Protein AF-0000000081131676 (afdb_homodimer)

InterPro domains:
  IPR025749 Sphingomyelin synthase-like domain [PF14360] (382-450)
  IPR045221 Sphingomyelin synthase-like [PTHR21290] (224-460)

Organism: NCBI:txid267567

Sequence (1100 aa):
MPMAAKSRRKNDTSSSTSKTPPSDMNIGAYVVDDNDNMDQKYNHGRFPSTFHRSIDIIQSCLRIFTSMKVSITAIVFIIAASVFDLSEATQSKLIQIGTGYLFIAKPLLSTLAICLSNKATTAWHERIIATGFLMSIICNQFPKWLSSFVAASAVFAFGLASRQFVPMQQLDSDNNTSSTNSGVTQSKSPAKRNATTSSDDNTNPFLKFWSRLNIKERAAIGTLAVVVSLLTENFLIWVVSATYKPGIVGSPTPLQDNGRIVLEALAKKLWNVEQSWMAKRPLQKIRDTLNVQYALVSALGASFVCLELQLGGKKTSHRSLTGVALHALITLASARLIRYISFVLTVLPSQVPNCYRHHFPPPPDNWKDWILVGMLPSSRGGCNDLILSGHATVTSTIACAATSVSSNTSFSFAVWTLIALDYSIEAYQGLHYSVDMFLGGIVTCLLWHLTAPLEIEGELEQLQKEKRRKEGGGGNAARAPPLDATVVAMYAAPAILAFLILAVFPEAYVNYFAIGYSLVAGVMFKKDGFSNLLQHELLCMLMFTIGVYLMPMAAKSRRKNDTSSSTSKTPPSDMNIGAYVVDDNDNMDQKYNHGRFPSTFHRSIDIIQSCLRIFTSMKVSITAIVFIIAASVFDLSEATQSKLIQIGTGYLFIAKPLLSTLAICLSNKATTAWHERIIATGFLMSIICNQFPKWLSSFVAASAVFAFGLASRQFVPMQQLDSDNNTSSTNSGVTQSKSPAKRNATTSSDDNTNPFLKFWSRLNIKERAAIGTLAVVVSLLTENFLIWVVSATYKPGIVGSPTPLQDNGRIVLEALAKKLWNVEQSWMAKRPLQKIRDTLNVQYALVSALGASFVCLELQLGGKKTSHRSLTGVALHALITLASARLIRYISFVLTVLPSQVPNCYRHHFPPPPDNWKDWILVGMLPSSRGGCNDLILSGHATVTSTIACAATSVSSNTSFSFAVWTLIALDYSIEAYQGLHYSVDMFLGGIVTCLLWHLTAPLEIEGELEQLQKEKRRKEGGGGNAARAPPLDATVVAMYAAPAILAFLILAVFPEAYVNYFAIGYSLVAGVMFKKDGFSNLLQHELLCMLMFTIGVYL

Solvent-accessible surface area (backbone atoms only — not comparable to full-atom values): 60226 Å² total; per-residue (Å²): 139,86,90,86,81,81,91,74,88,75,88,79,84,90,82,88,82,87,78,77,80,79,82,78,78,78,76,75,74,77,75,73,74,76,74,68,77,71,73,67,67,73,66,67,74,69,66,54,71,62,55,56,48,48,50,50,50,51,50,52,49,37,52,53,64,56,28,68,67,49,52,50,50,26,50,48,32,38,49,47,41,72,70,49,96,61,56,67,67,58,24,12,49,30,33,38,52,17,51,43,37,67,51,46,46,34,29,52,46,42,29,49,45,46,45,67,53,82,49,87,83,59,49,58,30,40,24,48,21,34,38,31,26,51,48,40,28,58,39,57,74,44,59,64,55,57,36,32,45,52,52,26,49,48,53,32,49,47,46,58,56,57,48,62,72,49,84,78,74,78,79,73,80,73,78,75,76,72,81,72,82,74,74,80,76,72,78,70,70,79,74,70,76,69,68,71,67,68,72,73,74,65,82,49,67,64,60,56,54,59,68,69,46,52,72,67,56,48,49,49,51,28,51,47,44,34,51,51,38,52,52,52,37,41,28,48,38,43,50,49,42,61,67,36,60,58,39,67,78,34,61,43,76,51,65,58,36,48,43,28,52,52,44,36,54,48,39,20,44,47,65,64,43,95,47,51,74,72,40,47,61,64,51,48,50,51,49,59,49,46,36,59,68,58,13,35,51,33,16,33,53,33,39,42,52,27,33,70,66,52,46,39,48,83,82,39,56,61,48,36,43,66,37,51,50,45,35,42,33,45,27,41,24,52,40,45,48,56,26,48,56,35,23,57,17,31,44,45,60,34,64,47,74,42,38,39,71,75,72,46,76,79,70,65,92,47,72,69,54,51,52,58,59,19,68,44,82,65,88,76,63,66,50,28,55,48,47,34,26,65,69,32,29,52,49,38,38,40,44,51,53,27,36,62,67,42,68,40,68,63,50,36,53,22,51,53,41,41,48,51,49,52,47,50,52,42,18,52,70,37,80,37,46,36,31,7,41,49,46,10,31,52,53,27,52,52,37,45,64,62,41,47,74,66,40,54,78,53,48,44,57,49,51,49,47,52,54,47,58,68,49,59,52,87,64,72,77,73,63,61,72,74,91,40,74,64,55,52,46,63,50,38,49,53,21,50,49,32,24,43,48,66,53,69,49,61,76,88,51,49,64,58,51,54,50,49,52,50,52,52,41,48,53,40,35,74,72,63,39,94,35,71,66,42,52,38,50,51,49,32,48,50,50,38,50,42,66,70,75,100,139,92,80,87,88,89,93,87,87,80,86,79,86,81,86,84,86,82,79,76,76,78,80,81,80,77,74,74,70,78,72,74,76,75,74,68,76,72,74,68,69,72,63,67,73,67,60,54,71,61,53,58,47,48,50,49,51,51,50,53,50,40,52,52,66,56,28,67,68,49,51,49,49,26,50,48,32,39,49,47,40,72,69,48,95,61,56,67,68,57,26,12,50,31,33,38,53,16,51,43,36,67,50,45,46,33,30,52,46,45,28,50,44,46,46,68,55,82,49,87,84,60,48,58,31,39,23,47,21,34,38,31,25,51,47,40,27,58,39,56,74,43,59,66,54,57,37,31,45,51,52,25,49,48,53,32,50,47,48,58,56,57,50,61,72,49,83,79,73,79,77,76,81,73,79,75,76,72,82,74,81,76,75,80,75,71,78,71,68,80,72,68,76,68,71,71,68,66,73,71,76,66,83,50,67,63,60,56,55,60,68,70,47,53,71,68,55,47,50,50,50,28,52,47,43,33,51,52,37,50,52,51,39,41,28,46,38,42,52,49,43,61,68,34,61,58,38,66,79,34,61,41,76,51,65,58,36,47,44,29,52,53,44,36,54,47,40,19,43,46,65,63,44,95,47,52,75,73,40,48,61,64,53,48,49,51,48,58,47,45,35,59,67,57,13,37,52,35,16,33,53,36,38,41,52,26,34,69,65,53,45,39,48,84,82,39,56,61,49,35,43,66,35,52,52,45,34,41,33,47,30,41,24,50,40,48,47,55,25,46,54,36,25,57,17,32,44,45,60,34,66,47,74,42,40,40,70,74,73,46,75,79,73,67,93,47,72,68,54,51,52,58,60,19,66,44,80,66,87,78,63,65,51,27,56,49,49,35,26,66,66,31,27,52,50,38,36,40,44,50,53,27,36,61,65,41,67,39,68,64,50,38,53,22,52,53,40,40,48,51,50,53,49,50,53,41,18,52,71,37,80,38,45,38,29,8,42,50,47,11,33,53,52,28,53,52,38,43,65,64,42,47,73,65,40,55,78,53,48,44,57,50,53,51,48,52,54,47,58,69,51,57,55,89,64,72,78,73,60,61,72,73,92,38,74,64,57,53,47,64,50,40,50,52,21,52,49,32,24,43,46,68,52,69,49,60,75,88,51,48,64,60,50,52,50,49,54,51,53,52,42,48,53,42,36,75,72,64,40,94,36,70,66,43,51,37,50,50,48,32,47,50,49,41,49,44,67,70,75,100

Radius of gyration: 39.61 Å; Cα contacts (8 Å, |Δi|>4): 1162; chains: 2; bounding box: 98×185×77 Å

Foldseek 3Di:
DDDDDDDDDDDDDDDDDDDDDDDDPPPPPPVPPPPPVCPVPPPPPPPPPVVVVVLVVLLVVLCVLLDVVVLVVLVVLQVCLVPPPDDLVSSLVSPQSSCCSVQPVNLLSLLVSLLSDPDPPQFPLLNLLSCLLNVVLVLLVPPLLVSLVVVLVVLLVLLVVVLQPPPPPPPPPPPCPPDPDPDDPPPPDDPDPPPPCPVPPPVPVVLVVLVPDDLVVLVVVLVVLLVVLQLVLLLLLLVLQQPDVVLQVWADDADDFVLLVVLLVSLCSNVVHPGSVVSLVVLVVVCSSSVLQVSLVSSLVSLQSCQPSVRRPPLCVFFHSSLLVSLLSVLLSVLSVVQSVVLSVPWGAAQDISQCVVQHDHDDPDPVVSSVRSSDPRLPDHGGSAQADSSLLNSLSSLLSSCSSSVDPSNNVSSVSNLVSSLSSCCNVRRYRNNRNVCNNPVSNVSSVVSSPSRPTCVVVVVVVVVVVVVPPPDDSPRSPPPDPVVSCLSSVLSVVLSCCSNPNDLVCLVVVLVVLVVVLVVCCVPPNCDSSSVSSVVSSVVSCVSRSD/DDDDDDDDDDDDDDDDDDPPDDDDPDPPPPVPPPPPVCPVPPCPVPPPPVVVVVLVVLLVVLCVLLDVVVLVVLVVLQVCLVPPPDDLVSSLVSPQSSCCSVQPVNLLSLLVSLLSDPDPPQFPLLNLLSCLLNVVLVLLVPPQLSSLVVLLVVLLVLLVVLLQPPPPPPPPPPPCPPPPDPDDPPPPDPPDPPPPCPVPPPVPVVLVVLVPDDLVVLVVVLVVLLVVLLLVLLLLLLVLQQPDVVLQVWADDADDFVLLVVLLVSLCSNVVHPGSVVSLVVLVVVCSSSVLQVSLVSSLVSLQSCQSSVRRPPLCVFFHSSLLVSLLSVLLSVLSVVQSVVLSVPWGAAQDISQCVVQHDHDDPDPVVSSVRSSPPSLPDGGTSAQADSSLLNSLSSLCSSCSSSVDPSNNVSSVSNLVSSLSSCCNVRRYRNNRNVCNNPVSNVSSVVSSPSRPTCVVVVVVVVVVVVVPDPDDPPRSPPPDPVVSCLSSVLSVVLSCCSNPNDLVCLVVVLVVLVVVLVVCCVPPNCDSSSVSSVVSSVVSCVSRSD

Nearest PDB structures (foldseek):
  8urt-assembly1_B  TM=1.474E-01  e=7.547E+00  Saccharomyces cerevisiae
  8odt-assembly1_E  TM=1.206E-01  e=8.542E+00  Escherichia coli K-12
  8odt-assembly1_E  TM=1.205E-01  e=9.420E+00  Escherichia coli K-12

Structure (mmCIF, N/CA/C/O backbone):
data_AF-0000000081131676-model_v1
#
loop_
_entity.id
_entity.type
_entity.pdbx_description
1 polymer 'Sphingomyelin synthase family protein'
#
loop_
_atom_site.group_PDB
_atom_site.id
_atom_site.type_symbol
_atom_site.label_atom_id
_atom_site.label_alt_id
_atom_site.label_comp_id
_atom_site.label_asym_id
_atom_site.label_entity_id
_atom_site.label_seq_id
_atom_site.pdbx_PDB_ins_code
_atom_site.Cartn_x
_atom_site.Cartn_y
_atom_site.Cartn_z
_atom_site.occupancy
_atom_site.B_iso_or_equiv
_atom_site.auth_seq_id
_atom_site.auth_comp_id
_atom_site.auth_asym_id
_atom_site.auth_atom_id
_atom_site.pdbx_PDB_model_num
ATOM 1 N N . MET A 1 1 ? -0.565 -73.938 -3.215 1 16.25 1 MET A N 1
ATOM 2 C CA . MET A 1 1 ? 0.49 -74.125 -2.221 1 16.25 1 MET A CA 1
ATOM 3 C C . MET A 1 1 ? 1.834 -74.375 -2.891 1 16.25 1 MET A C 1
ATOM 5 O O . MET A 1 1 ? 2.842 -73.75 -2.537 1 16.25 1 MET A O 1
ATOM 9 N N . PRO A 1 2 ? 2.082 -75.688 -3.326 1 14.91 2 PRO A N 1
ATOM 10 C CA . PRO A 1 2 ? 3.137 -76.688 -3.027 1 14.91 2 PRO A CA 1
ATOM 11 C C . PRO A 1 2 ? 4.422 -76.438 -3.805 1 14.91 2 PRO A C 1
ATOM 13 O O . PRO A 1 2 ? 4.418 -75.625 -4.766 1 14.91 2 PRO A O 1
ATOM 16 N N . MET A 1 3 ? 5.164 -77.562 -3.953 1 14.7 3 MET A N 1
ATOM 17 C CA . MET A 1 3 ? 6.441 -78.188 -3.611 1 14.7 3 MET A CA 1
ATOM 18 C C . MET A 1 3 ? 7.488 -77.875 -4.68 1 14.7 3 MET A C 1
ATOM 20 O O . MET A 1 3 ? 7.152 -77.5 -5.785 1 14.7 3 MET A O 1
ATOM 24 N N . ALA A 1 4 ? 8.492 -78.812 -4.812 1 14.73 4 ALA A N 1
ATOM 25 C CA . ALA A 1 4 ? 9.906 -79.125 -4.527 1 14.73 4 ALA A CA 1
ATOM 26 C C . ALA A 1 4 ? 10.75 -79 -5.797 1 14.73 4 ALA A C 1
ATOM 28 O O . ALA A 1 4 ? 11.727 -78.25 -5.832 1 14.73 4 ALA A O 1
ATOM 29 N N . ALA A 1 5 ? 11.242 -80.125 -6.395 1 13.09 5 ALA A N 1
ATOM 30 C CA . ALA A 1 5 ? 12.523 -80.812 -6.309 1 13.09 5 ALA A CA 1
ATOM 31 C C . ALA A 1 5 ? 13.32 -80.688 -7.602 1 13.09 5 ALA A C 1
ATOM 33 O O . ALA A 1 5 ? 14.531 -80.438 -7.57 1 13.09 5 ALA A O 1
ATOM 34 N N . LYS A 1 6 ? 12.898 -81.312 -8.797 1 14.73 6 LYS A N 1
ATOM 35 C CA . LYS A 1 6 ? 13.617 -82.5 -9.141 1 14.73 6 LYS A CA 1
ATOM 36 C C . LYS A 1 6 ? 14.93 -82.188 -9.844 1 14.73 6 LYS A C 1
ATOM 38 O O . LYS A 1 6 ? 15.977 -82.75 -9.492 1 14.73 6 LYS A O 1
ATOM 43 N N . SER A 1 7 ? 15.125 -82.312 -11.195 1 14.56 7 SER A N 1
ATOM 44 C CA . SER A 1 7 ? 15.906 -83.312 -11.836 1 14.56 7 SER A CA 1
ATOM 45 C C . SER A 1 7 ? 17.297 -82.812 -12.203 1 14.56 7 SER A C 1
ATOM 47 O O . SER A 1 7 ? 17.469 -81.688 -12.617 1 14.56 7 SER A O 1
ATOM 49 N N . ARG A 1 8 ? 18.422 -83.688 -12.008 1 14.78 8 ARG A N 1
ATOM 50 C CA . ARG A 1 8 ? 19.797 -84 -11.68 1 14.78 8 ARG A CA 1
ATOM 51 C C . ARG A 1 8 ? 20.703 -83.812 -12.883 1 14.78 8 ARG A C 1
ATOM 53 O O . ARG A 1 8 ? 21.938 -83.812 -12.758 1 14.78 8 ARG A O 1
ATOM 60 N N . ARG A 1 9 ? 20.281 -83.938 -14.117 1 15.82 9 ARG A N 1
ATOM 61 C CA . ARG A 1 9 ? 21.172 -84.875 -14.727 1 15.82 9 ARG A CA 1
ATOM 62 C C . ARG A 1 9 ? 22.578 -84.312 -14.867 1 15.82 9 ARG A C 1
ATOM 64 O O . ARG A 1 9 ? 22.75 -83.125 -15.008 1 15.82 9 ARG A O 1
ATOM 71 N N . LYS A 1 10 ? 23.578 -85.25 -14.977 1 14.96 10 LYS A N 1
ATOM 72 C CA . LYS A 1 10 ? 24.906 -85.688 -14.586 1 14.96 10 LYS A CA 1
ATOM 73 C C . LYS A 1 10 ? 26 -85.062 -15.422 1 14.96 10 LYS A C 1
ATOM 75 O O . LYS A 1 10 ? 27.016 -84.625 -14.883 1 14.96 10 LYS A O 1
ATOM 80 N N . ASN A 1 11 ? 26.047 -85.312 -16.703 1 14.22 11 ASN A N 1
ATOM 81 C CA . ASN A 1 11 ? 27.219 -86.125 -17 1 14.22 11 ASN A CA 1
ATOM 82 C C . ASN A 1 11 ? 28.484 -85.312 -17.016 1 14.22 11 ASN A C 1
ATOM 84 O O . ASN A 1 11 ? 28.422 -84.062 -17.172 1 14.22 11 ASN A O 1
ATOM 88 N N . ASP A 1 12 ? 29.594 -85.875 -17.5 1 14.16 12 ASP A N 1
ATOM 89 C CA . ASP A 1 12 ? 30.938 -86.312 -17.141 1 14.16 12 ASP A CA 1
ATOM 90 C C . ASP A 1 12 ? 32 -85.312 -17.578 1 14.16 12 ASP A C 1
ATOM 92 O O . ASP A 1 12 ? 32.844 -84.938 -16.766 1 14.16 12 ASP A O 1
ATOM 96 N N . THR A 1 13 ? 32.562 -85.562 -18.781 1 14.5 13 THR A N 1
ATOM 97 C CA . THR A 1 13 ? 33.906 -86.125 -18.766 1 14.5 13 THR A CA 1
ATOM 98 C C . THR A 1 13 ? 34.969 -85 -18.734 1 14.5 13 THR A C 1
ATOM 100 O O . THR A 1 13 ? 34.625 -83.812 -18.812 1 14.5 13 THR A O 1
ATOM 103 N N . SER A 1 14 ? 35.938 -85 -19.781 1 14.37 14 SER A N 1
ATOM 104 C CA . SER A 1 14 ? 37.344 -85.438 -19.672 1 14.37 14 SER A CA 1
ATOM 105 C C . SER A 1 14 ? 38.25 -84.25 -19.516 1 14.37 14 SER A C 1
ATOM 107 O O . SER A 1 14 ? 37.844 -83.062 -19.75 1 14.37 14 SER A O 1
ATOM 109 N N . SER A 1 15 ? 39.5 -84.375 -20.062 1 14.3 15 SER A N 1
ATOM 110 C CA . SER A 1 15 ? 40.875 -84.562 -19.547 1 14.3 15 SER A CA 1
ATOM 111 C C . SER A 1 15 ? 41.625 -83.25 -19.594 1 14.3 15 SER A C 1
ATOM 113 O O . SER A 1 15 ? 42.156 -82.75 -18.578 1 14.3 15 SER A O 1
ATOM 115 N N . SER A 1 16 ? 42.656 -83.125 -20.531 1 15.12 16 SER A N 1
ATOM 116 C CA . SER A 1 16 ? 44.094 -83.25 -20.219 1 15.12 16 SER A CA 1
ATOM 117 C C . SER A 1 16 ? 44.719 -81.875 -20.062 1 15.12 16 SER A C 1
ATOM 119 O O . SER A 1 16 ? 44.156 -80.875 -20.531 1 15.12 16 SER A O 1
ATOM 121 N N . THR A 1 17 ? 46.062 -81.875 -19.906 1 15.43 17 THR A N 1
ATOM 122 C CA . THR A 1 17 ? 47.125 -81.438 -19.016 1 15.43 17 THR A CA 1
ATOM 123 C C . THR A 1 17 ? 47.719 -80.125 -19.5 1 15.43 17 THR A C 1
ATOM 125 O O . THR A 1 17 ? 47.844 -79.188 -18.719 1 15.43 17 THR A O 1
ATOM 128 N N . SER A 1 18 ? 48.688 -80.188 -20.516 1 16.22 18 SER A N 1
ATOM 129 C CA . SER A 1 18 ? 50.062 -79.938 -20.203 1 16.22 18 SER A CA 1
ATOM 130 C C . SER A 1 18 ? 50.406 -78.438 -20.312 1 16.22 18 SER A C 1
ATOM 132 O O . SER A 1 18 ? 49.75 -77.688 -21.078 1 16.22 18 SER A O 1
ATOM 134 N N . LYS A 1 19 ? 51.469 -77.938 -19.609 1 17.39 19 LYS A N 1
ATOM 135 C CA . LYS A 1 19 ? 52.031 -76.812 -18.844 1 17.39 19 LYS A CA 1
ATOM 136 C C . LYS A 1 19 ? 52.781 -75.875 -19.75 1 17.39 19 LYS A C 1
ATOM 138 O O . LYS A 1 19 ? 53.188 -74.812 -19.297 1 17.39 19 LYS A O 1
ATOM 143 N N . THR A 1 20 ? 53 -76.125 -21.062 1 17.88 20 THR A N 1
ATOM 144 C CA . THR A 1 20 ? 54.375 -75.812 -21.328 1 17.88 20 THR A CA 1
ATOM 145 C C . THR A 1 20 ? 54.625 -74.312 -21.25 1 17.88 20 THR A C 1
ATOM 147 O O . THR A 1 20 ? 53.719 -73.562 -21.531 1 17.88 20 THR A O 1
ATOM 150 N N . PRO A 1 21 ? 55.906 -73.938 -20.953 1 19.2 21 PRO A N 1
ATOM 151 C CA . PRO A 1 21 ? 56.625 -72.875 -20.234 1 19.2 21 PRO A CA 1
ATOM 152 C C . PRO A 1 21 ? 56.844 -71.625 -21.078 1 19.2 21 PRO A C 1
ATOM 154 O O . PRO A 1 21 ? 57.531 -70.688 -20.656 1 19.2 21 PRO A O 1
ATOM 157 N N . PRO A 1 22 ? 55.906 -71.25 -22.047 1 16.78 22 PRO A N 1
ATOM 158 C CA . PRO A 1 22 ? 56.562 -70.625 -23.172 1 16.78 22 PRO A CA 1
ATOM 159 C C . PRO A 1 22 ? 57.406 -69.375 -22.75 1 16.78 22 PRO A C 1
ATOM 161 O O . PRO A 1 22 ? 57.219 -68.875 -21.656 1 16.78 22 PRO A O 1
ATOM 164 N N . SER A 1 23 ? 58.25 -68.938 -23.75 1 18.56 23 SER A N 1
ATOM 165 C CA . SER A 1 23 ? 59.469 -68.25 -24.141 1 18.56 23 SER A CA 1
ATOM 166 C C . SER A 1 23 ? 59.406 -66.75 -23.859 1 18.56 23 SER A C 1
ATOM 168 O O . SER A 1 23 ? 58.312 -66.188 -23.875 1 18.56 23 SER A O 1
ATOM 170 N N . ASP A 1 24 ? 60.531 -66.188 -23.422 1 19.2 24 ASP A N 1
ATOM 171 C CA . ASP A 1 24 ? 61.156 -65.062 -22.719 1 19.2 24 ASP A CA 1
ATOM 172 C C . ASP A 1 24 ? 61.031 -63.75 -23.531 1 19.2 24 ASP A C 1
ATOM 174 O O . ASP A 1 24 ? 61.719 -62.781 -23.25 1 19.2 24 ASP A O 1
ATOM 178 N N . MET A 1 25 ? 59.906 -63.562 -24.328 1 18.47 25 MET A N 1
ATOM 179 C CA . MET A 1 25 ? 60.094 -62.562 -25.391 1 18.47 25 MET A CA 1
ATOM 180 C C . MET A 1 25 ? 60.469 -61.219 -24.828 1 18.47 25 MET A C 1
ATOM 182 O O . MET A 1 25 ? 59.812 -60.719 -23.891 1 18.47 25 MET A O 1
ATOM 186 N N . ASN A 1 26 ? 61.75 -60.844 -25.016 1 20.48 26 ASN A N 1
ATOM 187 C CA . ASN A 1 26 ? 62.625 -59.719 -24.703 1 20.48 26 ASN A CA 1
ATOM 188 C C . ASN A 1 26 ? 62 -58.375 -25.094 1 20.48 26 ASN A C 1
ATOM 190 O O . ASN A 1 26 ? 61.781 -58.094 -26.266 1 20.48 26 ASN A O 1
ATOM 194 N N . ILE A 1 27 ? 60.969 -57.844 -24.297 1 19.09 27 ILE A N 1
ATOM 195 C CA . ILE A 1 27 ? 60.062 -56.719 -24.609 1 19.09 27 ILE A CA 1
ATOM 196 C C . ILE A 1 27 ? 60.875 -55.438 -24.641 1 19.09 27 ILE A C 1
ATOM 198 O O . ILE A 1 27 ? 61.406 -55 -23.609 1 19.09 27 ILE A O 1
ATOM 202 N N . GLY A 1 28 ? 61.75 -55.375 -25.719 1 20.47 28 GLY A N 1
ATOM 203 C CA . GLY A 1 28 ? 62.594 -54.219 -25.953 1 20.47 28 GLY A CA 1
ATOM 204 C C . GLY A 1 28 ? 61.844 -52.906 -25.75 1 20.47 28 GLY A C 1
ATOM 205 O O . GLY A 1 28 ? 60.688 -52.781 -26.141 1 20.47 28 GLY A O 1
ATOM 206 N N . ALA A 1 29 ? 62.281 -52.125 -24.688 1 20.67 29 ALA A N 1
ATOM 207 C CA . ALA A 1 29 ? 61.781 -50.969 -23.953 1 20.67 29 ALA A CA 1
ATOM 208 C C . ALA A 1 29 ? 61.688 -49.75 -24.844 1 20.67 29 ALA A C 1
ATOM 210 O O . ALA A 1 29 ? 62.094 -48.656 -24.453 1 20.67 29 ALA A O 1
ATOM 211 N N . TYR A 1 30 ? 61.5 -49.938 -26.203 1 21.31 30 TYR A N 1
ATOM 212 C CA . TYR A 1 30 ? 61.812 -48.75 -26.969 1 21.31 30 TYR A CA 1
ATOM 213 C C . TYR A 1 30 ? 61 -47.562 -26.484 1 21.31 30 TYR A C 1
ATOM 215 O O . TYR A 1 30 ? 59.75 -47.656 -26.359 1 21.31 30 TYR A O 1
ATOM 223 N N . VAL A 1 31 ? 61.625 -46.75 -25.609 1 23.44 31 VAL A N 1
ATOM 224 C CA . VAL A 1 31 ? 61.156 -45.562 -24.922 1 23.44 31 VAL A CA 1
ATOM 225 C C . VAL A 1 31 ? 60.719 -44.531 -25.969 1 23.44 31 VAL A C 1
ATOM 227 O O . VAL A 1 31 ? 61.562 -43.938 -26.656 1 23.44 31 VAL A O 1
ATOM 230 N N . VAL A 1 32 ? 60 -44.938 -27.016 1 23.44 32 VAL A N 1
ATOM 231 C CA . VAL A 1 32 ? 59.781 -43.969 -28.078 1 23.44 32 VAL A CA 1
ATOM 232 C C . VAL A 1 32 ? 59.188 -42.688 -27.5 1 23.44 32 VAL A C 1
ATOM 234 O O . VAL A 1 32 ? 58.125 -42.719 -26.844 1 23.44 32 VAL A O 1
ATOM 237 N N . ASP A 1 33 ? 60.031 -41.625 -27.25 1 23.64 33 ASP A N 1
ATOM 238 C CA . ASP A 1 33 ? 59.812 -40.25 -26.781 1 23.64 33 ASP A CA 1
ATOM 239 C C . ASP A 1 33 ? 58.75 -39.562 -27.594 1 23.64 33 ASP A C 1
ATOM 241 O O . ASP A 1 33 ? 58.594 -38.344 -27.516 1 23.64 33 ASP A O 1
ATOM 245 N N . ASP A 1 34 ? 57.938 -40.25 -28.406 1 23.5 34 ASP A N 1
ATOM 246 C CA . ASP A 1 34 ? 57.156 -39.5 -29.375 1 23.5 34 ASP A CA 1
ATOM 247 C C . ASP A 1 34 ? 56.188 -38.562 -28.688 1 23.5 34 ASP A C 1
ATOM 249 O O . ASP A 1 34 ? 55.25 -39.031 -28.031 1 23.5 34 ASP A O 1
ATOM 253 N N . ASN A 1 35 ? 56.688 -37.406 -28.203 1 24.55 35 ASN A N 1
ATOM 254 C CA . ASN A 1 35 ? 55.969 -36.281 -27.594 1 24.55 35 ASN A CA 1
ATOM 255 C C . ASN A 1 35 ? 54.75 -35.875 -28.406 1 24.55 35 ASN A C 1
ATOM 257 O O . ASN A 1 35 ? 54.844 -35 -29.266 1 24.55 35 ASN A O 1
ATOM 261 N N . ASP A 1 36 ? 54.25 -36.719 -29.266 1 25.98 36 ASP A N 1
ATOM 262 C CA . ASP A 1 36 ? 53.125 -36.219 -30.062 1 25.98 36 ASP A CA 1
ATOM 263 C C . ASP A 1 36 ? 52 -35.719 -29.172 1 25.98 36 ASP A C 1
ATOM 265 O O . ASP A 1 36 ? 51.469 -36.469 -28.359 1 25.98 36 ASP A O 1
ATOM 269 N N . ASN A 1 37 ? 52.188 -34.375 -28.828 1 25.45 37 ASN A N 1
ATOM 270 C CA . ASN A 1 37 ? 51.188 -33.562 -28.141 1 25.45 37 ASN A CA 1
ATOM 271 C C . ASN A 1 37 ? 49.781 -33.875 -28.641 1 25.45 37 ASN A C 1
ATOM 273 O O . ASN A 1 37 ? 49.469 -33.625 -29.812 1 25.45 37 ASN A O 1
ATOM 277 N N . MET A 1 38 ? 49.312 -34.969 -28.344 1 24.64 38 MET A N 1
ATOM 278 C CA . MET A 1 38 ? 47.938 -35.344 -28.656 1 24.64 38 MET A CA 1
ATOM 279 C C . MET A 1 38 ? 46.938 -34.281 -28.172 1 24.64 38 MET A C 1
ATOM 281 O O . MET A 1 38 ? 46.719 -34.156 -26.969 1 24.64 38 MET A O 1
ATOM 285 N N . ASP A 1 39 ? 47.125 -33.031 -28.688 1 26.97 39 ASP A N 1
ATOM 286 C CA . ASP A 1 39 ? 46.031 -32.094 -28.594 1 26.97 39 ASP A CA 1
ATOM 287 C C . ASP A 1 39 ? 44.688 -32.781 -28.812 1 26.97 39 ASP A C 1
ATOM 289 O O . ASP A 1 39 ? 44.312 -33.094 -29.953 1 26.97 39 ASP A O 1
ATOM 293 N N . GLN A 1 40 ? 44.469 -33.781 -28.141 1 22.92 40 GLN A N 1
ATOM 294 C CA . GLN A 1 40 ? 43.125 -34.312 -28.203 1 22.92 40 GLN A CA 1
ATOM 295 C C . GLN A 1 40 ? 42.094 -33.188 -28.062 1 22.92 40 GLN A C 1
ATOM 297 O O . GLN A 1 40 ? 41.969 -32.562 -27.016 1 22.92 40 GLN A O 1
ATOM 302 N N . LYS A 1 41 ? 41.906 -32.438 -29.141 1 28.48 41 LYS A N 1
ATOM 303 C CA . LYS A 1 41 ? 40.688 -31.625 -29.344 1 28.48 41 LYS A CA 1
ATOM 304 C C . LYS A 1 41 ? 39.5 -32.281 -28.688 1 28.48 41 LYS A C 1
ATOM 306 O O . LYS A 1 41 ? 39.094 -33.375 -29.047 1 28.48 41 LYS A O 1
ATOM 311 N N . TYR A 1 42 ? 39.5 -32.281 -27.391 1 25.34 42 TYR A N 1
ATOM 312 C CA . TYR A 1 42 ? 38.188 -32.5 -26.781 1 25.34 42 TYR A CA 1
ATOM 313 C C . TYR A 1 42 ? 37.094 -32.094 -27.75 1 25.34 42 TYR A C 1
ATOM 315 O O . TYR A 1 42 ? 37 -30.922 -28.141 1 25.34 42 TYR A O 1
ATOM 323 N N . ASN A 1 43 ? 36.938 -32.938 -28.734 1 26.27 43 ASN A N 1
ATOM 324 C CA . ASN A 1 43 ? 35.75 -32.844 -29.547 1 26.27 43 ASN A CA 1
ATOM 325 C C . ASN A 1 43 ? 34.5 -32.531 -28.719 1 26.27 43 ASN A C 1
ATOM 327 O O . ASN A 1 43 ? 34.031 -33.375 -27.938 1 26.27 43 ASN A O 1
ATOM 331 N N . HIS A 1 44 ? 34.5 -31.438 -28.062 1 32.53 44 HIS A N 1
ATOM 332 C CA . HIS A 1 44 ? 33.156 -31.016 -27.703 1 32.53 44 HIS A CA 1
ATOM 333 C C . HIS A 1 44 ? 32.094 -31.594 -28.656 1 32.53 44 HIS A C 1
ATOM 335 O O . HIS A 1 44 ? 32.25 -31.453 -29.875 1 32.53 44 HIS A O 1
ATOM 341 N N . GLY A 1 45 ? 31.797 -32.812 -28.469 1 33.09 45 GLY A N 1
ATOM 342 C CA . GLY A 1 45 ? 30.703 -33.438 -29.203 1 33.09 45 GLY A CA 1
ATOM 343 C C . GLY A 1 45 ? 29.766 -32.406 -29.844 1 33.09 45 GLY A C 1
ATOM 344 O O . GLY A 1 45 ? 29.172 -31.594 -29.156 1 33.09 45 GLY A O 1
ATOM 345 N N . ARG A 1 46 ? 30.141 -31.922 -31.062 1 36.91 46 ARG A N 1
ATOM 346 C CA . ARG A 1 46 ? 29.234 -31.203 -31.953 1 36.91 46 ARG A CA 1
ATOM 347 C C . ARG A 1 46 ? 27.844 -31.812 -31.906 1 36.91 46 ARG A C 1
ATOM 349 O O . ARG A 1 46 ? 27.641 -32.938 -32.344 1 36.91 46 ARG A O 1
ATOM 356 N N . PHE A 1 47 ? 27.062 -31.672 -30.859 1 42.53 47 PHE A N 1
ATOM 357 C CA . PHE A 1 47 ? 25.672 -31.938 -31.172 1 42.53 47 PHE A CA 1
ATOM 358 C C . PHE A 1 47 ? 25.406 -31.781 -32.656 1 42.53 47 PHE A C 1
ATOM 360 O O . PHE A 1 47 ? 25.953 -30.891 -33.312 1 42.53 47 PHE A O 1
ATOM 367 N N . PRO A 1 48 ? 25.062 -32.812 -33.375 1 46.56 48 PRO A N 1
ATOM 368 C CA . PRO A 1 48 ? 24.906 -32.75 -34.844 1 46.56 48 PRO A CA 1
ATOM 369 C C . PRO A 1 48 ? 24.359 -31.391 -35.281 1 46.56 48 PRO A C 1
ATOM 371 O O . PRO A 1 48 ? 23.656 -30.719 -34.562 1 46.56 48 PRO A O 1
ATOM 374 N N . SER A 1 49 ? 25.094 -30.688 -36.344 1 56.28 49 SER A N 1
ATOM 375 C CA . SER A 1 49 ? 24.75 -29.469 -37.062 1 56.28 49 SER A CA 1
ATOM 376 C C . SER A 1 49 ? 23.25 -29.312 -37.219 1 56.28 49 SER A C 1
ATOM 378 O O . SER A 1 49 ? 22.719 -28.203 -37.156 1 56.28 49 SER A O 1
ATOM 380 N N . THR A 1 50 ? 22.609 -30.469 -37.188 1 59.41 50 THR A N 1
ATOM 381 C CA . THR A 1 50 ? 21.156 -30.406 -37.375 1 59.41 50 THR A CA 1
ATOM 382 C C . THR A 1 50 ? 20.469 -29.938 -36.094 1 59.41 50 THR A C 1
ATOM 384 O O . THR A 1 50 ? 19.469 -29.203 -36.156 1 59.41 50 THR A O 1
ATOM 387 N N . PHE A 1 51 ? 21.016 -30.406 -35 1 63.22 51 PHE A N 1
ATOM 388 C CA . PHE A 1 51 ? 20.406 -29.984 -33.75 1 63.22 51 PHE A CA 1
ATOM 389 C C . PHE A 1 51 ? 20.578 -28.5 -33.5 1 63.22 51 PHE A C 1
ATOM 391 O O . PHE A 1 51 ? 19.641 -27.812 -33.094 1 63.22 51 PHE A O 1
ATOM 398 N N . HIS A 1 52 ? 21.75 -28.031 -33.812 1 69.81 52 HIS A N 1
ATOM 399 C CA . HIS A 1 52 ? 22 -26.609 -33.656 1 69.81 52 HIS A CA 1
ATOM 400 C C . HIS A 1 52 ? 21.156 -25.797 -34.656 1 69.81 52 HIS A C 1
ATOM 402 O O . HIS A 1 52 ? 20.672 -24.719 -34.312 1 69.81 52 HIS A O 1
ATOM 408 N N . ARG A 1 53 ? 21.031 -26.391 -35.812 1 72.44 53 ARG A N 1
ATOM 409 C CA . ARG A 1 53 ? 20.203 -25.719 -36.781 1 72.44 53 ARG A CA 1
ATOM 410 C C . ARG A 1 53 ? 18.734 -25.688 -36.344 1 72.44 53 ARG A C 1
ATOM 412 O O . ARG A 1 53 ? 18.031 -24.688 -36.562 1 72.44 53 ARG A O 1
ATOM 419 N N . SER A 1 54 ? 18.281 -26.797 -35.719 1 77.19 54 SER A N 1
ATOM 420 C CA . SER A 1 54 ? 16.906 -26.844 -35.25 1 77.19 54 SER A CA 1
ATOM 421 C C . SER A 1 54 ? 16.672 -25.844 -34.125 1 77.19 54 SER A C 1
ATOM 423 O O . SER A 1 54 ? 15.625 -25.188 -34.094 1 77.19 54 SER A O 1
ATOM 425 N N . ILE A 1 55 ? 17.594 -25.641 -33.312 1 80.31 55 ILE A N 1
ATOM 426 C CA . ILE A 1 55 ? 17.453 -24.703 -32.188 1 80.31 55 ILE A CA 1
ATOM 427 C C . ILE A 1 55 ? 17.422 -23.281 -32.75 1 80.31 55 ILE A C 1
ATOM 429 O O . ILE A 1 55 ? 16.672 -22.438 -32.25 1 80.31 55 ILE A O 1
ATOM 433 N N . ASP A 1 56 ? 18.188 -23.094 -33.75 1 82.81 56 ASP A N 1
ATOM 434 C CA . ASP A 1 56 ? 18.203 -21.766 -34.344 1 82.81 56 ASP A CA 1
ATOM 435 C C . ASP A 1 56 ? 16.875 -21.422 -35.031 1 82.81 56 ASP A C 1
ATOM 437 O O . ASP A 1 56 ? 16.422 -20.281 -34.969 1 82.81 56 ASP A O 1
ATOM 441 N N . ILE A 1 57 ? 16.328 -22.453 -35.625 1 85.25 57 ILE A N 1
ATOM 442 C CA . ILE A 1 57 ? 15.023 -22.25 -36.25 1 85.25 57 ILE A CA 1
ATOM 443 C C . ILE A 1 57 ? 13.977 -21.969 -35.188 1 85.25 57 ILE A C 1
ATOM 445 O O . ILE A 1 57 ? 13.148 -21.062 -35.312 1 85.25 57 ILE A O 1
ATOM 449 N N . ILE A 1 58 ? 14.047 -22.688 -34.156 1 87.31 58 ILE A N 1
ATOM 450 C CA . ILE A 1 58 ? 13.094 -22.516 -33.062 1 87.31 58 ILE A CA 1
ATOM 451 C C . ILE A 1 58 ? 13.266 -21.125 -32.438 1 87.31 58 ILE A C 1
ATOM 453 O O . ILE A 1 58 ? 12.273 -20.438 -32.156 1 87.31 58 ILE A O 1
ATOM 457 N N . GLN A 1 59 ? 14.453 -20.703 -32.344 1 87.75 59 GLN A N 1
ATOM 458 C CA . GLN A 1 59 ? 14.719 -19.391 -31.766 1 87.75 59 GLN A CA 1
ATOM 459 C C . GLN A 1 59 ? 14.227 -18.266 -32.688 1 87.75 59 GLN A C 1
ATOM 461 O O . GLN A 1 59 ? 13.719 -17.25 -32.219 1 87.75 59 GLN A O 1
ATOM 466 N N . SER A 1 60 ? 14.414 -18.484 -33.969 1 87.25 60 SER A N 1
ATOM 467 C CA . SER A 1 60 ? 13.922 -17.484 -34.906 1 87.25 60 SER A CA 1
ATOM 468 C C . SER A 1 60 ? 12.398 -17.406 -34.875 1 87.25 60 SER A C 1
ATOM 470 O O . SER A 1 60 ? 11.828 -16.312 -34.938 1 87.25 60 SER A O 1
ATOM 472 N N . CYS A 1 61 ? 11.812 -18.578 -34.75 1 89.5 61 CYS A N 1
ATOM 473 C CA . CYS A 1 61 ? 10.359 -18.609 -34.656 1 89.5 61 CYS A CA 1
ATOM 474 C C . CYS A 1 61 ? 9.883 -17.938 -33.375 1 89.5 61 CYS A C 1
ATOM 476 O O . CYS A 1 61 ? 8.914 -17.188 -33.375 1 89.5 61 CYS A O 1
ATOM 478 N N . LEU A 1 62 ? 10.578 -18.156 -32.375 1 91.69 62 LEU A N 1
ATOM 479 C CA . LEU A 1 62 ? 10.203 -17.578 -31.078 1 91.69 62 LEU A CA 1
ATOM 480 C C . LEU A 1 62 ? 10.367 -16.062 -31.094 1 91.69 62 LEU A C 1
ATOM 482 O O . LEU A 1 62 ? 9.555 -15.336 -30.516 1 91.69 62 LEU A O 1
ATOM 486 N N . ARG A 1 63 ? 11.328 -15.586 -31.781 1 89.12 63 ARG A N 1
ATOM 487 C CA . ARG A 1 63 ? 11.531 -14.148 -31.891 1 89.12 63 ARG A CA 1
ATOM 488 C C . ARG A 1 63 ? 10.398 -13.492 -32.688 1 89.12 63 ARG A C 1
ATOM 490 O O . ARG A 1 63 ? 9.945 -12.406 -32.312 1 89.12 63 ARG A O 1
ATOM 497 N N . ILE A 1 64 ? 9.953 -14.203 -33.594 1 89.5 64 ILE A N 1
ATOM 498 C CA . ILE A 1 64 ? 8.867 -13.68 -34.406 1 89.5 64 ILE A CA 1
ATOM 499 C C . ILE A 1 64 ? 7.566 -13.688 -33.625 1 89.5 64 ILE A C 1
ATOM 501 O O . ILE A 1 64 ? 6.859 -12.68 -33.562 1 89.5 64 ILE A O 1
ATOM 505 N N . PHE A 1 65 ? 7.355 -14.758 -32.969 1 91.5 65 PHE A N 1
ATOM 506 C CA . PHE A 1 65 ? 6.082 -14.938 -32.281 1 91.5 65 PHE A CA 1
ATOM 507 C C . PHE A 1 65 ? 6.02 -14.07 -31.031 1 91.5 65 PHE A C 1
ATOM 509 O O . PHE A 1 65 ? 4.934 -13.82 -30.5 1 91.5 65 PHE A O 1
ATOM 516 N N . THR A 1 66 ? 7.121 -13.594 -30.562 1 92.62 66 THR A N 1
ATOM 517 C CA . THR A 1 66 ? 7.105 -12.75 -29.375 1 92.62 66 THR A CA 1
ATOM 518 C C . THR A 1 66 ? 7.391 -11.297 -29.75 1 92.62 66 THR A C 1
ATOM 520 O O . THR A 1 66 ? 7.617 -10.461 -28.875 1 92.62 66 THR A O 1
ATOM 523 N N . SER A 1 67 ? 7.355 -11.023 -30.984 1 89.94 67 SER A N 1
ATOM 524 C CA . SER A 1 67 ? 7.668 -9.68 -31.469 1 89.94 67 SER A CA 1
ATOM 525 C C . SER A 1 67 ? 6.516 -8.711 -31.203 1 89.94 67 SER A C 1
ATOM 527 O O . SER A 1 67 ? 5.391 -9.141 -30.938 1 89.94 67 SER A O 1
ATOM 529 N N . MET A 1 68 ? 6.82 -7.473 -31.234 1 91.38 68 MET A N 1
ATOM 530 C CA . MET A 1 68 ? 5.84 -6.418 -31 1 91.38 68 MET A CA 1
ATOM 531 C C . MET A 1 68 ? 4.797 -6.387 -32.125 1 91.38 68 MET A C 1
ATOM 533 O O . MET A 1 68 ? 3.639 -6.043 -31.875 1 91.38 68 MET A O 1
ATOM 537 N N . LYS A 1 69 ? 5.207 -6.781 -33.312 1 90.94 69 LYS A N 1
ATOM 538 C CA . LYS A 1 69 ? 4.273 -6.777 -34.438 1 90.94 69 LYS A CA 1
ATOM 539 C C . LYS A 1 69 ? 3.127 -7.758 -34.188 1 90.94 69 LYS A C 1
ATOM 541 O O . LYS A 1 69 ? 1.971 -7.457 -34.5 1 90.94 69 LYS A O 1
ATOM 546 N N . VAL A 1 70 ? 3.494 -8.922 -33.688 1 92.62 70 VAL A N 1
ATOM 547 C CA . VAL A 1 70 ? 2.463 -9.914 -33.438 1 92.62 70 VAL A CA 1
ATOM 548 C C . VAL A 1 70 ? 1.577 -9.453 -32.281 1 92.62 70 VAL A C 1
ATOM 550 O O . VAL A 1 70 ? 0.37 -9.703 -32.281 1 92.62 70 VAL A O 1
ATOM 553 N N . SER A 1 71 ? 2.129 -8.758 -31.312 1 93.38 71 SER A N 1
ATOM 554 C CA . SER A 1 71 ? 1.346 -8.203 -30.219 1 93.38 71 SER A CA 1
ATOM 555 C C . SER A 1 71 ? 0.361 -7.152 -30.719 1 93.38 71 SER A C 1
ATOM 557 O O . SER A 1 71 ? -0.791 -7.113 -30.281 1 93.38 71 SER A O 1
ATOM 559 N N . ILE A 1 72 ? 0.847 -6.344 -31.609 1 93.88 72 ILE A N 1
ATOM 560 C CA . ILE A 1 72 ? -0.009 -5.309 -32.188 1 93.88 72 ILE A CA 1
ATOM 561 C C . ILE A 1 72 ? -1.139 -5.953 -32.969 1 93.88 72 ILE A C 1
ATOM 563 O O . ILE A 1 72 ? -2.287 -5.504 -32.906 1 93.88 72 ILE A O 1
ATOM 567 N N . THR A 1 73 ? -0.779 -6.977 -33.688 1 92.38 73 THR A N 1
ATOM 568 C CA . THR A 1 73 ? -1.798 -7.703 -34.438 1 92.38 73 THR A CA 1
ATOM 569 C C . THR A 1 73 ? -2.852 -8.281 -33.5 1 92.38 73 THR A C 1
ATOM 571 O O . THR A 1 73 ? -4.047 -8.25 -33.812 1 92.38 73 THR A O 1
ATOM 574 N N . ALA A 1 74 ? -2.396 -8.844 -32.438 1 93.5 74 ALA A N 1
ATOM 575 C CA . ALA A 1 74 ? -3.322 -9.391 -31.438 1 93.5 74 ALA A CA 1
ATOM 576 C C . ALA A 1 74 ? -4.238 -8.305 -30.891 1 93.5 74 ALA A C 1
ATOM 578 O O . ALA A 1 74 ? -5.438 -8.523 -30.703 1 93.5 74 ALA A O 1
ATOM 579 N N . ILE A 1 75 ? -3.721 -7.113 -30.625 1 93.12 75 ILE A N 1
ATOM 580 C CA . ILE A 1 75 ? -4.5 -5.984 -30.125 1 93.12 75 ILE A CA 1
ATOM 581 C C . ILE A 1 75 ? -5.504 -5.535 -31.172 1 93.12 75 ILE A C 1
ATOM 583 O O . ILE A 1 75 ? -6.652 -5.215 -30.859 1 93.12 75 ILE A O 1
ATOM 587 N N . VAL A 1 76 ? -5.098 -5.531 -32.406 1 90.62 76 VAL A N 1
ATOM 588 C CA . VAL A 1 76 ? -5.98 -5.152 -33.5 1 90.62 76 VAL A CA 1
ATOM 589 C C . VAL A 1 76 ? -7.137 -6.141 -33.594 1 90.62 76 VAL A C 1
ATOM 591 O O . VAL A 1 76 ? -8.273 -5.75 -33.875 1 90.62 76 VAL A O 1
ATOM 594 N N . PHE A 1 77 ? -6.863 -7.406 -33.375 1 91.25 77 PHE A N 1
ATOM 595 C CA . PHE A 1 77 ? -7.93 -8.406 -33.375 1 91.25 77 PHE A CA 1
ATOM 596 C C . PHE A 1 77 ? -8.969 -8.078 -32.281 1 91.25 77 PHE A C 1
ATOM 598 O O . PHE A 1 77 ? -10.172 -8.156 -32.531 1 91.25 77 PHE A O 1
ATOM 605 N N . ILE A 1 78 ? -8.531 -7.652 -31.156 1 90.12 78 ILE A N 1
ATOM 606 C CA . ILE A 1 78 ? -9.43 -7.352 -30.031 1 90.12 78 ILE A CA 1
ATOM 607 C C . ILE A 1 78 ? -10.242 -6.098 -30.359 1 90.12 78 ILE A C 1
ATOM 609 O O . ILE A 1 78 ? -11.453 -6.07 -30.156 1 90.12 78 ILE A O 1
ATOM 613 N N . ILE A 1 79 ? -9.578 -5.109 -30.906 1 89.88 79 ILE A N 1
ATOM 614 C CA . ILE A 1 79 ? -10.25 -3.857 -31.234 1 89.88 79 ILE A CA 1
ATOM 615 C C . ILE A 1 79 ? -11.242 -4.09 -32.375 1 89.88 79 ILE A C 1
ATOM 617 O O . ILE A 1 79 ? -12.367 -3.586 -32.344 1 89.88 79 ILE A O 1
ATOM 621 N N . ALA A 1 80 ? -10.883 -4.812 -33.344 1 88.5 80 ALA A N 1
ATOM 622 C CA . ALA A 1 80 ? -11.75 -5.105 -34.469 1 88.5 80 ALA A CA 1
ATOM 623 C C . ALA A 1 80 ? -13.016 -5.832 -34.031 1 88.5 80 ALA A C 1
ATOM 625 O O . ALA A 1 80 ? -14.102 -5.57 -34.562 1 88.5 80 ALA A O 1
ATOM 626 N N . ALA A 1 81 ? -12.844 -6.719 -33.094 1 88.06 81 ALA A N 1
ATOM 627 C CA . ALA A 1 81 ? -13.992 -7.465 -32.594 1 88.06 81 ALA A CA 1
ATOM 628 C C . ALA A 1 81 ? -14.961 -6.543 -31.859 1 88.06 81 ALA A C 1
ATOM 630 O O . ALA A 1 81 ? -16.172 -6.809 -31.812 1 88.06 81 ALA A O 1
ATOM 631 N N . SER A 1 82 ? -14.461 -5.387 -31.359 1 83.25 82 SER A N 1
ATOM 632 C CA . SER A 1 82 ? -15.273 -4.48 -30.562 1 83.25 82 SER A CA 1
ATOM 633 C C . SER A 1 82 ? -15.883 -3.381 -31.422 1 83.25 82 SER A C 1
ATOM 635 O O . SER A 1 82 ? -16.891 -2.779 -31.047 1 83.25 82 SER A O 1
ATOM 637 N N . VAL A 1 83 ? -15.32 -3.092 -32.531 1 84.88 83 VAL A N 1
ATOM 638 C CA . VAL A 1 83 ? -15.719 -1.918 -33.312 1 84.88 83 VAL A CA 1
ATOM 639 C C . VAL A 1 83 ? -16.516 -2.352 -34.531 1 84.88 83 VAL A C 1
ATOM 641 O O . VAL A 1 83 ? -17.531 -1.731 -34.875 1 84.88 83 VAL A O 1
ATOM 644 N N . PHE A 1 84 ? -16.141 -3.428 -35.156 1 84.75 84 PHE A N 1
ATOM 645 C CA . PHE A 1 84 ? -16.766 -3.828 -36.406 1 84.75 84 PHE A CA 1
ATOM 646 C C . PHE A 1 84 ? -18 -4.688 -36.125 1 84.75 84 PHE A C 1
ATOM 648 O O . PHE A 1 84 ? -18.078 -5.379 -35.125 1 84.75 84 PHE A O 1
ATOM 655 N N . ASP A 1 85 ? -19 -4.492 -36.969 1 87.62 85 ASP A N 1
ATOM 656 C CA . ASP A 1 85 ? -20.219 -5.277 -36.875 1 87.62 85 ASP A CA 1
ATOM 657 C C . ASP A 1 85 ? -20.016 -6.684 -37.438 1 87.62 85 ASP A C 1
ATOM 659 O O . ASP A 1 85 ? -20.266 -6.941 -38.625 1 87.62 85 ASP A O 1
ATOM 663 N N . LEU A 1 86 ? -19.359 -7.496 -36.656 1 87.94 86 LEU A N 1
ATOM 664 C CA . LEU A 1 86 ? -19.109 -8.891 -37.031 1 87.94 86 LEU A CA 1
ATOM 665 C C . LEU A 1 86 ? -20.094 -9.812 -36.312 1 87.94 86 LEU A C 1
ATOM 667 O O . LEU A 1 86 ? -20.828 -9.391 -35.438 1 87.94 86 LEU A O 1
ATOM 671 N N . SER A 1 87 ? -20.156 -11.023 -36.875 1 87.25 87 SER A N 1
ATOM 672 C CA . SER A 1 87 ? -20.984 -12.016 -36.188 1 87.25 87 SER A CA 1
ATOM 673 C C . SER A 1 87 ? -20.484 -12.297 -34.781 1 87.25 87 SER A C 1
ATOM 675 O O . SER A 1 87 ? -19.297 -12.133 -34.5 1 87.25 87 SER A O 1
ATOM 677 N N . GLU A 1 88 ? -21.344 -12.672 -33.875 1 87 88 GLU A N 1
ATOM 678 C CA . GLU A 1 88 ? -20.984 -12.938 -32.5 1 87 88 GLU A CA 1
ATOM 679 C C . GLU A 1 88 ? -19.922 -14.031 -32.406 1 87 88 GLU A C 1
ATOM 681 O O . GLU A 1 88 ? -19.016 -13.961 -31.562 1 87 88 GLU A O 1
ATOM 686 N N . ALA A 1 89 ? -20.047 -14.945 -33.25 1 87.19 89 ALA A N 1
ATOM 687 C CA . ALA A 1 89 ? -19.094 -16.047 -33.219 1 87.19 89 ALA A CA 1
ATOM 688 C C . ALA A 1 89 ? -17.703 -15.586 -33.656 1 87.19 89 ALA A C 1
ATOM 690 O O . ALA A 1 89 ? -16.703 -15.992 -33.094 1 87.19 89 ALA A O 1
ATOM 691 N N . THR A 1 90 ? -17.688 -14.773 -34.719 1 89.44 90 THR A N 1
ATOM 692 C CA . THR A 1 90 ? -16.422 -14.25 -35.219 1 89.44 90 THR A CA 1
ATOM 693 C C . THR A 1 90 ? -15.789 -13.297 -34.188 1 89.44 90 THR A C 1
ATOM 695 O O . THR A 1 90 ? -14.57 -13.281 -34.031 1 89.44 90 THR A O 1
ATOM 698 N N . GLN A 1 91 ? -16.625 -12.547 -33.594 1 90.25 91 GLN A N 1
ATOM 699 C CA . GLN A 1 91 ? -16.125 -11.641 -32.562 1 90.25 91 GLN A CA 1
ATOM 700 C C . GLN A 1 91 ? -15.477 -12.406 -31.422 1 90.25 91 GLN A C 1
ATOM 702 O O . GLN A 1 91 ? -14.375 -12.062 -30.984 1 90.25 91 GLN A O 1
ATOM 707 N N . SER A 1 92 ? -16.156 -13.406 -31.031 1 89.75 92 SER A N 1
ATOM 708 C CA . SER A 1 92 ? -15.648 -14.219 -29.938 1 89.75 92 SER A CA 1
ATOM 709 C C . SER A 1 92 ? -14.32 -14.883 -30.297 1 89.75 92 SER A C 1
ATOM 711 O O . SER A 1 92 ? -13.398 -14.922 -29.469 1 89.75 92 SER A O 1
ATOM 713 N N . LYS A 1 93 ? -14.219 -15.312 -31.484 1 90.75 93 LYS A N 1
ATOM 714 C CA . LYS A 1 93 ? -12.992 -15.984 -31.906 1 90.75 93 LYS A CA 1
ATOM 715 C C . LYS A 1 93 ? -11.828 -15.008 -32 1 90.75 93 LYS A C 1
ATOM 717 O O . LYS A 1 93 ? -10.703 -15.336 -31.625 1 90.75 93 LYS A O 1
ATOM 722 N N . LEU A 1 94 ? -12.102 -13.875 -32.469 1 91.12 94 LEU A N 1
ATOM 723 C CA . LEU A 1 94 ? -11.062 -12.859 -32.594 1 91.12 94 LEU A CA 1
ATOM 724 C C . LEU A 1 94 ? -10.578 -12.43 -31.203 1 91.12 94 LEU A C 1
ATOM 726 O O . LEU A 1 94 ? -9.375 -12.266 -30.984 1 91.12 94 LEU A O 1
ATOM 730 N N . ILE A 1 95 ? -11.43 -12.297 -30.297 1 91.38 95 ILE A N 1
ATOM 731 C CA . ILE A 1 95 ? -11.078 -11.906 -28.938 1 91.38 95 ILE A CA 1
ATOM 732 C C . ILE A 1 95 ? -10.312 -13.039 -28.266 1 91.38 95 ILE A C 1
ATOM 734 O O . ILE A 1 95 ? -9.352 -12.797 -27.516 1 91.38 95 ILE A O 1
ATOM 738 N N . GLN A 1 96 ? -10.703 -14.227 -28.547 1 91.19 96 GLN A N 1
ATOM 739 C CA . GLN A 1 96 ? -10.031 -15.383 -27.953 1 91.19 96 GLN A CA 1
ATOM 740 C C . GLN A 1 96 ? -8.594 -15.492 -28.453 1 91.19 96 GLN A C 1
ATOM 742 O O . GLN A 1 96 ? -7.684 -15.758 -27.656 1 91.19 96 GLN A O 1
ATOM 747 N N . ILE A 1 97 ? -8.477 -15.273 -29.703 1 92.31 97 ILE A N 1
ATOM 748 C CA . ILE A 1 97 ? -7.141 -15.375 -30.281 1 92.31 97 ILE A CA 1
ATOM 749 C C . ILE A 1 97 ? -6.266 -14.242 -29.75 1 92.31 97 ILE A C 1
ATOM 751 O O . ILE A 1 97 ? -5.121 -14.469 -29.359 1 92.31 97 ILE A O 1
ATOM 755 N N . GLY A 1 98 ? -6.801 -13.086 -29.781 1 92.12 98 GLY A N 1
ATOM 756 C CA . GLY A 1 98 ? -6.035 -11.945 -29.328 1 92.12 98 GLY A CA 1
ATOM 757 C C . GLY A 1 98 ? -5.672 -12.016 -27.859 1 92.12 98 GLY A C 1
ATOM 758 O O . GLY A 1 98 ? -4.5 -11.891 -27.484 1 92.12 98 GLY A O 1
ATOM 759 N N . THR A 1 99 ? -6.648 -12.25 -27 1 92.06 99 THR A N 1
ATOM 760 C CA . THR A 1 99 ? -6.418 -12.312 -25.547 1 92.06 99 THR A CA 1
ATOM 761 C C . THR A 1 99 ? -5.602 -13.547 -25.188 1 92.06 99 THR A C 1
ATOM 763 O O . THR A 1 99 ? -4.738 -13.492 -24.312 1 92.06 99 THR A O 1
ATOM 766 N N . GLY A 1 100 ? -5.875 -14.656 -25.875 1 93.38 100 GLY A N 1
ATOM 767 C CA . GLY A 1 100 ? -5.102 -15.867 -25.641 1 93.38 100 GLY A CA 1
ATOM 768 C C . GLY A 1 100 ? -3.629 -15.703 -25.969 1 93.38 100 GLY A C 1
ATOM 769 O O . GLY A 1 100 ? -2.771 -16.219 -25.234 1 93.38 100 GLY A O 1
ATOM 770 N N . TYR A 1 101 ? -3.414 -15.031 -26.984 1 94.31 101 TYR A N 1
ATOM 771 C CA . TYR A 1 101 ? -2.023 -14.781 -27.344 1 94.31 101 TYR A CA 1
ATOM 772 C C . TYR A 1 101 ? -1.362 -13.836 -26.344 1 94.31 101 TYR A C 1
ATOM 774 O O . TYR A 1 101 ? -0.273 -14.117 -25.844 1 94.31 101 TYR A O 1
ATOM 782 N N . LEU A 1 102 ? -2.018 -12.734 -26.016 1 94.06 102 LEU A N 1
ATOM 783 C CA . LEU A 1 102 ? -1.404 -11.68 -25.219 1 94.06 102 LEU A CA 1
ATOM 784 C C . LEU A 1 102 ? -1.19 -12.141 -23.781 1 94.06 102 LEU A C 1
ATOM 786 O O . LEU A 1 102 ? -0.19 -11.789 -23.156 1 94.06 102 LEU A O 1
ATOM 790 N N . PHE A 1 103 ? -2.068 -12.984 -23.25 1 95.19 103 PHE A N 1
ATOM 791 C CA . PHE A 1 103 ? -2.039 -13.219 -21.812 1 95.19 103 PHE A CA 1
ATOM 792 C C . PHE A 1 103 ? -1.617 -14.648 -21.5 1 95.19 103 PHE A C 1
ATOM 794 O O . PHE A 1 103 ? -1.348 -14.992 -20.359 1 95.19 103 PHE A O 1
ATOM 801 N N . ILE A 1 104 ? -1.497 -15.516 -22.516 1 95.19 104 ILE A N 1
ATOM 802 C CA . ILE A 1 104 ? -1.104 -16.891 -22.25 1 95.19 104 ILE A CA 1
ATOM 803 C C . ILE A 1 104 ? 0.064 -17.281 -23.156 1 95.19 104 ILE A C 1
ATOM 805 O O . ILE A 1 104 ? 1.18 -17.5 -22.672 1 95.19 104 ILE A O 1
ATOM 809 N N . ALA A 1 105 ? -0.117 -17.172 -24.453 1 95.44 105 ALA A N 1
ATOM 810 C CA . ALA A 1 105 ? 0.878 -17.688 -25.391 1 95.44 105 ALA A CA 1
ATOM 811 C C . ALA A 1 105 ? 2.148 -16.844 -25.359 1 95.44 105 ALA A C 1
ATOM 813 O O . ALA A 1 105 ? 3.258 -17.375 -25.297 1 95.44 105 ALA A O 1
ATOM 814 N N . LYS A 1 106 ? 1.991 -15.57 -25.391 1 96.06 106 LYS A N 1
ATOM 815 C CA . LYS A 1 106 ? 3.168 -14.711 -25.453 1 96.06 106 LYS A CA 1
ATOM 816 C C . LYS A 1 106 ? 4.02 -14.852 -24.203 1 96.06 106 LYS A C 1
ATOM 818 O O . LYS A 1 106 ? 5.234 -15.031 -24.281 1 96.06 106 LYS A O 1
ATOM 823 N N . PRO A 1 107 ? 3.42 -14.781 -23.031 1 96.75 107 PRO A N 1
ATOM 824 C CA . PRO A 1 107 ? 4.254 -14.977 -21.844 1 96.75 107 PRO A CA 1
ATOM 825 C C . PRO A 1 107 ? 4.941 -16.344 -21.812 1 96.75 107 PRO A C 1
ATOM 827 O O . PRO A 1 107 ? 6.113 -16.438 -21.438 1 96.75 107 PRO A O 1
ATOM 830 N N . LEU A 1 108 ? 4.309 -17.375 -22.234 1 96.19 108 LEU A N 1
ATOM 831 C CA . LEU A 1 108 ? 4.891 -18.703 -22.234 1 96.19 108 LEU A CA 1
ATOM 832 C C . LEU A 1 108 ? 5.977 -18.828 -23.297 1 96.19 108 LEU A C 1
ATOM 834 O O . LEU A 1 108 ? 7.035 -19.406 -23.047 1 96.19 108 LEU A O 1
ATOM 838 N N . LEU A 1 109 ? 5.723 -18.266 -24.438 1 95.69 109 LEU A N 1
ATOM 839 C CA . LEU A 1 109 ? 6.695 -18.312 -25.531 1 95.69 109 LEU A CA 1
ATOM 840 C C . LEU A 1 109 ? 7.918 -17.453 -25.203 1 95.69 109 LEU A C 1
ATOM 842 O O . LEU A 1 109 ? 9.047 -17.812 -25.547 1 95.69 109 LEU A O 1
ATOM 846 N N . SER A 1 110 ? 7.691 -16.328 -24.562 1 95.44 110 SER A N 1
ATOM 847 C CA . SER A 1 110 ? 8.812 -15.508 -24.141 1 95.44 110 SER A CA 1
ATOM 848 C C . SER A 1 110 ? 9.672 -16.234 -23.109 1 95.44 110 SER A C 1
ATOM 850 O O . SER A 1 110 ? 10.898 -16.109 -23.109 1 95.44 110 SER A O 1
ATOM 852 N N . THR A 1 111 ? 9.031 -16.938 -22.219 1 96.31 111 THR A N 1
ATOM 853 C CA . THR A 1 111 ? 9.766 -17.719 -21.234 1 96.31 111 THR A CA 1
ATOM 854 C C . THR A 1 111 ? 10.539 -18.844 -21.906 1 96.31 111 THR A C 1
ATOM 856 O O . THR A 1 111 ? 11.688 -19.125 -21.547 1 96.31 111 THR A O 1
ATOM 859 N N . LEU A 1 112 ? 9.938 -19.469 -22.875 1 94.31 112 LEU A N 1
ATOM 860 C CA . LEU A 1 112 ? 10.594 -20.531 -23.625 1 94.31 112 LEU A CA 1
ATOM 861 C C . LEU A 1 112 ? 11.805 -19.984 -24.375 1 94.31 112 LEU A C 1
ATOM 863 O O . LEU A 1 112 ? 12.828 -20.656 -24.484 1 94.31 112 LEU A O 1
ATOM 867 N N . ALA A 1 113 ? 11.688 -18.797 -24.844 1 93.81 113 ALA A N 1
ATOM 868 C CA . ALA A 1 113 ? 12.789 -18.156 -25.562 1 93.81 113 ALA A CA 1
ATOM 869 C C . ALA A 1 113 ? 13.992 -17.969 -24.641 1 93.81 113 ALA A C 1
ATOM 871 O O . ALA A 1 113 ? 15.141 -18.078 -25.078 1 93.81 113 ALA A O 1
ATOM 872 N N . ILE A 1 114 ? 13.734 -17.688 -23.422 1 94 114 ILE A N 1
ATOM 873 C CA . ILE A 1 114 ? 14.812 -17.531 -22.453 1 94 114 ILE A CA 1
ATOM 874 C C . ILE A 1 114 ? 15.43 -18.891 -22.125 1 94 114 ILE A C 1
ATOM 876 O O . ILE A 1 114 ? 16.656 -19.016 -22.016 1 94 114 ILE A O 1
ATOM 880 N N . CYS A 1 115 ? 14.641 -19.906 -22.016 1 91.75 115 CYS A N 1
ATOM 881 C CA . CYS A 1 115 ? 15.094 -21.25 -21.734 1 91.75 115 CYS A CA 1
ATOM 882 C C . CYS A 1 115 ? 16.062 -21.75 -22.797 1 91.75 115 CYS A C 1
ATOM 884 O O . CYS A 1 115 ? 17.078 -22.359 -22.484 1 91.75 115 CYS A O 1
ATOM 886 N N . LEU A 1 116 ? 15.781 -21.328 -24.047 1 89.06 116 LEU A N 1
ATOM 887 C CA . LEU A 1 116 ? 16.531 -21.875 -25.172 1 89.06 116 LEU A CA 1
ATOM 888 C C . LEU A 1 116 ? 17.547 -20.875 -25.688 1 89.06 116 LEU A C 1
ATOM 890 O O . LEU A 1 116 ? 18.156 -21.078 -26.75 1 89.06 116 LEU A O 1
ATOM 894 N N . SER A 1 117 ? 17.688 -19.828 -24.922 1 86.06 117 SER A N 1
ATOM 895 C CA . SER A 1 117 ? 18.594 -18.781 -25.406 1 86.06 117 SER A CA 1
ATOM 896 C C . SER A 1 117 ? 20.031 -19.281 -25.453 1 86.06 117 SER A C 1
ATOM 898 O O . SER A 1 117 ? 20.516 -19.922 -24.516 1 86.06 117 SER A O 1
ATOM 900 N N . ASN A 1 118 ? 20.672 -19.109 -26.641 1 76.81 118 ASN A N 1
ATOM 901 C CA . ASN A 1 118 ? 22.078 -19.453 -26.797 1 76.81 118 ASN A CA 1
ATOM 902 C C . ASN A 1 118 ? 22.969 -18.203 -26.828 1 76.81 118 ASN A C 1
ATOM 904 O O . ASN A 1 118 ? 24.125 -18.266 -27.219 1 76.81 118 ASN A O 1
ATOM 908 N N . LYS A 1 119 ? 22.297 -17.141 -26.422 1 73.44 119 LYS A N 1
ATOM 909 C CA . LYS A 1 119 ? 23.078 -15.898 -26.422 1 73.44 119 LYS A CA 1
ATOM 910 C C . LYS A 1 119 ? 24.047 -15.867 -25.25 1 73.44 119 LYS A C 1
ATOM 912 O O . LYS A 1 119 ? 23.688 -16.281 -24.141 1 73.44 119 LYS A O 1
ATOM 917 N N . ALA A 1 120 ? 25.156 -15.414 -25.547 1 66.81 120 ALA A N 1
ATOM 918 C CA . ALA A 1 120 ? 26.203 -15.273 -24.516 1 66.81 120 ALA A CA 1
ATOM 919 C C . ALA A 1 120 ? 25.766 -14.289 -23.438 1 66.81 120 ALA A C 1
ATOM 921 O O . ALA A 1 120 ? 26.25 -14.352 -22.297 1 66.81 120 ALA A O 1
ATOM 922 N N . THR A 1 121 ? 24.812 -13.492 -23.797 1 70.69 121 THR A N 1
ATOM 923 C CA . THR A 1 121 ? 24.406 -12.438 -22.875 1 70.69 121 THR A CA 1
ATOM 924 C C . THR A 1 121 ? 23.406 -12.969 -21.859 1 70.69 121 THR A C 1
ATOM 926 O O . THR A 1 121 ? 23.203 -12.359 -20.812 1 70.69 121 THR A O 1
ATOM 929 N N . THR A 1 122 ? 22.859 -14.141 -22.188 1 77.5 122 THR A N 1
ATOM 930 C CA . THR A 1 122 ? 21.922 -14.703 -21.219 1 77.5 122 THR A CA 1
ATOM 931 C C . THR A 1 122 ? 22.656 -15.578 -20.219 1 77.5 122 THR A C 1
ATOM 933 O O . THR A 1 122 ? 23.25 -16.594 -20.578 1 77.5 122 THR A O 1
ATOM 936 N N . ALA A 1 123 ? 22.562 -15.133 -19.031 1 82.94 123 ALA A N 1
ATOM 937 C CA . ALA A 1 123 ? 23.266 -15.828 -17.953 1 82.94 123 ALA A CA 1
ATOM 938 C C . ALA A 1 123 ? 22.578 -17.156 -17.625 1 82.94 123 ALA A C 1
ATOM 940 O O . ALA A 1 123 ? 21.391 -17.344 -17.906 1 82.94 123 ALA A O 1
ATOM 941 N N . TRP A 1 124 ? 23.25 -18.016 -17.109 1 84.81 124 TRP A N 1
ATOM 942 C CA . TRP A 1 124 ? 22.781 -19.359 -16.781 1 84.81 124 TRP A CA 1
ATOM 943 C C . TRP A 1 124 ? 21.625 -19.297 -15.781 1 84.81 124 TRP A C 1
ATOM 945 O O . TRP A 1 124 ? 20.656 -20.062 -15.891 1 84.81 124 TRP A O 1
ATOM 955 N N . HIS A 1 125 ? 21.688 -18.484 -14.867 1 89.19 125 HIS A N 1
ATOM 956 C CA . HIS A 1 125 ? 20.641 -18.453 -13.844 1 89.19 125 HIS A CA 1
ATOM 957 C C . HIS A 1 125 ? 19.312 -18.016 -14.43 1 89.19 125 HIS A C 1
ATOM 959 O O . HIS A 1 125 ? 18.25 -18.484 -13.992 1 89.19 125 HIS A O 1
ATOM 965 N N . GLU A 1 126 ? 19.328 -17.156 -15.438 1 93.25 126 GLU A N 1
ATOM 966 C CA . GLU A 1 126 ? 18.094 -16.734 -16.094 1 93.25 126 GLU A CA 1
ATOM 967 C C . GLU A 1 126 ? 17.422 -17.922 -16.781 1 93.25 126 GLU A C 1
ATOM 969 O O . GLU A 1 126 ? 16.203 -18.078 -16.688 1 93.25 126 GLU A O 1
ATOM 974 N N . ARG A 1 127 ? 18.25 -18.719 -17.375 1 92.44 127 ARG A N 1
ATOM 975 C CA . ARG A 1 127 ? 17.734 -19.891 -18.078 1 92.44 127 ARG A CA 1
ATOM 976 C C . ARG A 1 127 ? 17.172 -20.922 -17.109 1 92.44 127 ARG A C 1
ATOM 978 O O . ARG A 1 127 ? 16.094 -21.469 -17.328 1 92.44 127 ARG A O 1
ATOM 985 N N . ILE A 1 128 ? 17.859 -21.109 -16.062 1 89.06 128 ILE A N 1
ATOM 986 C CA . ILE A 1 128 ? 17.469 -22.125 -15.086 1 89.06 128 ILE A CA 1
ATOM 987 C C . ILE A 1 128 ? 16.156 -21.719 -14.406 1 89.06 128 ILE A C 1
ATOM 989 O O . ILE A 1 128 ? 15.258 -22.531 -14.242 1 89.06 128 ILE A O 1
ATOM 993 N N . ILE A 1 129 ? 16.047 -20.5 -14.055 1 93.81 129 ILE A N 1
ATOM 994 C CA . ILE A 1 129 ? 14.844 -20 -13.375 1 93.81 129 ILE A CA 1
ATOM 995 C C . ILE A 1 129 ? 13.648 -20.062 -14.32 1 93.81 129 ILE A C 1
ATOM 997 O O . ILE A 1 129 ? 12.578 -20.531 -13.953 1 93.81 129 ILE A O 1
ATOM 1001 N N . ALA A 1 130 ? 13.883 -19.609 -15.547 1 96 130 ALA A N 1
ATOM 1002 C CA . ALA A 1 130 ? 12.812 -19.672 -16.547 1 96 130 ALA A CA 1
ATOM 1003 C C . ALA A 1 130 ? 12.406 -21.109 -16.828 1 96 130 ALA A C 1
ATOM 1005 O O . ALA A 1 130 ? 11.219 -21.406 -17 1 96 130 ALA A O 1
ATOM 1006 N N . THR A 1 131 ? 13.367 -22 -16.875 1 92.5 131 THR A N 1
ATOM 1007 C CA . THR A 1 131 ? 13.086 -23.406 -17.125 1 92.5 131 THR A CA 1
ATOM 1008 C C . THR A 1 131 ? 12.297 -24.016 -15.961 1 92.5 131 THR A C 1
ATOM 1010 O O . THR A 1 131 ? 11.367 -24.781 -16.172 1 92.5 131 THR A O 1
ATOM 1013 N N . GLY A 1 132 ? 12.719 -23.688 -14.75 1 90.19 132 GLY A N 1
ATOM 1014 C CA . GLY A 1 132 ? 11.953 -24.156 -13.602 1 90.19 132 GLY A CA 1
ATOM 1015 C C . GLY A 1 132 ? 10.5 -23.703 -13.641 1 90.19 132 GLY A C 1
ATOM 1016 O O . GLY A 1 132 ? 9.594 -24.5 -13.359 1 90.19 132 GLY A O 1
ATOM 1017 N N . PHE A 1 133 ? 10.289 -22.469 -14.016 1 94.88 133 PHE A N 1
ATOM 1018 C CA . PHE A 1 133 ? 8.953 -21.906 -14.117 1 94.88 133 PHE A CA 1
ATOM 1019 C C . PHE A 1 133 ? 8.141 -22.609 -15.195 1 94.88 133 PHE A C 1
ATOM 1021 O O . PHE A 1 133 ? 7.016 -23.047 -14.938 1 94.88 133 PHE A O 1
ATOM 1028 N N . LEU A 1 134 ? 8.727 -22.797 -16.359 1 93.94 134 LEU A N 1
ATOM 1029 C CA . LEU A 1 134 ? 8.016 -23.375 -17.5 1 93.94 134 LEU A CA 1
ATOM 1030 C C . LEU A 1 134 ? 7.805 -24.859 -17.312 1 93.94 134 LEU A C 1
ATOM 1032 O O . LEU A 1 134 ? 6.75 -25.391 -17.672 1 93.94 134 LEU A O 1
ATOM 1036 N N . MET A 1 135 ? 8.773 -25.5 -16.766 1 88.31 135 MET A N 1
ATOM 1037 C CA . MET A 1 135 ? 8.664 -26.938 -16.562 1 88.31 135 MET A CA 1
ATOM 1038 C C . MET A 1 135 ? 7.566 -27.266 -15.555 1 88.31 135 MET A C 1
ATOM 1040 O O . MET A 1 135 ? 6.895 -28.297 -15.672 1 88.31 135 MET A O 1
ATOM 1044 N N . SER A 1 136 ? 7.43 -26.391 -14.602 1 89.12 136 SER A N 1
ATOM 1045 C CA . SER A 1 136 ? 6.332 -26.594 -13.656 1 89.12 136 SER A CA 1
ATOM 1046 C C . SER A 1 136 ? 4.98 -26.562 -14.367 1 89.12 136 SER A C 1
ATOM 1048 O O . SER A 1 136 ? 4.105 -27.375 -14.07 1 89.12 136 SER A O 1
ATOM 1050 N N . ILE A 1 137 ? 4.801 -25.734 -15.328 1 91.94 137 ILE A N 1
ATOM 1051 C CA . ILE A 1 137 ? 3.549 -25.609 -16.062 1 91.94 137 ILE A CA 1
ATOM 1052 C C . ILE A 1 137 ? 3.357 -26.828 -16.969 1 91.94 137 ILE A C 1
ATOM 1054 O O . ILE A 1 137 ? 2.266 -27.391 -17.031 1 91.94 137 ILE A O 1
ATOM 1058 N N . ILE A 1 138 ? 4.422 -27.281 -17.578 1 88.12 138 ILE A N 1
ATOM 1059 C CA . ILE A 1 138 ? 4.348 -28.422 -18.469 1 88.12 138 ILE A CA 1
ATOM 1060 C C . ILE A 1 138 ? 4.066 -29.703 -17.672 1 88.12 138 ILE A C 1
ATOM 1062 O O . ILE A 1 138 ? 3.207 -30.5 -18.062 1 88.12 138 ILE A O 1
ATOM 1066 N N . CYS A 1 139 ? 4.707 -29.812 -16.516 1 84.06 139 CYS A N 1
ATOM 1067 C CA . CYS A 1 139 ? 4.562 -31.016 -15.711 1 84.06 139 CYS A CA 1
ATOM 1068 C C . CYS A 1 139 ? 3.182 -31.078 -15.062 1 84.06 139 CYS A C 1
ATOM 1070 O O . CYS A 1 139 ? 2.711 -32.156 -14.703 1 84.06 139 CYS A O 1
ATOM 1072 N N . ASN A 1 140 ? 2.609 -29.969 -14.953 1 84.19 140 ASN A N 1
ATOM 1073 C CA . ASN A 1 140 ? 1.257 -29.922 -14.406 1 84.19 140 ASN A CA 1
ATOM 1074 C C . ASN A 1 140 ? 0.258 -30.609 -15.344 1 84.19 140 ASN A C 1
ATOM 1076 O O . ASN A 1 140 ? -0.845 -30.969 -14.922 1 84.19 140 ASN A O 1
ATOM 1080 N N . GLN A 1 141 ? 0.632 -30.766 -16.531 1 84.31 141 GLN A N 1
ATOM 1081 C CA . GLN A 1 141 ? -0.269 -31.375 -17.5 1 84.31 141 GLN A CA 1
ATOM 1082 C C . GLN A 1 141 ? -0.153 -32.906 -17.469 1 84.31 141 GLN A C 1
ATOM 1084 O O . GLN A 1 141 ? -1.006 -33.594 -18.016 1 84.31 141 GLN A O 1
ATOM 1089 N N . PHE A 1 142 ? 0.838 -33.375 -16.656 1 84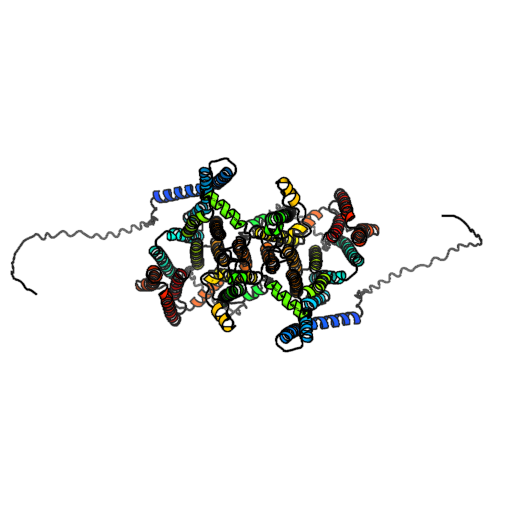 142 PHE A N 1
ATOM 1090 C CA . PHE A 1 142 ? 1.074 -34.812 -16.578 1 84 142 PHE A CA 1
ATOM 1091 C C . PHE A 1 142 ? 0.301 -35.406 -15.414 1 84 142 PHE A C 1
ATOM 1093 O O . PHE A 1 142 ? -0.118 -34.719 -14.5 1 84 142 PHE A O 1
ATOM 1100 N N . PRO A 1 143 ? 0.08 -36.688 -15.523 1 83.06 143 PRO A N 1
ATOM 1101 C CA . PRO A 1 143 ? -0.53 -37.344 -14.367 1 83.06 143 PRO A CA 1
ATOM 1102 C C . PRO A 1 143 ? 0.28 -37.156 -13.086 1 83.06 143 PRO A C 1
ATOM 1104 O O . PRO A 1 143 ? 1.505 -37 -13.141 1 83.06 143 PRO A O 1
ATOM 1107 N N . LYS A 1 144 ? -0.385 -37.094 -11.969 1 80 144 LYS A N 1
ATOM 1108 C CA . LYS A 1 144 ? 0.193 -36.812 -10.656 1 80 144 LYS A CA 1
ATOM 1109 C C . LYS A 1 144 ? 1.424 -37.688 -10.398 1 80 144 LYS A C 1
ATOM 1111 O O . LYS A 1 144 ? 2.422 -37.188 -9.859 1 80 144 LYS A O 1
ATOM 1116 N N . TRP A 1 145 ? 1.355 -38.938 -10.742 1 83.56 145 TRP A N 1
ATOM 1117 C CA . TRP A 1 145 ? 2.463 -39.844 -10.438 1 83.56 145 TRP A CA 1
ATOM 1118 C C . TRP A 1 145 ? 3.717 -39.438 -11.211 1 83.56 145 TRP A C 1
ATOM 1120 O O . TRP A 1 145 ? 4.828 -39.5 -10.688 1 83.56 145 TRP A O 1
ATOM 1130 N N . LEU A 1 146 ? 3.49 -39 -12.398 1 85.56 146 LEU A N 1
ATOM 1131 C CA . LEU A 1 146 ? 4.629 -38.594 -13.211 1 85.56 146 LEU A CA 1
ATOM 1132 C C . LEU A 1 146 ? 5.223 -37.281 -12.703 1 85.56 146 LEU A C 1
ATOM 1134 O O . LEU A 1 146 ? 6.445 -37.125 -12.656 1 85.56 146 LEU A O 1
ATOM 1138 N N . SER A 1 147 ? 4.379 -36.375 -12.328 1 82.81 147 SER A N 1
ATOM 1139 C CA . SER A 1 147 ? 4.855 -35.125 -11.773 1 82.81 147 SER A CA 1
ATOM 1140 C C . SER A 1 147 ? 5.629 -35.344 -10.484 1 82.81 147 SER A C 1
ATOM 1142 O O . SER A 1 147 ? 6.664 -34.719 -10.258 1 82.81 147 SER A O 1
ATOM 1144 N N . SER A 1 148 ? 5.148 -36.188 -9.711 1 85.5 148 SER A N 1
ATOM 1145 C CA . SER A 1 148 ? 5.84 -36.5 -8.469 1 85.5 148 SER A CA 1
ATOM 1146 C C . SER A 1 148 ? 7.184 -37.188 -8.734 1 85.5 148 SER A C 1
ATOM 1148 O O . SER A 1 148 ? 8.156 -36.938 -8.016 1 85.5 148 SER A O 1
ATOM 1150 N N . PHE A 1 149 ? 7.199 -37.969 -9.734 1 87.19 149 PHE A N 1
ATOM 1151 C CA . PHE A 1 149 ? 8.438 -38.656 -10.102 1 87.19 149 PHE A CA 1
ATOM 1152 C C . PHE A 1 149 ? 9.484 -37.656 -10.555 1 87.19 149 PHE A C 1
ATOM 1154 O O . PHE A 1 149 ? 10.648 -37.719 -10.148 1 87.19 149 PHE A O 1
ATOM 1161 N N . VAL A 1 150 ? 9.055 -36.781 -11.352 1 82.06 150 VAL A N 1
ATOM 1162 C CA . VAL A 1 150 ? 9.977 -35.75 -11.852 1 82.06 150 VAL A CA 1
ATOM 1163 C C . VAL A 1 150 ? 10.477 -34.906 -10.695 1 82.06 150 VAL A C 1
ATOM 1165 O O . VAL A 1 150 ? 11.664 -34.594 -10.617 1 82.06 150 VAL A O 1
ATOM 1168 N N . ALA A 1 151 ? 9.609 -34.469 -9.82 1 83.25 151 ALA A N 1
ATOM 1169 C CA . ALA A 1 151 ? 9.992 -33.656 -8.664 1 83.25 151 ALA A CA 1
ATOM 1170 C C . ALA A 1 151 ? 11 -34.406 -7.789 1 83.25 151 ALA A C 1
ATOM 1172 O O . ALA A 1 151 ? 12.016 -33.844 -7.383 1 83.25 151 ALA A O 1
ATOM 1173 N N . ALA A 1 152 ? 10.742 -35.656 -7.527 1 88.19 152 ALA A N 1
ATOM 1174 C CA . ALA A 1 152 ? 11.633 -36.469 -6.688 1 88.19 152 ALA A CA 1
ATOM 1175 C C . ALA A 1 152 ? 12.992 -36.656 -7.352 1 88.19 152 ALA A C 1
ATOM 1177 O O . ALA A 1 152 ? 14.023 -36.594 -6.684 1 88.19 152 ALA A O 1
ATOM 1178 N N . SER A 1 153 ? 12.93 -36.812 -8.633 1 87 153 SER A N 1
ATOM 1179 C CA . SER A 1 153 ? 14.18 -36.938 -9.375 1 87 153 SER A CA 1
ATOM 1180 C C . SER A 1 153 ? 14.992 -35.656 -9.344 1 87 153 SER A C 1
ATOM 1182 O O . SER A 1 153 ? 16.219 -35.688 -9.227 1 87 153 SER A O 1
ATOM 1184 N N . ALA A 1 154 ? 14.305 -34.594 -9.445 1 80.88 154 ALA A N 1
ATOM 1185 C CA . ALA A 1 154 ? 14.984 -33.312 -9.406 1 80.88 154 ALA A CA 1
ATOM 1186 C C . ALA A 1 154 ? 15.633 -33.062 -8.039 1 80.88 154 ALA A C 1
ATOM 1188 O O . ALA A 1 154 ? 16.781 -32.625 -7.965 1 80.88 154 ALA A O 1
ATOM 1189 N N . VAL A 1 155 ? 14.906 -33.312 -6.996 1 85.12 155 VAL A N 1
ATOM 1190 C CA . VAL A 1 155 ? 15.438 -33.125 -5.648 1 85.12 155 VAL A CA 1
ATOM 1191 C C . VAL A 1 155 ? 16.625 -34.062 -5.438 1 85.12 155 VAL A C 1
ATOM 1193 O O . VAL A 1 155 ? 17.625 -33.688 -4.824 1 85.12 155 VAL A O 1
ATOM 1196 N N . PHE A 1 156 ? 16.516 -35.312 -5.938 1 87.75 156 PHE A N 1
ATOM 1197 C CA . PHE A 1 156 ? 17.594 -36.281 -5.863 1 87.75 156 PHE A CA 1
ATOM 1198 C C . PHE A 1 156 ? 18.844 -35.781 -6.578 1 87.75 156 PHE A C 1
ATOM 1200 O O . PHE A 1 156 ? 19.938 -35.781 -6.012 1 87.75 156 PHE A O 1
ATOM 1207 N N . ALA A 1 157 ? 18.641 -35.281 -7.738 1 81.69 157 ALA A N 1
ATOM 1208 C CA . ALA A 1 157 ? 19.75 -34.781 -8.523 1 81.69 157 ALA A CA 1
ATOM 1209 C C . ALA A 1 157 ? 20.391 -33.562 -7.84 1 81.69 157 ALA A C 1
ATOM 1211 O O . ALA A 1 157 ? 21.609 -33.438 -7.797 1 81.69 157 ALA A O 1
ATOM 1212 N N . PHE A 1 158 ? 19.562 -32.75 -7.355 1 76.31 158 PHE A N 1
ATOM 1213 C CA . PHE A 1 158 ? 20.078 -31.578 -6.668 1 76.31 158 PHE A CA 1
ATOM 1214 C C . PHE A 1 158 ? 20.859 -31.969 -5.422 1 76.31 158 PHE A C 1
ATOM 1216 O O . PHE A 1 158 ? 21.922 -31.391 -5.145 1 76.31 158 PHE A O 1
ATOM 1223 N N . GLY A 1 159 ? 20.328 -32.844 -4.699 1 78.56 159 GLY A N 1
ATOM 1224 C CA . GLY A 1 159 ? 21.016 -33.312 -3.518 1 78.56 159 GLY A CA 1
ATOM 1225 C C . GLY A 1 159 ? 22.391 -33.875 -3.822 1 78.56 159 GLY A C 1
ATOM 1226 O O . GLY A 1 159 ? 23.359 -33.594 -3.119 1 78.56 159 GLY A O 1
ATOM 1227 N N . LEU A 1 160 ? 22.5 -34.562 -4.902 1 78.81 160 LEU A N 1
ATOM 1228 C CA . LEU A 1 160 ? 23.781 -35.156 -5.297 1 78.81 160 LEU A CA 1
ATOM 1229 C C . LEU A 1 160 ? 24.75 -34.094 -5.789 1 78.81 160 LEU A C 1
ATOM 1231 O O . LEU A 1 160 ? 25.938 -34.125 -5.457 1 78.81 160 LEU A O 1
ATOM 1235 N N . ALA A 1 161 ? 24.219 -33.219 -6.547 1 71.38 161 ALA A N 1
ATOM 1236 C CA . ALA A 1 161 ? 25.062 -32.188 -7.148 1 71.38 161 ALA A CA 1
ATOM 1237 C C . ALA A 1 161 ? 25.578 -31.219 -6.09 1 71.38 161 ALA A C 1
ATOM 1239 O O . ALA A 1 161 ? 26.672 -30.656 -6.23 1 71.38 161 ALA A O 1
ATOM 1240 N N . SER A 1 162 ? 24.797 -31.016 -5.105 1 68.56 162 SER A N 1
ATOM 1241 C CA . SER A 1 162 ? 25.156 -30.031 -4.098 1 68.56 162 SER A CA 1
ATOM 1242 C C . SER A 1 162 ? 26.266 -30.531 -3.184 1 68.56 162 SER A C 1
ATOM 1244 O O . SER A 1 162 ? 26.844 -29.766 -2.416 1 68.56 162 SER A O 1
ATOM 1246 N N . ARG A 1 163 ? 26.609 -31.781 -3.361 1 68 163 ARG A N 1
ATOM 1247 C CA . ARG A 1 163 ? 27.688 -32.344 -2.555 1 68 163 ARG A CA 1
ATOM 1248 C C . ARG A 1 163 ? 29.031 -31.703 -2.93 1 68 163 ARG A C 1
ATOM 1250 O O . ARG A 1 163 ? 29.938 -31.625 -2.1 1 68 163 ARG A O 1
ATOM 1257 N N . GLN A 1 164 ? 29.219 -31.531 -4.398 1 52.84 164 GLN A N 1
ATOM 1258 C CA . GLN A 1 164 ? 30.469 -31.047 -4.965 1 52.84 164 GLN A CA 1
ATOM 1259 C C . GLN A 1 164 ? 30.734 -29.594 -4.586 1 52.84 164 GLN A C 1
ATOM 1261 O O . GLN A 1 164 ? 31.859 -29.109 -4.707 1 52.84 164 GLN A O 1
ATOM 1266 N N . PHE A 1 165 ? 29.734 -28.938 -4.617 1 46.69 165 PHE A N 1
ATOM 1267 C CA . PHE A 1 165 ? 29.938 -27.5 -4.469 1 46.69 165 PHE A CA 1
ATOM 1268 C C . PHE A 1 165 ? 30.547 -27.172 -3.113 1 46.69 165 PHE A C 1
ATOM 1270 O O . PHE A 1 165 ? 29.891 -26.562 -2.26 1 46.69 165 PHE A O 1
ATOM 1277 N N . VAL A 1 166 ? 31.312 -28.109 -2.658 1 40.88 166 VAL A N 1
ATOM 1278 C CA . VAL A 1 166 ? 32.281 -27.672 -1.662 1 40.88 166 VAL A CA 1
ATOM 1279 C C . VAL A 1 166 ? 33.281 -26.719 -2.301 1 40.88 166 VAL A C 1
ATOM 1281 O O . VAL A 1 166 ? 33.75 -26.953 -3.414 1 40.88 166 VAL A O 1
ATOM 1284 N N . PRO A 1 167 ? 33.5 -25.562 -1.984 1 36.47 167 PRO A N 1
ATOM 1285 C CA . PRO A 1 167 ? 34.281 -24.531 -2.656 1 36.47 167 PRO A CA 1
ATOM 1286 C C . PRO A 1 167 ? 35.594 -25.094 -3.244 1 36.47 167 PRO A C 1
ATOM 1288 O O . PRO A 1 167 ? 36.281 -25.875 -2.586 1 36.47 167 PRO A O 1
ATOM 1291 N N . MET A 1 168 ? 35.688 -25.203 -4.562 1 30.28 168 MET A N 1
ATOM 1292 C CA . MET A 1 168 ? 36.938 -25.484 -5.305 1 30.28 168 MET A CA 1
ATOM 1293 C C . MET A 1 168 ? 38.062 -24.609 -4.82 1 30.28 168 MET A C 1
ATOM 1295 O O . MET A 1 168 ? 37.906 -23.391 -4.723 1 30.28 168 MET A O 1
ATOM 1299 N N . GLN A 1 169 ? 39.062 -24.969 -4.137 1 29.16 169 GLN A N 1
ATOM 1300 C CA . GLN A 1 169 ? 40.375 -24.391 -3.84 1 29.16 169 GLN A CA 1
ATOM 1301 C C . GLN A 1 169 ? 41.094 -23.969 -5.121 1 29.16 169 GLN A C 1
ATOM 1303 O O . GLN A 1 169 ? 41.281 -24.766 -6.031 1 29.16 169 GLN A O 1
ATOM 1308 N N . GLN A 1 170 ? 40.875 -22.766 -5.645 1 28.42 170 GLN A N 1
ATOM 1309 C CA . GLN A 1 170 ? 41.906 -22.328 -6.598 1 28.42 170 GLN A CA 1
ATOM 1310 C C . GLN A 1 170 ? 43.312 -22.719 -6.141 1 28.42 170 GLN A C 1
ATOM 1312 O O . GLN A 1 170 ? 43.688 -22.422 -5.012 1 28.42 170 GLN A O 1
ATOM 1317 N N . LEU A 1 171 ? 43.938 -23.688 -6.75 1 28.02 171 LEU A N 1
ATOM 1318 C CA . LEU A 1 171 ? 45.344 -24.094 -6.75 1 28.02 171 LEU A CA 1
ATOM 1319 C C . LEU A 1 171 ? 46.281 -22.906 -6.98 1 28.02 171 LEU A C 1
ATOM 1321 O O . LEU A 1 171 ? 46.281 -22.328 -8.07 1 28.02 171 LEU A O 1
ATOM 1325 N N . ASP A 1 172 ? 46.469 -21.969 -6.078 1 28.3 172 ASP A N 1
ATOM 1326 C CA . ASP A 1 172 ? 47.656 -21.094 -6.227 1 28.3 172 ASP A CA 1
ATOM 1327 C C . ASP A 1 172 ? 48.906 -21.906 -6.453 1 28.3 172 ASP A C 1
ATOM 1329 O O . ASP A 1 172 ? 49.188 -22.859 -5.715 1 28.3 172 ASP A O 1
ATOM 1333 N N . SER A 1 173 ? 49.375 -22.078 -7.668 1 26.55 173 SER A N 1
ATOM 1334 C CA . SER A 1 173 ? 50.719 -22.453 -8.062 1 26.55 173 SER A CA 1
ATOM 1335 C C . SER A 1 173 ? 51.75 -21.688 -7.27 1 26.55 173 SER A C 1
ATOM 1337 O O . SER A 1 173 ? 51.938 -20.484 -7.469 1 26.55 173 SER A O 1
ATOM 1339 N N . ASP A 1 174 ? 51.875 -21.703 -5.965 1 25.89 174 ASP A N 1
ATOM 1340 C CA . ASP A 1 174 ? 53.031 -21.203 -5.211 1 25.89 174 ASP A CA 1
ATOM 1341 C C . ASP A 1 174 ? 54.312 -21.844 -5.707 1 25.89 174 ASP A C 1
ATOM 1343 O O . ASP A 1 174 ? 54.5 -23.062 -5.625 1 25.89 174 ASP A O 1
ATOM 1347 N N . ASN A 1 175 ? 54.844 -21.391 -6.934 1 24.91 175 ASN A N 1
ATOM 1348 C CA . ASN A 1 175 ? 56.281 -21.5 -7.145 1 24.91 175 ASN A CA 1
ATOM 1349 C C . ASN A 1 175 ? 57.062 -21.031 -5.926 1 24.91 175 ASN A C 1
ATOM 1351 O O . ASN A 1 175 ? 56.969 -19.859 -5.531 1 24.91 175 ASN A O 1
ATOM 1355 N N . ASN A 1 176 ? 57.375 -21.891 -4.961 1 23.58 176 ASN A N 1
ATOM 1356 C CA . ASN A 1 176 ? 58.219 -21.875 -3.766 1 23.58 176 ASN A CA 1
ATOM 1357 C C . ASN A 1 176 ? 59.625 -21.391 -4.078 1 23.58 176 ASN A C 1
ATOM 1359 O O . ASN A 1 176 ? 60.469 -22.172 -4.5 1 23.58 176 ASN A O 1
ATOM 1363 N N . THR A 1 177 ? 59.844 -20.328 -4.965 1 24.78 177 THR A N 1
ATOM 1364 C CA . THR A 1 177 ? 61.281 -19.969 -4.883 1 24.78 177 THR A CA 1
ATOM 1365 C C . THR A 1 177 ? 61.656 -19.625 -3.445 1 24.78 177 THR A C 1
ATOM 1367 O O . THR A 1 177 ? 60.969 -18.859 -2.781 1 24.78 177 THR A O 1
ATOM 1370 N N . SER A 1 178 ? 62.5 -20.453 -2.715 1 22.81 178 SER A N 1
ATOM 1371 C CA . SER A 1 178 ? 63.125 -20.625 -1.405 1 22.81 178 SER A CA 1
ATOM 1372 C C . SER A 1 178 ? 63.875 -19.359 -0.997 1 22.81 178 SER A C 1
ATOM 1374 O O . SER A 1 178 ? 64.562 -19.344 0.024 1 22.81 178 SER A O 1
ATOM 1376 N N . SER A 1 179 ? 63.781 -18.172 -1.622 1 23.86 179 SER A N 1
ATOM 1377 C CA . SER A 1 179 ? 64.875 -17.344 -1.135 1 23.86 179 SER A CA 1
ATOM 1378 C C . SER A 1 179 ? 64.75 -17.094 0.365 1 23.86 179 SER A C 1
ATOM 1380 O O . SER A 1 179 ? 63.656 -16.969 0.892 1 23.86 179 SER A O 1
ATOM 1382 N N . THR A 1 180 ? 65.875 -17.406 1.204 1 23.88 180 THR A N 1
ATOM 1383 C CA . THR A 1 180 ? 66.312 -17.547 2.586 1 23.88 180 THR A CA 1
ATOM 1384 C C . THR A 1 180 ? 66.062 -16.25 3.361 1 23.88 180 THR A C 1
ATOM 1386 O O . THR A 1 180 ? 66.25 -16.188 4.57 1 23.88 180 THR A O 1
ATOM 1389 N N . ASN A 1 181 ? 65.75 -15.094 2.729 1 22.8 181 ASN A N 1
ATOM 1390 C CA . ASN A 1 181 ? 66.25 -14.008 3.574 1 22.8 181 ASN A CA 1
ATOM 1391 C C . ASN A 1 181 ? 65.438 -13.914 4.875 1 22.8 181 ASN A C 1
ATOM 1393 O O . ASN A 1 181 ? 64.25 -14.148 4.887 1 22.8 181 ASN A O 1
ATOM 1397 N N . SER A 1 182 ? 66.125 -13.969 6.055 1 23.86 182 SER A N 1
ATOM 1398 C CA . SER A 1 182 ? 66 -14.055 7.504 1 23.86 182 SER A CA 1
ATOM 1399 C C . SER A 1 182 ? 65.062 -12.969 8.039 1 23.86 182 SER A C 1
ATOM 1401 O O . SER A 1 182 ? 64.875 -12.852 9.25 1 23.86 182 SER A O 1
ATOM 1403 N N . GLY A 1 183 ? 64.688 -11.992 7.184 1 22.84 183 GLY A N 1
ATOM 1404 C CA . GLY A 1 183 ? 64.5 -10.812 8.008 1 22.84 183 GLY A CA 1
ATOM 1405 C C . GLY A 1 183 ? 63.344 -10.984 8.984 1 22.84 183 GLY A C 1
ATOM 1406 O O . GLY A 1 183 ? 62.5 -11.867 8.812 1 22.84 183 GLY A O 1
ATOM 1407 N N . VAL A 1 184 ? 63.469 -10.32 10.188 1 26.34 184 VAL A N 1
ATOM 1408 C CA . VAL A 1 184 ? 62.844 -10.195 11.5 1 26.34 184 VAL A CA 1
ATOM 1409 C C . VAL A 1 184 ? 61.375 -9.797 11.336 1 26.34 184 VAL A C 1
ATOM 1411 O O . VAL A 1 184 ? 61.062 -8.711 10.828 1 26.34 184 VAL A O 1
ATOM 1414 N N . THR A 1 185 ? 60.562 -10.812 10.953 1 23.62 185 THR A N 1
ATOM 1415 C CA . THR A 1 185 ? 59.156 -10.508 10.688 1 23.62 185 THR A CA 1
ATOM 1416 C C . THR A 1 185 ? 58.469 -9.938 11.938 1 23.62 185 THR A C 1
ATOM 1418 O O . THR A 1 185 ? 58.406 -10.609 12.969 1 23.62 185 THR A O 1
ATOM 1421 N N . GLN A 1 186 ? 58.844 -8.617 12.258 1 22.38 186 GLN A N 1
ATOM 1422 C CA . GLN A 1 186 ? 58.156 -7.949 13.367 1 22.38 186 GLN A CA 1
ATOM 1423 C C . GLN A 1 186 ? 56.656 -8.188 13.305 1 22.38 186 GLN A C 1
ATOM 1425 O O . GLN A 1 186 ? 56.031 -8.109 12.227 1 22.38 186 GLN A O 1
ATOM 1430 N N . SER A 1 187 ? 56.188 -8.992 14.219 1 22.02 187 SER A N 1
ATOM 1431 C CA . SER A 1 187 ? 54.812 -9.406 14.5 1 22.02 187 SER A CA 1
ATOM 1432 C C . SER A 1 187 ? 53.906 -8.195 14.594 1 22.02 187 SER A C 1
ATOM 1434 O O . SER A 1 187 ? 54 -7.414 15.539 1 22.02 187 SER A O 1
ATOM 1436 N N . LYS A 1 188 ? 53.906 -7.34 13.508 1 24.31 188 LYS A N 1
ATOM 1437 C CA . LYS A 1 188 ? 52.938 -6.242 13.656 1 24.31 188 LYS A CA 1
ATOM 1438 C C . LYS A 1 188 ? 51.562 -6.758 14.07 1 24.31 188 LYS A C 1
ATOM 1440 O O . LYS A 1 188 ? 51.156 -7.836 13.648 1 24.31 188 LYS A O 1
ATOM 1445 N N . SER A 1 189 ? 51.219 -6.254 15.266 1 24.14 189 SER A N 1
ATOM 1446 C CA . SER A 1 189 ? 49.938 -6.414 15.977 1 24.14 189 SER A CA 1
ATOM 1447 C C . SER A 1 189 ? 48.781 -6.402 15.008 1 24.14 189 SER A C 1
ATOM 1449 O O . SER A 1 189 ? 48.844 -5.77 13.953 1 24.14 189 SER A O 1
ATOM 1451 N N . PRO A 1 190 ? 48.031 -7.508 15.062 1 26.17 190 PRO A N 1
ATOM 1452 C CA . PRO A 1 190 ? 46.875 -7.633 14.188 1 26.17 190 PRO A CA 1
ATOM 1453 C C . PRO A 1 190 ? 46.094 -6.328 14.047 1 26.17 190 PRO A C 1
ATOM 1455 O O . PRO A 1 190 ? 45.875 -5.625 15.039 1 26.17 190 PRO A O 1
ATOM 1458 N N . ALA A 1 191 ? 46.375 -5.59 12.969 1 23.91 191 ALA A N 1
ATOM 1459 C CA . ALA A 1 191 ? 45.625 -4.391 12.602 1 23.91 191 ALA A CA 1
ATOM 1460 C C . ALA A 1 191 ? 44.156 -4.523 12.984 1 23.91 191 ALA A C 1
ATOM 1462 O O . ALA A 1 191 ? 43.531 -5.539 12.688 1 23.91 191 ALA A O 1
ATOM 1463 N N . LYS A 1 192 ? 43.781 -4.004 14.109 1 26.19 192 LYS A N 1
ATOM 1464 C CA . LYS A 1 192 ? 42.406 -3.689 14.453 1 26.19 192 LYS A CA 1
ATOM 1465 C C . LYS A 1 192 ? 41.594 -3.383 13.211 1 26.19 192 LYS A C 1
ATOM 1467 O O . LYS A 1 192 ? 42.031 -2.639 12.336 1 26.19 192 LYS A O 1
ATOM 1472 N N . ARG A 1 193 ? 40.75 -4.355 12.836 1 25.45 193 ARG A N 1
ATOM 1473 C CA . ARG A 1 193 ? 39.719 -4.145 11.836 1 25.45 193 ARG A CA 1
ATOM 1474 C C . ARG A 1 193 ? 39.25 -2.691 11.828 1 25.45 193 ARG A C 1
ATOM 1476 O O . ARG A 1 193 ? 38.75 -2.182 12.836 1 25.45 193 ARG A O 1
ATOM 1483 N N . ASN A 1 194 ? 40.062 -1.871 11.281 1 24.05 194 ASN A N 1
ATOM 1484 C CA . ASN A 1 194 ? 39.438 -0.577 11 1 24.05 194 ASN A CA 1
ATOM 1485 C C . ASN A 1 194 ? 38.031 -0.729 10.484 1 24.05 194 ASN A C 1
ATOM 1487 O O . ASN A 1 194 ? 37.781 -1.356 9.453 1 24.05 194 ASN A O 1
ATOM 1491 N N . ALA A 1 195 ? 37.062 -1.03 11.398 1 27.2 195 ALA A N 1
ATOM 1492 C CA . ALA A 1 195 ? 35.688 -0.692 11.078 1 27.2 195 ALA A CA 1
ATOM 1493 C C . ALA A 1 195 ? 35.625 0.475 10.102 1 27.2 195 ALA A C 1
ATOM 1495 O O . ALA A 1 195 ? 35.969 1.605 10.445 1 27.2 195 ALA A O 1
ATOM 1496 N N . THR A 1 196 ? 36.156 0.248 8.953 1 25.91 196 THR A N 1
ATOM 1497 C CA . THR A 1 196 ? 35.781 1.25 7.969 1 25.91 196 THR A CA 1
ATOM 1498 C C . THR A 1 196 ? 34.375 1.808 8.273 1 25.91 196 THR A C 1
ATOM 1500 O O . THR A 1 196 ? 33.406 1.058 8.344 1 25.91 196 THR A O 1
ATOM 1503 N N . THR A 1 197 ? 34.312 2.732 9.125 1 28.17 197 THR A N 1
ATOM 1504 C CA . THR A 1 197 ? 33.219 3.66 9.305 1 28.17 197 THR A CA 1
ATOM 1505 C C . THR A 1 197 ? 32.594 4.02 7.953 1 28.17 197 THR A C 1
ATOM 1507 O O . THR A 1 197 ? 33.125 4.855 7.223 1 28.17 197 THR A O 1
ATOM 1510 N N . SER A 1 198 ? 32.5 3.115 7.047 1 28.14 198 SER A N 1
ATOM 1511 C CA . SER A 1 198 ? 31.609 3.723 6.066 1 28.14 198 SER A CA 1
ATOM 1512 C C . SER A 1 198 ? 30.594 4.637 6.738 1 28.14 198 SER A C 1
ATOM 1514 O O . SER A 1 198 ? 29.953 4.254 7.719 1 28.14 198 SER A O 1
ATOM 1516 N N . SER A 1 199 ? 30.875 5.797 6.906 1 32.38 199 SER A N 1
ATOM 1517 C CA . SER A 1 199 ? 30.016 6.941 7.207 1 32.38 199 SER A CA 1
ATOM 1518 C C . SER A 1 199 ? 28.609 6.742 6.652 1 32.38 199 SER A C 1
ATOM 1520 O O . SER A 1 199 ? 28 7.684 6.137 1 32.38 199 SER A O 1
ATOM 1522 N N . ASP A 1 200 ? 28.297 5.621 6.074 1 35.59 200 ASP A N 1
ATOM 1523 C CA . ASP A 1 200 ? 26.922 5.59 5.578 1 35.59 200 ASP A CA 1
ATOM 1524 C C . ASP A 1 200 ? 25.938 6.031 6.656 1 35.59 200 ASP A C 1
ATOM 1526 O O . ASP A 1 200 ? 25.812 5.375 7.691 1 35.59 200 ASP A O 1
ATOM 1530 N N . ASP A 1 201 ? 25.797 7.215 6.945 1 40 201 ASP A N 1
ATOM 1531 C CA . ASP A 1 201 ? 24.719 7.988 7.543 1 40 201 ASP A CA 1
ATOM 1532 C C . ASP A 1 201 ? 23.359 7.32 7.289 1 40 201 ASP A C 1
ATOM 1534 O O . ASP A 1 201 ? 22.547 7.824 6.512 1 40 201 ASP A O 1
ATOM 1538 N N . ASN A 1 202 ? 23.375 6.09 7.086 1 45.25 202 ASN A N 1
ATOM 1539 C CA . ASN A 1 202 ? 22.031 5.508 6.973 1 45.25 202 ASN A CA 1
ATOM 1540 C C . ASN A 1 202 ? 21.188 5.824 8.195 1 45.25 202 ASN A C 1
ATOM 1542 O O . ASN A 1 202 ? 21.438 5.32 9.289 1 45.25 202 ASN A O 1
ATOM 1546 N N . THR A 1 203 ? 20.547 6.875 8.266 1 56.31 203 THR A N 1
ATOM 1547 C CA . THR A 1 203 ? 19.703 7.508 9.273 1 56.31 203 THR A CA 1
ATOM 1548 C C . THR A 1 203 ? 18.516 6.621 9.617 1 56.31 203 THR A C 1
ATOM 1550 O O . THR A 1 203 ? 17.75 6.93 10.531 1 56.31 203 THR A O 1
ATOM 1553 N N . ASN A 1 204 ? 18.469 5.301 9 1 65.25 204 ASN A N 1
ATOM 1554 C CA . ASN A 1 204 ? 17.312 4.52 9.43 1 65.25 204 ASN A CA 1
ATOM 1555 C C . ASN A 1 204 ? 17.672 3.588 10.586 1 65.25 204 ASN A C 1
ATOM 1557 O O . ASN A 1 204 ? 18.469 2.66 10.422 1 65.25 204 ASN A O 1
ATOM 1561 N N . PRO A 1 205 ? 17.297 3.777 11.75 1 70.81 205 PRO A N 1
ATOM 1562 C CA . PRO A 1 205 ? 17.656 3.008 12.938 1 70.81 205 PRO A CA 1
ATOM 1563 C C . PRO A 1 205 ? 17.406 1.512 12.781 1 70.81 205 PRO A C 1
ATOM 1565 O O . PRO A 1 205 ? 18.156 0.691 13.297 1 70.81 205 PRO A O 1
ATOM 1568 N N . PHE A 1 206 ? 16.406 1.131 12.055 1 76.44 206 PHE A N 1
ATOM 1569 C CA . PHE A 1 206 ? 16.094 -0.283 11.883 1 76.44 206 PHE A CA 1
ATOM 1570 C C . PHE A 1 206 ? 17.156 -0.973 11.039 1 76.44 206 PHE A C 1
ATOM 1572 O O . PHE A 1 206 ? 17.562 -2.104 11.328 1 76.44 206 PHE A O 1
ATOM 1579 N N . LEU A 1 207 ? 17.547 -0.326 10.094 1 77.75 207 LEU A N 1
ATOM 1580 C CA . LEU A 1 207 ? 18.562 -0.91 9.219 1 77.75 207 LEU A CA 1
ATOM 1581 C C . LEU A 1 207 ? 19.875 -1.093 9.969 1 77.75 207 LEU A C 1
ATOM 1583 O O . LEU A 1 207 ? 20.594 -2.074 9.75 1 77.75 207 LEU A O 1
ATOM 1587 N N . LYS A 1 208 ? 20.156 -0.135 10.844 1 78.25 208 LYS A N 1
ATOM 1588 C CA . LYS A 1 208 ? 21.359 -0.25 11.672 1 78.25 208 LYS A CA 1
ATOM 1589 C C . LYS A 1 208 ? 21.266 -1.45 12.609 1 78.25 208 LYS A C 1
ATOM 1591 O O . LYS A 1 208 ? 22.219 -2.211 12.75 1 78.25 208 LYS A O 1
ATOM 1596 N N . PHE A 1 209 ? 20.078 -1.557 13.156 1 81.62 209 PHE A N 1
ATOM 1597 C CA . PHE A 1 209 ? 19.812 -2.697 14.031 1 81.62 209 PHE A CA 1
ATOM 1598 C C . PHE A 1 209 ? 19.922 -4.004 13.25 1 81.62 209 PHE A C 1
ATOM 1600 O O . PHE A 1 209 ? 20.562 -4.953 13.711 1 81.62 209 PHE A O 1
ATOM 1607 N N . TRP A 1 210 ? 19.391 -4.102 12.086 1 85.44 210 TRP A N 1
ATOM 1608 C CA . TRP A 1 210 ? 19.344 -5.289 11.242 1 85.44 210 TRP A CA 1
ATOM 1609 C C . TRP A 1 210 ? 20.75 -5.691 10.789 1 85.44 210 TRP A C 1
ATOM 1611 O O . TRP A 1 210 ? 21.078 -6.879 10.766 1 85.44 210 TRP A O 1
ATOM 1621 N N . SER A 1 211 ? 21.578 -4.703 10.555 1 81.94 211 SER A N 1
ATOM 1622 C CA . SER A 1 211 ? 22.906 -4.965 10.039 1 81.94 211 SER A CA 1
ATOM 1623 C C . SER A 1 211 ? 23.844 -5.465 11.141 1 81.94 211 SER A C 1
ATOM 1625 O O . SER A 1 211 ? 24.859 -6.098 10.867 1 81.94 211 SER A O 1
ATOM 1627 N N . ARG A 1 212 ? 23.469 -5.184 12.398 1 82.56 212 ARG A N 1
ATOM 1628 C CA . ARG A 1 212 ? 24.281 -5.594 13.539 1 82.56 212 ARG A CA 1
ATOM 1629 C C . ARG A 1 212 ? 24.016 -7.051 13.906 1 82.56 212 ARG A C 1
ATOM 1631 O O . ARG A 1 212 ? 24.828 -7.691 14.57 1 82.56 212 ARG A O 1
ATOM 1638 N N . LEU A 1 213 ? 22.969 -7.543 13.445 1 86.5 213 LEU A N 1
ATOM 1639 C CA . LEU A 1 213 ? 22.594 -8.906 13.781 1 86.5 213 LEU A CA 1
ATOM 1640 C C . LEU A 1 213 ? 23.328 -9.914 12.914 1 86.5 213 LEU A C 1
ATOM 1642 O O . LEU A 1 213 ? 23.656 -9.625 11.766 1 86.5 213 LEU A O 1
ATOM 1646 N N . ASN A 1 214 ? 23.625 -11.047 13.516 1 82.25 214 ASN A N 1
ATOM 1647 C CA . ASN A 1 214 ? 24.188 -12.148 12.734 1 82.25 214 ASN A CA 1
ATOM 1648 C C . ASN A 1 214 ? 23.109 -12.836 11.898 1 82.25 214 ASN A C 1
ATOM 1650 O O . ASN A 1 214 ? 21.906 -12.586 12.094 1 82.25 214 ASN A O 1
ATOM 1654 N N . ILE A 1 215 ? 23.484 -13.695 11.023 1 79.12 215 ILE A N 1
ATOM 1655 C CA . ILE A 1 215 ? 22.594 -14.328 10.062 1 79.12 215 ILE A CA 1
ATOM 1656 C C . ILE A 1 215 ? 21.578 -15.211 10.805 1 79.12 215 ILE A C 1
ATOM 1658 O O . ILE A 1 215 ? 20.406 -15.281 10.414 1 79.12 215 ILE A O 1
ATOM 1662 N N . LYS A 1 216 ? 22 -15.883 11.828 1 76.75 216 LYS A N 1
ATOM 1663 C CA . LYS A 1 216 ? 21.109 -16.75 12.594 1 76.75 216 LYS A CA 1
ATOM 1664 C C . LYS A 1 216 ? 20.047 -15.938 13.312 1 76.75 216 LYS A C 1
ATOM 1666 O O . LYS A 1 216 ? 18.875 -16.344 13.367 1 76.75 216 LYS A O 1
ATOM 1671 N N . GLU A 1 217 ? 20.484 -14.867 13.789 1 88.06 217 GLU A N 1
ATOM 1672 C CA . GLU A 1 217 ? 19.547 -13.992 14.484 1 88.06 217 GLU A CA 1
ATOM 1673 C C . GLU A 1 217 ? 18.531 -13.383 13.516 1 88.06 217 GLU A C 1
ATOM 1675 O O . GLU A 1 217 ? 17.344 -13.305 13.82 1 88.06 217 GLU A O 1
ATOM 1680 N N . ARG A 1 218 ? 19 -13.031 12.414 1 89.25 218 ARG A N 1
ATOM 1681 C CA . ARG A 1 218 ? 18.109 -12.469 11.406 1 89.25 218 ARG A CA 1
ATOM 1682 C C . ARG A 1 218 ? 17.109 -13.508 10.906 1 89.25 218 ARG A C 1
ATOM 1684 O O . ARG A 1 218 ? 15.938 -13.203 10.703 1 89.25 218 ARG A O 1
ATOM 1691 N N . ALA A 1 219 ? 17.656 -14.711 10.75 1 83.56 219 ALA A N 1
ATOM 1692 C CA . ALA A 1 219 ? 16.781 -15.797 10.305 1 83.56 219 ALA A CA 1
ATOM 1693 C C . ALA A 1 219 ? 15.719 -16.109 11.352 1 83.56 219 ALA A C 1
ATOM 1695 O O . ALA A 1 219 ? 14.562 -16.375 11.008 1 83.56 219 ALA A O 1
ATOM 1696 N N . ALA A 1 220 ? 16.109 -16.094 12.531 1 83.94 220 ALA A N 1
ATOM 1697 C CA . ALA A 1 220 ? 15.156 -16.328 13.617 1 83.94 220 ALA A CA 1
ATOM 1698 C C . ALA A 1 220 ? 14.094 -15.234 13.664 1 83.94 220 ALA A C 1
ATOM 1700 O O . ALA A 1 220 ? 12.898 -15.523 13.789 1 83.94 220 ALA A O 1
ATOM 1701 N N . ILE A 1 221 ? 14.5 -14.055 13.547 1 89.12 221 ILE A N 1
ATOM 1702 C CA . ILE A 1 221 ? 13.578 -12.922 13.602 1 89.12 221 ILE A CA 1
ATOM 1703 C C . ILE A 1 221 ? 12.648 -12.961 12.383 1 89.12 221 ILE A C 1
ATOM 1705 O O . ILE A 1 221 ? 11.438 -12.742 12.516 1 89.12 221 ILE A O 1
ATOM 1709 N N . GLY A 1 222 ? 13.258 -13.219 11.234 1 87.69 222 GLY A N 1
ATOM 1710 C CA . GLY A 1 222 ? 12.438 -13.312 10.039 1 87.69 222 GLY A CA 1
ATOM 1711 C C . GLY A 1 222 ? 11.391 -14.406 10.109 1 87.69 222 GLY A C 1
ATOM 1712 O O . GLY A 1 222 ? 10.227 -14.188 9.781 1 87.69 222 GLY A O 1
ATOM 1713 N N . THR A 1 223 ? 11.766 -15.547 10.57 1 83.06 223 THR A N 1
ATOM 1714 C CA . THR A 1 223 ? 10.844 -16.672 10.695 1 83.06 223 THR A CA 1
ATOM 1715 C C . THR A 1 223 ? 9.781 -16.391 11.75 1 83.06 223 THR A C 1
ATOM 1717 O O . THR A 1 223 ? 8.594 -16.656 11.539 1 83.06 223 THR A O 1
ATOM 1720 N N . LEU A 1 224 ? 10.227 -15.852 12.797 1 86.62 224 LEU A N 1
ATOM 1721 C CA . LEU A 1 224 ? 9.289 -15.516 13.867 1 86.62 224 LEU A CA 1
ATOM 1722 C C . LEU A 1 224 ? 8.297 -14.461 13.398 1 86.62 224 LEU A C 1
ATOM 1724 O O . LEU A 1 224 ? 7.113 -14.523 13.758 1 86.62 224 LEU A O 1
ATOM 1728 N N . ALA A 1 225 ? 8.758 -13.555 12.648 1 91.12 225 ALA A N 1
ATOM 1729 C CA . ALA A 1 225 ? 7.883 -12.492 12.148 1 91.12 225 ALA A CA 1
ATOM 1730 C C . ALA A 1 225 ? 6.777 -13.07 11.273 1 91.12 225 ALA A C 1
ATOM 1732 O O . ALA A 1 225 ? 5.613 -12.664 11.383 1 91.12 225 ALA A O 1
ATOM 1733 N N . VAL A 1 226 ? 7.098 -14 10.469 1 89.12 226 VAL A N 1
ATOM 1734 C CA . VAL A 1 226 ? 6.105 -14.586 9.57 1 89.12 226 VAL A CA 1
ATOM 1735 C C . VAL A 1 226 ? 5.152 -15.477 10.359 1 89.12 226 VAL A C 1
ATOM 1737 O O . VAL A 1 226 ? 3.938 -15.445 10.148 1 89.12 226 VAL A O 1
ATOM 1740 N N . VAL A 1 227 ? 5.695 -16.25 11.266 1 81.69 227 VAL A N 1
ATOM 1741 C CA . VAL A 1 227 ? 4.871 -17.141 12.07 1 81.69 227 VAL A CA 1
ATOM 1742 C C . VAL A 1 227 ? 3.889 -16.328 12.906 1 81.69 227 VAL A C 1
ATOM 1744 O O . VAL A 1 227 ? 2.693 -16.641 12.945 1 81.69 227 VAL A O 1
ATOM 1747 N N . VAL A 1 228 ? 4.359 -15.328 13.516 1 89.44 228 VAL A N 1
ATOM 1748 C CA . VAL A 1 228 ? 3.504 -14.484 14.344 1 89.44 228 VAL A CA 1
ATOM 1749 C C . VAL A 1 228 ? 2.449 -13.805 13.469 1 89.44 228 VAL A C 1
ATOM 1751 O O . VAL A 1 228 ? 1.28 -13.719 13.852 1 89.44 228 VAL A O 1
ATOM 1754 N N . SER A 1 229 ? 2.861 -13.375 12.344 1 91.12 229 SER A N 1
ATOM 1755 C CA . SER A 1 229 ? 1.93 -12.703 11.438 1 91.12 229 SER A CA 1
ATOM 1756 C C . SER A 1 229 ? 0.842 -13.656 10.961 1 91.12 229 SER A C 1
ATOM 1758 O O . SER A 1 229 ? -0.334 -13.289 10.914 1 91.12 229 SER A O 1
ATOM 1760 N N . LEU A 1 230 ? 1.223 -14.883 10.656 1 85 230 LEU A N 1
ATOM 1761 C CA . LEU A 1 230 ? 0.256 -15.844 10.141 1 85 230 LEU A CA 1
ATOM 1762 C C . LEU A 1 230 ? -0.688 -16.312 11.242 1 85 230 LEU A C 1
ATOM 1764 O O . LEU A 1 230 ? -1.883 -16.5 11 1 85 230 LEU A O 1
ATOM 1768 N N . LEU A 1 231 ? -0.154 -16.5 12.398 1 84.81 231 LEU A N 1
ATOM 1769 C CA . LEU A 1 231 ? -0.993 -16.922 13.516 1 84.81 231 LEU A CA 1
ATOM 1770 C C . LEU A 1 231 ? -1.959 -15.805 13.906 1 84.81 231 LEU A C 1
ATOM 1772 O O . LEU A 1 231 ? -3.137 -16.062 14.164 1 84.81 231 LEU A O 1
ATOM 1776 N N . THR A 1 232 ? -1.459 -14.609 13.992 1 91 232 THR A N 1
ATOM 1777 C CA . THR A 1 232 ? -2.312 -13.461 14.297 1 91 232 THR A CA 1
ATOM 1778 C C . THR A 1 232 ? -3.4 -13.297 13.242 1 91 232 THR A C 1
ATOM 1780 O O . THR A 1 232 ? -4.566 -13.078 13.578 1 91 232 THR A O 1
ATOM 1783 N N . GLU A 1 233 ? -2.992 -13.43 12.031 1 91.31 233 GLU A N 1
ATOM 1784 C CA . GLU A 1 233 ? -3.945 -13.32 10.938 1 91.31 233 GLU A CA 1
ATOM 1785 C C . GLU A 1 233 ? -5.031 -14.383 11.031 1 91.31 233 GLU A C 1
ATOM 1787 O O . GLU A 1 233 ? -6.215 -14.094 10.859 1 91.31 233 GLU A O 1
ATOM 1792 N N . ASN A 1 234 ? -4.609 -15.594 11.289 1 86.81 234 ASN A N 1
ATOM 1793 C CA . ASN A 1 234 ? -5.566 -16.688 11.414 1 86.81 234 ASN A CA 1
ATOM 1794 C C . ASN A 1 234 ? -6.574 -16.422 12.531 1 86.81 234 ASN A C 1
ATOM 1796 O O . ASN A 1 234 ? -7.773 -16.656 12.352 1 86.81 234 ASN A O 1
ATOM 1800 N N . PHE A 1 235 ? -6.121 -15.938 13.578 1 90.56 235 PHE A N 1
ATOM 1801 C CA . PHE A 1 235 ? -6.984 -15.617 14.703 1 90.56 235 PHE A CA 1
ATOM 1802 C C . PHE A 1 235 ? -7.934 -14.477 14.352 1 90.56 235 PHE A C 1
ATOM 1804 O O . PHE A 1 235 ? -9.125 -14.531 14.656 1 90.56 235 PHE A O 1
ATOM 1811 N N . LEU A 1 236 ? -7.434 -13.5 13.719 1 92.5 236 LEU A N 1
ATOM 1812 C CA . LEU A 1 236 ? -8.234 -12.312 13.422 1 92.5 236 LEU A CA 1
ATOM 1813 C C . LEU A 1 236 ? -9.242 -12.602 12.312 1 92.5 236 LEU A C 1
ATOM 1815 O O . LEU A 1 236 ? -10.32 -12.008 12.281 1 92.5 236 LEU A O 1
ATOM 1819 N N . ILE A 1 237 ? -8.93 -13.492 11.367 1 92.06 237 ILE A N 1
ATOM 1820 C CA . ILE A 1 237 ? -9.891 -13.922 10.352 1 92.06 237 ILE A CA 1
ATOM 1821 C C . ILE A 1 237 ? -11.117 -14.531 11.023 1 92.06 237 ILE A C 1
ATOM 1823 O O . ILE A 1 237 ? -12.25 -14.227 10.656 1 92.06 237 ILE A O 1
ATOM 1827 N N . TRP A 1 238 ? -10.828 -15.273 12.016 1 90.62 238 TRP A N 1
ATOM 1828 C CA . TRP A 1 238 ? -11.898 -15.883 12.789 1 90.62 238 TRP A CA 1
ATOM 1829 C C . TRP A 1 238 ? -12.695 -14.828 13.547 1 90.62 238 TRP A C 1
ATOM 1831 O O . TRP A 1 238 ? -13.93 -14.828 13.516 1 90.62 238 TRP A O 1
ATOM 1841 N N . VAL A 1 239 ? -12.023 -13.914 14.172 1 91.62 239 VAL A N 1
ATOM 1842 C CA . VAL A 1 239 ? -12.672 -12.914 15.008 1 91.62 239 VAL A CA 1
ATOM 1843 C C . VAL A 1 239 ? -13.57 -12.031 14.148 1 91.62 239 VAL A C 1
ATOM 1845 O O . VAL A 1 239 ? -14.719 -11.766 14.516 1 91.62 239 VAL A O 1
ATOM 1848 N N . VAL A 1 240 ? -13.102 -11.625 13.016 1 93.12 240 VAL A N 1
ATOM 1849 C CA . VAL A 1 240 ? -13.867 -10.727 12.156 1 93.12 240 VAL A CA 1
ATOM 1850 C C . VAL A 1 240 ? -15.07 -11.453 11.578 1 93.12 240 VAL A C 1
ATOM 1852 O O . VAL A 1 240 ? -16.156 -10.891 11.484 1 93.12 240 VAL A O 1
ATOM 1855 N N . SER A 1 241 ? -14.922 -12.688 11.227 1 92 241 SER A N 1
ATOM 1856 C CA . SER A 1 241 ? -16.016 -13.469 10.68 1 92 241 SER A CA 1
ATOM 1857 C C . SER A 1 241 ? -17.078 -13.758 11.742 1 92 241 SER A C 1
ATOM 1859 O O . SER A 1 241 ? -18.281 -13.711 11.469 1 92 241 SER A O 1
ATOM 1861 N N . ALA A 1 242 ? -16.625 -13.969 12.938 1 92.25 242 ALA A N 1
ATOM 1862 C CA . ALA A 1 242 ? -17.531 -14.367 14.016 1 92.25 242 ALA A CA 1
ATOM 1863 C C . ALA A 1 242 ? -18.203 -13.148 14.641 1 92.25 242 ALA A C 1
ATOM 1865 O O . ALA A 1 242 ? -19.172 -13.281 15.391 1 92.25 242 ALA A O 1
ATOM 1866 N N . THR A 1 243 ? -17.734 -11.969 14.312 1 92.69 243 THR A N 1
ATOM 1867 C CA . THR A 1 243 ? -18.359 -10.773 14.867 1 92.69 243 THR A CA 1
ATOM 1868 C C . THR A 1 243 ? -19.188 -10.047 13.812 1 92.69 243 THR A C 1
ATOM 1870 O O . THR A 1 243 ? -19.844 -9.047 14.109 1 92.69 243 THR A O 1
ATOM 1873 N N . TYR A 1 244 ? -19.141 -10.523 12.609 1 94.62 244 TYR A N 1
ATOM 1874 C CA . TYR A 1 244 ? -19.938 -9.953 11.531 1 94.62 244 TYR A CA 1
ATOM 1875 C C . TYR A 1 244 ? -21.297 -10.633 11.445 1 94.62 244 TYR A C 1
ATOM 1877 O O . TYR A 1 244 ? -21.438 -11.664 10.781 1 94.62 244 TYR A O 1
ATOM 1885 N N . LYS A 1 245 ? -22.344 -10.047 11.969 1 93.69 245 LYS A N 1
ATOM 1886 C CA . LYS A 1 245 ? -23.672 -10.617 12.164 1 93.69 245 LYS A CA 1
ATOM 1887 C C . LYS A 1 245 ? -24.344 -10.938 10.828 1 93.69 245 LYS A C 1
ATOM 1889 O O . LYS A 1 245 ? -24.922 -12.016 10.656 1 93.69 245 LYS A O 1
ATOM 1894 N N . PRO A 1 246 ? -24.234 -10.023 9.867 1 93.5 246 PRO A N 1
ATOM 1895 C CA . PRO A 1 246 ? -24.891 -10.336 8.594 1 93.5 246 PRO A CA 1
ATOM 1896 C C . PRO A 1 246 ? -24.344 -11.602 7.941 1 93.5 246 PRO A C 1
ATOM 1898 O O . PRO A 1 246 ? -25.078 -12.305 7.238 1 93.5 246 PRO A O 1
ATOM 1901 N N . GLY A 1 247 ? -23.109 -11.922 8.203 1 92.75 247 GLY A N 1
ATOM 1902 C CA . GLY A 1 247 ? -22.5 -13.117 7.633 1 92.75 247 GLY A CA 1
ATOM 1903 C C . GLY A 1 247 ? -22.875 -14.383 8.375 1 92.75 247 GLY A C 1
ATOM 1904 O O . GLY A 1 247 ? -22.938 -15.461 7.773 1 92.75 247 GLY A O 1
ATOM 1905 N N . ILE A 1 248 ? -23.156 -14.258 9.609 1 92.06 248 ILE A N 1
ATOM 1906 C CA . ILE A 1 248 ? -23.484 -15.398 10.453 1 92.06 248 ILE A CA 1
ATOM 1907 C C . ILE A 1 248 ? -24.922 -15.859 10.156 1 92.06 248 ILE A C 1
ATOM 1909 O O . ILE A 1 248 ? -25.188 -17.062 10.062 1 92.06 248 ILE A O 1
ATOM 1913 N N . VAL A 1 249 ? -25.781 -14.852 9.969 1 90.69 249 VAL A N 1
ATOM 1914 C CA . VAL A 1 249 ? -27.219 -15.141 9.828 1 90.69 249 VAL A CA 1
ATOM 1915 C C . VAL A 1 249 ? -27.516 -15.586 8.398 1 90.69 249 VAL A C 1
ATOM 1917 O O . VAL A 1 249 ? -28.422 -16.391 8.172 1 90.69 249 VAL A O 1
ATOM 1920 N N . GLY A 1 250 ? -26.719 -15.07 7.469 1 89.12 250 GLY A N 1
ATOM 1921 C CA . GLY A 1 250 ? -26.984 -15.438 6.09 1 89.12 250 GLY A CA 1
ATOM 1922 C C . GLY A 1 250 ? -25.922 -14.945 5.121 1 89.12 250 GLY A C 1
ATOM 1923 O O . GLY A 1 250 ? -24.734 -15.016 5.414 1 89.12 250 GLY A O 1
ATOM 1924 N N . SER A 1 251 ? -26.469 -14.656 3.914 1 90.12 251 SER A N 1
ATOM 1925 C CA . SER A 1 251 ? -25.594 -14.18 2.85 1 90.12 251 SER A CA 1
ATOM 1926 C C . SER A 1 251 ? -25.75 -12.68 2.635 1 90.12 251 SER A C 1
ATOM 1928 O O . SER A 1 251 ? -26.672 -12.234 1.959 1 90.12 251 SER A O 1
ATOM 1930 N N . PRO A 1 252 ? -24.781 -11.953 3.207 1 92.25 252 PRO A N 1
ATOM 1931 C CA . PRO A 1 252 ? -24.844 -10.508 2.992 1 92.25 252 PRO A CA 1
ATOM 1932 C C . PRO A 1 252 ? -24.75 -10.125 1.517 1 92.25 252 PRO A C 1
ATOM 1934 O O . PRO A 1 252 ? -24.188 -10.875 0.716 1 92.25 252 PRO A O 1
ATOM 1937 N N . THR A 1 253 ? -25.297 -8.992 1.187 1 91.69 253 THR A N 1
ATOM 1938 C CA . THR A 1 253 ? -25.219 -8.5 -0.186 1 91.69 253 THR A CA 1
ATOM 1939 C C . THR A 1 253 ? -23.797 -8.102 -0.541 1 91.69 253 THR A C 1
ATOM 1941 O O . THR A 1 253 ? -23.172 -7.309 0.17 1 91.69 253 THR A O 1
ATOM 1944 N N . PRO A 1 254 ? -23.312 -8.711 -1.572 1 94.25 254 PRO A N 1
ATOM 1945 C CA . PRO A 1 254 ? -21.953 -8.344 -1.974 1 94.25 254 PRO A CA 1
ATOM 1946 C C . PRO A 1 254 ? -21.844 -6.898 -2.461 1 94.25 254 PRO A C 1
ATOM 1948 O O . PRO A 1 254 ? -22.859 -6.301 -2.844 1 94.25 254 PRO A O 1
ATOM 1951 N N . LEU A 1 255 ? -20.656 -6.379 -2.438 1 95.94 255 LEU A N 1
ATOM 1952 C CA . LEU A 1 255 ? -20.391 -5.039 -2.945 1 95.94 255 LEU A CA 1
ATOM 1953 C C . LEU A 1 255 ? -20.406 -5.023 -4.473 1 95.94 255 LEU A C 1
ATOM 1955 O O . LEU A 1 255 ? -20.219 -6.059 -5.109 1 95.94 255 LEU A O 1
ATOM 1959 N N . GLN A 1 256 ? -20.734 -3.873 -4.984 1 95.81 256 GLN A N 1
ATOM 1960 C CA . GLN A 1 256 ? -20.562 -3.713 -6.426 1 95.81 256 GLN A CA 1
ATOM 1961 C C . GLN A 1 256 ? -19.094 -3.775 -6.812 1 95.81 256 GLN A C 1
ATOM 1963 O O . GLN A 1 256 ? -18.297 -2.926 -6.402 1 95.81 256 GLN A O 1
ATOM 1968 N N . ASP A 1 257 ? -18.719 -4.742 -7.547 1 97 257 ASP A N 1
ATOM 1969 C CA . ASP A 1 257 ? -17.359 -4.93 -8.031 1 97 257 ASP A CA 1
ATOM 1970 C C . ASP A 1 257 ? -17.281 -4.727 -9.547 1 97 257 ASP A C 1
ATOM 1972 O O . ASP A 1 257 ? -17.531 -5.652 -10.312 1 97 257 ASP A O 1
ATOM 1976 N N . ASN A 1 258 ? -16.844 -3.529 -9.922 1 97.19 258 ASN A N 1
ATOM 1977 C CA . ASN A 1 258 ? -16.766 -3.172 -11.336 1 97.19 258 ASN A CA 1
ATOM 1978 C C . ASN A 1 258 ? -15.742 -4.027 -12.07 1 97.19 258 ASN A C 1
ATOM 1980 O O . ASN A 1 258 ? -15.906 -4.328 -13.25 1 97.19 258 ASN A O 1
ATOM 1984 N N . GLY A 1 259 ? -14.648 -4.359 -11.367 1 96.62 259 GLY A N 1
ATOM 1985 C CA . GLY A 1 259 ? -13.688 -5.266 -11.977 1 96.62 259 GLY A CA 1
ATOM 1986 C C . GLY A 1 259 ? -14.289 -6.602 -12.367 1 96.62 259 GLY A C 1
ATOM 1987 O O . GLY A 1 259 ? -14.062 -7.09 -13.477 1 96.62 259 GLY A O 1
ATOM 1988 N N . ARG A 1 260 ? -15.078 -7.09 -11.5 1 96.88 260 ARG A N 1
ATOM 1989 C CA . ARG A 1 260 ? -15.734 -8.359 -11.781 1 96.88 260 ARG A CA 1
ATOM 1990 C C . ARG A 1 260 ? -16.75 -8.211 -12.906 1 96.88 260 ARG A C 1
ATOM 1992 O O . ARG A 1 260 ? -16.875 -9.086 -13.766 1 96.88 260 ARG A O 1
ATOM 1999 N N . ILE A 1 261 ? -17.484 -7.133 -12.898 1 96.25 261 ILE A N 1
ATOM 2000 C CA . ILE A 1 261 ? -18.5 -6.871 -13.914 1 96.25 261 ILE A CA 1
ATOM 2001 C C . ILE A 1 261 ? -17.844 -6.844 -15.297 1 96.25 261 ILE A C 1
ATOM 2003 O O . ILE A 1 261 ? -18.359 -7.445 -16.234 1 96.25 261 ILE A O 1
ATOM 2007 N N . VAL A 1 262 ? -16.719 -6.18 -15.391 1 94.69 262 VAL A N 1
ATOM 2008 C CA . VAL A 1 262 ? -16 -6.09 -16.656 1 94.69 262 VAL A CA 1
ATOM 2009 C C . VAL A 1 262 ? -15.484 -7.469 -17.047 1 94.69 262 VAL A C 1
ATOM 2011 O O . VAL A 1 262 ? -15.555 -7.855 -18.219 1 94.69 262 VAL A O 1
ATOM 2014 N N . LEU A 1 263 ? -15 -8.234 -16.109 1 95.69 263 LEU A N 1
ATOM 2015 C CA . LEU A 1 263 ? -14.469 -9.562 -16.375 1 95.69 263 LEU A CA 1
ATOM 2016 C C . LEU A 1 263 ? -15.578 -10.516 -16.812 1 95.69 263 LEU A C 1
ATOM 2018 O O . LEU A 1 263 ? -15.359 -11.375 -17.672 1 95.69 263 LEU A O 1
ATOM 2022 N N . GLU A 1 264 ? -16.75 -10.367 -16.188 1 96.25 264 GLU A N 1
ATOM 2023 C CA . GLU A 1 264 ? -17.906 -11.172 -16.594 1 96.25 264 GLU A CA 1
ATOM 2024 C C . GLU A 1 264 ? -18.344 -10.844 -18.016 1 96.25 264 GLU A C 1
ATOM 2026 O O . GLU A 1 264 ? -18.672 -11.742 -18.797 1 96.25 264 GLU A O 1
ATOM 2031 N N . ALA A 1 265 ? -18.328 -9.57 -18.312 1 92.94 265 ALA A N 1
ATOM 2032 C CA . ALA A 1 265 ? -18.672 -9.148 -19.672 1 92.94 265 ALA A CA 1
ATOM 2033 C C . ALA A 1 265 ? -17.672 -9.688 -20.688 1 92.94 265 ALA A C 1
ATOM 2035 O O . ALA A 1 265 ? -18.062 -10.141 -21.766 1 92.94 265 ALA A O 1
ATOM 2036 N N . LEU A 1 266 ? -16.438 -9.641 -20.312 1 91 266 LEU A N 1
ATOM 2037 C CA . LEU A 1 266 ? -15.391 -10.156 -21.172 1 91 266 LEU A CA 1
ATOM 2038 C C . LEU A 1 266 ? -15.5 -11.672 -21.328 1 91 266 LEU A C 1
ATOM 2040 O O . LEU A 1 266 ? -15.297 -12.203 -22.422 1 91 266 LEU A O 1
ATOM 2044 N N . ALA A 1 267 ? -15.797 -12.367 -20.25 1 93.62 267 ALA A N 1
ATOM 2045 C CA . ALA A 1 267 ? -15.953 -13.82 -20.281 1 93.62 267 ALA A CA 1
ATOM 2046 C C . ALA A 1 267 ? -17.094 -14.234 -21.203 1 93.62 267 ALA A C 1
ATOM 2048 O O . ALA A 1 267 ? -16.984 -15.219 -21.938 1 93.62 267 ALA A O 1
ATOM 2049 N N . LYS A 1 268 ? -18.188 -13.5 -21.156 1 92.38 268 LYS A N 1
ATOM 2050 C CA . LYS A 1 268 ? -19.328 -13.781 -22.031 1 92.38 268 LYS A CA 1
ATOM 2051 C C . LYS A 1 268 ? -18.953 -13.648 -23.5 1 92.38 268 LYS A C 1
ATOM 2053 O O . LYS A 1 268 ? -19.344 -14.477 -24.328 1 92.38 268 LYS A O 1
ATOM 2058 N N . LYS A 1 269 ? -18.156 -12.656 -23.734 1 89.06 269 LYS A N 1
ATOM 2059 C CA . LYS A 1 269 ? -17.719 -12.422 -25.109 1 89.06 269 LYS A CA 1
ATOM 2060 C C . LYS A 1 269 ? -16.688 -13.453 -25.547 1 89.06 269 LYS A C 1
ATOM 2062 O O . LYS A 1 269 ? -16.672 -13.883 -26.703 1 89.06 269 LYS A O 1
ATOM 2067 N N . LEU A 1 270 ? -15.836 -13.836 -24.688 1 90 270 LEU A N 1
ATOM 2068 C CA . LEU A 1 270 ? -14.742 -14.758 -24.984 1 90 270 LEU A CA 1
ATOM 2069 C C . LEU A 1 270 ? -15.273 -16.156 -25.297 1 90 270 LEU A C 1
ATOM 2071 O O . LEU A 1 270 ? -14.797 -16.812 -26.219 1 90 270 LEU A O 1
ATOM 2075 N N . TRP A 1 271 ? -16.25 -16.578 -24.562 1 90.88 271 TRP A N 1
ATOM 2076 C CA . TRP A 1 271 ? -16.734 -17.938 -24.734 1 90.88 271 TRP A CA 1
ATOM 2077 C C . TRP A 1 271 ? -18.094 -17.953 -25.453 1 90.88 271 TRP A C 1
ATOM 2079 O O . TRP A 1 271 ? -18.703 -19 -25.609 1 90.88 271 TRP A O 1
ATOM 2089 N N . ASN A 1 272 ? -18.5 -16.766 -25.859 1 88.94 272 ASN A N 1
ATOM 2090 C CA . ASN A 1 272 ? -19.766 -16.641 -26.578 1 88.94 272 ASN A CA 1
ATOM 2091 C C . ASN A 1 272 ? -20.906 -17.375 -25.859 1 88.94 272 ASN A C 1
ATOM 2093 O O . ASN A 1 272 ? -21.562 -18.219 -26.453 1 88.94 272 ASN A O 1
ATOM 2097 N N . VAL A 1 273 ? -21.078 -17.016 -24.578 1 91.06 273 VAL A N 1
ATOM 2098 C CA . VAL A 1 273 ? -22.109 -17.625 -23.766 1 91.06 273 VAL A CA 1
ATOM 2099 C C . VAL A 1 273 ? -23.125 -16.562 -23.344 1 91.06 273 VAL A C 1
ATOM 2101 O O . VAL A 1 273 ? -22.828 -15.367 -23.344 1 91.06 273 VAL A O 1
ATOM 2104 N N . GLU A 1 274 ? -24.328 -17.016 -23 1 89.44 274 GLU A N 1
ATOM 2105 C CA . GLU A 1 274 ? -25.422 -16.125 -22.641 1 89.44 274 GLU A CA 1
ATOM 2106 C C . GLU A 1 274 ? -25.266 -15.617 -21.203 1 89.44 274 GLU A C 1
ATOM 2108 O O . GLU A 1 274 ? -25.5 -14.438 -20.922 1 89.44 274 GLU A O 1
ATOM 2113 N N . GLN A 1 275 ? -24.797 -16.609 -20.406 1 92 275 GLN A N 1
ATOM 2114 C CA . GLN A 1 275 ? -24.625 -16.266 -19 1 92 275 GLN A CA 1
ATOM 2115 C C . GLN A 1 275 ? -23.156 -16.359 -18.578 1 92 275 GLN A C 1
ATOM 2117 O O . GLN A 1 275 ? -22.438 -17.266 -19.031 1 92 275 GLN A O 1
ATOM 2122 N N . SER A 1 276 ? -22.766 -15.453 -17.672 1 90.38 276 SER A N 1
ATOM 2123 C CA . SER A 1 276 ? -21.359 -15.359 -17.297 1 90.38 276 SER A CA 1
ATOM 2124 C C . SER A 1 276 ? -20.891 -16.609 -16.578 1 90.38 276 SER A C 1
ATOM 2126 O O . SER A 1 276 ? -19.75 -17.031 -16.719 1 90.38 276 SER A O 1
ATOM 2128 N N . TRP A 1 277 ? -21.797 -17.281 -15.812 1 89.75 277 TRP A N 1
ATOM 2129 C CA . TRP A 1 277 ? -21.391 -18.422 -15.016 1 89.75 277 TRP A CA 1
ATOM 2130 C C . TRP A 1 277 ? -21 -19.594 -15.906 1 89.75 277 TRP A C 1
ATOM 2132 O O . TRP A 1 277 ? -20.312 -20.516 -15.477 1 89.75 277 TRP A O 1
ATOM 2142 N N . MET A 1 278 ? -21.406 -19.578 -17.156 1 89.5 278 MET A N 1
ATOM 2143 C CA . MET A 1 278 ? -21.125 -20.656 -18.094 1 89.5 278 MET A CA 1
ATOM 2144 C C . MET A 1 278 ? -19.641 -20.672 -18.469 1 89.5 278 MET A C 1
ATOM 2146 O O . MET A 1 278 ? -19.125 -21.688 -18.953 1 89.5 278 MET A O 1
ATOM 2150 N N . ALA A 1 279 ? -19.031 -19.578 -18.25 1 93.25 279 ALA A N 1
ATOM 2151 C CA . ALA A 1 279 ? -17.609 -19.484 -18.578 1 93.25 279 ALA A CA 1
ATOM 2152 C C . ALA A 1 279 ? -16.75 -19.891 -17.391 1 93.25 279 ALA A C 1
ATOM 2154 O O . ALA A 1 279 ? -15.516 -19.906 -17.484 1 93.25 279 ALA A O 1
ATOM 2155 N N . LYS A 1 280 ? -17.312 -20.281 -16.297 1 93.19 280 LYS A N 1
ATOM 2156 C CA . LYS A 1 280 ? -16.578 -20.594 -15.07 1 93.19 280 LYS A CA 1
ATOM 2157 C C . LYS A 1 280 ? -15.688 -21.812 -15.258 1 93.19 280 LYS A C 1
ATOM 2159 O O . LYS A 1 280 ? -14.516 -21.812 -14.883 1 93.19 280 LYS A O 1
ATOM 2164 N N . ARG A 1 281 ? -16.188 -22.828 -15.852 1 91.75 281 ARG A N 1
ATOM 2165 C CA . ARG A 1 281 ? -15.453 -24.078 -16 1 91.75 281 ARG A CA 1
ATOM 2166 C C . ARG A 1 281 ? -14.25 -23.906 -16.922 1 91.75 281 ARG A C 1
ATOM 2168 O O . ARG A 1 281 ? -13.133 -24.281 -16.562 1 91.75 281 ARG A O 1
ATOM 2175 N N . PRO A 1 282 ? -14.477 -23.406 -18.094 1 91.94 282 PRO A N 1
ATOM 2176 C CA . PRO A 1 282 ? -13.312 -23.219 -18.969 1 91.94 282 PRO A CA 1
ATOM 2177 C C . PRO A 1 282 ? -12.258 -22.297 -18.344 1 91.94 282 PRO A C 1
ATOM 2179 O O . PRO A 1 282 ? -11.062 -22.516 -18.531 1 91.94 282 PRO A O 1
ATOM 2182 N N . LEU A 1 283 ? -12.672 -21.281 -17.703 1 94.19 283 LEU A N 1
ATOM 2183 C CA . LEU A 1 283 ? -11.719 -20.391 -17.047 1 94.19 283 LEU A CA 1
ATOM 2184 C C . LEU A 1 283 ? -10.969 -21.094 -15.938 1 94.19 283 LEU A C 1
ATOM 2186 O O . LEU A 1 283 ? -9.758 -20.906 -15.766 1 94.19 283 LEU A O 1
ATOM 2190 N N . GLN A 1 284 ? -11.641 -21.906 -15.203 1 93.25 284 GLN A N 1
ATOM 2191 C CA . GLN A 1 284 ? -10.984 -22.688 -14.172 1 93.25 284 GLN A CA 1
ATOM 2192 C C . GLN A 1 284 ? -9.984 -23.672 -14.781 1 93.25 284 GLN A C 1
ATOM 2194 O O . GLN A 1 284 ? -8.93 -23.938 -14.203 1 93.25 284 GLN A O 1
ATOM 2199 N N . LYS A 1 285 ? -10.352 -24.234 -15.875 1 90.69 285 LYS A N 1
ATOM 2200 C CA . LYS A 1 285 ? -9.438 -25.141 -16.562 1 90.69 285 LYS A CA 1
ATOM 2201 C C . LYS A 1 285 ? -8.148 -24.438 -16.953 1 90.69 285 LYS A C 1
ATOM 2203 O O . LYS A 1 285 ? -7.059 -25 -16.844 1 90.69 285 LYS A O 1
ATOM 2208 N N . ILE A 1 286 ? -8.273 -23.234 -17.422 1 92.75 286 ILE A N 1
ATOM 2209 C CA . ILE A 1 286 ? -7.098 -22.438 -17.781 1 92.75 286 ILE A CA 1
ATOM 2210 C C . ILE A 1 286 ? -6.238 -22.219 -16.531 1 92.75 286 ILE A C 1
ATOM 2212 O O . ILE A 1 286 ? -5.016 -22.359 -16.578 1 92.75 286 ILE A O 1
ATOM 2216 N N . ARG A 1 287 ? -6.891 -21.844 -15.492 1 93.56 287 ARG A N 1
ATOM 2217 C CA . ARG A 1 287 ? -6.184 -21.594 -14.242 1 93.56 287 ARG A CA 1
ATOM 2218 C C . ARG A 1 287 ? -5.449 -22.844 -13.766 1 93.56 287 ARG A C 1
ATOM 2220 O O . ARG A 1 287 ? -4.289 -22.766 -13.367 1 93.56 287 ARG A O 1
ATOM 2227 N N . ASP A 1 288 ? -6.09 -23.984 -13.883 1 89.56 288 ASP A N 1
ATOM 2228 C CA . ASP A 1 288 ? -5.5 -25.25 -13.453 1 89.56 288 ASP A CA 1
ATOM 2229 C C . ASP A 1 288 ? -4.355 -25.672 -14.375 1 89.56 288 ASP A C 1
ATOM 2231 O O . ASP A 1 288 ? -3.361 -26.234 -13.922 1 89.56 288 ASP A O 1
ATOM 2235 N N . THR A 1 289 ? -4.551 -25.438 -15.578 1 89.81 289 THR A N 1
ATOM 2236 C CA . THR A 1 289 ? -3.531 -25.797 -16.562 1 89.81 289 THR A CA 1
ATOM 2237 C C . THR A 1 289 ? -2.262 -24.969 -16.344 1 89.81 289 THR A C 1
ATOM 2239 O O . THR A 1 289 ? -1.154 -25.516 -16.391 1 89.81 289 THR A O 1
ATOM 2242 N N . LEU A 1 290 ? -2.418 -23.719 -16.109 1 93.56 290 LEU A N 1
ATOM 2243 C CA . LEU A 1 290 ? -1.263 -22.844 -15.938 1 93.56 290 LEU A CA 1
ATOM 2244 C C . LEU A 1 290 ? -0.657 -23 -14.547 1 93.56 290 LEU A C 1
ATOM 2246 O O . LEU A 1 290 ? 0.566 -22.984 -14.398 1 93.56 290 LEU A O 1
ATOM 2250 N N . ASN A 1 291 ? -1.455 -23.203 -13.555 1 92.88 291 ASN A N 1
ATOM 2251 C CA . ASN A 1 291 ? -1.008 -23.375 -12.18 1 92.88 291 ASN A CA 1
ATOM 2252 C C . ASN A 1 291 ? 0.133 -22.406 -11.836 1 92.88 291 ASN A C 1
ATOM 2254 O O . ASN A 1 291 ? 1.189 -22.844 -11.367 1 92.88 291 ASN A O 1
ATOM 2258 N N . VAL A 1 292 ? -0.179 -21.125 -12.016 1 94.06 292 VAL A N 1
ATOM 2259 C CA . VAL A 1 292 ? 0.829 -20.078 -11.914 1 94.06 292 VAL A CA 1
ATOM 2260 C C . VAL A 1 292 ? 1.442 -20.062 -10.516 1 94.06 292 VAL A C 1
ATOM 2262 O O . VAL A 1 292 ? 2.639 -19.812 -10.359 1 94.06 292 VAL A O 1
ATOM 2265 N N . GLN A 1 293 ? 0.739 -20.359 -9.5 1 90.44 293 GLN A N 1
ATOM 2266 C CA . GLN A 1 293 ? 1.217 -20.328 -8.117 1 90.44 293 GLN A CA 1
ATOM 2267 C C . GLN A 1 293 ? 2.367 -21.312 -7.918 1 90.44 293 GLN A C 1
ATOM 2269 O O . GLN A 1 293 ? 3.404 -20.969 -7.359 1 90.44 293 GLN A O 1
ATOM 2274 N N . TYR A 1 294 ? 2.227 -22.469 -8.461 1 87.44 294 TYR A N 1
ATOM 2275 C CA . TYR A 1 294 ? 3.262 -23.469 -8.266 1 87.44 294 TYR A CA 1
ATOM 2276 C C . TYR A 1 294 ? 4.418 -23.266 -9.242 1 87.44 294 TYR A C 1
ATOM 2278 O O . TYR A 1 294 ? 5.562 -23.594 -8.938 1 87.44 294 TYR A O 1
ATOM 2286 N N . ALA A 1 295 ? 4.074 -22.703 -10.367 1 93.44 295 ALA A N 1
ATOM 2287 C CA . ALA A 1 295 ? 5.156 -22.297 -11.258 1 93.44 295 ALA A CA 1
ATOM 2288 C C . ALA A 1 295 ? 6.066 -21.266 -10.594 1 93.44 295 ALA A C 1
ATOM 2290 O O . ALA A 1 295 ? 7.285 -21.297 -10.773 1 93.44 295 ALA A O 1
ATOM 2291 N N . LEU A 1 296 ? 5.457 -20.406 -9.82 1 94.06 296 LEU A N 1
ATOM 2292 C CA . LEU A 1 296 ? 6.219 -19.406 -9.086 1 94.06 296 LEU A CA 1
ATOM 2293 C C . LEU A 1 296 ? 7.098 -20.062 -8.031 1 94.06 296 LEU A C 1
ATOM 2295 O O . LEU A 1 296 ? 8.25 -19.656 -7.836 1 94.06 296 LEU A O 1
ATOM 2299 N N . VAL A 1 297 ? 6.559 -21.031 -7.371 1 86.44 297 VAL A N 1
ATOM 2300 C CA . VAL A 1 297 ? 7.324 -21.75 -6.352 1 86.44 297 VAL A CA 1
ATOM 2301 C C . VAL A 1 297 ? 8.531 -22.422 -6.996 1 86.44 297 VAL A C 1
ATOM 2303 O O . VAL A 1 297 ? 9.633 -22.406 -6.441 1 86.44 297 VAL A O 1
ATOM 2306 N N . SER A 1 298 ? 8.32 -23 -8.156 1 87.69 298 SER A N 1
ATOM 2307 C CA . SER A 1 298 ? 9.414 -23.625 -8.891 1 87.69 298 SER A CA 1
ATOM 2308 C C . SER A 1 298 ? 10.469 -22.594 -9.289 1 87.69 298 SER A C 1
ATOM 2310 O O . SER A 1 298 ? 11.672 -22.875 -9.219 1 87.69 298 SER A O 1
ATOM 2312 N N . ALA A 1 299 ? 9.984 -21.5 -9.703 1 92.81 299 ALA A N 1
ATOM 2313 C CA . ALA A 1 299 ? 10.914 -20.438 -10.055 1 92.81 299 ALA A CA 1
ATOM 2314 C C . ALA A 1 299 ? 11.711 -19.969 -8.836 1 92.81 299 ALA A C 1
ATOM 2316 O O . ALA A 1 299 ? 12.898 -19.672 -8.938 1 92.81 299 ALA A O 1
ATOM 2317 N N . LEU A 1 300 ? 11.047 -19.859 -7.75 1 90.38 300 LEU A N 1
ATOM 2318 C CA . LEU A 1 300 ? 11.734 -19.469 -6.52 1 90.38 300 LEU A CA 1
ATOM 2319 C C . LEU A 1 300 ? 12.766 -20.516 -6.125 1 90.38 300 LEU A C 1
ATOM 2321 O O . LEU A 1 300 ? 13.891 -20.172 -5.754 1 90.38 300 LEU A O 1
ATOM 2325 N N . GLY A 1 301 ? 12.367 -21.766 -6.16 1 83.94 301 GLY A N 1
ATOM 2326 C CA . GLY A 1 301 ? 13.32 -22.844 -5.883 1 83.94 301 GLY A CA 1
ATOM 2327 C C . GLY A 1 301 ? 14.539 -22.797 -6.777 1 83.94 301 GLY A C 1
ATOM 2328 O O . GLY A 1 301 ? 15.672 -22.938 -6.305 1 83.94 301 GLY A O 1
ATOM 2329 N N . ALA A 1 302 ? 14.328 -22.594 -8.023 1 87.62 302 ALA A N 1
ATOM 2330 C CA . ALA A 1 302 ? 15.43 -22.469 -8.969 1 87.62 302 ALA A CA 1
ATOM 2331 C C . ALA A 1 302 ? 16.297 -21.266 -8.648 1 87.62 302 ALA A C 1
ATOM 2333 O O . ALA A 1 302 ? 17.531 -21.312 -8.805 1 87.62 302 ALA A O 1
ATOM 2334 N N . SER A 1 303 ? 15.672 -20.188 -8.242 1 90.44 303 SER A N 1
ATOM 2335 C CA . SER A 1 303 ? 16.422 -19 -7.848 1 90.44 303 SER A CA 1
ATOM 2336 C C . SER A 1 303 ? 17.344 -19.297 -6.676 1 90.44 303 SER A C 1
ATOM 2338 O O . SER A 1 303 ? 18.5 -18.859 -6.672 1 90.44 303 SER A O 1
ATOM 2340 N N . PHE A 1 304 ? 16.891 -20 -5.781 1 83.62 304 PHE A N 1
ATOM 2341 C CA . PHE A 1 304 ? 17.688 -20.344 -4.605 1 83.62 304 PHE A CA 1
ATOM 2342 C C . PHE A 1 304 ? 18.875 -21.234 -4.984 1 83.62 304 PHE A C 1
ATOM 2344 O O . PHE A 1 304 ? 19.984 -21.047 -4.488 1 83.62 304 PHE A O 1
ATOM 2351 N N . VAL A 1 305 ? 18.641 -22.125 -5.867 1 77.06 305 VAL A N 1
ATOM 2352 C CA . VAL A 1 305 ? 19.703 -23 -6.332 1 77.06 305 VAL A CA 1
ATOM 2353 C C . VAL A 1 305 ? 20.766 -22.172 -7.051 1 77.06 305 VAL A C 1
ATOM 2355 O O . VAL A 1 305 ? 21.969 -22.375 -6.832 1 77.06 305 VAL A O 1
ATOM 2358 N N . CYS A 1 306 ? 20.312 -21.281 -7.809 1 84.75 306 CYS A N 1
ATOM 2359 C CA . CYS A 1 306 ? 21.234 -20.453 -8.562 1 84.75 306 CYS A CA 1
ATOM 2360 C C . CYS A 1 306 ? 22.047 -19.547 -7.633 1 84.75 306 CYS A C 1
ATOM 2362 O O . CYS A 1 306 ? 23.234 -19.312 -7.871 1 84.75 306 CYS A O 1
ATOM 2364 N N . LEU A 1 307 ? 21.438 -19.062 -6.645 1 83.88 307 LEU A N 1
ATOM 2365 C CA . LEU A 1 307 ? 22.141 -18.203 -5.691 1 83.88 307 LEU A CA 1
ATOM 2366 C C . LEU A 1 307 ? 23.141 -19.016 -4.879 1 83.88 307 LEU A C 1
ATOM 2368 O O . LEU A 1 307 ? 24.266 -18.562 -4.641 1 83.88 307 LEU A O 1
ATOM 2372 N N . GLU A 1 308 ? 22.75 -20.203 -4.512 1 74.69 308 GLU A N 1
ATOM 2373 C CA . GLU A 1 308 ? 23.625 -21.031 -3.705 1 74.69 308 GLU A CA 1
ATOM 2374 C C . GLU A 1 308 ? 24.844 -21.484 -4.5 1 74.69 308 GLU A C 1
ATOM 2376 O O . GLU A 1 308 ? 25.953 -21.547 -3.963 1 74.69 308 GLU A O 1
ATOM 2381 N N . LEU A 1 309 ? 24.625 -21.719 -5.758 1 74.06 309 LEU A N 1
ATOM 2382 C CA . LEU A 1 309 ? 25.703 -22.188 -6.605 1 74.06 309 LEU A CA 1
ATOM 2383 C C . LEU A 1 309 ? 26.391 -21.031 -7.316 1 74.06 309 LEU A C 1
ATOM 2385 O O . LEU A 1 309 ? 27.312 -21.25 -8.117 1 74.06 309 LEU A O 1
ATOM 2389 N N . GLN A 1 310 ? 25.922 -19.781 -7.066 1 78.31 310 GLN A N 1
ATOM 2390 C CA . GLN A 1 310 ? 26.484 -18.578 -7.648 1 78.31 310 GLN A CA 1
ATOM 2391 C C . GLN A 1 310 ? 26.578 -18.688 -9.172 1 78.31 310 GLN A C 1
ATOM 2393 O O . GLN A 1 310 ? 27.641 -18.422 -9.75 1 78.31 310 GLN A O 1
ATOM 2398 N N . LEU A 1 311 ? 25.547 -19.125 -9.75 1 78.19 311 LEU A N 1
ATOM 2399 C CA . LEU A 1 311 ? 25.5 -19.344 -11.188 1 78.19 311 LEU A CA 1
ATOM 2400 C C . LEU A 1 311 ? 25.266 -18.047 -11.938 1 78.19 311 LEU A C 1
ATOM 2402 O O . LEU A 1 311 ? 25.359 -18 -13.164 1 78.19 311 LEU A O 1
ATOM 2406 N N . GLY A 1 312 ? 24.891 -16.953 -11.305 1 75.56 312 GLY A N 1
ATOM 2407 C CA . GLY A 1 312 ? 24.547 -15.703 -11.953 1 75.56 312 GLY A CA 1
ATOM 2408 C C . GLY A 1 312 ? 25.75 -14.805 -12.211 1 75.56 312 GLY A C 1
ATOM 2409 O O . GLY A 1 312 ? 25.625 -13.766 -12.859 1 75.56 312 GLY A O 1
ATOM 2410 N N . GLY A 1 313 ? 26.828 -15.258 -11.898 1 66.19 313 GLY A N 1
ATOM 2411 C CA . GLY A 1 313 ? 28.047 -14.484 -12.109 1 66.19 313 GLY A CA 1
ATOM 2412 C C . GLY A 1 313 ? 28.031 -13.148 -11.391 1 66.19 313 GLY A C 1
ATOM 2413 O O . GLY A 1 313 ? 27.719 -13.078 -10.195 1 66.19 313 GLY A O 1
ATOM 2414 N N . LYS A 1 314 ? 28.297 -12.031 -12.156 1 62.66 314 LYS A N 1
ATOM 2415 C CA . LYS A 1 314 ? 28.469 -10.695 -11.602 1 62.66 314 LYS A CA 1
ATOM 2416 C C . LYS A 1 314 ? 27.125 -10.039 -11.305 1 62.66 314 LYS A C 1
ATOM 2418 O O . LYS A 1 314 ? 27.031 -9.172 -10.438 1 62.66 314 LYS A O 1
ATOM 2423 N N . LYS A 1 315 ? 26.094 -10.594 -11.945 1 65 315 LYS A N 1
ATOM 2424 C CA . LYS A 1 315 ? 24.781 -9.969 -11.805 1 65 315 LYS A CA 1
ATOM 2425 C C . LYS A 1 315 ? 24.156 -10.297 -10.453 1 65 315 LYS A C 1
ATOM 2427 O O . LYS A 1 315 ? 23.438 -9.477 -9.867 1 65 315 LYS A O 1
ATOM 2432 N N . THR A 1 316 ? 24.438 -11.492 -10 1 71.56 316 THR A N 1
ATOM 2433 C CA . THR A 1 316 ? 23.797 -11.922 -8.758 1 71.56 316 THR A CA 1
ATOM 2434 C C . THR A 1 316 ? 24.844 -12.266 -7.695 1 71.56 316 THR A C 1
ATOM 2436 O O . THR A 1 316 ? 24.5 -12.773 -6.629 1 71.56 316 THR A O 1
ATOM 2439 N N . SER A 1 317 ? 26.078 -11.977 -8.047 1 64.44 317 SER A N 1
ATOM 2440 C CA . SER A 1 317 ? 27.172 -12.414 -7.176 1 64.44 317 SER A CA 1
ATOM 2441 C C . SER A 1 317 ? 27.094 -11.719 -5.816 1 64.44 317 SER A C 1
ATOM 2443 O O . SER A 1 317 ? 27.609 -12.242 -4.824 1 64.44 317 SER A O 1
ATOM 2445 N N . HIS A 1 318 ? 26.359 -10.672 -5.852 1 73.75 318 HIS A N 1
ATOM 2446 C CA . HIS A 1 318 ? 26.375 -9.938 -4.59 1 73.75 318 HIS A CA 1
ATOM 2447 C C . HIS A 1 318 ? 25.203 -10.352 -3.697 1 73.75 318 HIS A C 1
ATOM 2449 O O . HIS A 1 318 ? 25.141 -9.953 -2.531 1 73.75 318 HIS A O 1
ATOM 2455 N N . ARG A 1 319 ? 24.438 -11.312 -4.258 1 85.56 319 ARG A N 1
ATOM 2456 C CA . ARG A 1 319 ? 23.25 -11.68 -3.49 1 85.56 319 ARG A CA 1
ATOM 2457 C C . ARG A 1 319 ? 23.375 -13.094 -2.934 1 85.56 319 ARG A C 1
ATOM 2459 O O . ARG A 1 319 ? 23.938 -13.977 -3.592 1 85.56 319 ARG A O 1
ATOM 2466 N N . SER A 1 320 ? 23 -13.312 -1.714 1 83.19 320 SER A N 1
ATOM 2467 C CA . SER A 1 320 ? 23.016 -14.625 -1.071 1 83.19 320 SER A CA 1
ATOM 2468 C C . SER A 1 320 ? 21.609 -15.195 -0.94 1 83.19 320 SER A C 1
ATOM 2470 O O . SER A 1 320 ? 20.625 -14.445 -0.946 1 83.19 320 SER A O 1
ATOM 2472 N N . LEU A 1 321 ? 21.516 -16.531 -0.919 1 83.88 321 LEU A N 1
ATOM 2473 C CA . LEU A 1 321 ? 20.234 -17.219 -0.718 1 83.88 321 LEU A CA 1
ATOM 2474 C C . LEU A 1 321 ? 19.562 -16.734 0.559 1 83.88 321 LEU A C 1
ATOM 2476 O O . LEU A 1 321 ? 18.375 -16.422 0.553 1 83.88 321 LEU A O 1
ATOM 2480 N N . THR A 1 322 ? 20.297 -16.672 1.637 1 82.12 322 THR A N 1
ATOM 2481 C CA . THR A 1 322 ? 19.75 -16.25 2.922 1 82.12 322 THR A CA 1
ATOM 2482 C C . THR A 1 322 ? 19.281 -14.805 2.865 1 82.12 322 THR A C 1
ATOM 2484 O O . THR A 1 322 ? 18.25 -14.461 3.461 1 82.12 322 THR A O 1
ATOM 2487 N N . GLY A 1 323 ? 19.984 -14.031 2.201 1 87.62 323 GLY A N 1
ATOM 2488 C CA . GLY A 1 323 ? 19.578 -12.641 2.061 1 87.62 323 GLY A CA 1
ATOM 2489 C C . GLY A 1 323 ? 18.25 -12.477 1.354 1 87.62 323 GLY A C 1
ATOM 2490 O O . GLY A 1 323 ? 17.375 -11.742 1.829 1 87.62 323 GLY A O 1
ATOM 2491 N N . VAL A 1 324 ? 18.094 -13.219 0.285 1 91.62 324 VAL A N 1
ATOM 2492 C CA . VAL A 1 324 ? 16.875 -13.125 -0.497 1 91.62 324 VAL A CA 1
ATOM 2493 C C . VAL A 1 324 ? 15.719 -13.75 0.279 1 91.62 324 VAL A C 1
ATOM 2495 O O . VAL A 1 324 ? 14.594 -13.234 0.26 1 91.62 324 VAL A O 1
ATOM 2498 N N . ALA A 1 325 ? 15.969 -14.828 0.9 1 88.06 325 ALA A N 1
ATOM 2499 C CA . ALA A 1 325 ? 14.938 -15.492 1.69 1 88.06 325 ALA A CA 1
ATOM 2500 C C . ALA A 1 325 ? 14.438 -14.586 2.811 1 88.06 325 ALA A C 1
ATOM 2502 O O . ALA A 1 325 ? 13.227 -14.484 3.035 1 88.06 325 ALA A O 1
ATOM 2503 N N . LEU A 1 326 ? 15.367 -13.961 3.492 1 90.94 326 LEU A N 1
ATOM 2504 C CA . LEU A 1 326 ? 14.992 -13.07 4.582 1 90.94 326 LEU A CA 1
ATOM 2505 C C . LEU A 1 326 ? 14.266 -11.836 4.051 1 90.94 326 LEU A C 1
ATOM 2507 O O . LEU A 1 326 ? 13.312 -11.359 4.672 1 90.94 326 LEU A O 1
ATOM 2511 N N . HIS A 1 327 ? 14.734 -11.367 2.943 1 94 327 HIS A N 1
ATOM 2512 C CA . HIS A 1 327 ? 14.047 -10.289 2.24 1 94 327 HIS A CA 1
ATOM 2513 C C . HIS A 1 327 ? 12.602 -10.656 1.941 1 94 327 HIS A C 1
ATOM 2515 O O . HIS A 1 327 ? 11.688 -9.875 2.221 1 94 327 HIS A O 1
ATOM 2521 N N . ALA A 1 328 ? 12.391 -11.812 1.524 1 94.44 328 ALA A N 1
ATOM 2522 C CA . ALA A 1 328 ? 11.055 -12.297 1.18 1 94.44 328 ALA A CA 1
ATOM 2523 C C . ALA A 1 328 ? 10.203 -12.492 2.432 1 94.44 328 ALA A C 1
ATOM 2525 O O . ALA A 1 328 ? 9.016 -12.148 2.445 1 94.44 328 ALA A O 1
ATOM 2526 N N . LEU A 1 329 ? 10.789 -13.023 3.41 1 92.12 329 LEU A N 1
ATOM 2527 C CA . LEU A 1 329 ? 10.055 -13.297 4.641 1 92.12 329 LEU A CA 1
ATOM 2528 C C . LEU A 1 329 ? 9.578 -12.008 5.293 1 92.12 329 LEU A C 1
ATOM 2530 O O . LEU A 1 329 ? 8.422 -11.898 5.711 1 92.12 329 LEU A O 1
ATOM 2534 N N . ILE A 1 330 ? 10.422 -11.031 5.332 1 94.69 330 ILE A N 1
ATOM 2535 C CA . ILE A 1 330 ? 10.047 -9.773 5.965 1 94.69 330 ILE A CA 1
ATOM 2536 C C . ILE A 1 330 ? 9.023 -9.047 5.098 1 94.69 330 ILE A C 1
ATOM 2538 O O . ILE A 1 330 ? 8.109 -8.398 5.617 1 94.69 330 ILE A O 1
ATOM 2542 N N . THR A 1 331 ? 9.203 -9.156 3.811 1 96.5 331 THR A N 1
ATOM 2543 C CA . THR A 1 331 ? 8.211 -8.586 2.906 1 96.5 331 THR A CA 1
ATOM 2544 C C . THR A 1 331 ? 6.84 -9.203 3.152 1 96.5 331 THR A C 1
ATOM 2546 O O . THR A 1 331 ? 5.848 -8.484 3.289 1 96.5 331 THR A O 1
ATOM 2549 N N . LEU A 1 332 ? 6.824 -10.484 3.213 1 95.56 332 LEU A N 1
ATOM 2550 C CA . LEU A 1 332 ? 5.566 -11.195 3.416 1 95.56 332 LEU A CA 1
ATOM 2551 C C . LEU A 1 332 ? 4.957 -10.852 4.77 1 95.56 332 LEU A C 1
ATOM 2553 O O . LEU A 1 332 ? 3.758 -10.586 4.863 1 95.56 332 LEU A O 1
ATOM 2557 N N . ALA A 1 333 ? 5.793 -10.844 5.777 1 95.75 333 ALA A N 1
ATOM 2558 C CA . ALA A 1 333 ? 5.312 -10.523 7.117 1 95.75 333 ALA A CA 1
ATOM 2559 C C . ALA A 1 333 ? 4.723 -9.117 7.16 1 95.75 333 ALA A C 1
ATOM 2561 O O . ALA A 1 333 ? 3.678 -8.891 7.777 1 95.75 333 ALA A O 1
ATOM 2562 N N . SER A 1 334 ? 5.359 -8.203 6.543 1 96.38 334 SER A N 1
ATOM 2563 C CA . SER A 1 334 ? 4.883 -6.828 6.516 1 96.38 334 SER A CA 1
ATOM 2564 C C . SER A 1 334 ? 3.582 -6.707 5.727 1 96.38 334 SER A C 1
ATOM 2566 O O . SER A 1 334 ? 2.682 -5.961 6.121 1 96.38 334 SER A O 1
ATOM 2568 N N . ALA A 1 335 ? 3.521 -7.406 4.629 1 97.19 335 ALA A N 1
ATOM 2569 C CA . ALA A 1 335 ? 2.307 -7.387 3.82 1 97.19 335 ALA A CA 1
ATOM 2570 C C . ALA A 1 335 ? 1.124 -7.965 4.594 1 97.19 335 ALA A C 1
ATOM 2572 O O . ALA A 1 335 ? 0.016 -7.426 4.539 1 97.19 335 ALA A O 1
ATOM 2573 N N . ARG A 1 336 ? 1.376 -9.008 5.309 1 95.81 336 ARG A N 1
ATOM 2574 C CA . ARG A 1 336 ? 0.321 -9.633 6.098 1 95.81 336 ARG A CA 1
ATOM 2575 C C . ARG A 1 336 ? -0.109 -8.734 7.25 1 95.81 336 ARG A C 1
ATOM 2577 O O . ARG A 1 336 ? -1.282 -8.727 7.633 1 95.81 336 ARG A O 1
ATOM 2584 N N . LEU A 1 337 ? 0.793 -8.031 7.785 1 96.19 337 LEU A N 1
ATOM 2585 C CA . LEU A 1 337 ? 0.466 -7.074 8.836 1 96.19 337 LEU A CA 1
ATOM 2586 C C . LEU A 1 337 ? -0.501 -6.012 8.328 1 96.19 337 LEU A C 1
ATOM 2588 O O . LEU A 1 337 ? -1.511 -5.723 8.969 1 96.19 337 LEU A O 1
ATOM 2592 N N . ILE A 1 338 ? -0.203 -5.469 7.191 1 97.06 338 ILE A N 1
ATOM 2593 C CA . ILE A 1 338 ? -1.079 -4.461 6.598 1 97.06 338 ILE A CA 1
ATOM 2594 C C . ILE A 1 338 ? -2.432 -5.086 6.266 1 97.06 338 ILE A C 1
ATOM 2596 O O . ILE A 1 338 ? -3.477 -4.465 6.465 1 97.06 338 ILE A O 1
ATOM 2600 N N . ARG A 1 339 ? -2.381 -6.309 5.84 1 96.31 339 ARG A N 1
ATOM 2601 C CA . ARG A 1 339 ? -3.586 -7.047 5.484 1 96.31 339 ARG A CA 1
ATOM 2602 C C . ARG A 1 339 ? -4.516 -7.195 6.684 1 96.31 339 ARG A C 1
ATOM 2604 O O . ARG A 1 339 ? -5.688 -6.812 6.621 1 96.31 339 ARG A O 1
ATOM 2611 N N . TYR A 1 340 ? -4.051 -7.766 7.719 1 95.06 340 TYR A N 1
ATOM 2612 C CA . TYR A 1 340 ? -4.996 -8.07 8.789 1 95.06 340 TYR A CA 1
ATOM 2613 C C . TYR A 1 340 ? -5.418 -6.805 9.523 1 95.06 340 TYR A C 1
ATOM 2615 O O . TYR A 1 340 ? -6.523 -6.73 10.062 1 95.06 340 TYR A O 1
ATOM 2623 N N . ILE A 1 341 ? -4.621 -5.723 9.547 1 96.75 341 ILE A N 1
ATOM 2624 C CA . ILE A 1 341 ? -5.09 -4.449 10.078 1 96.75 341 ILE A CA 1
ATOM 2625 C C . ILE A 1 341 ? -6.23 -3.914 9.211 1 96.75 341 ILE A C 1
ATOM 2627 O O . ILE A 1 341 ? -7.23 -3.41 9.727 1 96.75 341 ILE A O 1
ATOM 2631 N N . SER A 1 342 ? -6.141 -4.09 7.957 1 96.88 342 SER A N 1
ATOM 2632 C CA . SER A 1 342 ? -7.121 -3.57 7.012 1 96.88 342 SER A CA 1
ATOM 2633 C C . SER A 1 342 ? -8.469 -4.254 7.18 1 96.88 342 SER A C 1
ATOM 2635 O O . SER A 1 342 ? -9.5 -3.59 7.332 1 96.88 342 SER A O 1
ATOM 2637 N N . PHE A 1 343 ? -8.484 -5.613 7.168 1 95.62 343 PHE A N 1
ATOM 2638 C CA . PHE A 1 343 ? -9.789 -6.27 7.188 1 95.62 343 PHE A CA 1
ATOM 2639 C C . PHE A 1 343 ? -10.383 -6.254 8.594 1 95.62 343 PHE A C 1
ATOM 2641 O O . PHE A 1 343 ? -11.578 -6.469 8.766 1 95.62 343 PHE A O 1
ATOM 2648 N N . VAL A 1 344 ? -9.539 -6.027 9.641 1 96.44 344 VAL A N 1
ATOM 2649 C CA . VAL A 1 344 ? -10.062 -5.902 10.992 1 96.44 344 VAL A CA 1
ATOM 2650 C C . VAL A 1 344 ? -10.75 -4.543 11.156 1 96.44 344 VAL A C 1
ATOM 2652 O O . VAL A 1 344 ? -11.75 -4.426 11.867 1 96.44 344 VAL A O 1
ATOM 2655 N N . LEU A 1 345 ? -10.234 -3.527 10.477 1 97.12 345 LEU A N 1
ATOM 2656 C CA . LEU A 1 345 ? -10.773 -2.18 10.609 1 97.12 345 LEU A CA 1
ATOM 2657 C C . LEU A 1 345 ? -12.141 -2.074 9.938 1 97.12 345 LEU A C 1
ATOM 2659 O O . LEU A 1 345 ? -13.094 -1.588 10.547 1 97.12 345 LEU A O 1
ATOM 2663 N N . THR A 1 346 ? -12.227 -2.467 8.727 1 97.5 346 THR A N 1
ATOM 2664 C CA . THR A 1 346 ? -13.477 -2.412 7.965 1 97.5 346 THR A CA 1
ATOM 2665 C C . THR A 1 346 ? -13.781 -3.77 7.34 1 97.5 346 THR A C 1
ATOM 2667 O O . THR A 1 346 ? -12.945 -4.344 6.637 1 97.5 346 THR A O 1
ATOM 2670 N N . VAL A 1 347 ? -14.977 -4.25 7.574 1 96.5 347 VAL A N 1
ATOM 2671 C CA . VAL A 1 347 ? -15.352 -5.594 7.156 1 96.5 347 VAL A CA 1
ATOM 2672 C C . VAL A 1 347 ? -16.078 -5.535 5.812 1 96.5 347 VAL A C 1
ATOM 2674 O O . VAL A 1 347 ? -17.094 -4.844 5.676 1 96.5 347 VAL A O 1
ATOM 2677 N N . LEU A 1 348 ? -15.562 -6.211 4.809 1 96 348 LEU A N 1
ATOM 2678 C CA . LEU A 1 348 ? -16.234 -6.363 3.523 1 96 348 LEU A CA 1
ATOM 2679 C C . LEU A 1 348 ? -17.031 -7.66 3.477 1 96 348 LEU A C 1
ATOM 2681 O O . LEU A 1 348 ? -16.547 -8.711 3.912 1 96 348 LEU A O 1
ATOM 2685 N N . PRO A 1 349 ? -18.266 -7.559 3.047 1 95.69 349 PRO A N 1
ATOM 2686 C CA . PRO A 1 349 ? -19.078 -8.773 2.971 1 95.69 349 PRO A CA 1
ATOM 2687 C C . PRO A 1 349 ? -18.547 -9.773 1.944 1 95.69 349 PRO A C 1
ATOM 2689 O O . PRO A 1 349 ? -18.062 -9.375 0.882 1 95.69 349 PRO A O 1
ATOM 2692 N N . SER A 1 350 ? -18.641 -11.039 2.281 1 93.5 350 SER A N 1
ATOM 2693 C CA . SER A 1 350 ? -18.203 -12.094 1.375 1 93.5 350 SER A CA 1
ATOM 2694 C C . SER A 1 350 ? -19.141 -12.219 0.176 1 93.5 350 SER A C 1
ATOM 2696 O O . SER A 1 350 ? -20.344 -12.031 0.304 1 93.5 350 SER A O 1
ATOM 2698 N N . GLN A 1 351 ? -18.547 -12.508 -0.966 1 92.94 351 GLN A N 1
ATOM 2699 C CA . GLN A 1 351 ? -19.328 -12.734 -2.174 1 92.94 351 GLN A CA 1
ATOM 2700 C C . GLN A 1 351 ? -19.828 -14.172 -2.242 1 92.94 351 GLN A C 1
ATOM 2702 O O . GLN A 1 351 ? -20.688 -14.5 -3.062 1 92.94 351 GLN A O 1
ATOM 2707 N N . VAL A 1 352 ? -19.297 -15 -1.382 1 91.12 352 VAL A N 1
ATOM 2708 C CA . VAL A 1 352 ? -19.656 -16.422 -1.342 1 91.12 352 VAL A CA 1
ATOM 2709 C C . VAL A 1 352 ? -20.875 -16.609 -0.436 1 91.12 352 VAL A C 1
ATOM 2711 O O . VAL A 1 352 ? -20.844 -16.25 0.741 1 91.12 352 VAL A O 1
ATOM 2714 N N . PRO A 1 353 ? -21.922 -17.203 -0.976 1 91.75 353 PRO A N 1
ATOM 2715 C CA . PRO A 1 353 ? -23.109 -17.406 -0.158 1 91.75 353 PRO A CA 1
ATOM 2716 C C . PRO A 1 353 ? -22.859 -18.344 1.021 1 91.75 353 PRO A C 1
ATOM 2718 O O . PRO A 1 353 ? -22.172 -19.359 0.879 1 91.75 353 PRO A O 1
ATOM 2721 N N . ASN A 1 354 ? -23.312 -18.047 2.182 1 91.31 354 ASN A N 1
ATOM 2722 C CA . ASN A 1 354 ? -23.234 -18.844 3.402 1 91.31 354 ASN A CA 1
ATOM 2723 C C . ASN A 1 354 ? -21.797 -19.219 3.736 1 91.31 354 ASN A C 1
ATOM 2725 O O . ASN A 1 354 ? -21.516 -20.359 4.102 1 91.31 354 ASN A O 1
ATOM 2729 N N . CYS A 1 355 ? -20.984 -18.266 3.508 1 90.12 355 CYS A N 1
ATOM 2730 C CA . CYS A 1 355 ? -19.547 -18.516 3.711 1 90.12 355 CYS A CA 1
ATOM 2731 C C . CYS A 1 355 ? -19.266 -18.875 5.16 1 90.12 355 CYS A C 1
ATOM 2733 O O . CYS A 1 355 ? -18.562 -19.859 5.426 1 90.12 355 CYS A O 1
ATOM 2735 N N . TYR A 1 356 ? -19.812 -18.156 6.133 1 90.81 356 TYR A N 1
ATOM 2736 C CA . TYR A 1 356 ? -19.547 -18.391 7.547 1 90.81 356 TYR A CA 1
ATOM 2737 C C . TYR A 1 356 ? -19.938 -19.797 7.961 1 90.81 356 TYR A C 1
ATOM 2739 O O . TYR A 1 356 ? -19.172 -20.5 8.633 1 90.81 356 TYR A O 1
ATOM 2747 N N . ARG A 1 357 ? -21.109 -20.25 7.535 1 88.31 357 ARG A N 1
ATOM 2748 C CA . ARG A 1 357 ? -21.641 -21.547 7.926 1 88.31 357 ARG A CA 1
ATOM 2749 C C . ARG A 1 357 ? -20.766 -22.688 7.398 1 88.31 357 ARG A C 1
ATOM 2751 O O . ARG A 1 357 ? -20.656 -23.734 8.031 1 88.31 357 ARG A O 1
ATOM 2758 N N . HIS A 1 358 ? -20.125 -22.406 6.328 1 85.94 358 HIS A N 1
ATOM 2759 C CA . HIS A 1 358 ? -19.328 -23.453 5.703 1 85.94 358 HIS A CA 1
ATOM 2760 C C . HIS A 1 358 ? -17.938 -23.516 6.324 1 85.94 358 HIS A C 1
ATOM 2762 O O . HIS A 1 358 ? -17.266 -24.562 6.262 1 85.94 358 HIS A O 1
ATOM 2768 N N . HIS A 1 359 ? -17.562 -22.438 6.988 1 84.62 359 HIS A N 1
ATOM 2769 C CA . HIS A 1 359 ? -16.156 -22.391 7.367 1 84.62 359 HIS A CA 1
ATOM 2770 C C . HIS A 1 359 ? -16 -22.391 8.883 1 84.62 359 HIS A C 1
ATOM 2772 O O . HIS A 1 359 ? -14.961 -22.828 9.398 1 84.62 359 HIS A O 1
ATOM 2778 N N . PHE A 1 360 ? -17 -21.812 9.578 1 86.56 360 PHE A N 1
ATOM 2779 C CA . PHE A 1 360 ? -16.781 -21.594 11 1 86.56 360 PHE A CA 1
ATOM 2780 C C . PHE A 1 360 ? -17.969 -22.094 11.812 1 86.56 360 PHE A C 1
ATOM 2782 O O . PHE A 1 360 ? -19.094 -22.141 11.32 1 86.56 360 PHE A O 1
ATOM 2789 N N . PRO A 1 361 ? -17.719 -22.5 13.016 1 87.19 361 PRO A N 1
ATOM 2790 C CA . PRO A 1 361 ? -18.812 -22.828 13.938 1 87.19 361 PRO A CA 1
ATOM 2791 C C . PRO A 1 361 ? -19.531 -21.578 14.461 1 87.19 361 PRO A C 1
ATOM 2793 O O . PRO A 1 361 ? -19.031 -20.453 14.297 1 87.19 361 PRO A O 1
ATOM 2796 N N . PRO A 1 362 ? -20.703 -21.75 15.008 1 88.94 362 PRO A N 1
ATOM 2797 C CA . PRO A 1 362 ? -21.344 -20.594 15.633 1 88.94 362 PRO A CA 1
ATOM 2798 C C . PRO A 1 362 ? -20.484 -19.938 16.703 1 88.94 362 PRO A C 1
ATOM 2800 O O . PRO A 1 362 ? -19.734 -20.625 17.406 1 88.94 362 PRO A O 1
ATOM 2803 N N . PRO A 1 363 ? -20.547 -18.625 16.719 1 90.06 363 PRO A N 1
ATOM 2804 C CA . PRO A 1 363 ? -19.719 -17.938 17.719 1 90.06 363 PRO A CA 1
ATOM 2805 C C . PRO A 1 363 ? -19.953 -18.438 19.141 1 90.06 363 PRO A C 1
ATOM 2807 O O . PRO A 1 363 ? -21.109 -18.516 19.594 1 90.06 363 PRO A O 1
ATOM 2810 N N . PRO A 1 364 ? -18.859 -18.734 19.75 1 88.88 364 PRO A N 1
ATOM 2811 C CA . PRO A 1 364 ? -18.984 -19.281 21.094 1 88.88 364 PRO A CA 1
ATOM 2812 C C . PRO A 1 364 ? -19.344 -18.219 22.141 1 88.88 364 PRO A C 1
ATOM 2814 O O . PRO A 1 364 ? -19.234 -17.031 21.875 1 88.88 364 PRO A O 1
ATOM 2817 N N . ASP A 1 365 ? -19.75 -18.703 23.312 1 87.88 365 ASP A N 1
ATOM 2818 C CA . ASP A 1 365 ? -20.141 -17.797 24.391 1 87.88 365 ASP A CA 1
ATOM 2819 C C . ASP A 1 365 ? -18.969 -17.547 25.344 1 87.88 365 ASP A C 1
ATOM 2821 O O . ASP A 1 365 ? -18.953 -16.547 26.062 1 87.88 365 ASP A O 1
ATOM 2825 N N . ASN A 1 366 ? -18.031 -18.5 25.266 1 88.38 366 ASN A N 1
ATOM 2826 C CA . ASN A 1 366 ? -16.922 -18.359 26.203 1 88.38 366 ASN A CA 1
ATOM 2827 C C . ASN A 1 366 ? -15.625 -17.984 25.5 1 88.38 366 ASN A C 1
ATOM 2829 O O . ASN A 1 366 ? -15.414 -18.344 24.344 1 88.38 366 ASN A O 1
ATOM 2833 N N . TRP A 1 367 ? -14.773 -17.234 26.266 1 86.5 367 TRP A N 1
ATOM 2834 C CA . TRP A 1 367 ? -13.547 -16.688 25.719 1 86.5 367 TRP A CA 1
ATOM 2835 C C . TRP A 1 367 ? -12.547 -17.797 25.406 1 86.5 367 TRP A C 1
ATOM 2837 O O . TRP A 1 367 ? -11.758 -17.688 24.453 1 86.5 367 TRP A O 1
ATOM 2847 N N . LYS A 1 368 ? -12.555 -18.891 26.156 1 87 368 LYS A N 1
ATOM 2848 C CA . LYS A 1 368 ? -11.633 -20 25.906 1 87 368 LYS A CA 1
ATOM 2849 C C . LYS A 1 368 ? -11.891 -20.641 24.547 1 87 368 LYS A C 1
ATOM 2851 O O . LYS A 1 368 ? -10.945 -20.953 23.812 1 87 368 LYS A O 1
ATOM 2856 N N . ASP A 1 369 ? -13.133 -20.781 24.219 1 88.5 369 ASP A N 1
ATOM 2857 C CA . ASP A 1 369 ? -13.492 -21.375 22.938 1 88.5 369 ASP A CA 1
ATOM 2858 C C . ASP A 1 369 ? -13.141 -20.438 21.781 1 88.5 369 ASP A C 1
ATOM 2860 O O . ASP A 1 369 ? -12.82 -20.891 20.688 1 88.5 369 ASP A O 1
ATOM 2864 N N . TRP A 1 370 ? -13.227 -19.156 22.062 1 88.69 370 TRP A N 1
ATOM 2865 C CA . TRP A 1 370 ? -12.836 -18.172 21.047 1 88.69 370 TRP A CA 1
ATOM 2866 C C . TRP A 1 370 ? -11.383 -18.359 20.641 1 88.69 370 TRP A C 1
ATOM 2868 O O . TRP A 1 370 ? -11.055 -18.328 19.438 1 88.69 370 TRP A O 1
ATOM 2878 N N . ILE A 1 371 ? -10.562 -18.656 21.609 1 86.5 371 ILE A N 1
ATOM 2879 C CA . ILE A 1 371 ? -9.133 -18.812 21.359 1 86.5 371 ILE A CA 1
ATOM 2880 C C . ILE A 1 371 ? -8.875 -20.156 20.672 1 86.5 371 ILE A C 1
ATOM 2882 O O . ILE A 1 371 ? -8.078 -20.25 19.734 1 86.5 371 ILE A O 1
ATOM 2886 N N . LEU A 1 372 ? -9.547 -21.172 21.078 1 81.75 372 LEU A N 1
ATOM 2887 C CA . LEU A 1 372 ? -9.344 -22.516 20.531 1 81.75 372 LEU A CA 1
ATOM 2888 C C . LEU A 1 372 ? -9.742 -22.562 19.062 1 81.75 372 LEU A C 1
ATOM 2890 O O . LEU A 1 372 ? -9.016 -23.125 18.234 1 81.75 372 LEU A O 1
ATOM 2894 N N . VAL A 1 373 ? -10.797 -21.953 18.75 1 80.5 373 VAL A N 1
ATOM 2895 C CA . VAL A 1 373 ? -11.266 -21.953 17.375 1 80.5 373 VAL A CA 1
ATOM 2896 C C . VAL A 1 373 ? -10.336 -21.109 16.5 1 80.5 373 VAL A C 1
ATOM 2898 O O . VAL A 1 373 ? -10.039 -21.453 15.367 1 80.5 373 VAL A O 1
ATOM 2901 N N . GLY A 1 374 ? -9.906 -20.047 17.109 1 79.81 374 GLY A N 1
ATOM 2902 C CA . GLY A 1 374 ? -9.07 -19.125 16.375 1 79.81 374 GLY A CA 1
ATOM 2903 C C . GLY A 1 374 ? -7.691 -19.688 16.062 1 79.81 374 GLY A C 1
ATOM 2904 O O . GLY A 1 374 ? -7.02 -19.219 15.141 1 79.81 374 GLY A O 1
ATOM 2905 N N . MET A 1 375 ? -7.301 -20.672 16.766 1 77.12 375 MET A N 1
ATOM 2906 C CA . MET A 1 375 ? -5.957 -21.219 16.578 1 77.12 375 MET A CA 1
ATOM 2907 C C . MET A 1 375 ? -5.973 -22.391 15.617 1 77.12 375 MET A C 1
ATOM 2909 O O . MET A 1 375 ? -4.914 -22.906 15.227 1 77.12 375 MET A O 1
ATOM 2913 N N . LEU A 1 376 ? -7.137 -22.734 15.172 1 69.88 376 LEU A N 1
ATOM 2914 C CA . LEU A 1 376 ? -7.223 -23.781 14.156 1 69.88 376 LEU A CA 1
ATOM 2915 C C . LEU A 1 376 ? -6.859 -23.234 12.781 1 69.88 376 LEU A C 1
ATOM 2917 O O . LEU A 1 376 ? -7.312 -22.156 12.398 1 69.88 376 LEU A O 1
ATOM 2921 N N . PRO A 1 377 ? -5.848 -23.938 12.219 1 61.06 377 PRO A N 1
ATOM 2922 C CA . PRO A 1 377 ? -5.5 -23.453 10.883 1 61.06 377 PRO A CA 1
ATOM 2923 C C . PRO A 1 377 ? -6.691 -23.453 9.93 1 61.06 377 PRO A C 1
ATOM 2925 O O . PRO A 1 377 ? -7.445 -24.422 9.875 1 61.06 377 PRO A O 1
ATOM 2928 N N . SER A 1 378 ? -7.023 -22.266 9.539 1 58.31 378 SER A N 1
ATOM 2929 C CA . SER A 1 378 ? -8.086 -22.156 8.539 1 58.31 378 SER A CA 1
ATOM 2930 C C . SER A 1 378 ? -7.547 -22.438 7.137 1 58.31 378 SER A C 1
ATOM 2932 O O . SER A 1 378 ? -6.898 -21.562 6.539 1 58.31 378 SER A O 1
ATOM 2934 N N . SER A 1 379 ? -7.461 -23.75 6.82 1 48.84 379 SER A N 1
ATOM 2935 C CA . SER A 1 379 ? -6.883 -24.156 5.543 1 48.84 379 SER A CA 1
ATOM 2936 C C . SER A 1 379 ? -7.625 -23.531 4.371 1 48.84 379 SER A C 1
ATOM 2938 O O . SER A 1 379 ? -7.082 -23.438 3.268 1 48.84 379 SER A O 1
ATOM 2940 N N . ARG A 1 380 ? -8.859 -23.047 4.566 1 55.28 380 ARG A N 1
ATOM 2941 C CA . ARG A 1 380 ? -9.617 -22.719 3.363 1 55.28 380 ARG A CA 1
ATOM 2942 C C . ARG A 1 380 ? -9.945 -21.234 3.305 1 55.28 380 ARG A C 1
ATOM 2944 O O . ARG A 1 380 ? -10.906 -20.828 2.654 1 55.28 380 ARG A O 1
ATOM 2951 N N . GLY A 1 381 ? -9.328 -20.484 3.941 1 66.25 381 GLY A N 1
ATOM 2952 C CA . GLY A 1 381 ? -9.555 -19.062 3.773 1 66.25 381 GLY A CA 1
ATOM 2953 C C . GLY A 1 381 ? -10.688 -18.531 4.637 1 66.25 381 GLY A C 1
ATOM 2954 O O . GLY A 1 381 ? -11.469 -19.297 5.188 1 66.25 381 GLY A O 1
ATOM 2955 N N . GLY A 1 382 ? -10.727 -17.281 4.859 1 79.62 382 GLY A N 1
ATOM 2956 C CA . GLY A 1 382 ? -11.758 -16.641 5.656 1 79.62 382 GLY A CA 1
ATOM 2957 C C . GLY A 1 382 ? -12.891 -16.078 4.82 1 79.62 382 GLY A C 1
ATOM 2958 O O . GLY A 1 382 ? -12.977 -16.344 3.621 1 79.62 382 GLY A O 1
ATOM 2959 N N . CYS A 1 383 ? -13.898 -15.594 5.348 1 85.31 383 CYS A N 1
ATOM 2960 C CA . CYS A 1 383 ? -15.062 -15.047 4.672 1 85.31 383 CYS A CA 1
ATOM 2961 C C . CYS A 1 383 ? -14.938 -13.531 4.512 1 85.31 383 CYS A C 1
ATOM 2963 O O . CYS A 1 383 ? -15.391 -12.969 3.51 1 85.31 383 CYS A O 1
ATOM 2965 N N . ASN A 1 384 ? -14.258 -12.859 5.469 1 89.62 384 ASN A N 1
ATOM 2966 C CA . ASN A 1 384 ? -14.297 -11.406 5.477 1 89.62 384 ASN A CA 1
ATOM 2967 C C . ASN A 1 384 ? -12.891 -10.805 5.414 1 89.62 384 ASN A C 1
ATOM 2969 O O . ASN A 1 384 ? -12.688 -9.648 5.785 1 89.62 384 ASN A O 1
ATOM 2973 N N . ASP A 1 385 ? -11.938 -11.578 4.977 1 86.62 385 ASP A N 1
ATOM 2974 C CA . ASP A 1 385 ? -10.578 -11.102 4.773 1 86.62 385 ASP A CA 1
ATOM 2975 C C . ASP A 1 385 ? -10.367 -10.641 3.334 1 86.62 385 ASP A C 1
ATOM 2977 O O . ASP A 1 385 ? -9.484 -11.148 2.637 1 86.62 385 ASP A O 1
ATOM 2981 N N . LEU A 1 386 ? -11.117 -9.531 2.902 1 90.38 386 LEU A N 1
ATOM 2982 C CA . LEU A 1 386 ? -11.289 -9.281 1.476 1 90.38 386 LEU A CA 1
ATOM 2983 C C . LEU A 1 386 ? -10.797 -7.883 1.11 1 90.38 386 LEU A C 1
ATOM 2985 O O . LEU A 1 386 ? -11.391 -7.219 0.253 1 90.38 386 LEU A O 1
ATOM 2989 N N . ILE A 1 387 ? -9.797 -7.348 1.701 1 90.38 387 ILE A N 1
ATOM 2990 C CA . ILE A 1 387 ? -9.227 -6.082 1.247 1 90.38 387 ILE A CA 1
ATOM 2991 C C . ILE A 1 387 ? -7.863 -6.336 0.6 1 90.38 387 ILE A C 1
ATOM 2993 O O . ILE A 1 387 ? -7.637 -5.957 -0.551 1 90.38 387 ILE A O 1
ATOM 2997 N N . LEU A 1 388 ? -6.977 -7.023 1.418 1 92.94 388 LEU A N 1
ATOM 2998 C CA . LEU A 1 388 ? -5.785 -7.566 0.775 1 92.94 388 LEU A CA 1
ATOM 2999 C C . LEU A 1 388 ? -5.809 -9.094 0.791 1 92.94 388 LEU A C 1
ATOM 3001 O O . LEU A 1 388 ? -5.895 -9.703 1.857 1 92.94 388 LEU A O 1
ATOM 3005 N N . SER A 1 389 ? -5.762 -9.578 -0.377 1 93.69 389 SER A N 1
ATOM 3006 C CA . SER A 1 389 ? -5.777 -11.031 -0.513 1 93.69 389 SER A CA 1
ATOM 3007 C C . SER A 1 389 ? -4.5 -11.656 0.04 1 93.69 389 SER A C 1
ATOM 3009 O O . SER A 1 389 ? -3.396 -11.219 -0.298 1 93.69 389 SER A O 1
ATOM 3011 N N . GLY A 1 390 ? -4.684 -12.633 0.874 1 90.94 390 GLY A N 1
ATOM 3012 C CA . GLY A 1 390 ? -3.533 -13.359 1.381 1 90.94 390 GLY A CA 1
ATOM 3013 C C . GLY A 1 390 ? -2.783 -14.117 0.302 1 90.94 390 GLY A C 1
ATOM 3014 O O . GLY A 1 390 ? -1.551 -14.125 0.284 1 90.94 390 GLY A O 1
ATOM 3015 N N . HIS A 1 391 ? -3.529 -14.742 -0.56 1 88.88 391 HIS A N 1
ATOM 3016 C CA . HIS A 1 391 ? -2.914 -15.469 -1.668 1 88.88 391 HIS A CA 1
ATOM 3017 C C . HIS A 1 391 ? -2.121 -14.523 -2.568 1 88.88 391 HIS A C 1
ATOM 3019 O O . HIS A 1 391 ? -1.043 -14.883 -3.049 1 88.88 391 HIS A O 1
ATOM 3025 N N . ALA A 1 392 ? -2.68 -13.344 -2.77 1 94.44 392 ALA A N 1
ATOM 3026 C CA . ALA A 1 392 ? -1.992 -12.367 -3.617 1 94.44 392 ALA A CA 1
ATOM 3027 C C . ALA A 1 392 ? -0.689 -11.906 -2.973 1 94.44 392 ALA A C 1
ATOM 3029 O O . ALA A 1 392 ? 0.299 -11.656 -3.668 1 94.44 392 ALA A O 1
ATOM 3030 N N . THR A 1 393 ? -0.694 -11.75 -1.63 1 95.56 393 THR A N 1
ATOM 3031 C CA . THR A 1 393 ? 0.53 -11.336 -0.956 1 95.56 393 THR A CA 1
ATOM 3032 C C . THR A 1 393 ? 1.615 -12.398 -1.095 1 95.56 393 THR A C 1
ATOM 3034 O O . THR A 1 393 ? 2.789 -12.07 -1.281 1 95.56 393 THR A O 1
ATOM 3037 N N . VAL A 1 394 ? 1.252 -13.672 -1.043 1 92.38 394 VAL A N 1
ATOM 3038 C CA . VAL A 1 394 ? 2.215 -14.766 -1.138 1 92.38 394 VAL A CA 1
ATOM 3039 C C . VAL A 1 394 ? 2.744 -14.867 -2.566 1 92.38 394 VAL A C 1
ATOM 3041 O O . VAL A 1 394 ? 3.957 -14.875 -2.785 1 92.38 394 VAL A O 1
ATOM 3044 N N . THR A 1 395 ? 1.86 -14.898 -3.502 1 95.69 395 THR A N 1
ATOM 3045 C CA . THR A 1 395 ? 2.27 -15.07 -4.891 1 95.69 395 THR A CA 1
ATOM 3046 C C . THR A 1 395 ? 3.086 -13.875 -5.371 1 95.69 395 THR A C 1
ATOM 3048 O O . THR A 1 395 ? 4.074 -14.039 -6.09 1 95.69 395 THR A O 1
ATOM 3051 N N . SER A 1 396 ? 2.695 -12.695 -4.961 1 97.5 396 SER A N 1
ATOM 3052 C CA . SER A 1 396 ? 3.445 -11.508 -5.363 1 97.5 396 SER A CA 1
ATOM 3053 C C . SER A 1 396 ? 4.828 -11.484 -4.715 1 97.5 396 SER A C 1
ATOM 3055 O O . SER A 1 396 ? 5.797 -11.031 -5.328 1 97.5 396 SER A O 1
ATOM 3057 N N . THR A 1 397 ? 4.91 -11.898 -3.473 1 96.88 397 THR A N 1
ATOM 3058 C CA . THR A 1 397 ? 6.211 -11.961 -2.816 1 96.88 397 THR A CA 1
ATOM 3059 C C . THR A 1 397 ? 7.145 -12.914 -3.557 1 96.88 397 THR A C 1
ATOM 3061 O O . THR A 1 397 ? 8.297 -12.578 -3.826 1 96.88 397 THR A O 1
ATOM 3064 N N . ILE A 1 398 ? 6.625 -14.078 -3.869 1 95.56 398 ILE A N 1
ATOM 3065 C CA . ILE A 1 398 ? 7.43 -15.078 -4.566 1 95.56 398 ILE A CA 1
ATOM 3066 C C . ILE A 1 398 ? 7.797 -14.57 -5.957 1 95.56 398 ILE A C 1
ATOM 3068 O O . ILE A 1 398 ? 8.93 -14.742 -6.406 1 95.56 398 ILE A O 1
ATOM 3072 N N . ALA A 1 399 ? 6.855 -13.938 -6.609 1 97.81 399 ALA A N 1
ATOM 3073 C CA . ALA A 1 399 ? 7.113 -13.367 -7.934 1 97.81 399 ALA A CA 1
ATOM 3074 C C . ALA A 1 399 ? 8.203 -12.305 -7.871 1 97.81 399 ALA A C 1
ATOM 3076 O O . ALA A 1 399 ? 9.086 -12.258 -8.727 1 97.81 399 ALA A O 1
ATOM 3077 N N . CYS A 1 400 ? 8.094 -11.461 -6.879 1 97.62 400 CYS A N 1
ATOM 3078 C CA . CYS A 1 400 ? 9.109 -10.43 -6.711 1 97.62 400 CYS A CA 1
ATOM 3079 C C . CYS A 1 400 ? 10.484 -11.055 -6.492 1 97.62 400 CYS A C 1
ATOM 3081 O O . CYS A 1 400 ? 11.469 -10.625 -7.09 1 97.62 400 CYS A O 1
ATOM 3083 N N . ALA A 1 401 ? 10.578 -12.047 -5.668 1 95.44 401 ALA A N 1
ATOM 3084 C CA . ALA A 1 401 ? 11.852 -12.703 -5.367 1 95.44 401 ALA A CA 1
ATOM 3085 C C . ALA A 1 401 ? 12.438 -13.359 -6.617 1 95.44 401 ALA A C 1
ATOM 3087 O O . ALA A 1 401 ? 13.586 -13.109 -6.973 1 95.44 401 ALA A O 1
ATOM 3088 N N . ALA A 1 402 ? 11.633 -14.102 -7.305 1 95 402 ALA A N 1
ATOM 3089 C CA . ALA A 1 402 ? 12.109 -14.859 -8.453 1 95 402 ALA A CA 1
ATOM 3090 C C . ALA A 1 402 ? 12.492 -13.93 -9.602 1 95 402 ALA A C 1
ATOM 3092 O O . ALA A 1 402 ? 13.516 -14.141 -10.266 1 95 402 ALA A O 1
ATOM 3093 N N . THR A 1 403 ? 11.695 -12.938 -9.875 1 96.31 403 THR A N 1
ATOM 3094 C CA . THR A 1 403 ? 11.984 -12.031 -10.984 1 96.31 403 THR A CA 1
ATOM 3095 C C . THR A 1 403 ? 13.172 -11.141 -10.656 1 96.31 403 THR A C 1
ATOM 3097 O O . THR A 1 403 ? 13.938 -10.766 -11.547 1 96.31 403 THR A O 1
ATOM 3100 N N . SER A 1 404 ? 13.297 -10.797 -9.383 1 93.56 404 SER A N 1
ATOM 3101 C CA . SER A 1 404 ? 14.438 -9.984 -8.992 1 93.56 404 SER A CA 1
ATOM 3102 C C . SER A 1 404 ? 15.75 -10.75 -9.18 1 93.56 404 SER A C 1
ATOM 3104 O O . SER A 1 404 ? 16.766 -10.172 -9.57 1 93.56 404 SER A O 1
ATOM 3106 N N . VAL A 1 405 ? 15.773 -12.023 -8.852 1 93 405 VAL A N 1
ATOM 3107 C CA . VAL A 1 405 ? 16.984 -12.836 -9 1 93 405 VAL A CA 1
ATOM 3108 C C . VAL A 1 405 ? 17.25 -13.094 -10.484 1 93 405 VAL A C 1
ATOM 3110 O O . VAL A 1 405 ? 18.391 -13.008 -10.938 1 93 405 VAL A O 1
ATOM 3113 N N . SER A 1 406 ? 16.25 -13.398 -11.234 1 93.12 406 SER A N 1
ATOM 3114 C CA . SER A 1 406 ? 16.422 -13.625 -12.664 1 93.12 406 SER A CA 1
ATOM 3115 C C . SER A 1 406 ? 16.922 -12.367 -13.367 1 93.12 406 SER A C 1
ATOM 3117 O O . SER A 1 406 ? 17.781 -12.445 -14.25 1 93.12 406 SER A O 1
ATOM 3119 N N . SER A 1 407 ? 16.406 -11.188 -13.016 1 89.56 407 SER A N 1
ATOM 3120 C CA . SER A 1 407 ? 16.766 -9.883 -13.555 1 89.56 407 SER A CA 1
ATOM 3121 C C . SER A 1 407 ? 16.547 -9.82 -15.062 1 89.56 407 SER A C 1
ATOM 3123 O O . SER A 1 407 ? 17.281 -9.133 -15.773 1 89.56 407 SER A O 1
ATOM 3125 N N . ASN A 1 408 ? 15.719 -10.727 -15.594 1 91.94 408 ASN A N 1
ATOM 3126 C CA . ASN A 1 408 ? 15.344 -10.719 -17 1 91.94 408 ASN A CA 1
ATOM 3127 C C . ASN A 1 408 ? 14.008 -10.016 -17.219 1 91.94 408 ASN A C 1
ATOM 3129 O O . ASN A 1 408 ? 12.992 -10.422 -16.656 1 91.94 408 ASN A O 1
ATOM 3133 N N . THR A 1 409 ? 14.008 -9.031 -18 1 91.75 409 THR A N 1
ATOM 3134 C CA . THR A 1 409 ? 12.828 -8.195 -18.188 1 91.75 409 THR A CA 1
ATOM 3135 C C . THR A 1 409 ? 11.711 -8.984 -18.859 1 91.75 409 THR A C 1
ATOM 3137 O O . THR A 1 409 ? 10.539 -8.852 -18.5 1 91.75 409 THR A O 1
ATOM 3140 N N . SER A 1 410 ? 12.055 -9.758 -19.859 1 92.81 410 SER A N 1
ATOM 3141 C CA . SER A 1 410 ? 11.047 -10.547 -20.562 1 92.81 410 SER A CA 1
ATOM 3142 C C . SER A 1 410 ? 10.414 -11.578 -19.625 1 92.81 410 SER A C 1
ATOM 3144 O O . SER A 1 410 ? 9.211 -11.82 -19.688 1 92.81 410 SER A O 1
ATOM 3146 N N . PHE A 1 411 ? 11.258 -12.195 -18.812 1 95.88 411 PHE A N 1
ATOM 3147 C CA . PHE A 1 411 ? 10.734 -13.156 -17.844 1 95.88 411 PHE A CA 1
ATOM 3148 C C . PHE A 1 411 ? 9.805 -12.469 -16.859 1 95.88 411 PHE A C 1
ATOM 3150 O O . PHE A 1 411 ? 8.742 -13 -16.516 1 95.88 411 PHE A O 1
ATOM 3157 N N . SER A 1 412 ? 10.203 -11.305 -16.406 1 96.44 412 SER A N 1
ATOM 3158 C CA . SER A 1 412 ? 9.383 -10.555 -15.469 1 96.44 412 SER A CA 1
ATOM 3159 C C . SER A 1 412 ? 8.023 -10.211 -16.078 1 96.44 412 SER A C 1
ATOM 3161 O O . SER A 1 412 ? 6.988 -10.367 -15.422 1 96.44 412 SER A O 1
ATOM 3163 N N . PHE A 1 413 ? 8.023 -9.773 -17.281 1 95.81 413 PHE A N 1
ATOM 3164 C CA . PHE A 1 413 ? 6.773 -9.438 -17.938 1 95.81 413 PHE A CA 1
ATOM 3165 C C . PHE A 1 413 ? 5.883 -10.664 -18.078 1 95.81 413 PHE A C 1
ATOM 3167 O O . PHE A 1 413 ? 4.664 -10.578 -17.922 1 95.81 413 PHE A O 1
ATOM 3174 N N . ALA A 1 414 ? 6.48 -11.766 -18.391 1 96.88 414 ALA A N 1
ATOM 3175 C CA . ALA A 1 414 ? 5.723 -13 -18.547 1 96.88 414 ALA A CA 1
ATOM 3176 C C . ALA A 1 414 ? 5.086 -13.422 -17.219 1 96.88 414 ALA A C 1
ATOM 3178 O O . ALA A 1 414 ? 3.893 -13.734 -17.172 1 96.88 414 ALA A O 1
ATOM 3179 N N . VAL A 1 415 ? 5.879 -13.375 -16.188 1 97.94 415 VAL A N 1
ATOM 3180 C CA . VAL A 1 415 ? 5.418 -13.812 -14.867 1 97.94 415 VAL A CA 1
ATOM 3181 C C . VAL A 1 415 ? 4.273 -12.914 -14.398 1 97.94 415 VAL A C 1
ATOM 3183 O O . VAL A 1 415 ? 3.217 -13.406 -13.992 1 97.94 415 VAL A O 1
ATOM 3186 N N . TRP A 1 416 ? 4.41 -11.641 -14.492 1 97.88 416 TRP A N 1
ATOM 3187 C CA . TRP A 1 416 ? 3.412 -10.711 -13.969 1 97.88 416 TRP A CA 1
ATOM 3188 C C . TRP A 1 416 ? 2.162 -10.703 -14.836 1 97.88 416 TRP A C 1
ATOM 3190 O O . TRP A 1 416 ? 1.057 -10.461 -14.352 1 97.88 416 TRP A O 1
ATOM 3200 N N . THR A 1 417 ? 2.295 -10.992 -16.125 1 97.56 417 THR A N 1
ATOM 3201 C CA . THR A 1 417 ? 1.124 -11.148 -16.984 1 97.56 417 THR A CA 1
ATOM 3202 C C . THR A 1 417 ? 0.304 -12.367 -16.562 1 97.56 417 THR A C 1
ATOM 3204 O O . THR A 1 417 ? -0.923 -12.289 -16.469 1 97.56 417 THR A O 1
ATOM 3207 N N . LEU A 1 418 ? 0.955 -13.398 -16.281 1 97.81 418 LEU A N 1
ATOM 3208 C CA . LEU A 1 418 ? 0.262 -14.625 -15.891 1 97.81 418 LEU A CA 1
ATOM 3209 C C . LEU A 1 418 ? -0.357 -14.477 -14.508 1 97.81 418 LEU A C 1
ATOM 3211 O O . LEU A 1 418 ? -1.427 -15.023 -14.242 1 97.81 418 LEU A O 1
ATOM 3215 N N . ILE A 1 419 ? 0.307 -13.734 -13.633 1 97.69 419 ILE A N 1
ATOM 3216 C CA . ILE A 1 419 ? -0.25 -13.453 -12.312 1 97.69 419 ILE A CA 1
ATOM 3217 C C . ILE A 1 419 ? -1.512 -12.609 -12.453 1 97.69 419 ILE A C 1
ATOM 3219 O O . ILE A 1 419 ? -2.52 -12.867 -11.789 1 97.69 419 ILE A O 1
ATOM 3223 N N . ALA A 1 420 ? -1.411 -11.633 -13.328 1 97.12 420 ALA A N 1
ATOM 3224 C CA . ALA A 1 420 ? -2.582 -10.789 -13.57 1 97.12 420 ALA A CA 1
ATOM 3225 C C . ALA A 1 420 ? -3.752 -11.617 -14.086 1 97.12 420 ALA A C 1
ATOM 3227 O O . ALA A 1 420 ? -4.902 -11.391 -13.711 1 97.12 420 ALA A O 1
ATOM 3228 N N . LEU A 1 421 ? -3.463 -12.547 -14.945 1 96.5 421 LEU A N 1
ATOM 3229 C CA . LEU A 1 421 ? -4.496 -13.445 -15.445 1 96.5 421 LEU A CA 1
ATOM 3230 C C . LEU A 1 421 ? -5.086 -14.281 -14.32 1 96.5 421 LEU A C 1
ATOM 3232 O O . LEU A 1 421 ? -6.305 -14.414 -14.211 1 96.5 421 LEU A O 1
ATOM 3236 N N . ASP A 1 422 ? -4.215 -14.82 -13.508 1 96.44 422 ASP A N 1
ATOM 3237 C CA . ASP A 1 422 ? -4.656 -15.633 -12.375 1 96.44 422 ASP A CA 1
ATOM 3238 C C . ASP A 1 422 ? -5.547 -14.828 -11.43 1 96.44 422 ASP A C 1
ATOM 3240 O O . ASP A 1 422 ? -6.602 -15.297 -11.008 1 96.44 422 ASP A O 1
ATOM 3244 N N . TYR A 1 423 ? -5.148 -13.586 -11.094 1 96.75 423 TYR A N 1
ATOM 3245 C CA . TYR A 1 423 ? -5.914 -12.711 -10.211 1 96.75 423 TYR A CA 1
ATOM 3246 C C . TYR A 1 423 ? -7.262 -12.359 -10.82 1 96.75 423 TYR A C 1
ATOM 3248 O O . TYR A 1 423 ? -8.266 -12.266 -10.109 1 96.75 423 TYR A O 1
ATOM 3256 N N . SER A 1 424 ? -7.277 -12.188 -12.164 1 96.44 424 SER A N 1
ATOM 3257 C CA . SER A 1 424 ? -8.516 -11.836 -12.852 1 96.44 424 SER A CA 1
ATOM 3258 C C . SER A 1 424 ? -9.523 -12.977 -12.789 1 96.44 424 SER A C 1
ATOM 3260 O O . SER A 1 424 ? -10.719 -12.75 -12.602 1 96.44 424 SER A O 1
ATOM 3262 N N . ILE A 1 425 ? -9.047 -14.164 -12.906 1 95.88 425 ILE A N 1
ATOM 3263 C CA . ILE A 1 425 ? -9.938 -15.312 -12.859 1 95.88 425 ILE A CA 1
ATOM 3264 C C . ILE A 1 425 ? -10.484 -15.484 -11.438 1 95.88 425 ILE A C 1
ATOM 3266 O O . ILE A 1 425 ? -11.664 -15.797 -11.258 1 95.88 425 ILE A O 1
ATOM 3270 N N . GLU A 1 426 ? -9.672 -15.242 -10.461 1 93.81 426 GLU A N 1
ATOM 3271 C CA . GLU A 1 426 ? -10.133 -15.328 -9.078 1 93.81 426 GLU A CA 1
ATOM 3272 C C . GLU A 1 426 ? -11.203 -14.273 -8.781 1 93.81 426 GLU A C 1
ATOM 3274 O O . GLU A 1 426 ? -12.18 -14.555 -8.094 1 93.81 426 GLU A O 1
ATOM 3279 N N . ALA A 1 427 ? -10.984 -13.094 -9.281 1 95.25 427 ALA A N 1
ATOM 3280 C CA . ALA A 1 427 ? -11.969 -12.023 -9.109 1 95.25 427 ALA A CA 1
ATOM 3281 C C . ALA A 1 427 ? -13.258 -12.344 -9.859 1 95.25 427 ALA A C 1
ATOM 3283 O O . ALA A 1 427 ? -14.359 -12.094 -9.344 1 95.25 427 ALA A O 1
ATOM 3284 N N . TYR A 1 428 ? -13.141 -12.914 -11.07 1 96.19 428 TYR A N 1
ATOM 3285 C CA . TYR A 1 428 ? -14.297 -13.336 -11.852 1 96.19 428 TYR A CA 1
ATOM 3286 C C . TYR A 1 428 ? -15.133 -14.352 -11.094 1 96.19 428 TYR A C 1
ATOM 3288 O O . TYR A 1 428 ? -16.359 -14.289 -11.109 1 96.19 428 TYR A O 1
ATOM 3296 N N . GLN A 1 429 ? -14.484 -15.242 -10.352 1 93.62 429 GLN A N 1
ATOM 3297 C CA . GLN A 1 429 ? -15.172 -16.328 -9.664 1 93.62 429 GLN A CA 1
ATOM 3298 C C . GLN A 1 429 ? -15.836 -15.828 -8.383 1 93.62 429 GLN A C 1
ATOM 3300 O O . GLN A 1 429 ? -16.609 -16.547 -7.758 1 93.62 429 GLN A O 1
ATOM 3305 N N . GLY A 1 430 ? -15.555 -14.633 -8.016 1 91.19 430 GLY A N 1
ATOM 3306 C CA . GLY A 1 430 ? -16.203 -14.039 -6.859 1 91.19 430 GLY A CA 1
ATOM 3307 C C . GLY A 1 430 ? -15.625 -14.5 -5.539 1 91.19 430 GLY A C 1
ATOM 3308 O O . GLY A 1 430 ? -16.281 -14.43 -4.504 1 91.19 430 GLY A O 1
ATOM 3309 N N . LEU A 1 431 ? -14.406 -15 -5.57 1 88.56 431 LEU A N 1
ATOM 3310 C CA . LEU A 1 431 ? -13.734 -15.422 -4.344 1 88.56 431 LEU A CA 1
ATOM 3311 C C . LEU A 1 431 ? -13.117 -14.227 -3.629 1 88.56 431 LEU A C 1
ATOM 3313 O O . LEU A 1 431 ? -13.023 -14.211 -2.398 1 88.56 431 LEU A O 1
ATOM 3317 N N . HIS A 1 432 ? -12.68 -13.312 -4.406 1 93.75 432 HIS A N 1
ATOM 3318 C CA . HIS A 1 432 ? -12.094 -12.062 -3.949 1 93.75 432 HIS A CA 1
ATOM 3319 C C . HIS A 1 432 ? -12.641 -10.875 -4.734 1 93.75 432 HIS A C 1
ATOM 3321 O O . HIS A 1 432 ? -13.062 -11.031 -5.883 1 93.75 432 HIS A O 1
ATOM 3327 N N . TYR A 1 433 ? -12.727 -9.773 -4.086 1 96.88 433 TYR A N 1
ATOM 3328 C CA . TYR A 1 433 ? -13.008 -8.555 -4.828 1 96.88 433 TYR A CA 1
ATOM 3329 C C . TYR A 1 433 ? -11.812 -8.156 -5.695 1 96.88 433 TYR A C 1
ATOM 3331 O O . TYR A 1 433 ? -10.672 -8.5 -5.387 1 96.88 433 TYR A O 1
ATOM 3339 N N . SER A 1 434 ? -12.094 -7.484 -6.773 1 97.31 434 SER A N 1
ATOM 3340 C CA . SER A 1 434 ? -11.023 -7.031 -7.66 1 97.31 434 SER A CA 1
ATOM 3341 C C . SER A 1 434 ? -10.031 -6.141 -6.926 1 97.31 434 SER A C 1
ATOM 3343 O O . SER A 1 434 ? -8.82 -6.238 -7.145 1 97.31 434 SER A O 1
ATOM 3345 N N . VAL A 1 435 ? -10.539 -5.277 -6.055 1 96.88 435 VAL A N 1
ATOM 3346 C CA . VAL A 1 435 ? -9.656 -4.379 -5.316 1 96.88 435 VAL A CA 1
ATOM 3347 C C . VAL A 1 435 ? -8.781 -5.184 -4.359 1 96.88 435 VAL A C 1
ATOM 3349 O O . VAL A 1 435 ? -7.625 -4.824 -4.117 1 96.88 435 VAL A O 1
ATOM 3352 N N . ASP A 1 436 ? -9.305 -6.309 -3.871 1 95.44 436 ASP A N 1
ATOM 3353 C CA . ASP A 1 436 ? -8.617 -7.223 -2.971 1 95.44 436 ASP A CA 1
ATOM 3354 C C . ASP A 1 436 ? -7.352 -7.785 -3.623 1 95.44 436 ASP A C 1
ATOM 3356 O O . ASP A 1 436 ? -6.273 -7.758 -3.027 1 95.44 436 ASP A O 1
ATOM 3360 N N . MET A 1 437 ? -7.543 -8.188 -4.773 1 96.62 437 MET A N 1
ATOM 3361 C CA . MET A 1 437 ? -6.43 -8.766 -5.527 1 96.62 437 MET A CA 1
ATOM 3362 C C . MET A 1 437 ? -5.445 -7.68 -5.961 1 96.62 437 MET A C 1
ATOM 3364 O O . MET A 1 437 ? -4.23 -7.875 -5.887 1 96.62 437 MET A O 1
ATOM 3368 N N . PHE A 1 438 ? -5.953 -6.578 -6.41 1 97.19 438 PHE A N 1
ATOM 3369 C CA . PHE A 1 438 ? -5.133 -5.461 -6.867 1 97.19 438 PHE A CA 1
ATOM 3370 C C . PHE A 1 438 ? -4.25 -4.938 -5.742 1 97.19 438 PHE A C 1
ATOM 3372 O O . PHE A 1 438 ? -3.029 -4.852 -5.891 1 97.19 438 PHE A O 1
ATOM 3379 N N . LEU A 1 439 ? -4.84 -4.602 -4.605 1 97.44 439 LEU A N 1
ATOM 3380 C CA . LEU A 1 439 ? -4.098 -4.051 -3.48 1 97.44 439 LEU A CA 1
ATOM 3381 C C . LEU A 1 439 ? -3.156 -5.094 -2.887 1 97.44 439 LEU A C 1
ATOM 3383 O O . LEU A 1 439 ? -2.068 -4.758 -2.412 1 97.44 439 LEU A O 1
ATOM 3387 N N . GLY A 1 440 ? -3.578 -6.383 -2.848 1 97.12 440 GLY A N 1
ATOM 3388 C CA . GLY A 1 440 ? -2.676 -7.43 -2.396 1 97.12 440 GLY A CA 1
ATOM 3389 C C . GLY A 1 440 ? -1.387 -7.492 -3.193 1 97.12 440 GLY A C 1
ATOM 3390 O O . GLY A 1 440 ? -0.305 -7.652 -2.625 1 97.12 440 GLY A O 1
ATOM 3391 N N . GLY A 1 441 ? -1.541 -7.312 -4.477 1 97.06 441 GLY A N 1
ATOM 3392 C CA . GLY A 1 441 ? -0.372 -7.336 -5.344 1 97.06 441 GLY A CA 1
ATOM 3393 C C . GLY A 1 441 ? 0.47 -6.078 -5.238 1 97.06 441 GLY A C 1
ATOM 3394 O O . GLY A 1 441 ? 1.676 -6.152 -4.992 1 97.06 441 GLY A O 1
ATOM 3395 N N . ILE A 1 442 ? -0.152 -4.91 -5.344 1 97.06 442 ILE A N 1
ATOM 3396 C CA . ILE A 1 442 ? 0.58 -3.654 -5.461 1 97.06 442 ILE A CA 1
ATOM 3397 C C . ILE A 1 442 ? 1.266 -3.332 -4.137 1 97.06 442 ILE A C 1
ATOM 3399 O O . ILE A 1 442 ? 2.416 -2.887 -4.117 1 97.06 442 ILE A O 1
ATOM 3403 N N . VAL A 1 443 ? 0.617 -3.521 -3.02 1 97.56 443 VAL A N 1
ATOM 3404 C CA . VAL A 1 443 ? 1.203 -3.223 -1.717 1 97.56 443 VAL A CA 1
ATOM 3405 C C . VAL A 1 443 ? 2.393 -4.145 -1.461 1 97.56 443 VAL A C 1
ATOM 3407 O O . VAL A 1 443 ? 3.428 -3.707 -0.952 1 97.56 443 VAL A O 1
ATOM 3410 N N . THR A 1 444 ? 2.26 -5.387 -1.841 1 97.75 444 THR A N 1
ATOM 3411 C CA . THR A 1 444 ? 3.354 -6.336 -1.659 1 97.75 444 THR A CA 1
ATOM 3412 C C . THR A 1 444 ? 4.559 -5.945 -2.512 1 97.75 444 THR A C 1
ATOM 3414 O O . THR A 1 444 ? 5.699 -6.008 -2.049 1 97.75 444 THR A O 1
ATOM 3417 N N . CYS A 1 445 ? 4.312 -5.512 -3.707 1 97.44 445 CYS A N 1
ATOM 3418 C CA . CYS A 1 445 ? 5.391 -5.07 -4.582 1 97.44 445 CYS A CA 1
ATOM 3419 C C . CYS A 1 445 ? 6.09 -3.844 -4.012 1 97.44 445 CYS A C 1
ATOM 3421 O O . CYS A 1 445 ? 7.316 -3.744 -4.062 1 97.44 445 CYS A O 1
ATOM 3423 N N . LEU A 1 446 ? 5.293 -2.934 -3.49 1 97.06 446 LEU A N 1
ATOM 3424 C CA . LEU A 1 446 ? 5.875 -1.749 -2.865 1 97.06 446 LEU A CA 1
ATOM 3425 C C . LEU A 1 446 ? 6.746 -2.135 -1.674 1 97.06 446 LEU A C 1
ATOM 3427 O O . LEU A 1 446 ? 7.852 -1.615 -1.514 1 97.06 446 LEU A O 1
ATOM 3431 N N . LEU A 1 447 ? 6.289 -3.053 -0.927 1 97.5 447 LEU A N 1
ATOM 3432 C CA . LEU A 1 447 ? 7.008 -3.496 0.261 1 97.5 447 LEU A CA 1
ATOM 3433 C C . LEU A 1 447 ? 8.297 -4.219 -0.121 1 97.5 447 LEU A C 1
ATOM 3435 O O . LEU A 1 447 ? 9.312 -4.086 0.562 1 97.5 447 LEU A O 1
ATOM 3439 N N . TRP A 1 448 ? 8.258 -4.996 -1.174 1 96.94 448 TRP A N 1
ATOM 3440 C CA . TRP A 1 448 ? 9.453 -5.688 -1.631 1 96.94 448 TRP A CA 1
ATOM 3441 C C . TRP A 1 448 ? 10.578 -4.695 -1.928 1 96.94 448 TRP A C 1
ATOM 3443 O O . TRP A 1 448 ? 11.727 -4.914 -1.538 1 96.94 448 TRP A O 1
ATOM 3453 N N . HIS A 1 449 ? 10.227 -3.631 -2.562 1 94.19 449 HIS A N 1
ATOM 3454 C CA . HIS A 1 449 ? 11.227 -2.637 -2.918 1 94.19 449 HIS A CA 1
ATOM 3455 C C . HIS A 1 449 ? 11.688 -1.855 -1.692 1 94.19 449 HIS A C 1
ATOM 3457 O O . HIS A 1 449 ? 12.852 -1.447 -1.611 1 94.19 449 HIS A O 1
ATOM 3463 N N . LEU A 1 450 ? 10.82 -1.708 -0.777 1 92 450 LEU A N 1
ATOM 3464 C CA . LEU A 1 450 ? 11.164 -0.982 0.44 1 92 450 LEU A CA 1
ATOM 3465 C C . LEU A 1 450 ? 12.102 -1.806 1.316 1 92 450 LEU A C 1
ATOM 3467 O O . LEU A 1 450 ? 12.961 -1.251 2.006 1 92 450 LEU A O 1
ATOM 3471 N N . THR A 1 451 ? 11.93 -3.078 1.32 1 92.19 451 THR A N 1
ATOM 3472 C CA . THR A 1 451 ? 12.711 -3.945 2.193 1 92.19 451 THR A CA 1
ATOM 3473 C C . THR A 1 451 ? 13.969 -4.43 1.483 1 92.19 451 THR A C 1
ATOM 3475 O O . THR A 1 451 ? 14.695 -5.281 2.004 1 92.19 451 THR A O 1
ATOM 3478 N N . ALA A 1 452 ? 14.258 -3.895 0.376 1 89.38 452 ALA A N 1
ATOM 3479 C CA . ALA A 1 452 ? 15.406 -4.312 -0.425 1 89.38 452 ALA A CA 1
ATOM 3480 C C . ALA A 1 452 ? 16.719 -4.125 0.347 1 89.38 452 ALA A C 1
ATOM 3482 O O . ALA A 1 452 ? 17.609 -4.973 0.282 1 89.38 452 ALA A O 1
ATOM 3483 N N . PRO A 1 453 ? 16.828 -3.08 1.156 1 86.31 453 PRO A N 1
ATOM 3484 C CA . PRO A 1 453 ? 18.094 -2.859 1.865 1 86.31 453 PRO A CA 1
ATOM 3485 C C . PRO A 1 453 ? 18.344 -3.904 2.949 1 86.31 453 PRO A C 1
ATOM 3487 O O . PRO A 1 453 ? 19.453 -3.957 3.514 1 86.31 453 PRO A O 1
ATOM 3490 N N . LEU A 1 454 ? 17.391 -4.652 3.201 1 87.06 454 LEU A N 1
ATOM 3491 C CA . LEU A 1 454 ? 17.578 -5.699 4.199 1 87.06 454 LEU A CA 1
ATOM 3492 C C . LEU A 1 454 ? 18.531 -6.777 3.678 1 87.06 454 LEU A C 1
ATOM 3494 O O . LEU A 1 454 ? 19.031 -7.586 4.453 1 87.06 454 LEU A O 1
ATOM 3498 N N . GLU A 1 455 ? 18.672 -6.797 2.354 1 87.81 455 GLU A N 1
ATOM 3499 C CA . GLU A 1 455 ? 19.734 -7.629 1.781 1 87.81 455 GLU A CA 1
ATOM 3500 C C . GLU A 1 455 ? 21.094 -6.977 1.949 1 87.81 455 GLU A C 1
ATOM 3502 O O . GLU A 1 455 ? 21.5 -6.137 1.14 1 87.81 455 GLU A O 1
ATOM 3507 N N . ILE A 1 456 ? 21.766 -7.312 2.924 1 81.75 456 ILE A N 1
ATOM 3508 C CA . ILE A 1 456 ? 23.031 -6.664 3.279 1 81.75 456 ILE A CA 1
ATOM 3509 C C . ILE A 1 456 ? 24.094 -7.016 2.248 1 81.75 456 ILE A C 1
ATOM 3511 O O . ILE A 1 456 ? 24.344 -8.195 1.968 1 81.75 456 ILE A O 1
ATOM 3515 N N . GLU A 1 457 ? 24.641 -5.969 1.743 1 72.25 457 GLU A N 1
ATOM 3516 C CA . GLU A 1 457 ? 25.703 -6.141 0.758 1 72.25 457 GLU A CA 1
ATOM 3517 C C . GLU A 1 457 ? 26.969 -6.727 1.398 1 72.25 457 GLU A C 1
ATOM 3519 O O . GLU A 1 457 ? 27.344 -6.344 2.508 1 72.25 457 GLU A O 1
ATOM 3524 N N . GLY A 1 458 ? 27.578 -7.652 0.779 1 69.25 458 GLY A N 1
ATOM 3525 C CA . GLY A 1 458 ? 28.844 -8.203 1.237 1 69.25 458 GLY A CA 1
ATOM 3526 C C . GLY A 1 458 ? 28.672 -9.391 2.166 1 69.25 458 GLY A C 1
ATOM 3527 O O . GLY A 1 458 ? 29.656 -9.992 2.59 1 69.25 458 GLY A O 1
ATOM 3528 N N . GLU A 1 459 ? 27.453 -9.586 2.508 1 72.19 459 GLU A N 1
ATOM 3529 C CA . GLU A 1 459 ? 27.188 -10.695 3.42 1 72.19 459 GLU A CA 1
ATOM 3530 C C . GLU A 1 459 ? 27.688 -12.016 2.842 1 72.19 459 GLU A C 1
ATOM 3532 O O . GLU A 1 459 ? 28.219 -12.859 3.568 1 72.19 459 GLU A O 1
ATOM 3537 N N . LEU A 1 460 ? 27.516 -12.109 1.602 1 69.56 460 LEU A N 1
ATOM 3538 C CA . LEU A 1 460 ? 27.969 -13.336 0.955 1 69.56 460 LEU A CA 1
ATOM 3539 C C . LEU A 1 460 ? 29.484 -13.484 1.091 1 69.56 460 LEU A C 1
ATOM 3541 O O . LEU A 1 460 ? 29.984 -14.578 1.379 1 69.56 460 LEU A O 1
ATOM 3545 N N . GLU A 1 461 ? 30.109 -12.359 0.85 1 71.38 461 GLU A N 1
ATOM 3546 C CA . GLU A 1 461 ? 31.562 -12.391 0.971 1 71.38 461 GLU A CA 1
ATOM 3547 C C . GLU A 1 461 ? 31.984 -12.75 2.393 1 71.38 461 GLU A C 1
ATOM 3549 O O . GLU A 1 461 ? 32.938 -13.5 2.588 1 71.38 461 GLU A O 1
ATOM 3554 N N . GLN A 1 462 ? 31.312 -12.234 3.299 1 68.5 462 GLN A N 1
ATOM 3555 C CA . GLN A 1 462 ? 31.625 -12.516 4.695 1 68.5 462 GLN A CA 1
ATOM 3556 C C . GLN A 1 462 ? 31.359 -13.984 5.031 1 68.5 462 GLN A C 1
ATOM 3558 O O . GLN A 1 462 ? 32.156 -14.609 5.746 1 68.5 462 GLN A O 1
ATOM 3563 N N . LEU A 1 463 ? 30.328 -14.445 4.477 1 67 463 LEU A N 1
ATOM 3564 C CA . LEU A 1 463 ? 29.969 -15.836 4.711 1 67 463 LEU A CA 1
ATOM 3565 C C . LEU A 1 463 ? 30.984 -16.781 4.082 1 67 463 LEU A C 1
ATOM 3567 O O . LEU A 1 463 ? 31.344 -17.797 4.676 1 67 463 LEU A O 1
ATOM 3571 N N . GLN A 1 464 ? 31.438 -16.328 3.004 1 66 464 GLN A N 1
ATOM 3572 C CA . GLN A 1 464 ? 32.438 -17.141 2.318 1 66 464 GLN A CA 1
ATOM 3573 C C . GLN A 1 464 ? 33.781 -17.078 3.053 1 66 464 GLN A C 1
ATOM 3575 O O . GLN A 1 464 ? 34.469 -18.094 3.15 1 66 464 GLN A O 1
ATOM 3580 N N . LYS A 1 465 ? 34.031 -15.883 3.551 1 65.56 465 LYS A N 1
ATOM 3581 C CA . LYS A 1 465 ? 35.281 -15.734 4.316 1 65.56 465 LYS A CA 1
ATOM 3582 C C . LYS A 1 465 ? 35.219 -16.578 5.594 1 65.56 465 LYS A C 1
ATOM 3584 O O . LYS A 1 465 ? 36.219 -17.203 5.961 1 65.56 465 LYS A O 1
ATOM 3589 N N . GLU A 1 466 ? 34.188 -16.5 6.215 1 62.62 466 GLU A N 1
ATOM 3590 C CA . GLU A 1 466 ? 34.031 -17.281 7.445 1 62.62 466 GLU A CA 1
ATOM 3591 C C . GLU A 1 466 ? 34.094 -18.781 7.176 1 62.62 466 GLU A C 1
ATOM 3593 O O . GLU A 1 466 ? 34.688 -19.531 7.965 1 62.62 466 GLU A O 1
ATOM 3598 N N . LYS A 1 467 ? 33.594 -19.125 6.125 1 59.28 467 LYS A N 1
ATOM 3599 C CA . LYS A 1 467 ? 33.656 -20.516 5.734 1 59.28 467 LYS A CA 1
ATOM 3600 C C . LYS A 1 467 ? 35.094 -20.938 5.41 1 59.28 467 LYS A C 1
ATOM 3602 O O . LYS A 1 467 ? 35.5 -22.047 5.762 1 59.28 467 LYS A O 1
ATOM 3607 N N . ARG A 1 468 ? 35.875 -20.031 4.887 1 59.19 468 ARG A N 1
ATOM 3608 C CA . ARG A 1 468 ? 37.281 -20.281 4.582 1 59.19 468 ARG A CA 1
ATOM 3609 C C . ARG A 1 468 ? 38.125 -20.344 5.855 1 59.19 468 ARG A C 1
ATOM 3611 O O . ARG A 1 468 ? 39.031 -21.141 5.957 1 59.19 468 ARG A O 1
ATOM 3618 N N . ARG A 1 469 ? 37.938 -19.391 6.742 1 56.47 469 ARG A N 1
ATOM 3619 C CA . ARG A 1 469 ? 38.688 -19.359 8.008 1 56.47 469 ARG A CA 1
ATOM 3620 C C . ARG A 1 469 ? 38.438 -20.641 8.812 1 56.47 469 ARG A C 1
ATOM 3622 O O . ARG A 1 469 ? 39.344 -21.141 9.477 1 56.47 469 ARG A O 1
ATOM 3629 N N . LYS A 1 470 ? 37.312 -20.922 8.836 1 51.31 470 LYS A N 1
ATOM 3630 C CA . LYS A 1 470 ? 36.969 -22.156 9.57 1 51.31 470 LYS A CA 1
ATOM 3631 C C . LYS A 1 470 ? 37.625 -23.375 8.914 1 51.31 470 LYS A C 1
ATOM 3633 O O . LYS A 1 470 ? 38 -24.328 9.602 1 51.31 470 LYS A O 1
ATOM 3638 N N . GLU A 1 471 ? 37.656 -23.188 7.723 1 45.72 471 GLU A N 1
ATOM 3639 C CA . GLU A 1 471 ? 38.281 -24.281 6.969 1 45.72 471 GLU A CA 1
ATOM 3640 C C . GLU A 1 471 ? 39.812 -24.188 7.02 1 45.72 471 GLU A C 1
ATOM 3642 O O . GLU A 1 471 ? 40.5 -25.156 6.695 1 45.72 471 GLU A O 1
ATOM 3647 N N . GLY A 1 472 ? 40.406 -23.141 7.219 1 45.19 472 GLY A N 1
ATOM 3648 C CA . GLY A 1 472 ? 41.875 -23.047 7.348 1 45.19 472 GLY A CA 1
ATOM 3649 C C . GLY A 1 472 ? 42.406 -23.859 8.5 1 45.19 472 GLY A C 1
ATOM 3650 O O . GLY A 1 472 ? 43.594 -23.781 8.812 1 45.19 472 GLY A O 1
ATOM 3651 N N . GLY A 1 473 ? 41.844 -24.172 9.602 1 38.41 473 GLY A N 1
ATOM 3652 C CA . GLY A 1 473 ? 42.688 -25.188 10.227 1 38.41 473 GLY A CA 1
ATOM 3653 C C . GLY A 1 473 ? 43.125 -26.266 9.258 1 38.41 473 GLY A C 1
ATOM 3654 O O . GLY A 1 473 ? 42.594 -26.375 8.148 1 38.41 473 GLY A O 1
ATOM 3655 N N . GLY A 1 474 ? 44.438 -26.906 9.383 1 36.47 474 GLY A N 1
ATOM 3656 C CA . GLY A 1 474 ? 45.094 -27.953 8.617 1 36.47 474 GLY A CA 1
ATOM 3657 C C . GLY A 1 474 ? 44.125 -28.938 7.984 1 36.47 474 GLY A C 1
ATOM 3658 O O . GLY A 1 474 ? 44.531 -30.016 7.535 1 36.47 474 GLY A O 1
ATOM 3659 N N . GLY A 1 475 ? 42.969 -29.125 8.648 1 33.66 475 GLY A N 1
ATOM 3660 C CA . GLY A 1 475 ? 42.312 -30.359 8.227 1 33.66 475 GLY A CA 1
ATOM 3661 C C . GLY A 1 475 ? 42 -30.406 6.742 1 33.66 475 GLY A C 1
ATOM 3662 O O . GLY A 1 475 ? 42.031 -29.359 6.074 1 33.66 475 GLY A O 1
ATOM 3663 N N . ASN A 1 476 ? 42.156 -31.562 6.055 1 31.89 476 ASN A N 1
ATOM 3664 C CA . ASN A 1 476 ? 41.875 -32.125 4.738 1 31.89 476 ASN A CA 1
ATOM 3665 C C . ASN A 1 476 ? 40.594 -31.547 4.164 1 31.89 476 ASN A C 1
ATOM 3667 O O . ASN A 1 476 ? 39.562 -31.531 4.84 1 31.89 476 ASN A O 1
ATOM 3671 N N . ALA A 1 477 ? 40.562 -30.484 3.494 1 37.56 477 ALA A N 1
ATOM 3672 C CA . ALA A 1 477 ? 39.438 -30.219 2.6 1 37.56 477 ALA A CA 1
ATOM 3673 C C . ALA A 1 477 ? 38.625 -31.5 2.355 1 37.56 477 ALA A C 1
ATOM 3675 O O . ALA A 1 477 ? 39.094 -32.406 1.685 1 37.56 477 ALA A O 1
ATOM 3676 N N . ALA A 1 478 ? 38.062 -32.156 3.258 1 38.25 478 ALA A N 1
ATOM 3677 C CA . ALA A 1 478 ? 37.344 -33.406 3.064 1 38.25 478 ALA A CA 1
ATOM 3678 C C . ALA A 1 478 ? 36.625 -33.438 1.727 1 38.25 478 ALA A C 1
ATOM 3680 O O . ALA A 1 478 ? 35.719 -32.594 1.484 1 38.25 478 ALA A O 1
ATOM 3681 N N . ARG A 1 479 ? 37.281 -33.5 0.526 1 43.19 479 ARG A N 1
ATOM 3682 C CA . ARG A 1 479 ? 36.719 -33.906 -0.763 1 43.19 479 ARG A CA 1
ATOM 3683 C C . ARG A 1 479 ? 35.375 -34.656 -0.585 1 43.19 479 ARG A C 1
ATOM 3685 O O . ARG A 1 479 ? 35.25 -35.469 0.315 1 43.19 479 ARG A O 1
ATOM 3692 N N . ALA A 1 480 ? 34.25 -34.031 -1.013 1 51.25 480 ALA A N 1
ATOM 3693 C CA . ALA A 1 480 ? 33.031 -34.875 -1.013 1 51.25 480 ALA A CA 1
ATOM 3694 C C . ALA A 1 480 ? 33.344 -36.312 -1.342 1 51.25 480 ALA A C 1
ATOM 3696 O O . ALA A 1 480 ? 34.219 -36.594 -2.195 1 51.25 480 ALA A O 1
ATOM 3697 N N . PRO A 1 481 ? 33.219 -37.219 -0.415 1 54.44 481 PRO A N 1
ATOM 3698 C CA . PRO A 1 481 ? 33.531 -38.625 -0.71 1 54.44 481 PRO A CA 1
ATOM 3699 C C . PRO A 1 481 ? 33.094 -39.031 -2.121 1 54.44 481 PRO A C 1
ATOM 3701 O O . PRO A 1 481 ? 32.156 -38.438 -2.684 1 54.44 481 PRO A O 1
ATOM 3704 N N . PRO A 1 482 ? 33.938 -39.656 -2.957 1 61.97 482 PRO A N 1
ATOM 3705 C CA . PRO A 1 482 ? 33.594 -40.156 -4.289 1 61.97 482 PRO A CA 1
ATOM 3706 C C . PRO A 1 482 ? 32.156 -40.688 -4.355 1 61.97 482 PRO A C 1
ATOM 3708 O O . PRO A 1 482 ? 31.625 -41.156 -3.35 1 61.97 482 PRO A O 1
ATOM 3711 N N . L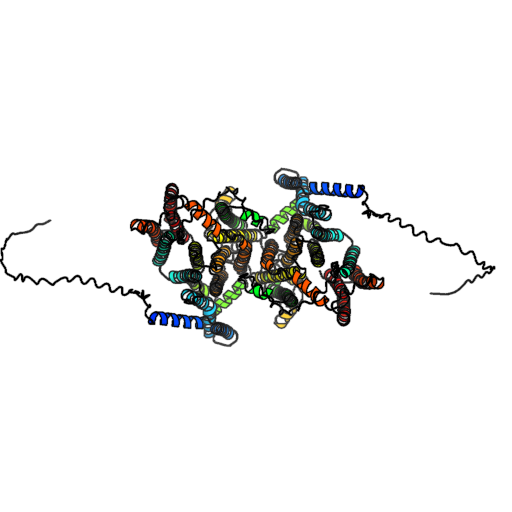EU A 1 483 ? 31.5 -40.219 -5.406 1 72.56 483 LEU A N 1
ATOM 3712 C CA . LEU A 1 483 ? 30.172 -40.75 -5.664 1 72.56 483 LEU A CA 1
ATOM 3713 C C . LEU A 1 483 ? 30.172 -42.281 -5.719 1 72.56 483 LEU A C 1
ATOM 3715 O O . LEU A 1 483 ? 30.625 -42.844 -6.707 1 72.56 483 LEU A O 1
ATOM 3719 N N . ASP A 1 484 ? 30.141 -42.969 -4.578 1 80.81 484 ASP A N 1
ATOM 3720 C CA . ASP A 1 484 ? 30.016 -44.438 -4.504 1 80.81 484 ASP A CA 1
ATOM 3721 C C . ASP A 1 484 ? 28.547 -44.844 -4.438 1 80.81 484 ASP A C 1
ATOM 3723 O O . ASP A 1 484 ? 27.656 -43.969 -4.293 1 80.81 484 ASP A O 1
ATOM 3727 N N . ALA A 1 485 ? 28.266 -46.062 -4.844 1 83.56 485 ALA A N 1
ATOM 3728 C CA . ALA A 1 485 ? 26.906 -46.625 -4.871 1 83.56 485 ALA A CA 1
ATOM 3729 C C . ALA A 1 485 ? 26.203 -46.406 -3.539 1 83.56 485 ALA A C 1
ATOM 3731 O O . ALA A 1 485 ? 24.984 -46.188 -3.502 1 83.56 485 ALA A O 1
ATOM 3732 N N . THR A 1 486 ? 26.984 -46.312 -2.518 1 85.12 486 THR A N 1
ATOM 3733 C CA . THR A 1 486 ? 26.391 -46.125 -1.201 1 85.12 486 THR A CA 1
ATOM 3734 C C . THR A 1 486 ? 25.891 -44.688 -1.023 1 85.12 486 THR A C 1
ATOM 3736 O O . THR A 1 486 ? 24.812 -44.469 -0.468 1 85.12 486 THR A O 1
ATOM 3739 N N . VAL A 1 487 ? 26.656 -43.812 -1.504 1 86.81 487 VAL A N 1
ATOM 3740 C CA . VAL A 1 487 ? 26.266 -42.406 -1.396 1 86.81 487 VAL A CA 1
ATOM 3741 C C . VAL A 1 487 ? 25.031 -42.125 -2.258 1 86.81 487 VAL A C 1
ATOM 3743 O O . VAL A 1 487 ? 24.094 -41.469 -1.826 1 86.81 487 VAL A O 1
ATOM 3746 N N . VAL A 1 488 ? 25 -42.719 -3.432 1 89.19 488 VAL A N 1
ATOM 3747 C CA . VAL A 1 488 ? 23.859 -42.562 -4.332 1 89.19 488 VAL A CA 1
ATOM 3748 C C . VAL A 1 488 ? 22.594 -43.125 -3.686 1 89.19 488 VAL A C 1
ATOM 3750 O O . VAL A 1 488 ? 21.531 -42.531 -3.76 1 89.19 488 VAL A O 1
ATOM 3753 N N . ALA A 1 489 ? 22.812 -44.25 -3.039 1 90.19 489 ALA A N 1
ATOM 3754 C CA . ALA A 1 489 ? 21.656 -44.875 -2.391 1 90.19 489 ALA A CA 1
ATOM 3755 C C . ALA A 1 489 ? 21.156 -44.031 -1.22 1 90.19 489 ALA A C 1
ATOM 3757 O O . ALA A 1 489 ? 19.953 -43.969 -0.976 1 90.19 489 ALA A O 1
ATOM 3758 N N . MET A 1 490 ? 22.031 -43.438 -0.574 1 89.31 490 MET A N 1
ATOM 3759 C CA . MET A 1 490 ? 21.656 -42.625 0.598 1 89.31 490 MET A CA 1
ATOM 3760 C C . MET A 1 490 ? 20.875 -41.406 0.193 1 89.31 490 MET A C 1
ATOM 3762 O O . MET A 1 490 ? 20 -40.938 0.936 1 89.31 490 MET A O 1
ATOM 3766 N N . TYR A 1 491 ? 21.125 -40.906 -0.992 1 90.69 491 TYR A N 1
ATOM 3767 C CA . TYR A 1 491 ? 20.391 -39.75 -1.471 1 90.69 491 TYR A CA 1
ATOM 3768 C C . TYR A 1 491 ? 19.141 -40.156 -2.219 1 90.69 491 TYR A C 1
ATOM 3770 O O . TYR A 1 491 ? 18.156 -39.406 -2.256 1 90.69 491 TYR A O 1
ATOM 3778 N N . ALA A 1 492 ? 19.172 -41.375 -2.709 1 92.38 492 ALA A N 1
ATOM 3779 C CA . ALA A 1 492 ? 18.016 -41.844 -3.477 1 92.38 492 ALA A CA 1
ATOM 3780 C C . ALA A 1 492 ? 16.891 -42.281 -2.551 1 92.38 492 ALA A C 1
ATOM 3782 O O . ALA A 1 492 ? 15.703 -42.094 -2.863 1 92.38 492 ALA A O 1
ATOM 3783 N N . ALA A 1 493 ? 17.188 -42.875 -1.503 1 93.19 493 ALA A N 1
ATOM 3784 C CA . ALA A 1 493 ? 16.203 -43.469 -0.624 1 93.19 493 ALA A CA 1
ATOM 3785 C C . ALA A 1 493 ? 15.195 -42.438 -0.126 1 93.19 493 ALA A C 1
ATOM 3787 O O . ALA A 1 493 ? 13.984 -42.625 -0.277 1 93.19 493 ALA A O 1
ATOM 3788 N N . PRO A 1 494 ? 15.648 -41.344 0.452 1 93.75 494 PRO A N 1
ATOM 3789 C CA . PRO A 1 494 ? 14.641 -40.375 0.896 1 93.75 494 PRO A CA 1
ATOM 3790 C C . PRO A 1 494 ? 13.844 -39.781 -0.263 1 93.75 494 PRO A C 1
ATOM 3792 O O . PRO A 1 494 ? 12.656 -39.5 -0.116 1 93.75 494 PRO A O 1
ATOM 3795 N N . ALA A 1 495 ? 14.391 -39.625 -1.394 1 93.38 495 ALA A N 1
ATOM 3796 C CA . ALA A 1 495 ? 13.711 -39.062 -2.555 1 93.38 495 ALA A CA 1
ATOM 3797 C C . ALA A 1 495 ? 12.664 -40.062 -3.1 1 93.38 495 ALA A C 1
ATOM 3799 O O . ALA A 1 495 ? 11.562 -39.625 -3.463 1 93.38 495 ALA A O 1
ATOM 3800 N N . ILE A 1 496 ? 13.094 -41.344 -3.096 1 93 496 ILE A N 1
ATOM 3801 C CA . ILE A 1 496 ? 12.164 -42.344 -3.576 1 93 496 ILE A CA 1
ATOM 3802 C C . ILE A 1 496 ? 10.984 -42.469 -2.611 1 93 496 ILE A C 1
ATOM 3804 O O . ILE A 1 496 ? 9.836 -42.594 -3.039 1 93 496 ILE A O 1
ATOM 3808 N N . LEU A 1 497 ? 11.297 -42.438 -1.41 1 93.31 497 LEU A N 1
ATOM 3809 C CA . LEU A 1 497 ? 10.219 -42.5 -0.432 1 93.31 497 LEU A CA 1
ATOM 3810 C C . LEU A 1 497 ? 9.297 -41.281 -0.555 1 93.31 497 LEU A C 1
ATOM 3812 O O . LEU A 1 497 ? 8.078 -41.438 -0.455 1 93.31 497 LEU A O 1
ATOM 3816 N N . ALA A 1 498 ? 9.844 -40.156 -0.71 1 92.81 498 ALA A N 1
ATOM 3817 C CA . ALA A 1 498 ? 9.039 -38.969 -0.887 1 92.81 498 ALA A CA 1
ATOM 3818 C C . ALA A 1 498 ? 8.156 -39.062 -2.129 1 92.81 498 ALA A C 1
ATOM 3820 O O . ALA A 1 498 ? 6.996 -38.656 -2.115 1 92.81 498 ALA A O 1
ATOM 3821 N N . PHE A 1 499 ? 8.719 -39.688 -3.191 1 91.81 499 PHE A N 1
ATOM 3822 C CA . PHE A 1 499 ? 7.941 -39.938 -4.398 1 91.81 499 PHE A CA 1
ATOM 3823 C C . PHE A 1 499 ? 6.758 -40.844 -4.105 1 91.81 499 PHE A C 1
ATOM 3825 O O . PHE A 1 499 ? 5.633 -40.562 -4.516 1 91.81 499 PHE A O 1
ATOM 3832 N N . LEU A 1 500 ? 7.027 -41.812 -3.406 1 91.25 500 LEU A N 1
ATOM 3833 C CA . LEU A 1 500 ? 5.98 -42.781 -3.08 1 91.25 500 LEU A CA 1
ATOM 3834 C C . LEU A 1 500 ? 4.926 -42.156 -2.18 1 91.25 500 LEU A C 1
ATOM 3836 O O . LEU A 1 500 ? 3.732 -42.438 -2.316 1 91.25 500 LEU A O 1
ATOM 3840 N N . ILE A 1 501 ? 5.316 -41.344 -1.317 1 91.56 501 ILE A N 1
ATOM 3841 C CA . ILE A 1 501 ? 4.387 -40.656 -0.433 1 91.56 501 ILE A CA 1
ATOM 3842 C C . ILE A 1 501 ? 3.438 -39.781 -1.258 1 91.56 501 ILE A C 1
ATOM 3844 O O . ILE A 1 501 ? 2.227 -39.781 -1.023 1 91.56 501 ILE A O 1
ATOM 3848 N N . LEU A 1 502 ? 3.941 -39.094 -2.213 1 88.31 502 LEU A N 1
ATOM 3849 C CA . LEU A 1 502 ? 3.148 -38.188 -3.023 1 88.31 502 LEU A CA 1
ATOM 3850 C C . LEU A 1 502 ? 2.293 -38.938 -4.027 1 88.31 502 LEU A C 1
ATOM 3852 O O . LEU A 1 502 ? 1.165 -38.562 -4.324 1 88.31 502 LEU A O 1
ATOM 3856 N N . ALA A 1 503 ? 2.807 -40.156 -4.492 1 86.5 503 ALA A N 1
ATOM 3857 C CA . ALA A 1 503 ? 2.156 -40.812 -5.613 1 86.5 503 ALA A CA 1
ATOM 3858 C C . ALA A 1 503 ? 1.215 -41.938 -5.125 1 86.5 503 ALA A C 1
ATOM 3860 O O . ALA A 1 503 ? 0.214 -42.219 -5.777 1 86.5 503 ALA A O 1
ATOM 3861 N N . VAL A 1 504 ? 1.488 -42.469 -3.99 1 86 504 VAL A N 1
ATOM 3862 C CA . VAL A 1 504 ? 0.804 -43.719 -3.676 1 86 504 VAL A CA 1
ATOM 3863 C C . VAL A 1 504 ? 0.052 -43.562 -2.354 1 86 504 VAL A C 1
ATOM 3865 O O . VAL A 1 504 ? -1.106 -43.969 -2.244 1 86 504 VAL A O 1
ATOM 3868 N N . PHE A 1 505 ? 0.609 -42.906 -1.341 1 87.62 505 PHE A N 1
ATOM 3869 C CA . PHE A 1 505 ? 0.059 -42.938 0.009 1 87.62 505 PHE A CA 1
ATOM 3870 C C . PHE A 1 505 ? -1.045 -41.906 0.169 1 87.62 505 PHE A C 1
ATOM 3872 O O . PHE A 1 505 ? -0.943 -40.781 -0.362 1 87.62 505 PHE A O 1
ATOM 3879 N N . PRO A 1 506 ? -2.107 -42.312 0.817 1 82.56 506 PRO A N 1
ATOM 3880 C CA . PRO A 1 506 ? -3.16 -41.344 1.133 1 82.56 506 PRO A CA 1
ATOM 3881 C C . PRO A 1 506 ? -2.686 -40.25 2.072 1 82.56 506 PRO A C 1
ATOM 3883 O O . PRO A 1 506 ? -1.723 -40.438 2.818 1 82.56 506 PRO A O 1
ATOM 3886 N N . GLU A 1 507 ? -3.379 -39.094 2.084 1 80.81 507 GLU A N 1
ATOM 3887 C CA . GLU A 1 507 ? -3.027 -37.906 2.82 1 80.81 507 GLU A CA 1
ATOM 3888 C C . GLU A 1 507 ? -3.025 -38.156 4.324 1 80.81 507 GLU A C 1
ATOM 3890 O O . GLU A 1 507 ? -2.25 -37.531 5.059 1 80.81 507 GLU A O 1
ATOM 3895 N N . ALA A 1 508 ? -3.855 -39.062 4.754 1 77.88 508 ALA A N 1
ATOM 3896 C CA . ALA A 1 508 ? -4.008 -39.312 6.184 1 77.88 508 ALA A CA 1
ATOM 3897 C C . ALA A 1 508 ? -2.705 -39.844 6.793 1 77.88 508 ALA A C 1
ATOM 3899 O O . ALA A 1 508 ? -2.471 -39.688 7.992 1 77.88 508 ALA A O 1
ATOM 3900 N N . TYR A 1 509 ? -1.78 -40.406 5.969 1 86.44 509 TYR A N 1
ATOM 3901 C CA . TYR A 1 509 ? -0.563 -41.031 6.48 1 86.44 509 TYR A CA 1
ATOM 3902 C C . TYR A 1 509 ? 0.623 -40.094 6.359 1 86.44 509 TYR A C 1
ATOM 3904 O O . TYR A 1 509 ? 1.712 -40.375 6.859 1 86.44 509 TYR A O 1
ATOM 3912 N N . VAL A 1 510 ? 0.463 -39 5.699 1 86.19 510 VAL A N 1
ATOM 3913 C CA . VAL A 1 510 ? 1.57 -38.094 5.355 1 86.19 510 VAL A CA 1
ATOM 3914 C C . VAL A 1 510 ? 2.197 -37.531 6.629 1 86.19 510 VAL A C 1
ATOM 3916 O O . VAL A 1 510 ? 3.418 -37.406 6.719 1 86.19 510 VAL A O 1
ATOM 3919 N N . ASN A 1 511 ? 1.377 -37.312 7.656 1 84.56 511 ASN A N 1
ATOM 3920 C CA . ASN A 1 511 ? 1.913 -36.781 8.898 1 84.56 511 ASN A CA 1
ATOM 3921 C C . ASN A 1 511 ? 2.844 -37.781 9.594 1 84.56 511 ASN A C 1
ATOM 3923 O O . ASN A 1 511 ? 3.828 -37.375 10.219 1 84.56 511 ASN A O 1
ATOM 3927 N N . TYR A 1 512 ? 2.57 -39.031 9.453 1 87.5 512 TYR A N 1
ATOM 3928 C CA . TYR A 1 512 ? 3.439 -40.062 10.031 1 87.5 512 TYR A CA 1
ATOM 3929 C C . TYR A 1 512 ? 4.793 -40.094 9.336 1 87.5 512 TYR A C 1
ATOM 3931 O O . TYR A 1 512 ? 5.832 -40.25 9.977 1 87.5 512 TYR A O 1
ATOM 3939 N N . PHE A 1 513 ? 4.762 -39.938 8.086 1 91.5 513 PHE A N 1
ATOM 3940 C CA . PHE A 1 513 ? 6.012 -39.875 7.34 1 91.5 513 PHE A CA 1
ATOM 3941 C C . PHE A 1 513 ? 6.801 -38.625 7.715 1 91.5 513 PHE A C 1
ATOM 3943 O O . PHE A 1 513 ? 8.031 -38.656 7.816 1 91.5 513 PHE A O 1
ATOM 3950 N N . ALA A 1 514 ? 6.094 -37.5 7.906 1 89.19 514 ALA A N 1
ATOM 3951 C CA . ALA A 1 514 ? 6.762 -36.281 8.305 1 89.19 514 ALA A CA 1
ATOM 3952 C C . ALA A 1 514 ? 7.469 -36.438 9.648 1 89.19 514 ALA A C 1
ATOM 3954 O O . ALA A 1 514 ? 8.594 -35.969 9.82 1 89.19 514 ALA A O 1
ATOM 3955 N N . ILE A 1 515 ? 6.816 -37.156 10.539 1 88.31 515 ILE A N 1
ATOM 3956 C CA . ILE A 1 515 ? 7.434 -37.438 11.828 1 88.31 515 ILE A CA 1
ATOM 3957 C C . ILE A 1 515 ? 8.648 -38.344 11.633 1 88.31 515 ILE A C 1
ATOM 3959 O O . ILE A 1 515 ? 9.695 -38.125 12.25 1 88.31 515 ILE A O 1
ATOM 3963 N N . GLY A 1 516 ? 8.539 -39.281 10.836 1 91.38 516 GLY A N 1
ATOM 3964 C CA . GLY A 1 516 ? 9.656 -40.156 10.523 1 91.38 516 GLY A CA 1
ATOM 3965 C C . GLY A 1 516 ? 10.859 -39.438 9.953 1 91.38 516 GLY A C 1
ATOM 3966 O O . GLY A 1 516 ? 11.984 -39.625 10.406 1 91.38 516 GLY A O 1
ATOM 3967 N N . TYR A 1 517 ? 10.625 -38.625 8.906 1 93 517 TYR A N 1
ATOM 3968 C CA . TYR A 1 517 ? 11.695 -37.844 8.32 1 93 517 TYR A CA 1
ATOM 3969 C C . TYR A 1 517 ? 12.352 -36.938 9.375 1 93 517 TYR A C 1
ATOM 3971 O O . TYR A 1 517 ? 13.57 -36.781 9.383 1 93 517 TYR A O 1
ATOM 3979 N N . SER A 1 518 ? 11.57 -36.375 10.328 1 90.19 518 SER A N 1
ATOM 3980 C CA . SER A 1 518 ? 12.094 -35.5 11.375 1 90.19 518 SER A CA 1
ATOM 3981 C C . SER A 1 518 ? 12.953 -36.281 12.359 1 90.19 518 SER A C 1
ATOM 3983 O O . SER A 1 518 ? 14 -35.781 12.805 1 90.19 518 SER A O 1
ATOM 3985 N N . LEU A 1 519 ? 12.562 -37.469 12.727 1 89.44 519 LEU A N 1
ATOM 3986 C CA . LEU A 1 519 ? 13.344 -38.281 13.633 1 89.44 519 LEU A CA 1
ATOM 3987 C C . LEU A 1 519 ? 14.672 -38.688 13 1 89.44 519 LEU A C 1
ATOM 3989 O O . LEU A 1 519 ? 15.719 -38.625 13.648 1 89.44 519 LEU A O 1
ATOM 3993 N N . VAL A 1 520 ? 14.586 -39.062 11.75 1 92.56 520 VAL A N 1
ATOM 3994 C CA . VAL A 1 520 ? 15.812 -39.438 11.039 1 92.56 520 VAL A CA 1
ATOM 3995 C C . VAL A 1 520 ? 16.734 -38.219 10.945 1 92.56 520 VAL A C 1
ATOM 3997 O O . VAL A 1 520 ? 17.953 -38.344 11.141 1 92.56 520 VAL A O 1
ATOM 4000 N N . ALA A 1 521 ? 16.203 -37.094 10.602 1 90.12 521 ALA A N 1
ATOM 4001 C CA . ALA A 1 521 ? 16.984 -35.844 10.547 1 90.12 521 ALA A CA 1
ATOM 4002 C C . ALA A 1 521 ? 17.625 -35.562 11.898 1 90.12 521 ALA A C 1
ATOM 4004 O O . ALA A 1 521 ? 18.781 -35.125 11.953 1 90.12 521 ALA A O 1
ATOM 4005 N N . GLY A 1 522 ? 16.875 -35.781 12.969 1 85.94 522 GLY A N 1
ATOM 4006 C CA . GLY A 1 522 ? 17.438 -35.562 14.297 1 85.94 522 GLY A CA 1
ATOM 4007 C C . GLY A 1 522 ? 18.625 -36.469 14.594 1 85.94 522 GLY A C 1
ATOM 4008 O O . GLY A 1 522 ? 19.625 -36 15.141 1 85.94 522 GLY A O 1
ATOM 4009 N N . VAL A 1 523 ? 18.5 -37.656 14.242 1 89.44 523 VAL A N 1
ATOM 4010 C CA . VAL A 1 523 ? 19.578 -38.625 14.445 1 89.44 523 VAL A CA 1
ATOM 4011 C C . VAL A 1 523 ? 20.797 -38.219 13.617 1 89.44 523 VAL A C 1
ATOM 4013 O O . VAL A 1 523 ? 21.938 -38.25 14.094 1 89.44 523 VAL A O 1
ATOM 4016 N N . MET A 1 524 ? 20.547 -37.844 12.359 1 88.62 524 MET A N 1
ATOM 4017 C CA . MET A 1 524 ? 21.625 -37.406 11.484 1 88.62 524 MET A CA 1
ATOM 4018 C C . MET A 1 524 ? 22.312 -36.156 12.023 1 88.62 524 MET A C 1
ATOM 4020 O O . MET A 1 524 ? 23.531 -36.031 11.938 1 88.62 524 MET A O 1
ATOM 4024 N N . PHE A 1 525 ? 21.516 -35.312 12.555 1 84.5 525 PHE A N 1
ATOM 4025 C CA . PHE A 1 525 ? 22.047 -34.062 13.117 1 84.5 525 PHE A CA 1
ATOM 4026 C C . PHE A 1 525 ? 22.953 -34.344 14.305 1 84.5 525 PHE A C 1
ATOM 4028 O O . PHE A 1 525 ? 24 -33.719 14.453 1 84.5 525 PHE A O 1
ATOM 4035 N N . LYS A 1 526 ? 22.578 -35.219 15.211 1 83.44 526 LYS A N 1
ATOM 4036 C CA . LYS A 1 526 ? 23.359 -35.594 16.375 1 83.44 526 LYS A CA 1
ATOM 4037 C C . LYS A 1 526 ? 24.672 -36.281 15.969 1 83.44 526 LYS A C 1
ATOM 4039 O O . LYS A 1 526 ? 25.719 -36.062 16.594 1 83.44 526 LYS A O 1
ATOM 4044 N N . LYS A 1 527 ? 24.656 -36.906 14.891 1 83 527 LYS A N 1
ATOM 4045 C CA . LYS A 1 527 ? 25.828 -37.688 14.469 1 83 527 LYS A CA 1
ATOM 4046 C C . LYS A 1 527 ? 26.766 -36.844 13.633 1 83 527 LYS A C 1
ATOM 4048 O O . LYS A 1 527 ? 27.984 -36.844 13.859 1 83 527 LYS A O 1
ATOM 4053 N N . ASP A 1 528 ? 26.234 -36.188 12.602 1 78.81 528 ASP A N 1
ATOM 4054 C CA . ASP A 1 528 ? 27.094 -35.562 11.602 1 78.81 528 ASP A CA 1
ATOM 4055 C C . ASP A 1 528 ? 26.891 -34.031 11.57 1 78.81 528 ASP A C 1
ATOM 4057 O O . ASP A 1 528 ? 27.453 -33.344 10.734 1 78.81 528 ASP A O 1
ATOM 4061 N N . GLY A 1 529 ? 26.109 -33.5 12.445 1 73.69 529 GLY A N 1
ATOM 4062 C CA . GLY A 1 529 ? 25.797 -32.062 12.375 1 73.69 529 GLY A CA 1
ATOM 4063 C C . GLY A 1 529 ? 24.922 -31.719 11.18 1 73.69 529 GLY A C 1
ATOM 4064 O O . GLY A 1 529 ? 24.172 -32.562 10.68 1 73.69 529 GLY A O 1
ATOM 4065 N N . PHE A 1 530 ? 24.953 -30.531 10.664 1 74.19 530 PHE A N 1
ATOM 4066 C CA . PHE A 1 530 ? 24.141 -30.078 9.555 1 74.19 530 PHE A CA 1
ATOM 4067 C C . PHE A 1 530 ? 24.812 -30.391 8.219 1 74.19 530 PHE A C 1
ATOM 4069 O O . PHE A 1 530 ? 25.188 -29.469 7.484 1 74.19 530 PHE A O 1
ATOM 4076 N N . SER A 1 531 ? 24.984 -31.766 8.055 1 77.5 531 SER A N 1
ATOM 4077 C CA . SER A 1 531 ? 25.656 -32.281 6.871 1 77.5 531 SER A CA 1
ATOM 4078 C C . SER A 1 531 ? 24.812 -32.094 5.621 1 77.5 531 SER A C 1
ATOM 4080 O O . SER A 1 531 ? 23.625 -31.766 5.711 1 77.5 531 SER A O 1
ATOM 4082 N N . ASN A 1 532 ? 25.328 -32.281 4.43 1 78.75 532 ASN A N 1
ATOM 4083 C CA . ASN A 1 532 ? 24.609 -32.188 3.158 1 78.75 532 ASN A CA 1
ATOM 4084 C C . ASN A 1 532 ? 23.516 -33.219 3.064 1 78.75 532 ASN A C 1
ATOM 4086 O O . ASN A 1 532 ? 22.453 -32.969 2.496 1 78.75 532 ASN A O 1
ATOM 4090 N N . LEU A 1 533 ? 23.828 -34.375 3.605 1 83.38 533 LEU A N 1
ATOM 4091 C CA . LEU A 1 533 ? 22.812 -35.406 3.586 1 83.38 533 LEU A CA 1
ATOM 4092 C C . LEU A 1 533 ? 21.609 -35.031 4.43 1 83.38 533 LEU A C 1
ATOM 4094 O O . LEU A 1 533 ? 20.469 -35.344 4.062 1 83.38 533 LEU A O 1
ATOM 4098 N N . LEU A 1 534 ? 21.844 -34.469 5.535 1 86.12 534 LEU A N 1
ATOM 4099 C CA . LEU A 1 534 ? 20.75 -33.969 6.371 1 86.12 534 LEU A CA 1
ATOM 4100 C C . LEU A 1 534 ? 19.922 -32.906 5.641 1 86.12 534 LEU A C 1
ATOM 4102 O O . LEU A 1 534 ? 18.688 -32.938 5.699 1 86.12 534 LEU A O 1
ATOM 4106 N N . GLN A 1 535 ? 20.562 -32.031 4.977 1 81.06 535 GLN A N 1
ATOM 4107 C CA . GLN A 1 535 ? 19.859 -31 4.207 1 81.06 535 GLN A CA 1
ATOM 4108 C C . GLN A 1 535 ? 19 -31.625 3.105 1 81.06 535 GLN A C 1
ATOM 4110 O O . GLN A 1 535 ? 17.875 -31.188 2.859 1 81.06 535 GLN A O 1
ATOM 4115 N N . HIS A 1 536 ? 19.562 -32.625 2.514 1 86.56 536 HIS A N 1
ATOM 4116 C CA . HIS A 1 536 ? 18.828 -33.344 1.494 1 86.56 536 HIS A CA 1
ATOM 4117 C C . HIS A 1 536 ? 17.578 -34.031 2.086 1 86.56 536 HIS A C 1
ATOM 4119 O O . HIS A 1 536 ? 16.5 -33.969 1.485 1 86.56 536 HIS A O 1
ATOM 4125 N N . GLU A 1 537 ? 17.75 -34.625 3.217 1 88.81 537 GLU A N 1
ATOM 4126 C CA . GLU A 1 537 ? 16.625 -35.25 3.912 1 88.81 537 GLU A CA 1
ATOM 4127 C C . GLU A 1 537 ? 15.531 -34.219 4.223 1 88.81 537 GLU A C 1
ATOM 4129 O O . GLU A 1 537 ? 14.344 -34.5 4.023 1 88.81 537 GLU A O 1
ATOM 4134 N N . LEU A 1 538 ? 15.922 -33.125 4.645 1 85.56 538 LEU A N 1
ATOM 4135 C CA . LEU A 1 538 ? 14.969 -32.062 4.969 1 85.56 538 LEU A CA 1
ATOM 4136 C C . LEU A 1 538 ? 14.312 -31.516 3.707 1 85.56 538 LEU A C 1
ATOM 4138 O O . LEU A 1 538 ? 13.133 -31.156 3.721 1 85.56 538 LEU A O 1
ATOM 4142 N N . LEU A 1 539 ? 15.016 -31.453 2.65 1 82.94 539 LEU A N 1
ATOM 4143 C CA . LEU A 1 539 ? 14.469 -31 1.373 1 82.94 539 LEU A CA 1
ATOM 4144 C C . LEU A 1 539 ? 13.422 -31.984 0.861 1 82.94 539 LEU A C 1
ATOM 4146 O O . LEU A 1 539 ? 12.398 -31.562 0.307 1 82.94 539 LEU A O 1
ATOM 4150 N N . CYS A 1 540 ? 13.688 -33.25 1.055 1 90.12 540 CYS A N 1
ATOM 4151 C CA . CYS A 1 540 ? 12.711 -34.281 0.672 1 90.12 540 CYS A CA 1
ATOM 4152 C C . CYS A 1 540 ? 11.453 -34.156 1.521 1 90.12 540 CYS A C 1
ATOM 4154 O O . CYS A 1 540 ? 10.336 -34.281 1.006 1 90.12 540 CYS A O 1
ATOM 4156 N N . MET A 1 541 ? 11.68 -33.875 2.738 1 87.75 541 MET A N 1
ATOM 4157 C CA . MET A 1 541 ? 10.523 -33.656 3.611 1 87.75 541 MET A CA 1
ATOM 4158 C C . MET A 1 541 ? 9.727 -32.438 3.178 1 87.75 541 MET A C 1
ATOM 4160 O O . MET A 1 541 ? 8.492 -32.5 3.127 1 87.75 541 MET A O 1
ATOM 4164 N N . LEU A 1 542 ? 10.406 -31.406 2.912 1 78.69 542 LEU A N 1
ATOM 4165 C CA . LEU A 1 542 ? 9.75 -30.188 2.443 1 78.69 542 LEU A CA 1
ATOM 4166 C C . LEU A 1 542 ? 8.984 -30.453 1.153 1 78.69 542 LEU A C 1
ATOM 4168 O O . LEU A 1 542 ? 7.867 -29.953 0.981 1 78.69 542 LEU A O 1
ATOM 4172 N N . MET A 1 543 ? 9.562 -31.266 0.34 1 82.25 543 MET A N 1
ATOM 4173 C CA . MET A 1 543 ? 8.953 -31.578 -0.951 1 82.25 543 MET A CA 1
ATOM 4174 C C . MET A 1 543 ? 7.598 -32.25 -0.766 1 82.25 543 MET A C 1
ATOM 4176 O O . MET A 1 543 ? 6.602 -31.812 -1.343 1 82.25 543 MET A O 1
ATOM 4180 N N . PHE A 1 544 ? 7.516 -33.25 0.054 1 83.69 544 PHE A N 1
ATOM 4181 C CA . PHE A 1 544 ? 6.238 -33.938 0.108 1 83.69 544 PHE A CA 1
ATOM 4182 C C . PHE A 1 544 ? 5.262 -33.219 1.033 1 83.69 544 PHE A C 1
ATOM 4184 O O . PHE A 1 544 ? 4.047 -33.375 0.884 1 83.69 544 PHE A O 1
ATOM 4191 N N . THR A 1 545 ? 5.723 -32.406 1.979 1 78.88 545 THR A N 1
ATOM 4192 C CA . THR A 1 545 ? 4.801 -31.625 2.805 1 78.88 545 THR A CA 1
ATOM 4193 C C . THR A 1 545 ? 4.148 -30.516 1.988 1 78.88 545 THR A C 1
ATOM 4195 O O . THR A 1 545 ? 2.941 -30.281 2.1 1 78.88 545 THR A O 1
ATOM 4198 N N . ILE A 1 546 ? 4.938 -29.922 1.167 1 71.5 546 ILE A N 1
ATOM 4199 C CA . ILE A 1 546 ? 4.387 -28.891 0.294 1 71.5 546 ILE A CA 1
ATOM 4200 C C . ILE A 1 546 ? 3.469 -29.531 -0.746 1 71.5 546 ILE A C 1
ATOM 4202 O O . ILE A 1 546 ? 2.402 -29 -1.058 1 71.5 546 ILE A O 1
ATOM 4206 N N . GLY A 1 547 ? 3.881 -30.719 -1.158 1 73.19 547 GLY A N 1
ATOM 4207 C CA . GLY A 1 547 ? 3.098 -31.422 -2.162 1 73.19 547 GLY A CA 1
ATOM 4208 C C . GLY A 1 547 ? 1.734 -31.859 -1.656 1 73.19 547 GLY A C 1
ATOM 4209 O O . GLY A 1 547 ? 0.752 -31.828 -2.4 1 73.19 547 GLY A O 1
ATOM 4210 N N . VAL A 1 548 ? 1.687 -32.125 -0.403 1 72.75 548 VAL A N 1
ATOM 4211 C CA . VAL A 1 548 ? 0.442 -32.625 0.148 1 72.75 548 VAL A CA 1
ATOM 4212 C C . VAL A 1 548 ? -0.4 -31.5 0.709 1 72.75 548 VAL A C 1
ATOM 4214 O O . VAL A 1 548 ? -1.614 -31.453 0.501 1 72.75 548 VAL A O 1
ATOM 4217 N N . TYR A 1 549 ? 0.232 -30.578 1.283 1 60.84 549 TYR A N 1
ATOM 4218 C CA . TYR A 1 549 ? -0.546 -29.609 2.047 1 60.84 549 TYR A CA 1
ATOM 4219 C C . TYR A 1 549 ? -0.682 -28.297 1.285 1 60.84 549 TYR A C 1
ATOM 4221 O O . TYR A 1 549 ? -1.457 -27.422 1.677 1 60.84 549 TYR A O 1
ATOM 4229 N N . LEU A 1 550 ? 0.18 -28.156 0.307 1 55.94 550 LEU A N 1
ATOM 4230 C CA . LEU A 1 550 ? 0.065 -26.938 -0.495 1 55.94 550 LEU A CA 1
ATOM 4231 C C . LEU A 1 550 ? -0.152 -27.281 -1.966 1 55.94 550 LEU A C 1
ATOM 4233 O O . LEU A 1 550 ? -0.696 -26.469 -2.721 1 55.94 550 LEU A O 1
ATOM 4237 N N . MET B 1 1 ? -24.109 81.438 7 1 15.55 1 MET B N 1
ATOM 4238 C CA . MET B 1 1 ? -23.922 82.875 6.855 1 15.55 1 MET B CA 1
ATOM 4239 C C . MET B 1 1 ? -22.562 83.312 7.363 1 15.55 1 MET B C 1
ATOM 4241 O O . MET B 1 1 ? -21.734 83.812 6.594 1 15.55 1 MET B O 1
ATOM 4245 N N . PRO B 1 2 ? -22.531 84 8.578 1 15.59 2 PRO B N 1
ATOM 4246 C CA . PRO B 1 2 ? -21.984 85.375 8.859 1 15.59 2 PRO B CA 1
ATOM 4247 C C . PRO B 1 2 ? -20.484 85.312 9.125 1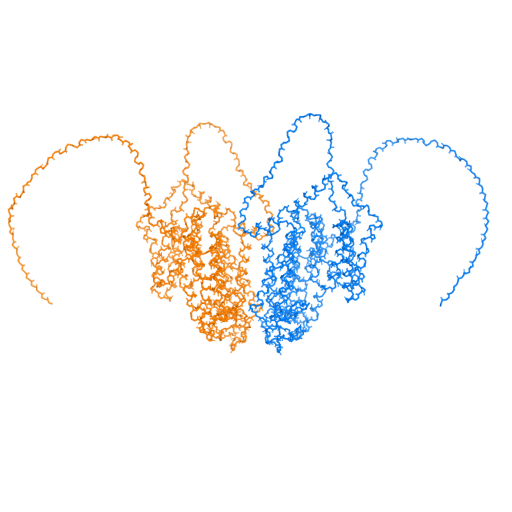 15.59 2 PRO B C 1
ATOM 4249 O O . PRO B 1 2 ? -19.922 84.25 9.43 1 15.59 2 PRO B O 1
ATOM 4252 N N . MET B 1 3 ? -19.938 86.438 9.75 1 14.79 3 MET B N 1
ATOM 4253 C CA . MET B 1 3 ? -19.219 87.688 9.508 1 14.79 3 MET B CA 1
ATOM 4254 C C . MET B 1 3 ? -17.875 87.625 10.203 1 14.79 3 MET B C 1
ATOM 4256 O O . MET B 1 3 ? -16.844 87.938 9.594 1 14.79 3 MET B O 1
ATOM 4260 N N . ALA B 1 4 ? -17.719 87.938 11.547 1 14.93 4 ALA B N 1
ATOM 4261 C CA . ALA B 1 4 ? -17.234 89.25 11.938 1 14.93 4 ALA B CA 1
ATOM 4262 C C . ALA B 1 4 ? -15.719 89.312 12.031 1 14.93 4 ALA B C 1
ATOM 4264 O O . ALA B 1 4 ? -15.07 88.25 12.117 1 14.93 4 ALA B O 1
ATOM 4265 N N . ALA B 1 5 ? -15 90 13.102 1 16.11 5 ALA B N 1
ATOM 4266 C CA . ALA B 1 5 ? -14.406 91.312 13.195 1 16.11 5 ALA B CA 1
ATOM 4267 C C . ALA B 1 5 ? -12.883 91.25 13.266 1 16.11 5 ALA B C 1
ATOM 4269 O O . ALA B 1 5 ? -12.328 90.188 13.562 1 16.11 5 ALA B O 1
ATOM 4270 N N . LYS B 1 6 ? -11.984 92.188 14.047 1 16.31 6 LYS B N 1
ATOM 4271 C CA . LYS B 1 6 ? -11.242 93.375 13.742 1 16.31 6 LYS B CA 1
ATOM 4272 C C . LYS B 1 6 ? -9.734 93.188 13.906 1 16.31 6 LYS B C 1
ATOM 4274 O O . LYS B 1 6 ? -9.312 92.125 14.477 1 16.31 6 LYS B O 1
ATOM 4279 N N . SER B 1 7 ? -8.969 94.062 14.695 1 16.06 7 SER B N 1
ATOM 4280 C CA . SER B 1 7 ? -8.047 95.188 14.438 1 16.06 7 SER B CA 1
ATOM 4281 C C . SER B 1 7 ? -6.602 94.75 14.711 1 16.06 7 SER B C 1
ATOM 4283 O O . SER B 1 7 ? -6.355 93.75 15.383 1 16.06 7 SER B O 1
ATOM 4285 N N . ARG B 1 8 ? -5.473 95.75 14.914 1 16.97 8 ARG B N 1
ATOM 4286 C CA . ARG B 1 8 ? -4.293 96.375 14.312 1 16.97 8 ARG B CA 1
ATOM 4287 C C . ARG B 1 8 ? -3.031 96 15.094 1 16.97 8 ARG B C 1
ATOM 4289 O O . ARG B 1 8 ? -2.029 95.562 14.516 1 16.97 8 ARG B O 1
ATOM 4296 N N . ARG B 1 9 ? -2.777 96.5 16.438 1 16.86 9 ARG B N 1
ATOM 4297 C CA . ARG B 1 9 ? -1.771 97.5 16.734 1 16.86 9 ARG B CA 1
ATOM 4298 C C . ARG B 1 9 ? -0.417 96.875 17.016 1 16.86 9 ARG B C 1
ATOM 4300 O O . ARG B 1 9 ? -0.351 95.75 17.484 1 16.86 9 ARG B O 1
ATOM 4307 N N . LYS B 1 10 ? 0.788 97.625 16.922 1 16.91 10 LYS B N 1
ATOM 4308 C CA . LYS B 1 10 ? 2.17 97.875 16.5 1 16.91 10 LYS B CA 1
ATOM 4309 C C . LYS B 1 10 ? 3.143 97.562 17.641 1 16.91 10 LYS B C 1
ATOM 4311 O O . LYS B 1 10 ? 4.359 97.625 17.453 1 16.91 10 LYS B O 1
ATOM 4316 N N . ASN B 1 11 ? 2.746 97.25 18.875 1 14.48 11 ASN B N 1
ATOM 4317 C CA . ASN B 1 11 ? 3.572 98 19.844 1 14.48 11 ASN B CA 1
ATOM 4318 C C . ASN B 1 11 ? 4.996 97.438 19.875 1 14.48 11 ASN B C 1
ATOM 4320 O O . ASN B 1 11 ? 5.211 96.25 19.641 1 14.48 11 ASN B O 1
ATOM 4324 N N . ASP B 1 12 ? 6.066 98.188 20.328 1 15.48 12 ASP B N 1
ATOM 4325 C CA . ASP B 1 12 ? 7.406 98.75 20.234 1 15.48 12 ASP B CA 1
ATOM 4326 C C . ASP B 1 12 ? 8.406 97.938 21.062 1 15.48 12 ASP B C 1
ATOM 4328 O O . ASP B 1 12 ? 9.609 97.938 20.781 1 15.48 12 ASP B O 1
ATOM 4332 N N . THR B 1 13 ? 8.039 97.25 22.188 1 15.3 13 THR B N 1
ATOM 4333 C CA . THR B 1 13 ? 8.914 97.562 23.297 1 15.3 13 THR B CA 1
ATOM 4334 C C . THR B 1 13 ? 10.281 96.938 23.141 1 15.3 13 THR B C 1
ATOM 4336 O O . THR B 1 13 ? 10.398 95.875 22.516 1 15.3 13 THR B O 1
ATOM 4339 N N . SER B 1 14 ? 11.383 97.25 23.938 1 15.88 14 SER B N 1
ATOM 4340 C CA . SER B 1 14 ? 12.742 97.812 24.078 1 15.88 14 SER B CA 1
ATOM 4341 C C . SER B 1 14 ? 13.719 96.688 24.484 1 15.88 14 SER B C 1
ATOM 4343 O O . SER B 1 14 ? 14.906 96.75 24.141 1 15.88 14 SER B O 1
ATOM 4345 N N . SER B 1 15 ? 13.359 95.562 25.297 1 15.1 15 SER B N 1
ATOM 4346 C CA . SER B 1 15 ? 14.273 95.5 26.422 1 15.1 15 SER B CA 1
ATOM 4347 C C . SER B 1 15 ? 15.609 94.875 26.016 1 15.1 15 SER B C 1
ATOM 4349 O O . SER B 1 15 ? 15.703 94.188 24.969 1 15.1 15 SER B O 1
ATOM 4351 N N . SER B 1 16 ? 16.438 94.312 27.016 1 16.22 16 SER B N 1
ATOM 4352 C CA . SER B 1 16 ? 17.719 94.625 27.641 1 16.22 16 SER B CA 1
ATOM 4353 C C . SER B 1 16 ? 18.797 93.625 27.281 1 16.22 16 SER B C 1
ATOM 4355 O O . SER B 1 16 ? 19.953 94 27.016 1 16.22 16 SER B O 1
ATOM 4357 N N . THR B 1 17 ? 18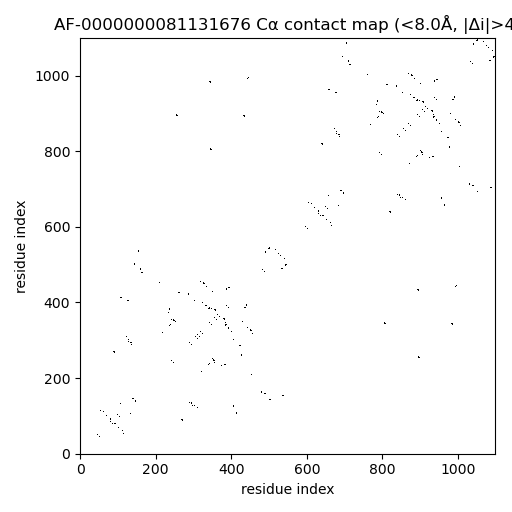.547 92.188 27.406 1 16.66 17 THR B N 1
ATOM 4358 C CA . THR B 1 17 ? 19.453 91.5 28.328 1 16.66 17 THR B CA 1
ATOM 4359 C C . THR B 1 17 ? 20.75 91.125 27.625 1 16.66 17 THR B C 1
ATOM 4361 O O . THR B 1 17 ? 20.766 90.938 26.406 1 16.66 17 THR B O 1
ATOM 4364 N N . SER B 1 18 ? 21.766 90.625 28.422 1 17.88 18 SER B N 1
ATOM 4365 C CA . SER B 1 18 ? 23.188 90.812 28.734 1 17.88 18 SER B CA 1
ATOM 4366 C C . SER B 1 18 ? 24.047 89.75 28.047 1 17.88 18 SER B C 1
ATOM 4368 O O . SER B 1 18 ? 23.797 88.562 28.188 1 17.88 18 SER B O 1
ATOM 4370 N N . LYS B 1 19 ? 24.719 90 26.984 1 18.44 19 LYS B N 1
ATOM 4371 C CA . LYS B 1 19 ? 25.359 89.188 25.938 1 18.44 19 LYS B CA 1
ATOM 4372 C C . LYS B 1 19 ? 26.703 88.625 26.406 1 18.44 19 LYS B C 1
ATOM 4374 O O . LYS B 1 19 ? 27.766 89.062 25.969 1 18.44 19 LYS B O 1
ATOM 4379 N N . THR B 1 20 ? 26.656 88.062 27.672 1 18.94 20 THR B N 1
ATOM 4380 C CA . THR B 1 20 ? 28.047 88 28.109 1 18.94 20 THR B CA 1
ATOM 4381 C C . THR B 1 20 ? 28.844 87 27.281 1 18.94 20 THR B C 1
ATOM 4383 O O . THR B 1 20 ? 28.344 86 26.906 1 18.94 20 THR B O 1
ATOM 4386 N N . PRO B 1 21 ? 30.094 87.312 26.828 1 19.53 21 PRO B N 1
ATOM 4387 C CA . PRO B 1 21 ? 30.906 86.875 25.688 1 19.53 21 PRO B CA 1
ATOM 4388 C C . PRO B 1 21 ? 31.703 85.625 25.938 1 19.53 21 PRO B C 1
ATOM 4390 O O . PRO B 1 21 ? 32.562 85.25 25.125 1 19.53 21 PRO B O 1
ATOM 4393 N N . PRO B 1 22 ? 30.938 84.438 26.344 1 17.78 22 PRO B N 1
ATOM 4394 C CA . PRO B 1 22 ? 31.781 83.5 27.047 1 17.78 22 PRO B CA 1
ATOM 4395 C C . PRO B 1 22 ? 33 83.062 26.219 1 17.78 22 PRO B C 1
ATOM 4397 O O . PRO B 1 22 ? 32.969 83.125 24.984 1 17.78 22 PRO B O 1
ATOM 4400 N N . SER B 1 23 ? 34.031 82.688 26.922 1 18.58 23 SER B N 1
ATOM 4401 C CA . SER B 1 23 ? 35.5 82.562 26.891 1 18.58 23 SER B CA 1
ATOM 4402 C C . SER B 1 23 ? 35.938 81.375 26.016 1 18.58 23 SER B C 1
ATOM 4404 O O . SER B 1 23 ? 35.156 80.438 25.781 1 18.58 23 SER B O 1
ATOM 4406 N N . ASP B 1 24 ? 37.125 81.375 25.5 1 19.38 24 ASP B N 1
ATOM 4407 C CA . ASP B 1 24 ? 38 81.062 24.375 1 19.38 24 ASP B CA 1
ATOM 4408 C C . ASP B 1 24 ? 38.531 79.625 24.469 1 19.38 24 ASP B C 1
ATOM 4410 O O . ASP B 1 24 ? 39.469 79.25 23.781 1 19.38 24 ASP B O 1
ATOM 4414 N N . MET B 1 25 ? 37.688 78.625 25.062 1 18.86 25 MET B N 1
ATOM 4415 C CA . MET B 1 25 ? 38.375 77.438 25.594 1 18.86 25 MET B CA 1
ATOM 4416 C C . MET B 1 25 ? 39.156 76.75 24.484 1 18.86 25 MET B C 1
ATOM 4418 O O . MET B 1 25 ? 38.656 76.562 23.375 1 18.86 25 MET B O 1
ATOM 4422 N N . ASN B 1 26 ? 40.469 76.75 24.656 1 19.89 26 ASN B N 1
ATOM 4423 C CA . ASN B 1 26 ? 41.719 76.312 24 1 19.89 26 ASN B CA 1
ATOM 4424 C C . ASN B 1 26 ? 41.688 74.812 23.594 1 19.89 26 ASN B C 1
ATOM 4426 O O . ASN B 1 26 ? 41.5 73.938 24.438 1 19.89 26 ASN B O 1
ATOM 4430 N N . ILE B 1 27 ? 41.344 74.438 22.328 1 19.39 27 ILE B N 1
ATOM 4431 C CA . ILE B 1 27 ? 40.938 73.25 21.672 1 19.39 27 ILE B CA 1
ATOM 4432 C C . ILE B 1 27 ? 42.125 72.25 21.562 1 19.39 27 ILE B C 1
ATOM 4434 O O . ILE B 1 27 ? 42.156 71.375 20.703 1 19.39 27 ILE B O 1
ATOM 4438 N N . GLY B 1 28 ? 42.969 72.312 22.609 1 20.3 28 GLY B N 1
ATOM 4439 C CA . GLY B 1 28 ? 44.25 71.625 22.422 1 20.3 28 GLY B CA 1
ATOM 4440 C C . GLY B 1 28 ? 44.062 70.25 21.891 1 20.3 28 GLY B C 1
ATOM 4441 O O . GLY B 1 28 ? 43.188 69.5 22.328 1 20.3 28 GLY B O 1
ATOM 4442 N N . ALA B 1 29 ? 44.562 70 20.656 1 20.64 29 ALA B N 1
ATOM 4443 C CA . ALA B 1 29 ? 44.375 68.938 19.672 1 20.64 29 ALA B CA 1
ATOM 4444 C C . ALA B 1 29 ? 45.031 67.625 20.156 1 20.64 29 ALA B C 1
ATOM 4446 O O . ALA B 1 29 ? 45.344 66.75 19.359 1 20.64 29 ALA B O 1
ATOM 4447 N N . TYR B 1 30 ? 45.188 67.438 21.453 1 20.98 30 TYR B N 1
ATOM 4448 C CA . TYR B 1 30 ? 46.156 66.375 21.797 1 20.98 30 TYR B CA 1
ATOM 4449 C C . TYR B 1 30 ? 45.812 65.062 21.125 1 20.98 30 TYR B C 1
ATOM 4451 O O . TYR B 1 30 ? 44.688 64.625 21.219 1 20.98 30 TYR B O 1
ATOM 4459 N N . VAL B 1 31 ? 46.5 64.875 20.062 1 23.5 31 VAL B N 1
ATOM 4460 C CA . VAL B 1 31 ? 46.375 63.719 19.125 1 23.5 31 VAL B CA 1
ATOM 4461 C C . VAL B 1 31 ? 46.656 62.406 19.844 1 23.5 31 VAL B C 1
ATOM 4463 O O . VAL B 1 31 ? 47.781 61.875 19.812 1 23.5 31 VAL B O 1
ATOM 4466 N N . VAL B 1 32 ? 46.344 62.281 21.094 1 24.17 32 VAL B N 1
ATOM 4467 C CA . VAL B 1 32 ? 46.938 61.156 21.812 1 24.17 32 VAL B CA 1
ATOM 4468 C C . VAL B 1 32 ? 46.625 59.844 21.062 1 24.17 32 VAL B C 1
ATOM 4470 O O . VAL B 1 32 ? 45.469 59.594 20.688 1 24.17 32 VAL B O 1
ATOM 4473 N N . ASP B 1 33 ? 47.656 59.25 20.453 1 23.53 33 ASP B N 1
ATOM 4474 C CA . ASP B 1 33 ? 47.844 58.062 19.641 1 23.53 33 ASP B CA 1
ATOM 4475 C C . ASP B 1 33 ? 47.281 56.812 20.344 1 23.53 33 ASP B C 1
ATOM 4477 O O . ASP B 1 33 ? 47.5 55.688 19.906 1 23.53 33 ASP B O 1
ATOM 4481 N N . ASP B 1 34 ? 46.594 56.938 21.453 1 23.31 34 ASP B N 1
ATOM 4482 C CA . ASP B 1 34 ? 46.375 55.781 22.312 1 23.31 34 ASP B CA 1
ATOM 4483 C C . ASP B 1 34 ? 45.594 54.688 21.578 1 23.31 34 ASP B C 1
ATOM 4485 O O . ASP B 1 34 ? 44.406 54.875 21.25 1 23.31 34 ASP B O 1
ATOM 4489 N N . ASN B 1 35 ? 46.281 53.969 20.703 1 24.28 35 ASN B N 1
ATOM 4490 C CA . ASN B 1 35 ? 45.75 52.875 19.891 1 24.28 35 ASN B CA 1
ATOM 4491 C C . ASN B 1 35 ? 44.938 51.875 20.719 1 24.28 35 ASN B C 1
ATOM 4493 O O . ASN B 1 35 ? 45.5 50.906 21.219 1 24.28 35 ASN B O 1
ATOM 4497 N N . ASP B 1 36 ? 44.469 52.219 21.859 1 25.16 36 ASP B N 1
ATOM 4498 C CA . ASP B 1 36 ? 43.781 51.219 22.688 1 25.16 36 ASP B CA 1
ATOM 4499 C C . ASP B 1 36 ? 42.688 50.5 21.906 1 25.16 36 ASP B C 1
ATOM 4501 O O . ASP B 1 36 ? 41.75 51.125 21.422 1 25.16 36 ASP B O 1
ATOM 4505 N N . ASN B 1 37 ? 43.156 49.438 21.172 1 25.38 37 ASN B N 1
ATOM 4506 C CA . ASN B 1 37 ? 42.344 48.5 20.406 1 25.38 37 ASN B CA 1
ATOM 4507 C C . ASN B 1 37 ? 41 48.219 21.094 1 25.38 37 ASN B C 1
ATOM 4509 O O . ASN B 1 37 ? 40.969 47.688 22.203 1 25.38 37 ASN B O 1
ATOM 4513 N N . MET B 1 38 ? 40.094 49.062 21.016 1 24.11 38 MET B N 1
ATOM 4514 C CA . MET B 1 38 ? 38.75 48.938 21.547 1 24.11 38 MET B CA 1
ATOM 4515 C C . MET B 1 38 ? 38.094 47.656 21.094 1 24.11 38 MET B C 1
ATOM 4517 O O . MET B 1 38 ? 37.719 47.531 19.922 1 24.11 38 MET B O 1
ATOM 4521 N N . ASP B 1 39 ? 38.719 46.469 21.391 1 26.94 39 ASP B N 1
ATOM 4522 C CA . ASP B 1 39 ? 37.938 45.25 21.344 1 26.94 39 ASP B CA 1
ATOM 4523 C C . ASP B 1 39 ? 36.5 45.469 21.766 1 26.94 39 ASP B C 1
ATOM 4525 O O . ASP B 1 39 ? 36.219 45.656 22.953 1 26.94 39 ASP B O 1
ATOM 4529 N N . GLN B 1 40 ? 35.906 46.375 21.141 1 25.56 40 GLN B N 1
ATOM 4530 C CA . GLN B 1 40 ? 34.5 46.531 21.406 1 25.56 40 GLN B CA 1
ATOM 4531 C C . GLN B 1 40 ? 33.812 45.156 21.469 1 25.56 40 GLN B C 1
ATOM 4533 O O . GLN B 1 40 ? 33.781 44.438 20.484 1 25.56 40 GLN B O 1
ATOM 4538 N N . LYS B 1 41 ? 33.969 44.531 22.641 1 28.16 41 LYS B N 1
ATOM 4539 C CA . LYS B 1 41 ? 33.094 43.438 23.094 1 28.16 41 LYS B CA 1
ATOM 4540 C C . LYS B 1 41 ? 31.672 43.656 22.578 1 28.16 41 LYS B C 1
ATOM 4542 O O . LYS B 1 41 ? 30.984 44.594 22.969 1 28.16 41 LYS B O 1
ATOM 4547 N N . TYR B 1 42 ? 31.516 43.625 21.266 1 25.66 42 TYR B N 1
ATOM 4548 C CA . TYR B 1 42 ? 30.125 43.406 20.875 1 25.66 42 TYR B CA 1
ATOM 4549 C C . TYR B 1 42 ? 29.391 42.594 21.953 1 25.66 42 TYR B C 1
ATOM 4551 O O . TYR B 1 42 ? 29.766 41.469 22.266 1 25.66 42 TYR B O 1
ATOM 4559 N N . ASN B 1 43 ? 29.125 43.344 23.016 1 24.94 43 ASN B N 1
ATOM 4560 C CA . ASN B 1 43 ? 28.156 42.812 23.984 1 24.94 43 ASN B CA 1
ATOM 4561 C C . ASN B 1 43 ? 27 42.094 23.281 1 24.94 43 ASN B C 1
ATOM 4563 O O . ASN B 1 43 ? 26.172 42.75 22.641 1 24.94 43 ASN B O 1
ATOM 4567 N N . HIS B 1 44 ? 27.297 41.094 22.562 1 30.73 44 HIS B N 1
ATOM 4568 C CA . HIS B 1 44 ? 26.109 40.25 22.375 1 30.73 44 HIS B CA 1
ATOM 4569 C C . HIS B 1 44 ? 25.125 40.438 23.516 1 30.73 44 HIS B C 1
ATOM 4571 O O . HIS B 1 44 ? 25.484 40.344 24.688 1 30.73 44 HIS B O 1
ATOM 4577 N N . GLY B 1 45 ? 24.422 41.562 23.438 1 31.56 45 GLY B N 1
ATOM 4578 C CA . GLY B 1 45 ? 23.344 41.781 24.375 1 31.56 45 GLY B CA 1
ATOM 4579 C C . GLY B 1 45 ? 22.891 40.531 25.094 1 31.56 45 GLY B C 1
ATOM 4580 O O . GLY B 1 45 ? 22.484 39.531 24.453 1 31.56 45 GLY B O 1
ATOM 4581 N N . ARG B 1 46 ? 23.656 40.156 26.188 1 35.53 46 ARG B N 1
ATOM 4582 C CA . ARG B 1 46 ? 23.172 39.188 27.156 1 35.53 46 ARG B CA 1
ATOM 4583 C C . ARG B 1 46 ? 21.672 39.281 27.328 1 35.53 46 ARG B C 1
ATOM 4585 O O . ARG B 1 46 ? 21.156 40.281 27.844 1 35.53 46 ARG B O 1
ATOM 4592 N N . PHE B 1 47 ? 20.891 38.938 26.344 1 40.81 47 PHE B N 1
ATOM 4593 C CA . PHE B 1 47 ? 19.547 38.719 26.875 1 40.81 47 PHE B CA 1
ATOM 4594 C C . PHE B 1 47 ? 19.578 38.5 28.391 1 40.81 47 PHE B C 1
ATOM 4596 O O . PHE B 1 47 ? 20.484 37.844 28.906 1 40.81 47 PHE B O 1
ATOM 4603 N N . PRO B 1 48 ? 19.125 39.469 29.188 1 44.41 48 PRO B N 1
ATOM 4604 C CA . PRO B 1 48 ? 19.25 39.344 30.641 1 44.41 48 PRO B CA 1
ATOM 4605 C C . PRO B 1 48 ? 19.266 37.906 31.109 1 44.41 48 PRO B C 1
ATOM 4607 O O . PRO B 1 48 ? 18.656 37.031 30.469 1 44.41 48 PRO B O 1
ATOM 4610 N N . SER B 1 49 ? 20.422 37.469 31.906 1 54.56 49 SER B N 1
ATOM 4611 C CA . SER B 1 49 ? 20.594 36.188 32.625 1 54.56 49 SER B CA 1
ATOM 4612 C C . SER B 1 49 ? 19.25 35.594 33.031 1 54.56 49 SER B C 1
ATOM 4614 O O . SER B 1 49 ? 19.094 34.375 33.031 1 54.56 49 SER B O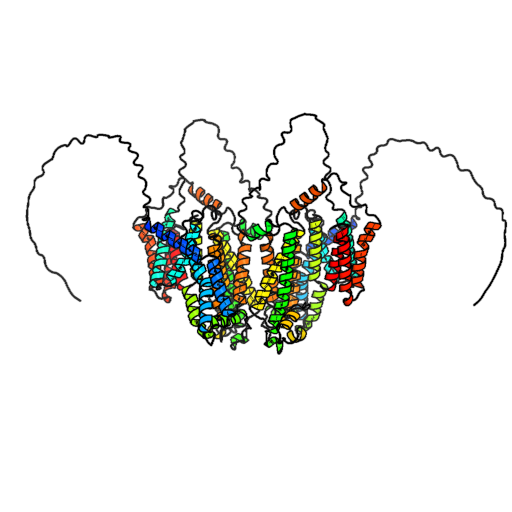 1
ATOM 4616 N N . THR B 1 50 ? 18.312 36.5 33.125 1 57.59 50 THR B N 1
ATOM 4617 C CA . THR B 1 50 ? 17 36.031 33.531 1 57.59 50 THR B CA 1
ATOM 4618 C C . THR B 1 50 ? 16.297 35.344 32.375 1 57.59 50 THR B C 1
ATOM 4620 O O . THR B 1 50 ? 15.594 34.344 32.562 1 57.59 50 THR B O 1
ATOM 4623 N N . PHE B 1 51 ? 16.5 35.938 31.188 1 61.94 51 PHE B N 1
ATOM 4624 C CA . PHE B 1 51 ? 15.852 35.312 30.031 1 61.94 51 PHE B CA 1
ATOM 4625 C C . PHE B 1 51 ? 16.453 33.938 29.734 1 61.94 51 PHE B C 1
ATOM 4627 O O . PHE B 1 51 ? 15.719 33 29.469 1 61.94 51 PHE B O 1
ATOM 4634 N N . HIS B 1 52 ? 17.75 33.875 29.766 1 67.81 52 HIS B N 1
ATOM 4635 C CA . HIS B 1 52 ? 18.406 32.594 29.547 1 67.81 52 HIS B CA 1
ATOM 4636 C C . HIS B 1 52 ? 18.031 31.594 30.641 1 67.81 52 HIS B C 1
ATOM 4638 O O . HIS B 1 52 ? 17.844 30.406 30.359 1 67.81 52 HIS B O 1
ATOM 4644 N N . ARG B 1 53 ? 17.922 32.188 31.828 1 69.5 53 ARG B N 1
ATOM 4645 C CA . ARG B 1 53 ? 17.516 31.297 32.938 1 69.5 53 ARG B CA 1
ATOM 4646 C C . ARG B 1 53 ? 16.078 30.828 32.75 1 69.5 53 ARG B C 1
ATOM 4648 O O . ARG B 1 53 ? 15.766 29.672 33.031 1 69.5 53 ARG B O 1
ATOM 4655 N N . SER B 1 54 ? 15.227 31.734 32.219 1 76.12 54 SER B N 1
ATOM 4656 C CA . SER B 1 54 ? 13.836 31.359 32 1 76.12 54 SER B CA 1
ATOM 4657 C C . SER B 1 54 ? 13.727 30.297 30.906 1 76.12 54 SER B C 1
ATOM 4659 O O . SER B 1 54 ? 12.938 29.359 31.031 1 76.12 54 SER B O 1
ATOM 4661 N N . ILE B 1 55 ? 14.531 30.375 29.906 1 79.75 55 ILE B N 1
ATOM 4662 C CA . ILE B 1 55 ? 14.492 29.406 28.812 1 79.75 55 ILE B CA 1
ATOM 4663 C C . ILE B 1 55 ? 15 28.062 29.312 1 79.75 55 ILE B C 1
ATOM 4665 O O . ILE B 1 55 ? 14.469 27.016 28.938 1 79.75 55 ILE B O 1
ATOM 4669 N N . ASP B 1 56 ? 15.961 28.141 30.188 1 81.81 56 ASP B N 1
ATOM 4670 C CA . ASP B 1 56 ? 16.5 26.891 30.734 1 81.81 56 ASP B CA 1
ATOM 4671 C C . ASP B 1 56 ? 15.461 26.203 31.609 1 81.81 56 ASP B C 1
ATOM 4673 O O . ASP B 1 56 ? 15.367 24.969 31.609 1 81.81 56 ASP B O 1
ATOM 4677 N N . ILE B 1 57 ? 14.742 27.031 32.344 1 84.56 57 ILE B N 1
ATOM 4678 C CA . ILE B 1 57 ? 13.695 26.469 33.188 1 84.56 57 ILE B CA 1
ATOM 4679 C C . ILE B 1 57 ? 12.602 25.859 32.312 1 84.56 57 ILE B C 1
ATOM 4681 O O . ILE B 1 57 ? 12.125 24.75 32.594 1 84.56 57 ILE B O 1
ATOM 4685 N N . ILE B 1 58 ? 12.258 26.547 31.297 1 86.62 58 ILE B N 1
ATOM 4686 C CA . ILE B 1 58 ? 11.227 26.047 30.375 1 86.62 58 ILE B CA 1
ATOM 4687 C C . ILE B 1 58 ? 11.695 24.766 29.719 1 86.62 58 ILE B C 1
ATOM 4689 O O . ILE B 1 58 ? 10.93 23.812 29.594 1 86.62 58 ILE B O 1
ATOM 4693 N N . GLN B 1 59 ? 12.93 24.703 29.391 1 87.38 59 GLN B N 1
ATOM 4694 C CA . GLN B 1 59 ? 13.469 23.531 28.734 1 87.38 59 GLN B CA 1
ATOM 4695 C C . GLN B 1 59 ? 13.508 22.344 29.688 1 87.38 59 GLN B C 1
ATOM 4697 O O . GLN B 1 59 ? 13.258 21.203 29.281 1 87.38 59 GLN B O 1
ATOM 4702 N N . SER B 1 60 ? 13.852 22.625 30.922 1 86.75 60 SER B N 1
ATOM 4703 C CA . SER B 1 60 ? 13.859 21.562 31.922 1 86.75 60 SER B CA 1
ATOM 4704 C C . SER B 1 60 ? 12.453 21.016 32.156 1 86.75 60 SER B C 1
ATOM 4706 O O . SER B 1 60 ? 12.258 19.812 32.312 1 86.75 60 SER B O 1
ATOM 4708 N N . CYS B 1 61 ? 11.531 21.953 32.188 1 88.88 61 CYS B N 1
ATOM 4709 C CA . CYS B 1 61 ? 10.133 21.547 32.344 1 88.88 61 CYS B CA 1
ATOM 4710 C C . CYS B 1 61 ? 9.664 20.734 31.141 1 88.88 61 CYS B C 1
ATOM 4712 O O . CYS B 1 61 ? 8.977 19.719 31.297 1 88.88 61 CYS B O 1
ATOM 4714 N N . LEU B 1 62 ? 10.078 21.125 30.031 1 91.19 62 LEU B N 1
ATOM 4715 C CA . LEU B 1 62 ? 9.664 20.438 28.812 1 91.19 62 LEU B CA 1
ATOM 4716 C C . LEU B 1 62 ? 10.273 19.031 28.75 1 91.19 62 LEU B C 1
ATOM 4718 O O . LEU B 1 62 ? 9.633 18.094 28.281 1 91.19 62 LEU B O 1
ATOM 4722 N N . ARG B 1 63 ? 11.438 18.891 29.234 1 88.81 63 ARG B N 1
ATOM 4723 C CA . ARG B 1 63 ? 12.078 17.578 29.25 1 88.81 63 ARG B CA 1
ATOM 4724 C C . ARG B 1 63 ? 11.352 16.641 30.203 1 88.81 63 ARG B C 1
ATOM 4726 O O . ARG B 1 63 ? 11.188 15.445 29.906 1 88.81 63 ARG B O 1
ATOM 4733 N N . ILE B 1 64 ? 10.891 17.203 31.219 1 89 64 ILE B N 1
ATOM 4734 C CA . ILE B 1 64 ? 10.172 16.391 32.188 1 89 64 ILE B CA 1
ATOM 4735 C 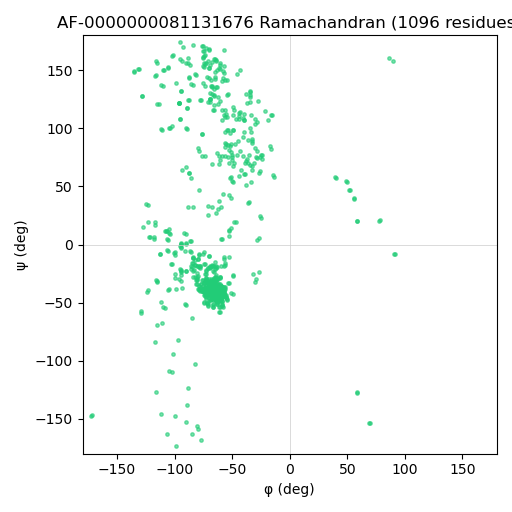C . ILE B 1 64 ? 8.812 15.984 31.641 1 89 64 ILE B C 1
ATOM 4737 O O . ILE B 1 64 ? 8.438 14.812 31.672 1 89 64 ILE B O 1
ATOM 4741 N N . PHE B 1 65 ? 8.18 16.938 31.078 1 91.25 65 PHE B N 1
ATOM 4742 C CA . PHE B 1 65 ? 6.812 16.703 30.625 1 91.25 65 PHE B CA 1
ATOM 4743 C C . PHE B 1 65 ? 6.793 15.828 29.375 1 91.25 65 PHE B C 1
ATOM 4745 O O . PHE B 1 65 ? 5.758 15.25 29.031 1 91.25 65 PHE B O 1
ATOM 4752 N N . THR B 1 66 ? 7.898 15.695 28.719 1 92.44 66 THR B N 1
ATOM 4753 C CA . THR B 1 66 ? 7.934 14.852 27.516 1 92.44 66 THR B CA 1
ATOM 4754 C C . THR B 1 66 ? 8.703 13.562 27.797 1 92.44 66 THR B C 1
ATOM 4756 O O . THR B 1 66 ? 9.008 12.812 26.875 1 92.44 66 THR B O 1
ATOM 4759 N N . SER B 1 67 ? 8.977 13.312 29.016 1 89.81 67 SER B N 1
ATOM 4760 C CA . SER B 1 67 ? 9.758 12.141 29.391 1 89.81 67 SER B CA 1
ATOM 4761 C C . SER B 1 67 ? 8.914 10.867 29.297 1 89.81 67 SER B C 1
ATOM 4763 O O . SER B 1 67 ? 7.688 10.93 29.25 1 89.81 67 SER B O 1
ATOM 4765 N N . MET B 1 68 ? 9.57 9.781 29.234 1 91.38 68 MET B N 1
ATOM 4766 C CA . MET B 1 68 ? 8.93 8.469 29.141 1 91.38 68 MET B CA 1
ATOM 4767 C C . MET B 1 68 ? 8.156 8.156 30.406 1 91.38 68 MET B C 1
ATOM 4769 O O . MET B 1 68 ? 7.133 7.469 30.359 1 91.38 68 MET B O 1
ATOM 4773 N N . LYS B 1 69 ? 8.617 8.68 31.547 1 90.88 69 LYS B N 1
ATOM 4774 C CA . LYS B 1 69 ? 7.934 8.422 32.812 1 90.88 69 LYS B CA 1
ATOM 4775 C C . LYS B 1 69 ? 6.523 9.008 32.812 1 90.88 69 LYS B C 1
ATOM 4777 O O . LYS B 1 69 ? 5.582 8.375 33.281 1 90.88 69 LYS B O 1
ATOM 4782 N N . VAL B 1 70 ? 6.438 10.203 32.281 1 92.56 70 VAL B N 1
ATOM 4783 C CA . VAL B 1 70 ? 5.125 10.844 32.25 1 92.56 70 VAL B CA 1
ATOM 4784 C C . VAL B 1 70 ? 4.23 10.109 31.25 1 92.56 70 VAL B C 1
ATOM 4786 O O . VAL B 1 70 ? 3.023 9.984 31.453 1 92.56 70 VAL B O 1
ATOM 4789 N N . SER B 1 71 ? 4.797 9.594 30.172 1 93.31 71 SER B N 1
ATOM 4790 C CA . SER B 1 71 ? 4.035 8.812 29.203 1 93.31 71 SER B CA 1
ATOM 4791 C C . SER B 1 71 ? 3.512 7.523 29.828 1 93.31 71 SER B C 1
ATOM 4793 O O . SER B 1 71 ? 2.363 7.141 29.609 1 93.31 71 SER B O 1
ATOM 4795 N N . ILE B 1 72 ? 4.367 6.914 30.609 1 94.06 72 ILE B N 1
ATOM 4796 C CA . ILE B 1 72 ? 3.973 5.68 31.266 1 94.06 72 ILE B CA 1
ATOM 4797 C C . ILE B 1 72 ? 2.859 5.969 32.281 1 94.06 72 ILE B C 1
ATOM 4799 O O . ILE B 1 72 ? 1.906 5.195 32.406 1 94.06 72 ILE B O 1
ATOM 4803 N N . THR B 1 73 ? 3.008 7.066 32.938 1 92.38 73 THR B N 1
ATOM 4804 C CA . THR B 1 73 ? 1.967 7.465 33.875 1 92.38 73 THR B CA 1
ATOM 4805 C C . THR B 1 73 ? 0.641 7.688 33.156 1 92.38 73 THR B C 1
ATOM 4807 O O . THR B 1 73 ? -0.417 7.301 33.656 1 92.38 73 THR B O 1
ATOM 4810 N N . ALA B 1 74 ? 0.718 8.344 32.031 1 93.38 74 ALA B N 1
ATOM 4811 C CA . ALA B 1 74 ? -0.489 8.562 31.25 1 93.38 74 ALA B CA 1
ATOM 4812 C C . ALA B 1 74 ? -1.122 7.242 30.828 1 93.38 74 ALA B C 1
ATOM 4814 O O . ALA B 1 74 ? -2.346 7.09 30.875 1 93.38 74 ALA B O 1
ATOM 4815 N N . ILE B 1 75 ? -0.32 6.258 30.438 1 93.31 75 ILE B N 1
ATOM 4816 C CA . ILE B 1 75 ? -0.805 4.941 30.031 1 93.31 75 ILE B CA 1
ATOM 4817 C C . ILE B 1 75 ? -1.429 4.234 31.234 1 93.31 75 ILE B C 1
ATOM 4819 O O . ILE B 1 75 ? -2.465 3.576 31.109 1 93.31 75 ILE B O 1
ATOM 4823 N N . VAL B 1 76 ? -0.829 4.352 32.375 1 90.81 76 VAL B N 1
ATOM 4824 C CA . VAL B 1 76 ? -1.347 3.746 33.594 1 90.81 76 VAL B CA 1
ATOM 4825 C C . VAL B 1 76 ? -2.711 4.344 33.938 1 90.81 76 VAL B C 1
ATOM 4827 O O . VAL B 1 76 ? -3.611 3.639 34.406 1 90.81 76 VAL B O 1
ATOM 4830 N N . PHE B 1 77 ? -2.875 5.648 33.688 1 90.94 77 PHE B N 1
ATOM 4831 C CA . PHE B 1 77 ? -4.168 6.281 33.906 1 90.94 77 PHE B CA 1
ATOM 4832 C C . PHE B 1 77 ? -5.238 5.641 33 1 90.94 77 PHE B C 1
ATOM 4834 O O . PHE B 1 77 ? -6.344 5.355 33.469 1 90.94 77 PHE B O 1
ATOM 4841 N N . ILE B 1 78 ? -4.914 5.359 31.812 1 90.12 78 ILE B N 1
ATOM 4842 C CA . ILE B 1 78 ? -5.859 4.785 30.859 1 90.12 78 ILE B CA 1
ATOM 4843 C C . ILE B 1 78 ? -6.195 3.352 31.266 1 90.12 78 ILE B C 1
ATOM 4845 O O . ILE B 1 78 ? -7.367 2.961 31.281 1 90.12 78 ILE B O 1
ATOM 4849 N N . ILE B 1 79 ? -5.176 2.604 31.672 1 89.81 79 ILE B N 1
ATOM 4850 C CA . ILE B 1 79 ? -5.371 1.215 32.062 1 89.81 79 ILE B CA 1
ATOM 4851 C C . ILE B 1 79 ? -6.168 1.162 33.375 1 89.81 79 ILE B C 1
ATOM 4853 O O . ILE B 1 79 ? -7.082 0.344 33.5 1 89.81 79 ILE B O 1
ATOM 4857 N N . ALA B 1 80 ? -5.891 1.985 34.281 1 88.75 80 ALA B N 1
ATOM 4858 C CA . ALA B 1 80 ? -6.586 2.029 35.562 1 88.75 80 ALA B CA 1
ATOM 4859 C C . ALA B 1 80 ? -8.07 2.332 35.375 1 88.75 80 ALA B C 1
ATOM 4861 O O . ALA B 1 80 ? -8.914 1.771 36.062 1 88.75 80 ALA B O 1
ATOM 4862 N N . ALA B 1 81 ? -8.328 3.205 34.469 1 88.19 81 ALA B N 1
ATOM 4863 C CA . ALA B 1 81 ? -9.719 3.561 34.188 1 88.19 81 ALA B CA 1
ATOM 4864 C C . ALA B 1 81 ? -10.477 2.373 33.594 1 88.19 81 ALA B C 1
ATOM 4866 O O . ALA B 1 81 ? -11.695 2.26 33.781 1 88.19 81 ALA B O 1
ATOM 4867 N N . SER B 1 82 ? -9.758 1.425 32.969 1 83.31 82 SER B N 1
ATOM 4868 C CA . SER B 1 82 ? -10.398 0.299 32.281 1 83.31 82 SER B CA 1
ATOM 4869 C C . SER B 1 82 ? -10.492 -0.914 33.219 1 83.31 82 SER B C 1
ATOM 4871 O O . SER B 1 82 ? -11.328 -1.796 33 1 83.31 82 SER B O 1
ATOM 4873 N N . VAL B 1 83 ? -9.664 -0.994 34.188 1 84.94 83 VAL B N 1
ATOM 4874 C CA . VAL B 1 83 ? -9.562 -2.217 35 1 84.94 83 VAL B CA 1
ATOM 4875 C C . VAL B 1 83 ? -10.219 -2.012 36.344 1 84.94 83 VAL B C 1
ATOM 4877 O O . VAL B 1 83 ? -10.93 -2.893 36.844 1 84.94 83 VAL B O 1
ATOM 4880 N N . PHE B 1 84 ? -10.07 -0.858 36.906 1 84.75 84 PHE B N 1
ATOM 4881 C CA . PHE B 1 84 ? -10.555 -0.635 38.281 1 84.75 84 PHE B CA 1
ATOM 4882 C C . PHE B 1 84 ? -12.016 -0.197 38.25 1 84.75 84 PHE B C 1
ATOM 4884 O O . PHE B 1 84 ? -12.477 0.406 37.281 1 84.75 84 PHE B O 1
ATOM 4891 N N . ASP B 1 85 ? -12.75 -0.662 39.219 1 87.62 85 ASP B N 1
ATOM 4892 C CA . ASP B 1 85 ? -14.148 -0.286 39.406 1 87.62 85 ASP B CA 1
ATOM 4893 C C . ASP B 1 85 ? -14.273 1.134 39.938 1 87.62 85 ASP B C 1
ATOM 4895 O O . ASP B 1 85 ? -14.352 1.329 41.156 1 87.62 85 ASP B O 1
ATOM 4899 N N . LEU B 1 86 ? -14.086 2.08 39.094 1 88.56 86 LEU B N 1
ATOM 4900 C CA . LEU B 1 86 ? -14.195 3.494 39.438 1 88.56 86 LEU B CA 1
ATOM 4901 C C . LEU B 1 86 ? -15.523 4.066 38.938 1 88.56 86 LEU B C 1
ATOM 4903 O O . LEU B 1 86 ? -16.234 3.416 38.188 1 88.56 86 LEU B O 1
ATOM 4907 N N . SER B 1 87 ? -15.844 5.211 39.531 1 87.56 87 SER B N 1
ATOM 4908 C CA . SER B 1 87 ? -17.047 5.891 39.031 1 87.56 87 SER B CA 1
ATOM 4909 C C . SER B 1 87 ? -16.891 6.281 37.562 1 87.56 87 SER B C 1
ATOM 4911 O O . SER B 1 87 ? -15.773 6.488 37.094 1 87.56 87 SER B O 1
ATOM 4913 N N . GLU B 1 88 ? -17.953 6.367 36.844 1 87.25 88 GLU B N 1
ATOM 4914 C CA . GLU B 1 88 ? -17.922 6.699 35.438 1 87.25 88 GLU B CA 1
ATOM 4915 C C . GLU B 1 88 ? -17.281 8.062 35.188 1 87.25 88 GLU B C 1
ATOM 4917 O O . GLU B 1 88 ? -16.562 8.25 34.219 1 87.25 88 GLU B O 1
ATOM 4922 N N . ALA B 1 89 ? -17.531 8.914 36.062 1 87.56 89 ALA B N 1
ATOM 4923 C CA . ALA B 1 89 ? -16.969 10.258 35.938 1 87.56 89 ALA B CA 1
ATOM 4924 C C . ALA B 1 89 ? -15.453 10.234 36.125 1 87.56 89 ALA B C 1
ATOM 4926 O O . ALA B 1 89 ? -14.727 10.922 35.406 1 87.56 89 ALA B O 1
ATOM 4927 N N . THR B 1 90 ? -15.016 9.484 37.094 1 89.56 90 THR B N 1
ATOM 4928 C CA . THR B 1 90 ? -13.586 9.383 37.344 1 89.56 90 THR B CA 1
ATOM 4929 C C . THR B 1 90 ? -12.883 8.641 36.219 1 89.56 90 THR B C 1
ATOM 4931 O O . THR B 1 90 ? -11.766 8.992 35.844 1 89.56 90 THR B O 1
ATOM 4934 N N . GLN B 1 91 ? -13.531 7.656 35.75 1 90.38 91 GLN B N 1
ATOM 4935 C CA . GLN B 1 91 ? -12.977 6.918 34.625 1 90.38 91 GLN B CA 1
ATOM 4936 C C . GLN B 1 91 ? -12.797 7.824 33.406 1 90.38 91 GLN B C 1
ATOM 4938 O O . GLN B 1 91 ? -11.742 7.809 32.781 1 90.38 91 GLN B O 1
ATOM 4943 N N . SER B 1 92 ? -13.789 8.578 33.156 1 90.19 92 SER B N 1
ATOM 4944 C CA . SER B 1 92 ? -13.75 9.477 32.031 1 90.19 92 SER B CA 1
ATOM 4945 C C . SER B 1 92 ? -12.641 10.516 32.188 1 90.19 92 SER B C 1
ATOM 4947 O O . SER B 1 92 ? -11.93 10.812 31.219 1 90.19 92 SER B O 1
ATOM 4949 N N . LYS B 1 93 ? -12.469 10.984 33.375 1 90.69 93 LYS B N 1
ATOM 4950 C CA . LYS B 1 93 ? -11.445 11.992 33.594 1 90.69 93 LYS B CA 1
ATOM 4951 C C . LYS B 1 93 ? -10.047 11.406 33.438 1 90.69 93 LYS B C 1
ATOM 4953 O O . LYS B 1 93 ? -9.148 12.055 32.875 1 90.69 93 LYS B O 1
ATOM 4958 N N . LEU B 1 94 ? -9.875 10.258 33.938 1 91.06 94 LEU B N 1
ATOM 4959 C CA . LEU B 1 94 ? -8.578 9.602 33.812 1 91.06 94 LEU B CA 1
ATOM 4960 C C . LEU B 1 94 ? -8.234 9.312 32.375 1 91.06 94 LEU B C 1
ATOM 4962 O O . LEU B 1 94 ? -7.094 9.508 31.938 1 91.06 94 LEU B O 1
ATOM 4966 N N . ILE B 1 95 ? -9.156 8.898 31.609 1 91.56 95 ILE B N 1
ATOM 4967 C CA . ILE B 1 95 ? -8.945 8.602 30.203 1 91.56 95 ILE B CA 1
ATOM 4968 C C . ILE B 1 95 ? -8.688 9.898 29.438 1 91.56 95 ILE B C 1
ATOM 4970 O O . ILE B 1 95 ? -7.848 9.938 28.531 1 91.56 95 ILE B O 1
ATOM 4974 N N . GLN B 1 96 ? -9.352 10.922 29.812 1 91.19 96 GLN B N 1
ATOM 4975 C CA . GLN B 1 96 ? -9.172 12.211 29.156 1 91.19 96 GLN B CA 1
ATOM 4976 C C . GLN B 1 96 ? -7.766 12.758 29.406 1 91.19 96 GLN B C 1
ATOM 4978 O O . GLN B 1 96 ? -7.125 13.266 28.469 1 91.19 96 GLN B O 1
ATOM 4983 N N . ILE B 1 97 ? -7.375 12.625 30.609 1 92.06 97 ILE B N 1
ATOM 4984 C CA . ILE B 1 97 ? -6.051 13.125 30.953 1 92.06 97 ILE B CA 1
ATOM 4985 C C . ILE B 1 97 ? -4.98 12.297 30.25 1 92.06 97 ILE B C 1
ATOM 4987 O O . ILE B 1 97 ? -4.043 12.844 29.672 1 92.06 97 ILE B O 1
ATOM 4991 N N . GLY B 1 98 ? -5.133 11.031 30.344 1 92.25 98 GLY B N 1
ATOM 4992 C CA . GLY B 1 98 ? -4.152 10.156 29.719 1 92.25 98 GLY B CA 1
ATOM 4993 C C . GLY B 1 98 ? -4.094 10.297 28.219 1 92.25 98 GLY B C 1
ATOM 4994 O O . GLY B 1 98 ? -3.02 10.516 27.641 1 92.25 98 GLY B O 1
ATOM 4995 N N . THR B 1 99 ? -5.227 10.211 27.547 1 92.25 99 THR B N 1
ATOM 4996 C CA . THR B 1 99 ? -5.281 10.305 26.078 1 92.25 99 THR B CA 1
ATOM 4997 C C . THR B 1 99 ? -4.945 11.719 25.625 1 92.25 99 THR B C 1
ATOM 4999 O O . THR B 1 99 ? -4.277 11.898 24.594 1 92.25 99 THR B O 1
ATOM 5002 N N . GLY B 1 100 ? -5.414 12.703 26.359 1 93.25 100 GLY B N 1
ATOM 5003 C CA . GLY B 1 100 ? -5.09 14.078 26.031 1 93.25 100 GLY B CA 1
ATOM 5004 C C . GLY B 1 100 ? -3.604 14.375 26.094 1 93.25 100 GLY B C 1
ATOM 5005 O O . GLY B 1 100 ? -3.076 15.102 25.25 1 93.25 100 GLY B O 1
ATOM 5006 N N . TYR B 1 101 ? -3.012 13.82 27.047 1 94.19 101 TYR B N 1
ATOM 5007 C CA . TYR B 1 101 ? -1.569 14.008 27.156 1 94.19 101 TYR B CA 1
ATOM 5008 C C . TYR B 1 101 ? -0.837 13.281 26.031 1 94.19 101 TYR B C 1
ATOM 5010 O O . TYR B 1 101 ? 0.015 13.867 25.359 1 94.19 101 TYR B O 1
ATOM 5018 N N . LEU B 1 102 ? -1.183 12.023 25.797 1 94.06 102 LEU B N 1
ATOM 5019 C CA . LEU B 1 102 ? -0.435 11.18 24.875 1 94.06 102 LEU B CA 1
ATOM 5020 C C . LEU B 1 102 ? -0.621 11.656 23.438 1 94.06 102 LEU B C 1
ATOM 5022 O O . LEU B 1 102 ? 0.314 11.602 22.641 1 94.06 102 LEU B O 1
ATOM 5026 N N . PHE B 1 103 ? -1.792 12.188 23.094 1 95 103 PHE B N 1
ATOM 5027 C CA . PHE B 1 103 ? -2.086 12.391 21.688 1 95 103 PHE B CA 1
ATOM 5028 C C . PHE B 1 103 ? -2.17 13.875 21.359 1 95 103 PHE B C 1
ATOM 5030 O O . PHE B 1 103 ? -2.215 14.258 20.188 1 95 103 PHE B O 1
ATOM 5037 N N . ILE B 1 104 ? -2.141 14.758 22.344 1 95.06 104 ILE B N 1
ATOM 5038 C CA . ILE B 1 104 ? -2.23 16.188 22.062 1 95.06 104 ILE B CA 1
ATOM 5039 C C . ILE B 1 104 ? -1.091 16.922 22.766 1 95.06 104 ILE B C 1
ATOM 5041 O O . ILE B 1 104 ? -0.2 17.469 22.109 1 95.06 104 ILE B O 1
ATOM 5045 N N . ALA B 1 105 ? -1.009 16.812 24.078 1 95.19 105 ALA B N 1
ATOM 5046 C CA . ALA B 1 105 ? -0.061 17.609 24.844 1 95.19 105 ALA B CA 1
ATOM 5047 C C . ALA B 1 105 ? 1.376 17.188 24.562 1 95.19 105 ALA B C 1
ATOM 5049 O O . ALA B 1 105 ? 2.244 18.031 24.312 1 95.19 105 ALA B O 1
ATOM 5050 N N . LYS B 1 106 ? 1.618 15.93 24.578 1 95.94 106 LYS B N 1
ATOM 5051 C CA . LYS B 1 106 ? 2.99 15.461 24.406 1 95.94 106 LYS B CA 1
ATOM 5052 C C . LYS B 1 106 ? 3.525 15.82 23.016 1 95.94 106 LYS B C 1
ATOM 5054 O O . LYS B 1 106 ? 4.629 16.359 22.891 1 95.94 106 LYS B O 1
ATOM 5059 N N . PRO B 1 107 ? 2.783 15.555 21.969 1 96.62 107 PRO B N 1
ATOM 5060 C CA . PRO B 1 107 ? 3.301 15.961 20.656 1 96.62 107 PRO B CA 1
ATOM 5061 C C . PRO B 1 107 ? 3.529 17.469 20.562 1 96.62 107 PRO B C 1
ATOM 5063 O O . PRO B 1 107 ? 4.535 17.906 20 1 96.62 107 PRO B O 1
ATOM 5066 N N . LEU B 1 108 ? 2.697 18.266 21.109 1 95.94 108 LEU B N 1
ATOM 5067 C CA . LEU B 1 108 ? 2.84 19.719 21.047 1 95.94 108 LEU B CA 1
ATOM 5068 C C . LEU B 1 108 ? 4.008 20.188 21.906 1 95.94 108 LEU B C 1
ATOM 5070 O O . LEU B 1 108 ? 4.781 21.062 21.484 1 95.94 108 LEU B O 1
ATOM 5074 N N . LEU B 1 109 ? 4.145 19.594 23.062 1 95.31 109 LEU B N 1
ATOM 5075 C CA . LEU B 1 109 ? 5.234 19.969 23.969 1 95.31 109 LEU B CA 1
ATOM 5076 C C . LEU B 1 109 ? 6.578 19.516 23.406 1 95.31 109 LEU B C 1
ATOM 5078 O O . LEU B 1 109 ? 7.586 20.219 23.562 1 95.31 109 LEU B O 1
ATOM 5082 N N . SER B 1 110 ? 6.586 18.359 22.797 1 95.19 110 SER B N 1
ATOM 5083 C CA . SER B 1 110 ? 7.816 17.906 22.156 1 95.19 110 SER B CA 1
ATOM 5084 C C . SER B 1 110 ? 8.227 18.828 21.016 1 95.19 110 SER B C 1
ATOM 5086 O O . SER B 1 110 ? 9.414 19.078 20.812 1 95.19 110 SER B O 1
ATOM 5088 N N . THR B 1 111 ? 7.246 19.266 20.266 1 96.12 111 THR B N 1
ATOM 5089 C CA . THR B 1 111 ? 7.52 20.219 19.188 1 96.12 111 THR B CA 1
ATOM 5090 C C . THR B 1 111 ? 8.023 21.547 19.75 1 96.12 111 THR B C 1
ATOM 5092 O O . THR B 1 111 ? 8.953 22.141 19.203 1 96.12 111 THR B O 1
ATOM 5095 N N . LEU B 1 112 ? 7.441 21.984 20.812 1 93.81 112 LEU B N 1
ATOM 5096 C CA . LEU B 1 112 ? 7.871 23.219 21.484 1 93.81 112 LEU B CA 1
ATOM 5097 C C . LEU B 1 112 ? 9.305 23.078 22 1 93.81 112 LEU B C 1
ATOM 5099 O O . LEU B 1 112 ? 10.078 24.031 21.938 1 93.81 112 LEU B O 1
ATOM 5103 N N . ALA B 1 113 ? 9.633 21.922 22.438 1 93.5 113 ALA B N 1
ATOM 5104 C CA . ALA B 1 113 ? 10.984 21.672 22.938 1 93.5 113 ALA B CA 1
ATOM 5105 C C . ALA B 1 113 ? 12.008 21.828 21.812 1 93.5 113 ALA B C 1
ATOM 5107 O O . ALA B 1 113 ? 13.125 22.281 22.047 1 93.5 113 ALA B O 1
ATOM 5108 N N . ILE B 1 114 ? 11.633 21.438 20.641 1 93.81 114 ILE B N 1
ATOM 5109 C CA . ILE B 1 114 ? 12.523 21.578 19.5 1 93.81 114 ILE B CA 1
ATOM 5110 C C . ILE B 1 114 ? 12.633 23.047 19.109 1 93.81 114 ILE B C 1
ATOM 5112 O O . ILE B 1 114 ? 13.719 23.531 18.797 1 93.81 114 ILE B O 1
ATOM 5116 N N . CYS B 1 115 ? 11.57 23.781 19.172 1 90.88 115 CYS B N 1
ATOM 5117 C CA . CYS B 1 115 ? 11.547 25.203 18.844 1 90.88 115 CYS B CA 1
ATOM 5118 C C . CYS B 1 115 ? 12.492 25.984 19.734 1 90.88 115 CYS B C 1
ATOM 5120 O O . CYS B 1 115 ? 13.203 26.875 19.266 1 90.88 115 CYS B O 1
ATOM 5122 N N . LEU B 1 116 ? 12.57 25.531 21 1 88.19 116 LEU B N 1
ATOM 5123 C CA . LEU B 1 116 ? 13.305 26.312 22 1 88.19 116 LEU B CA 1
ATOM 5124 C C . LEU B 1 116 ? 14.656 25.672 22.297 1 88.19 116 LEU B C 1
ATOM 5126 O O . LEU B 1 116 ? 15.344 26.078 23.234 1 88.19 116 LEU B O 1
ATOM 5130 N N . SER B 1 117 ? 14.961 24.688 21.484 1 85.81 117 SER B N 1
ATOM 5131 C CA . SER B 1 117 ? 16.203 23.984 21.766 1 85.81 117 SER B CA 1
ATOM 5132 C C . SER B 1 117 ? 17.422 24.891 21.578 1 85.81 117 SER B C 1
ATOM 5134 O O . SER B 1 117 ? 17.516 25.594 20.562 1 85.81 117 SER B O 1
ATOM 5136 N N . ASN B 1 118 ? 18.297 24.922 22.625 1 76.12 118 ASN B N 1
ATOM 5137 C CA . ASN B 1 118 ? 19.531 25.672 22.547 1 76.12 118 ASN B CA 1
ATOM 5138 C C . ASN B 1 118 ? 20.75 24.766 22.391 1 76.12 118 ASN B C 1
ATOM 5140 O O . ASN B 1 118 ? 21.891 25.188 22.562 1 76.12 118 ASN B O 1
ATOM 5144 N N . LYS B 1 119 ? 20.422 23.531 22.125 1 75.94 119 LYS B N 1
ATOM 5145 C CA . LYS B 1 119 ? 21.516 22.594 21.938 1 75.94 119 LYS B CA 1
ATOM 5146 C C . LYS B 1 119 ? 22.219 22.812 20.609 1 75.94 119 LYS B C 1
ATOM 5148 O O . LYS B 1 119 ? 21.578 23.078 19.594 1 75.94 119 LYS B O 1
ATOM 5153 N N . ALA B 1 120 ? 23.438 22.781 20.641 1 67.62 120 ALA B N 1
ATOM 5154 C CA . ALA B 1 120 ? 24.266 22.922 19.438 1 67.62 120 ALA B CA 1
ATOM 5155 C C . ALA B 1 120 ? 23.969 21.828 18.422 1 67.62 120 ALA B C 1
ATOM 5157 O O . ALA B 1 120 ? 24.188 22 17.219 1 67.62 120 ALA B O 1
ATOM 5158 N N . THR B 1 121 ? 23.344 20.781 18.938 1 70.62 121 THR B N 1
ATOM 5159 C CA . THR B 1 121 ? 23.125 19.625 18.078 1 70.62 121 THR B CA 1
ATOM 5160 C C . THR B 1 121 ? 21.844 19.812 17.266 1 70.62 121 THR B C 1
ATOM 5162 O O . THR B 1 121 ? 21.641 19.125 16.25 1 70.62 121 THR B O 1
ATOM 5165 N N . THR B 1 122 ? 21.047 20.766 17.719 1 76.81 122 THR B N 1
ATOM 5166 C CA . THR B 1 122 ? 19.828 21 16.953 1 76.81 122 THR B CA 1
ATOM 5167 C C . THR B 1 122 ? 20.062 22.031 15.852 1 76.81 122 THR B C 1
ATOM 5169 O O . THR B 1 122 ? 20.391 23.188 16.141 1 76.81 122 THR B O 1
ATOM 5172 N N . ALA B 1 123 ? 19.891 21.562 14.656 1 82.25 123 ALA B N 1
ATOM 5173 C CA . ALA B 1 123 ? 20.156 22.422 13.508 1 82.25 123 ALA B CA 1
ATOM 5174 C C . ALA B 1 123 ? 19.062 23.469 13.344 1 82.25 123 ALA B C 1
ATOM 5176 O O . ALA B 1 123 ? 17.953 23.297 13.836 1 82.25 123 ALA B O 1
ATOM 5177 N N . TRP B 1 124 ? 19.359 24.484 12.758 1 84.5 124 TRP B N 1
ATOM 5178 C CA . TRP B 1 124 ? 18.453 25.609 12.555 1 84.5 124 TRP B CA 1
ATOM 5179 C C . TRP B 1 124 ? 17.203 25.172 11.781 1 84.5 124 TRP B C 1
ATOM 5181 O O . TRP B 1 124 ? 16.094 25.609 12.086 1 84.5 124 TRP B O 1
ATOM 5191 N N . HIS B 1 125 ? 17.328 24.375 10.836 1 88.94 125 HIS B N 1
ATOM 5192 C CA . HIS B 1 125 ? 16.188 24.016 10.016 1 88.94 125 HIS B CA 1
ATOM 5193 C C . HIS B 1 125 ? 15.172 23.203 10.812 1 88.94 125 HIS B C 1
ATOM 5195 O O . HIS B 1 125 ? 13.961 23.328 10.586 1 88.94 125 HIS B O 1
ATOM 5201 N N . GLU B 1 126 ? 15.641 22.422 11.781 1 93.12 126 GLU B N 1
ATOM 5202 C CA . GLU B 1 126 ? 14.734 21.672 12.641 1 93.12 126 GLU B CA 1
ATOM 5203 C C . GLU B 1 126 ? 13.859 22.609 13.469 1 93.12 126 GLU B C 1
ATOM 5205 O O . GLU B 1 126 ? 12.648 22.391 13.602 1 93.12 126 GLU B O 1
ATOM 5210 N N . ARG B 1 127 ? 14.484 23.641 13.922 1 91.69 127 ARG B N 1
ATOM 5211 C CA . ARG B 1 127 ? 13.766 24.609 14.75 1 91.69 127 ARG B CA 1
ATOM 5212 C C . ARG B 1 127 ? 12.766 25.406 13.914 1 91.69 127 ARG B C 1
ATOM 5214 O O . ARG B 1 127 ? 11.625 25.625 14.344 1 91.69 127 ARG B O 1
ATOM 5221 N N . ILE B 1 128 ? 13.172 25.766 12.781 1 88.75 128 ILE B N 1
ATOM 5222 C CA . ILE B 1 128 ? 12.328 26.594 11.922 1 88.75 128 ILE B CA 1
ATOM 5223 C C . ILE B 1 128 ? 11.109 25.781 11.469 1 88.75 128 ILE B C 1
ATOM 5225 O O . ILE B 1 128 ? 9.984 26.297 11.484 1 88.75 128 ILE B O 1
ATOM 5229 N N . ILE B 1 129 ? 11.305 24.578 11.102 1 93.56 129 ILE B N 1
ATOM 5230 C CA . ILE B 1 129 ? 10.211 23.734 10.625 1 93.56 129 ILE B CA 1
ATOM 5231 C C . ILE B 1 129 ? 9.242 23.453 11.766 1 93.56 129 ILE B C 1
ATOM 5233 O O . ILE B 1 129 ? 8.031 23.578 11.602 1 93.56 129 ILE B O 1
ATOM 5237 N N . ALA B 1 130 ? 9.805 23.109 12.922 1 95.75 130 ALA B N 1
ATOM 5238 C CA . ALA B 1 130 ? 8.961 22.875 14.094 1 95.75 130 ALA B CA 1
ATOM 5239 C C . ALA B 1 130 ? 8.195 24.125 14.484 1 95.75 130 ALA B C 1
ATOM 5241 O O . ALA B 1 130 ? 7.023 24.062 14.867 1 95.75 130 ALA B O 1
ATOM 5242 N N . THR B 1 131 ? 8.844 25.25 14.398 1 91.81 131 THR B N 1
ATOM 5243 C CA . THR B 1 131 ? 8.203 26.516 14.727 1 91.81 131 THR B CA 1
ATOM 5244 C C . THR B 1 131 ? 7.078 26.844 13.742 1 91.81 131 THR B C 1
ATOM 5246 O O . THR B 1 131 ? 6.012 27.312 14.133 1 91.81 131 THR B O 1
ATOM 5249 N N . GLY B 1 132 ? 7.344 26.625 12.469 1 89.44 132 GLY B N 1
ATOM 5250 C CA . GLY B 1 132 ? 6.285 26.812 11.492 1 89.44 132 GLY B CA 1
ATOM 5251 C C . GLY B 1 132 ? 5.062 25.953 11.766 1 89.44 132 GLY B C 1
ATOM 5252 O O . GLY B 1 132 ? 3.932 26.422 11.664 1 89.44 132 GLY B O 1
ATOM 5253 N N . PHE B 1 133 ? 5.301 24.734 12.133 1 94.44 133 PHE B N 1
ATOM 5254 C CA . PHE B 1 133 ? 4.238 23.781 12.445 1 94.44 133 PHE B CA 1
ATOM 5255 C C . PHE B 1 133 ? 3.447 24.234 13.664 1 94.44 133 PHE B C 1
ATOM 5257 O O . PHE B 1 133 ? 2.217 24.312 13.625 1 94.44 133 PHE B O 1
ATOM 5264 N N . LEU B 1 134 ? 4.152 24.625 14.734 1 93.31 134 LEU B N 1
ATOM 5265 C CA . LEU B 1 134 ? 3.514 24.984 15.992 1 93.31 134 LEU B CA 1
ATOM 5266 C C . LEU B 1 134 ? 2.83 26.344 15.891 1 93.31 134 LEU B C 1
ATOM 5268 O O . LEU B 1 134 ? 1.745 26.547 16.438 1 93.31 134 LEU B O 1
ATOM 5272 N N . MET B 1 135 ? 3.457 27.219 15.188 1 87.31 135 MET B N 1
ATOM 5273 C CA . MET B 1 135 ? 2.885 28.547 15.047 1 87.31 135 MET B CA 1
ATOM 5274 C C . MET B 1 135 ? 1.58 28.5 14.258 1 87.31 135 MET B C 1
ATOM 5276 O O . MET B 1 135 ? 0.663 29.281 14.516 1 87.31 135 MET B O 1
ATOM 5280 N N . SER B 1 136 ? 1.532 27.625 13.328 1 88.44 136 SER B N 1
ATOM 5281 C CA . SER B 1 136 ? 0.282 27.453 12.594 1 88.44 136 SER B CA 1
ATOM 5282 C C . SER B 1 136 ? -0.853 27.031 13.516 1 88.44 136 SER B C 1
ATOM 5284 O O . SER B 1 136 ? -1.975 27.531 13.398 1 88.44 136 SER B O 1
ATOM 5286 N N . ILE B 1 137 ? -0.587 26.188 14.469 1 91.12 137 ILE B N 1
ATOM 5287 C CA . ILE B 1 137 ? -1.597 25.703 15.406 1 91.12 137 ILE B CA 1
ATOM 5288 C C . ILE B 1 137 ? -1.988 26.828 16.375 1 91.12 137 ILE B C 1
ATOM 5290 O O . ILE B 1 137 ? -3.174 27.047 16.625 1 91.12 137 ILE B O 1
ATOM 5294 N N . ILE B 1 138 ? -1.03 27.625 16.797 1 87.12 138 ILE B N 1
ATOM 5295 C CA . ILE B 1 138 ? -1.287 28.719 17.719 1 87.12 138 ILE B CA 1
ATOM 5296 C C . ILE B 1 138 ? -2.074 29.812 17.016 1 87.12 138 ILE B C 1
ATOM 5298 O O . ILE B 1 138 ? -3.051 30.328 17.562 1 87.12 138 ILE B O 1
ATOM 5302 N N . CYS B 1 139 ? -1.723 30.062 15.758 1 83 139 CYS B N 1
ATOM 5303 C CA . CYS B 1 139 ? -2.361 31.141 15.016 1 83 139 CYS B CA 1
ATOM 5304 C C . CYS B 1 139 ? -3.787 30.781 14.633 1 83 139 CYS B C 1
ATOM 5306 O O . CYS B 1 139 ? -4.613 31.656 14.383 1 83 139 CYS B O 1
ATOM 5308 N N . ASN B 1 140 ? -4.023 29.547 14.594 1 83.06 140 ASN B N 1
ATOM 5309 C CA . ASN B 1 140 ? -5.375 29.078 14.289 1 83.06 140 ASN B CA 1
ATOM 5310 C C . ASN B 1 140 ? -6.359 29.469 15.391 1 83.06 140 ASN B C 1
ATOM 5312 O O . ASN B 1 140 ? -7.57 29.453 15.18 1 83.06 140 ASN B O 1
ATOM 5316 N N . GLN B 1 141 ? -5.84 29.781 16.5 1 83.56 141 GLN B N 1
ATOM 5317 C CA . GLN B 1 141 ? -6.707 30.141 17.625 1 83.56 141 GLN B CA 1
ATOM 5318 C C . GLN B 1 141 ? -7.066 31.625 17.578 1 83.56 141 GLN B C 1
ATOM 5320 O O . GLN B 1 141 ? -7.984 32.062 18.281 1 83.56 141 GLN B O 1
ATOM 5325 N N . PHE B 1 142 ? -6.402 32.312 16.594 1 82.81 142 PHE B N 1
ATOM 5326 C CA . PHE B 1 142 ? -6.621 33.75 16.5 1 82.81 142 PHE B CA 1
ATOM 5327 C C . PHE B 1 142 ? -7.711 34.062 15.477 1 82.81 142 PHE B C 1
ATOM 5329 O O . PHE B 1 142 ? -8.039 33.219 14.633 1 82.81 142 PHE B O 1
ATOM 5336 N N . PRO B 1 143 ? -8.266 35.188 15.594 1 82.12 143 PRO B N 1
ATOM 5337 C CA . PRO B 1 143 ? -9.227 35.562 14.562 1 82.12 143 PRO B CA 1
ATOM 5338 C C . PRO B 1 143 ? -8.625 35.562 13.156 1 82.12 143 PRO B C 1
ATOM 5340 O O . PRO B 1 143 ? -7.422 35.781 12.992 1 82.12 143 PRO B O 1
ATOM 5343 N N . LYS B 1 144 ? -9.406 35.281 12.164 1 78.69 144 LYS B N 1
ATOM 5344 C CA . LYS B 1 144 ? -9 35.094 10.773 1 78.69 144 LYS B CA 1
ATOM 5345 C C . LYS B 1 144 ? -8.141 36.25 10.289 1 78.69 144 LYS B C 1
ATOM 5347 O O . LYS B 1 144 ? -7.156 36.062 9.57 1 78.69 144 LYS B O 1
ATOM 5352 N N . TRP B 1 145 ? -8.492 37.438 10.633 1 82.38 145 TRP B N 1
ATOM 5353 C CA . TRP B 1 145 ? -7.762 38.594 10.141 1 82.38 145 TRP B CA 1
ATOM 5354 C C . TRP B 1 145 ? -6.332 38.625 10.672 1 82.38 145 TRP B C 1
ATOM 5356 O O . TRP B 1 145 ? -5.402 39 9.953 1 82.38 145 TRP B O 1
ATOM 5366 N N . LEU B 1 146 ? -6.184 38.188 11.867 1 83.81 146 LEU B N 1
ATOM 5367 C CA . LEU B 1 146 ? -4.852 38.156 12.461 1 83.81 146 LEU B CA 1
ATOM 5368 C C . LEU B 1 146 ? -3.998 37.062 11.844 1 83.81 146 LEU B C 1
ATOM 5370 O O . LEU B 1 146 ? -2.809 37.25 11.586 1 83.81 146 LEU B O 1
ATOM 5374 N N . SER B 1 147 ? -4.609 35.969 11.594 1 80.75 147 SER B N 1
ATOM 5375 C CA . SER B 1 147 ? -3.883 34.875 10.961 1 80.75 147 SER B CA 1
ATOM 5376 C C . SER B 1 147 ? -3.438 35.25 9.547 1 80.75 147 SER B C 1
ATOM 5378 O O . SER B 1 147 ? -2.316 34.938 9.148 1 80.75 147 SER B O 1
ATOM 5380 N N . SER B 1 148 ? -4.289 35.875 8.891 1 83.69 148 SER B N 1
ATOM 5381 C CA . SER B 1 148 ? -3.945 36.312 7.547 1 83.69 148 SER B CA 1
ATOM 5382 C C . SER B 1 148 ? -2.83 37.344 7.578 1 83.69 148 SER B C 1
ATOM 5384 O O . SER B 1 148 ? -1.972 37.375 6.695 1 83.69 148 SER B O 1
ATOM 5386 N N . PHE B 1 149 ? -2.854 38.156 8.578 1 86 149 PHE B N 1
ATOM 5387 C CA . PHE B 1 149 ? -1.824 39.188 8.719 1 86 149 PHE B CA 1
ATOM 5388 C C . PHE B 1 149 ? -0.462 38.562 8.977 1 86 149 PHE B C 1
ATOM 5390 O O . PHE B 1 149 ? 0.535 38.938 8.367 1 86 149 PHE B O 1
ATOM 5397 N N . VAL B 1 150 ? -0.467 37.625 9.82 1 80.69 150 VAL B N 1
ATOM 5398 C CA . VAL B 1 150 ? 0.784 36.938 10.148 1 80.69 150 VAL B CA 1
ATOM 5399 C C . VAL B 1 150 ? 1.312 36.219 8.914 1 80.69 150 VAL B C 1
ATOM 5401 O O . VAL B 1 150 ? 2.51 36.25 8.625 1 80.69 150 VAL B O 1
ATOM 5404 N N . ALA B 1 151 ? 0.47 35.531 8.195 1 81.44 151 ALA B N 1
ATOM 5405 C CA . ALA B 1 151 ? 0.868 34.812 6.98 1 81.44 151 ALA B CA 1
ATOM 5406 C C . ALA B 1 151 ? 1.446 35.781 5.945 1 81.44 151 ALA B C 1
ATOM 5408 O O . ALA B 1 151 ? 2.498 35.5 5.359 1 81.44 151 ALA B O 1
ATOM 5409 N N . ALA B 1 152 ? 0.782 36.906 5.758 1 87 152 ALA B N 1
ATOM 5410 C CA . ALA B 1 152 ? 1.238 37.906 4.785 1 87 152 ALA B CA 1
ATOM 5411 C C . ALA B 1 152 ? 2.578 38.5 5.199 1 87 152 ALA B C 1
ATOM 5413 O O . ALA B 1 152 ? 3.445 38.719 4.355 1 87 152 ALA B O 1
ATOM 5414 N N . SER B 1 153 ? 2.715 38.656 6.477 1 85.88 153 SER B N 1
ATOM 5415 C CA . SER B 1 153 ? 3.973 39.188 6.988 1 85.88 153 SER B CA 1
ATOM 5416 C C . SER B 1 153 ? 5.117 38.188 6.797 1 85.88 153 SER B C 1
ATOM 5418 O O . SER B 1 153 ? 6.238 38.594 6.469 1 85.88 153 SER B O 1
ATOM 5420 N N . ALA B 1 154 ? 4.797 36.969 6.988 1 80.38 154 ALA B N 1
ATOM 5421 C CA . ALA B 1 154 ? 5.812 35.938 6.812 1 80.38 154 ALA B CA 1
ATOM 5422 C C . ALA B 1 154 ? 6.254 35.844 5.355 1 80.38 154 ALA B C 1
ATOM 5424 O O . ALA B 1 154 ? 7.449 35.75 5.07 1 80.38 154 ALA B O 1
ATOM 5425 N N . VAL B 1 155 ? 5.309 35.812 4.461 1 84.25 155 VAL B N 1
ATOM 5426 C CA . VAL B 1 155 ? 5.629 35.75 3.039 1 84.25 155 VAL B CA 1
ATOM 5427 C C . VAL B 1 155 ? 6.434 37 2.631 1 84.25 155 VAL B C 1
ATOM 5429 O O . VAL B 1 155 ? 7.375 36.875 1.841 1 84.25 155 VAL B O 1
ATOM 5432 N N . PHE B 1 156 ? 6.062 38.156 3.145 1 87.38 156 PHE B N 1
ATOM 5433 C CA . PHE B 1 156 ? 6.777 39.406 2.893 1 87.38 156 PHE B CA 1
ATOM 5434 C C . PHE B 1 156 ? 8.219 39.312 3.371 1 87.38 156 PHE B C 1
ATOM 5436 O O . PHE B 1 156 ? 9.148 39.625 2.627 1 87.38 156 PHE B O 1
ATOM 5443 N N . ALA B 1 157 ? 8.375 38.812 4.566 1 80.81 157 ALA B N 1
ATOM 5444 C CA . ALA B 1 157 ? 9.711 38.688 5.137 1 80.81 157 ALA B CA 1
ATOM 5445 C C . ALA B 1 157 ? 10.555 37.688 4.336 1 80.81 157 ALA B C 1
ATOM 5447 O O . ALA B 1 157 ? 11.734 37.938 4.082 1 80.81 157 ALA B O 1
ATOM 5448 N N . PHE B 1 158 ? 9.938 36.688 3.961 1 76.06 158 PHE B N 1
ATOM 5449 C CA . PHE B 1 158 ? 10.648 35.656 3.18 1 76.06 158 PHE B CA 1
ATOM 5450 C C . PHE B 1 158 ? 11.062 36.219 1.823 1 76.06 158 PHE B C 1
ATOM 5452 O O . PHE B 1 158 ? 12.172 35.969 1.354 1 76.06 158 PHE B O 1
ATOM 5459 N N . GLY B 1 159 ? 10.148 36.875 1.226 1 78.88 159 GLY B N 1
ATOM 5460 C CA . GLY B 1 159 ? 10.469 37.5 -0.055 1 78.88 159 GLY B CA 1
ATOM 5461 C C . GLY B 1 159 ? 11.648 38.438 0.013 1 78.88 159 GLY B C 1
ATOM 5462 O O . GLY B 1 159 ? 12.523 38.406 -0.858 1 78.88 159 GLY B O 1
ATOM 5463 N N . LEU B 1 160 ? 11.742 39.156 1.07 1 78.12 160 LEU B N 1
ATOM 5464 C CA . LEU B 1 160 ? 12.836 40.125 1.24 1 78.12 160 LEU B CA 1
ATOM 5465 C C . LEU B 1 160 ? 14.141 39.375 1.552 1 78.12 160 LEU B C 1
ATOM 5467 O O . LEU B 1 160 ? 15.195 39.75 1.023 1 78.12 160 LEU B O 1
ATOM 5471 N N . ALA B 1 161 ? 14.023 38.438 2.389 1 70.88 161 ALA B N 1
ATOM 5472 C CA . ALA B 1 161 ? 15.219 37.719 2.828 1 70.88 161 ALA B CA 1
ATOM 5473 C C . ALA B 1 161 ? 15.812 36.906 1.684 1 70.88 161 ALA B C 1
ATOM 5475 O O . ALA B 1 161 ? 17.031 36.719 1.626 1 70.88 161 ALA B O 1
ATOM 5476 N N . SER B 1 162 ? 15 36.469 0.838 1 68.88 162 SER B N 1
ATOM 5477 C CA . SER B 1 162 ? 15.461 35.594 -0.23 1 68.88 162 SER B CA 1
ATOM 5478 C C . SER B 1 162 ? 16.203 36.375 -1.31 1 68.88 162 SER B C 1
ATOM 5480 O O . SER B 1 162 ? 16.875 35.781 -2.156 1 68.88 162 SER B O 1
ATOM 5482 N N . ARG B 1 163 ? 16.156 37.688 -1.189 1 67.75 163 ARG B N 1
ATOM 5483 C CA . ARG B 1 163 ? 16.875 38.5 -2.154 1 67.75 163 ARG B CA 1
ATOM 5484 C C . ARG B 1 163 ? 18.375 38.344 -2 1 67.75 163 ARG B C 1
ATOM 5486 O O . ARG B 1 163 ? 19.125 38.5 -2.963 1 67.75 163 ARG B O 1
ATOM 5493 N N . GLN B 1 164 ? 18.844 38.344 -0.572 1 52.69 164 GLN B N 1
ATOM 5494 C CA . GLN B 1 164 ? 20.266 38.312 -0.216 1 52.69 164 GLN B CA 1
ATOM 5495 C C . GLN B 1 164 ? 20.922 37 -0.63 1 52.69 164 GLN B C 1
ATOM 5497 O O . GLN B 1 164 ? 22.141 36.906 -0.683 1 52.69 164 GLN B O 1
ATOM 5502 N N . PHE B 1 165 ? 20.219 36.062 -0.412 1 46.19 165 PHE B N 1
ATOM 5503 C CA . PHE B 1 165 ? 20.875 34.781 -0.565 1 46.19 165 PHE B CA 1
ATOM 5504 C C . PHE B 1 165 ? 21.359 34.594 -1.998 1 46.19 165 PHE B C 1
ATOM 5506 O O . PHE B 1 165 ? 20.781 33.812 -2.756 1 46.19 165 PHE B O 1
ATOM 5513 N N . VAL B 1 166 ? 21.812 35.688 -2.516 1 40.62 166 VAL B N 1
ATOM 5514 C CA . VAL B 1 166 ? 22.766 35.531 -3.611 1 40.62 166 VAL B CA 1
ATOM 5515 C C . VAL B 1 166 ? 24.031 34.812 -3.107 1 40.62 166 VAL B C 1
ATOM 5517 O O . VAL B 1 166 ? 24.516 35.125 -2.016 1 40.62 166 VAL B O 1
ATOM 5520 N N . PRO B 1 167 ? 24.453 33.781 -3.525 1 36.91 167 PRO B N 1
ATOM 5521 C CA . PRO B 1 167 ? 25.578 33 -2.986 1 36.91 167 PRO B CA 1
ATOM 5522 C C . PRO B 1 167 ? 26.734 33.906 -2.525 1 36.91 167 PRO B C 1
ATOM 5524 O O . PRO B 1 167 ? 27.078 34.875 -3.201 1 36.91 167 PRO B O 1
ATOM 5527 N N . MET B 1 168 ? 27.031 34 -1.23 1 30.47 168 MET B N 1
ATOM 5528 C CA . MET B 1 168 ? 28.219 34.594 -0.639 1 30.47 168 MET B CA 1
ATOM 5529 C C . MET B 1 168 ? 29.469 34.156 -1.394 1 30.47 168 MET B C 1
ATOM 5531 O O . MET B 1 168 ? 29.703 32.969 -1.622 1 30.47 168 MET B O 1
ATOM 5535 N N . GLN B 1 169 ? 30.188 34.906 -2.125 1 29.44 169 GLN B N 1
ATOM 5536 C CA . GLN B 1 169 ? 31.531 34.812 -2.689 1 29.44 169 GLN B CA 1
ATOM 5537 C C . GLN B 1 169 ? 32.562 34.531 -1.606 1 29.44 169 GLN B C 1
ATOM 5539 O O . GLN B 1 169 ? 32.688 35.281 -0.63 1 29.44 169 GLN B O 1
ATOM 5544 N N . GLN B 1 170 ? 32.844 33.281 -1.18 1 28.36 170 GLN B N 1
ATOM 5545 C CA . GLN B 1 170 ? 34.094 33.125 -0.489 1 28.36 170 GLN B CA 1
ATOM 5546 C C . GLN B 1 170 ? 35.188 33.969 -1.158 1 28.36 170 GLN B C 1
ATOM 5548 O O . GLN B 1 170 ? 35.438 33.844 -2.365 1 28.36 170 GLN B O 1
ATOM 5553 N N . LEU B 1 171 ? 35.625 35.062 -0.583 1 27.92 171 LEU B N 1
ATOM 5554 C CA . LEU B 1 171 ? 36.812 35.875 -0.791 1 27.92 171 LEU B CA 1
ATOM 5555 C C . LEU B 1 171 ? 38.094 35.031 -0.831 1 27.92 171 LEU B C 1
ATOM 5557 O O . LEU B 1 171 ? 38.5 34.469 0.191 1 27.92 171 LEU B O 1
ATOM 5561 N N . ASP B 1 172 ? 38.375 34.188 -1.784 1 28.08 172 ASP B N 1
ATOM 5562 C CA . ASP B 1 172 ? 39.75 33.688 -1.92 1 28.08 172 ASP B CA 1
ATOM 5563 C C . ASP B 1 172 ? 40.75 34.844 -1.888 1 28.08 172 ASP B C 1
ATOM 5565 O O . ASP B 1 172 ? 40.562 35.844 -2.596 1 28.08 172 ASP B O 1
ATOM 5569 N N . SER B 1 173 ? 41.375 35.125 -0.759 1 26.84 173 SER B N 1
ATOM 5570 C CA . SER B 1 173 ? 42.625 35.844 -0.622 1 26.84 173 SER B CA 1
ATOM 5571 C C . SER B 1 173 ? 43.656 35.406 -1.688 1 26.84 173 SER B C 1
ATOM 5573 O O . SER B 1 173 ? 44.125 34.281 -1.667 1 26.84 173 SER B O 1
ATOM 5575 N N . ASP B 1 174 ? 43.469 35.594 -2.959 1 26.02 174 ASP B N 1
ATOM 5576 C CA . ASP B 1 174 ? 44.5 35.5 -3.994 1 26.02 174 ASP B CA 1
ATOM 5577 C C . ASP B 1 174 ? 45.719 36.375 -3.645 1 26.02 174 ASP B C 1
ATOM 5579 O O . ASP B 1 174 ? 45.625 37.594 -3.582 1 26.02 174 ASP B O 1
ATOM 5583 N N . ASN B 1 175 ? 46.562 35.969 -2.549 1 24.88 175 ASN B N 1
ATOM 5584 C CA . ASN B 1 175 ? 47.938 36.406 -2.605 1 24.88 175 ASN B CA 1
ATOM 5585 C C . ASN B 1 175 ? 48.562 36.156 -3.982 1 24.88 175 ASN B C 1
ATOM 5587 O O . ASN B 1 175 ? 48.656 35.031 -4.43 1 24.88 175 ASN B O 1
ATOM 5591 N N . ASN B 1 176 ? 48.406 37.094 -4.926 1 23.16 176 ASN B N 1
ATOM 5592 C CA . ASN B 1 176 ? 48.969 37.281 -6.25 1 23.16 176 ASN B CA 1
ATOM 5593 C C . ASN B 1 176 ? 50.5 37.219 -6.223 1 23.16 176 ASN B C 1
ATOM 5595 O O . ASN B 1 176 ? 51.188 38.188 -5.918 1 23.16 176 ASN B O 1
ATOM 5599 N N . THR B 1 177 ? 51.156 36.25 -5.453 1 24.59 177 THR B N 1
ATOM 5600 C CA . THR B 1 177 ? 52.562 36.281 -5.84 1 24.59 177 THR B CA 1
ATOM 5601 C C . THR B 1 177 ? 52.719 36.062 -7.34 1 24.59 177 THR B C 1
ATOM 5603 O O . THR B 1 177 ? 52.156 35.125 -7.895 1 24.59 177 THR B O 1
ATOM 5606 N N . SER B 1 178 ? 53.125 37.094 -8.18 1 22.53 178 SER B N 1
ATOM 5607 C CA . SER B 1 178 ? 53.406 37.375 -9.586 1 22.53 178 SER B CA 1
ATOM 5608 C C . SER B 1 178 ? 54.406 36.375 -10.172 1 22.53 178 SER B C 1
ATOM 5610 O O . SER B 1 178 ? 54.875 36.562 -11.297 1 22.53 178 SER B O 1
ATOM 5612 N N . SER B 1 179 ? 54.781 35.219 -9.57 1 23.48 179 SER B N 1
ATOM 5613 C CA . SER B 1 179 ? 55.938 34.719 -10.281 1 23.48 179 SER B CA 1
ATOM 5614 C C . SER B 1 179 ? 55.625 34.438 -11.742 1 23.48 179 SER B C 1
ATOM 5616 O O . SER B 1 179 ? 54.531 34 -12.078 1 23.48 179 SER B O 1
ATOM 5618 N N . THR B 1 180 ? 56.406 35.094 -12.742 1 23.83 180 THR B N 1
ATOM 5619 C CA . THR B 1 180 ? 56.5 35.344 -14.172 1 23.83 180 THR B CA 1
ATOM 5620 C C . THR B 1 180 ? 56.562 34.031 -14.945 1 23.83 180 THR B C 1
ATOM 5622 O O . THR B 1 180 ? 56.625 34.031 -16.172 1 23.83 180 THR B O 1
ATOM 5625 N N . ASN B 1 181 ? 56.75 32.844 -14.312 1 22.14 181 ASN B N 1
ATOM 5626 C CA . ASN B 1 181 ? 57.438 31.953 -15.234 1 22.14 181 ASN B CA 1
ATOM 5627 C C . ASN B 1 181 ? 56.531 31.625 -16.438 1 22.14 181 ASN B C 1
ATOM 5629 O O . ASN B 1 181 ? 55.312 31.578 -16.312 1 22.14 181 ASN B O 1
ATOM 5633 N N . SER B 1 182 ? 57.094 31.703 -17.688 1 24.23 182 SER B N 1
ATOM 5634 C CA . SER B 1 182 ? 56.844 31.719 -19.125 1 24.23 182 SER B CA 1
ATOM 5635 C C . SER B 1 182 ? 56.062 30.453 -19.547 1 24.23 182 SER B C 1
ATOM 5637 O O . SER B 1 182 ? 55.781 30.281 -20.734 1 24.23 182 SER B O 1
ATOM 5639 N N . GLY B 1 183 ? 56.031 29.438 -18.672 1 22.47 183 GLY B N 1
ATOM 5640 C CA . GLY B 1 183 ? 56.031 28.203 -19.438 1 22.47 183 GLY B CA 1
ATOM 5641 C C . GLY B 1 183 ? 54.781 28.062 -20.312 1 22.47 183 GLY B C 1
ATOM 5642 O O . GLY B 1 183 ? 53.781 28.75 -20.094 1 22.47 183 GLY B O 1
ATOM 5643 N N . VAL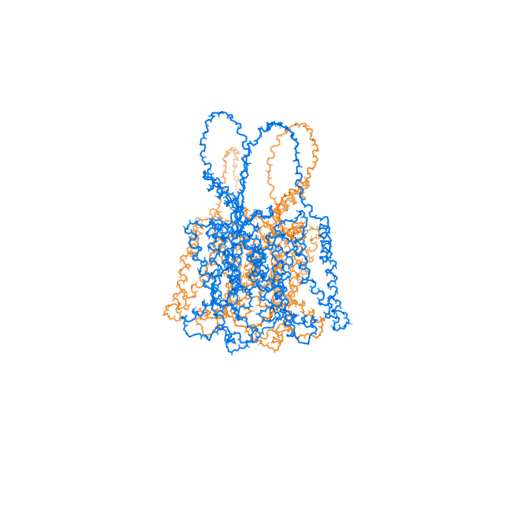 B 1 184 ? 54.969 27.344 -21.453 1 26.59 184 VAL B N 1
ATOM 5644 C CA . VAL B 1 184 ? 54.312 26.969 -22.703 1 26.59 184 VAL B CA 1
ATOM 5645 C C . VAL B 1 184 ? 53 26.234 -22.406 1 26.59 184 VAL B C 1
ATOM 5647 O O . VAL B 1 184 ? 53 25.156 -21.797 1 26.59 184 VAL B O 1
ATOM 5650 N N . THR B 1 185 ? 52 26.984 -22.031 1 22.53 185 THR B N 1
ATOM 5651 C CA . THR B 1 185 ? 50.75 26.344 -21.625 1 22.53 185 THR B CA 1
ATOM 5652 C C . THR B 1 185 ? 50.156 25.531 -22.781 1 22.53 185 THR B C 1
ATOM 5654 O O . THR B 1 185 ? 49.812 26.094 -23.828 1 22.53 185 THR B O 1
ATOM 5657 N N . GLN B 1 186 ? 50.875 24.375 -23.141 1 22.2 186 GLN B N 1
ATOM 5658 C CA . GLN B 1 186 ? 50.25 23.5 -24.141 1 22.2 186 GLN B CA 1
ATOM 5659 C C . GLN B 1 186 ? 48.781 23.297 -23.875 1 22.2 186 GLN B C 1
ATOM 5661 O O . GLN B 1 186 ? 48.344 23.141 -22.719 1 22.2 186 GLN B O 1
ATOM 5666 N N . SER B 1 187 ? 48 23.828 -24.797 1 23.39 187 SER B N 1
ATOM 5667 C CA . SER B 1 187 ? 46.562 23.828 -24.891 1 23.39 187 SER B CA 1
ATOM 5668 C C . SER B 1 187 ? 46 22.422 -24.703 1 23.39 187 SER B C 1
ATOM 5670 O O . SER B 1 187 ? 46.156 21.562 -25.578 1 23.39 187 SER B O 1
ATOM 5672 N N . LYS B 1 188 ? 46.375 21.734 -23.562 1 23.69 188 LYS B N 1
ATOM 5673 C CA . LYS B 1 188 ? 45.781 20.406 -23.438 1 23.69 188 LYS B CA 1
ATOM 5674 C C . LYS B 1 188 ? 44.281 20.453 -23.672 1 23.69 188 LYS B C 1
ATOM 5676 O O . LYS B 1 188 ? 43.594 21.391 -23.25 1 23.69 188 LYS B O 1
ATOM 5681 N N . SER B 1 189 ? 43.906 19.844 -24.797 1 24.33 189 SER B N 1
ATOM 5682 C CA . SER B 1 189 ? 42.594 19.562 -25.344 1 24.33 189 SER B CA 1
ATOM 5683 C C . SER B 1 189 ? 41.594 19.25 -24.234 1 24.33 189 SER B C 1
ATOM 5685 O O . SER B 1 189 ? 41.969 18.703 -23.188 1 24.33 189 SER B O 1
ATOM 5687 N N . PRO B 1 190 ? 40.531 20.031 -24.203 1 24.62 190 PRO B N 1
ATOM 5688 C CA . PRO B 1 190 ? 39.5 19.875 -23.188 1 24.62 190 PRO B CA 1
ATOM 5689 C C . PRO B 1 190 ? 39.188 18.406 -22.906 1 24.62 190 PRO B C 1
ATOM 5691 O O . PRO B 1 190 ? 39 17.609 -23.828 1 24.62 190 PRO B O 1
ATOM 5694 N N . ALA B 1 191 ? 39.844 17.844 -21.953 1 22.83 191 ALA B N 1
ATOM 5695 C CA . ALA B 1 191 ? 39.5 16.516 -21.469 1 22.83 191 ALA B CA 1
ATOM 5696 C C . ALA B 1 191 ? 38 16.266 -21.516 1 22.83 191 ALA B C 1
ATOM 5698 O O . ALA B 1 191 ? 37.219 17.094 -21.062 1 22.83 191 ALA B O 1
ATOM 5699 N N . LYS B 1 192 ? 37.562 15.57 -22.516 1 25.45 192 LYS B N 1
ATOM 5700 C CA . LYS B 1 192 ? 36.25 14.93 -22.594 1 25.45 192 LYS B CA 1
ATOM 5701 C C . LYS B 1 192 ? 35.75 14.516 -21.203 1 25.45 192 LYS B C 1
ATOM 5703 O O . LYS B 1 192 ? 36.5 13.891 -20.438 1 25.45 192 LYS B O 1
ATOM 5708 N N . ARG B 1 193 ? 34.844 15.289 -20.719 1 25.22 193 ARG B N 1
ATOM 5709 C CA . ARG B 1 193 ? 34.062 14.914 -19.531 1 25.22 193 ARG B CA 1
ATOM 5710 C C . ARG B 1 193 ? 34 13.398 -19.391 1 25.22 193 ARG B C 1
ATOM 5712 O O . ARG B 1 193 ? 33.469 12.711 -20.281 1 25.22 193 ARG B O 1
ATOM 5719 N N . ASN B 1 194 ? 35.062 12.836 -18.969 1 22.78 194 ASN B N 1
ATOM 5720 C CA . ASN B 1 194 ? 34.938 11.445 -18.547 1 22.78 194 ASN B CA 1
ATOM 5721 C C . ASN B 1 194 ? 33.594 11.195 -17.844 1 22.78 194 ASN B C 1
ATOM 5723 O O . ASN B 1 194 ? 33.344 11.789 -16.797 1 22.78 194 ASN B O 1
ATOM 5727 N N . ALA B 1 195 ? 32.5 11.164 -18.625 1 27.31 195 ALA B N 1
ATOM 5728 C CA . ALA B 1 195 ? 31.328 10.5 -18.094 1 27.31 195 ALA B CA 1
ATOM 5729 C C . ALA B 1 195 ? 31.719 9.422 -17.078 1 27.31 195 ALA B C 1
ATOM 5731 O O . ALA B 1 195 ? 32.312 8.414 -17.438 1 27.31 195 ALA B O 1
ATOM 5732 N N . THR B 1 196 ? 32.344 9.891 -16.047 1 26.75 196 THR B N 1
ATOM 5733 C CA . THR B 1 196 ? 32.406 8.906 -14.984 1 26.75 196 THR B CA 1
ATOM 5734 C C . THR B 1 196 ? 31.234 7.949 -15.031 1 26.75 196 THR B C 1
ATOM 5736 O O . THR B 1 196 ? 30.078 8.367 -14.93 1 26.75 196 THR B O 1
ATOM 5739 N N . THR B 1 197 ? 31.328 7.004 -15.867 1 28.45 197 THR B N 1
ATOM 5740 C CA . THR B 1 197 ? 30.547 5.777 -15.828 1 28.45 197 THR B CA 1
ATOM 5741 C C . THR B 1 197 ? 30.312 5.328 -14.391 1 28.45 197 THR B C 1
ATOM 5743 O O . THR B 1 197 ? 31.188 4.703 -13.781 1 28.45 197 THR B O 1
ATOM 5746 N N . SER B 1 198 ? 30.125 6.23 -13.484 1 28.92 198 SER B N 1
ATOM 5747 C CA . SER B 1 198 ? 29.656 5.453 -12.344 1 28.92 198 SER B CA 1
ATOM 5748 C C . SER B 1 198 ? 28.844 4.246 -12.805 1 28.92 198 SER B C 1
ATOM 5750 O O . SER B 1 198 ? 27.969 4.371 -13.664 1 28.92 198 SER B O 1
ATOM 5752 N N . SER B 1 199 ? 29.406 3.197 -13 1 32.44 199 SER B N 1
ATOM 5753 C CA . SER B 1 199 ? 28.859 1.85 -13.109 1 32.44 199 SER B CA 1
ATOM 5754 C C . SER B 1 199 ? 27.562 1.722 -12.328 1 32.44 199 SER B C 1
ATOM 5756 O O . SER B 1 199 ? 27.406 0.826 -11.492 1 32.44 199 SER B O 1
ATOM 5758 N N . ASP B 1 200 ? 27.031 2.779 -11.773 1 35.88 200 ASP B N 1
ATOM 5759 C CA . ASP B 1 200 ? 25.797 2.5 -11.039 1 35.88 200 ASP B CA 1
ATOM 5760 C C . ASP B 1 200 ? 24.812 1.691 -11.883 1 35.88 200 ASP B C 1
ATOM 5762 O O . ASP B 1 200 ? 24.312 2.182 -12.898 1 35.88 200 ASP B O 1
ATOM 5766 N N . ASP B 1 201 ? 25 0.51 -12.117 1 39.91 201 ASP B N 1
ATOM 5767 C CA . ASP B 1 201 ? 24.109 -0.592 -12.469 1 39.91 201 ASP B CA 1
ATOM 5768 C C . ASP B 1 201 ? 22.688 -0.338 -11.961 1 39.91 201 ASP B C 1
ATOM 5770 O O . ASP B 1 201 ? 22.234 -1.002 -11.031 1 39.91 201 ASP B O 1
ATOM 5774 N N . ASN B 1 202 ? 22.359 0.837 -11.75 1 45.25 202 ASN B N 1
ATOM 5775 C CA . ASN B 1 202 ? 20.969 1.01 -11.383 1 45.25 202 ASN B CA 1
ATOM 5776 C C . ASN B 1 202 ? 20.031 0.425 -12.445 1 45.25 202 ASN B C 1
ATOM 5778 O O . ASN B 1 202 ? 19.938 0.958 -13.555 1 45.25 202 ASN B O 1
ATOM 5782 N N . THR B 1 203 ? 19.75 -0.781 -12.438 1 56.5 203 THR B N 1
ATOM 5783 C CA . THR B 1 203 ? 18.969 -1.655 -13.297 1 56.5 203 THR B CA 1
ATOM 5784 C C . THR B 1 203 ? 17.516 -1.166 -13.398 1 56.5 203 THR B C 1
ATOM 5786 O O . THR B 1 203 ? 16.719 -1.713 -14.164 1 56.5 203 THR B O 1
ATOM 5789 N N . ASN B 1 204 ? 17.203 0.091 -12.75 1 65 204 ASN B N 1
ATOM 5790 C CA . ASN B 1 204 ? 15.812 0.49 -12.953 1 65 204 ASN B CA 1
ATOM 5791 C C . ASN B 1 204 ? 15.664 1.453 -14.125 1 65 204 ASN B C 1
ATOM 5793 O O . ASN B 1 204 ? 16.156 2.58 -14.078 1 65 204 ASN B O 1
ATOM 5797 N N . PRO B 1 205 ? 15.148 1.116 -15.219 1 70.69 205 PRO B N 1
ATOM 5798 C CA . PRO B 1 205 ? 15.047 1.927 -16.438 1 70.69 205 PRO B CA 1
ATOM 5799 C C . PRO B 1 205 ? 14.398 3.285 -16.188 1 70.69 205 PRO B C 1
ATOM 5801 O O . PRO B 1 205 ? 14.781 4.281 -16.797 1 70.69 205 PRO B O 1
ATOM 5804 N N . PHE B 1 206 ? 13.477 3.375 -15.289 1 76.56 206 PHE B N 1
ATOM 5805 C CA . PHE B 1 206 ? 12.805 4.641 -15.031 1 76.56 206 PHE B CA 1
ATOM 5806 C C . PHE B 1 206 ? 13.75 5.633 -14.367 1 76.56 206 PHE B C 1
ATOM 5808 O O . PHE B 1 206 ? 13.734 6.82 -14.695 1 76.56 206 PHE B O 1
ATOM 5815 N N . LEU B 1 207 ? 14.477 5.164 -13.523 1 77.94 207 LEU B N 1
ATOM 5816 C CA . LEU B 1 207 ? 15.414 6.043 -12.828 1 77.94 207 LEU B CA 1
ATOM 5817 C C . LEU B 1 207 ? 16.453 6.586 -13.797 1 77.94 207 LEU B C 1
ATOM 5819 O O . LEU B 1 207 ? 16.875 7.738 -13.68 1 77.94 207 LEU B O 1
ATOM 5823 N N . LYS B 1 208 ? 16.844 5.738 -14.734 1 78.5 208 LYS B N 1
ATOM 5824 C CA . LYS B 1 208 ? 17.781 6.18 -15.758 1 78.5 208 LYS B CA 1
ATOM 5825 C C . LYS B 1 208 ? 17.172 7.273 -16.625 1 78.5 208 LYS B C 1
ATOM 5827 O O . LYS B 1 208 ? 17.828 8.281 -16.922 1 78.5 208 LYS B O 1
ATOM 5832 N N . PHE B 1 209 ? 15.922 7.004 -16.953 1 81.88 209 PHE B N 1
ATOM 5833 C CA . PHE B 1 209 ? 15.188 8 -17.734 1 81.88 209 PHE B CA 1
ATOM 5834 C C . PHE B 1 209 ? 15.047 9.297 -16.953 1 81.88 209 PHE B C 1
ATOM 5836 O O . PHE B 1 209 ? 15.297 10.383 -17.484 1 81.88 209 PHE B O 1
ATOM 5843 N N . TRP B 1 210 ? 14.727 9.273 -15.688 1 85.44 210 TRP B N 1
ATOM 5844 C CA . TRP B 1 210 ? 14.484 10.414 -14.812 1 85.44 210 TRP B CA 1
ATOM 5845 C C . TRP B 1 210 ? 15.766 11.227 -14.609 1 85.44 210 TRP B C 1
ATOM 5847 O O . TRP B 1 210 ? 15.734 12.453 -14.617 1 85.44 210 TRP B O 1
ATOM 5857 N N . SER B 1 211 ? 16.891 10.539 -14.578 1 81.94 211 SER B N 1
ATOM 5858 C CA . SER B 1 211 ? 18.156 11.203 -14.305 1 81.94 211 SER B CA 1
ATOM 5859 C C . SER B 1 211 ? 18.688 11.922 -15.539 1 81.94 211 SER B C 1
ATOM 5861 O O . SER B 1 211 ? 19.5 12.836 -15.438 1 81.94 211 SER B O 1
ATOM 5863 N N . ARG B 1 212 ? 18.188 11.523 -16.703 1 83.62 212 ARG B N 1
ATOM 5864 C CA . ARG B 1 212 ? 18.625 12.125 -17.969 1 83.62 212 ARG B CA 1
ATOM 5865 C C . ARG B 1 212 ? 17.875 13.43 -18.234 1 83.62 212 ARG B C 1
ATOM 5867 O O . ARG B 1 212 ? 18.344 14.266 -19.016 1 83.62 212 ARG B O 1
ATOM 5874 N N . LEU B 1 213 ? 16.844 13.586 -17.578 1 86.62 213 LEU B N 1
ATOM 5875 C CA . LEU B 1 213 ? 16.016 14.766 -17.812 1 86.62 213 LEU B CA 1
ATOM 5876 C C . LEU B 1 213 ? 16.562 15.969 -17.047 1 86.62 213 LEU B C 1
ATOM 5878 O O . LEU B 1 213 ? 17.172 15.82 -15.992 1 86.62 213 LEU B O 1
ATOM 5882 N N . ASN B 1 214 ? 16.375 17.141 -17.672 1 82.5 214 ASN B N 1
ATOM 5883 C CA . ASN B 1 214 ? 16.703 18.375 -16.969 1 82.5 214 ASN B CA 1
ATOM 5884 C C . ASN B 1 214 ? 15.648 18.719 -15.93 1 82.5 214 ASN B C 1
ATOM 5886 O O . ASN B 1 214 ? 14.57 18.125 -15.906 1 82.5 214 ASN B O 1
ATOM 5890 N N . ILE B 1 215 ? 15.898 19.688 -15.109 1 79.62 215 ILE B N 1
ATOM 5891 C CA . ILE B 1 215 ? 15.047 20.047 -13.984 1 79.62 215 ILE B CA 1
ATOM 5892 C C . ILE B 1 215 ? 13.703 20.562 -14.5 1 79.62 215 ILE B C 1
ATOM 5894 O O . ILE B 1 215 ? 12.656 20.297 -13.914 1 79.62 215 ILE B O 1
ATOM 5898 N N . LYS B 1 216 ? 13.734 21.312 -15.586 1 77.69 216 LYS B N 1
ATOM 5899 C CA . LYS B 1 216 ? 12.508 21.859 -16.156 1 77.69 216 LYS B CA 1
ATOM 5900 C C . LYS B 1 216 ? 11.617 20.75 -16.703 1 77.69 216 LYS B C 1
ATOM 5902 O O . LYS B 1 216 ? 10.391 20.797 -16.531 1 77.69 216 LYS B O 1
ATOM 5907 N N . GLU B 1 217 ? 12.266 19.859 -17.25 1 88.19 217 GLU B N 1
ATOM 5908 C CA . GLU B 1 217 ? 11.516 18.719 -17.797 1 88.19 217 GLU B CA 1
ATOM 5909 C C . GLU B 1 217 ? 10.922 17.859 -16.688 1 88.19 217 GLU B C 1
ATOM 5911 O O . GLU B 1 217 ? 9.773 17.438 -16.766 1 88.19 217 GLU B O 1
ATOM 5916 N N . ARG B 1 218 ? 11.656 17.688 -15.695 1 89.31 218 ARG B N 1
ATOM 5917 C CA . ARG B 1 218 ? 11.164 16.906 -14.562 1 89.31 218 ARG B CA 1
ATOM 5918 C C . ARG B 1 218 ? 10.016 17.609 -13.867 1 89.31 218 ARG B C 1
ATOM 5920 O O . ARG B 1 218 ? 9.039 16.969 -13.461 1 89.31 218 ARG B O 1
ATOM 5927 N N . ALA B 1 219 ? 10.188 18.922 -13.773 1 84.25 219 ALA B N 1
ATOM 5928 C CA . ALA B 1 219 ? 9.125 19.703 -13.148 1 84.25 219 ALA B CA 1
ATOM 5929 C C . ALA B 1 219 ? 7.844 19.656 -13.977 1 84.25 219 ALA B C 1
ATOM 5931 O O . ALA B 1 219 ? 6.746 19.562 -13.43 1 84.25 219 ALA B O 1
ATOM 5932 N N . ALA B 1 220 ? 8.023 19.734 -15.219 1 85.31 220 ALA B N 1
ATOM 5933 C CA . ALA B 1 220 ? 6.867 19.656 -16.109 1 85.31 220 ALA B CA 1
ATOM 5934 C C . ALA B 1 220 ? 6.188 18.281 -16 1 85.31 220 ALA B C 1
ATOM 5936 O O . ALA B 1 220 ? 4.961 18.203 -15.906 1 85.31 220 ALA B O 1
ATOM 5937 N N . ILE B 1 221 ? 6.934 17.297 -15.984 1 89.31 221 ILE B N 1
ATOM 5938 C CA . ILE B 1 221 ? 6.395 15.938 -15.906 1 89.31 221 ILE B CA 1
ATOM 5939 C C . ILE B 1 221 ? 5.727 15.719 -14.555 1 89.31 221 ILE B C 1
ATOM 5941 O O . ILE B 1 221 ? 4.641 15.148 -14.477 1 89.31 221 ILE B O 1
ATOM 5945 N N . GLY B 1 222 ? 6.418 16.172 -13.523 1 88.06 222 GLY B N 1
ATOM 5946 C CA . GLY B 1 222 ? 5.836 16.047 -12.203 1 88.06 222 GLY B CA 1
ATOM 5947 C C . GLY B 1 222 ? 4.516 16.781 -12.055 1 88.06 222 GLY B C 1
ATOM 5948 O O . GLY B 1 222 ? 3.545 16.219 -11.531 1 88.06 222 GLY B O 1
ATOM 5949 N N . THR B 1 223 ? 4.426 17.953 -12.555 1 83.44 223 THR B N 1
ATOM 5950 C CA . THR B 1 223 ? 3.207 18.75 -12.477 1 83.44 223 THR B CA 1
ATOM 5951 C C . THR B 1 223 ? 2.105 18.141 -13.336 1 83.44 223 THR B C 1
ATOM 5953 O O . THR B 1 223 ? 0.953 18.062 -12.914 1 83.44 223 THR B O 1
ATOM 5956 N N . LEU B 1 224 ? 2.518 17.734 -14.453 1 86.94 224 LEU B N 1
ATOM 5957 C CA . LEU B 1 224 ? 1.551 17.094 -15.344 1 86.94 224 LEU B CA 1
ATOM 5958 C C . LEU B 1 224 ? 1.007 15.812 -14.742 1 86.94 224 LEU B C 1
ATOM 5960 O O . LEU B 1 224 ? -0.181 15.508 -14.875 1 86.94 224 LEU B O 1
ATOM 5964 N N . ALA B 1 225 ? 1.845 15.102 -14.109 1 91.44 225 ALA B N 1
ATOM 5965 C CA . ALA B 1 225 ? 1.425 13.844 -13.5 1 91.44 225 ALA B CA 1
ATOM 5966 C C . ALA B 1 225 ? 0.373 14.086 -12.414 1 91.44 225 ALA B C 1
ATOM 5968 O O . ALA B 1 225 ? -0.615 13.352 -12.328 1 91.44 225 ALA B O 1
ATOM 5969 N N . VAL B 1 226 ? 0.539 15.094 -11.656 1 89.31 226 VAL B N 1
ATOM 5970 C CA . VAL B 1 226 ? -0.407 15.375 -10.578 1 89.31 226 VAL B CA 1
ATOM 5971 C C . VAL B 1 226 ? -1.708 15.914 -11.164 1 89.31 226 VAL B C 1
ATOM 5973 O O . VAL B 1 226 ? -2.799 15.523 -10.742 1 89.31 226 VAL B O 1
ATOM 5976 N N . VAL B 1 227 ? -1.584 16.797 -12.141 1 82.19 227 VAL B N 1
ATOM 5977 C CA . VAL B 1 227 ? -2.768 17.391 -12.758 1 82.19 227 VAL B CA 1
ATOM 5978 C C . VAL B 1 227 ? -3.598 16.297 -13.43 1 82.19 227 VAL B C 1
ATOM 5980 O O . VAL B 1 227 ? -4.812 16.234 -13.242 1 82.19 227 VAL B O 1
ATOM 5983 N N . VAL B 1 228 ? -2.959 15.461 -14.133 1 89.69 228 VAL B N 1
ATOM 5984 C CA . VAL B 1 228 ? -3.656 14.375 -14.812 1 89.69 228 VAL B CA 1
ATOM 5985 C C . VAL B 1 228 ? -4.281 13.438 -13.789 1 89.69 228 VAL B C 1
ATOM 5987 O O . VAL B 1 228 ? -5.418 12.984 -13.953 1 89.69 228 VAL B O 1
ATOM 5990 N N . SER B 1 229 ? -3.564 13.164 -12.773 1 91.06 229 SER B N 1
ATOM 5991 C CA . SER B 1 229 ? -4.07 12.266 -11.734 1 91.06 229 SER B CA 1
ATOM 5992 C C . SER B 1 229 ? -5.289 12.859 -11.039 1 91.06 229 SER B C 1
ATOM 5994 O O . SER B 1 229 ? -6.273 12.156 -10.797 1 91.06 229 SER B O 1
ATOM 5996 N N . LEU B 1 230 ? -5.266 14.141 -10.766 1 85.12 230 LEU B N 1
ATOM 5997 C CA . LEU B 1 230 ? -6.367 14.773 -10.055 1 85.12 230 LEU B CA 1
ATOM 5998 C C . LEU B 1 230 ? -7.59 14.906 -10.961 1 85.12 230 LEU B C 1
ATOM 6000 O O . LEU B 1 230 ? -8.727 14.719 -10.508 1 85.12 230 LEU B O 1
ATOM 6004 N N . LEU B 1 231 ? -7.359 15.242 -12.18 1 85.06 231 LEU B N 1
ATOM 6005 C CA . LEU B 1 231 ? -8.469 15.352 -13.117 1 85.06 231 LEU B CA 1
ATOM 6006 C C . LEU B 1 231 ? -9.102 13.984 -13.375 1 85.06 231 LEU B C 1
ATOM 6008 O O . LEU B 1 231 ? -10.328 13.867 -13.414 1 85.06 231 LEU B O 1
ATOM 6012 N N . THR B 1 232 ? -8.281 12.992 -13.578 1 90.94 232 THR B N 1
ATOM 6013 C CA . THR B 1 232 ? -8.789 11.633 -13.766 1 90.94 232 THR B CA 1
ATOM 6014 C C . THR B 1 232 ? -9.562 11.172 -12.539 1 90.94 232 THR B C 1
ATOM 6016 O O . THR B 1 232 ? -10.648 10.594 -12.672 1 90.94 232 THR B O 1
ATOM 6019 N N . GLU B 1 233 ? -9.008 11.445 -11.422 1 91.31 233 GLU B N 1
ATOM 6020 C CA . GLU B 1 233 ? -9.672 11.07 -10.172 1 91.31 233 GLU B CA 1
ATOM 6021 C C . GLU B 1 233 ? -11.031 11.758 -10.047 1 91.31 233 GLU B C 1
ATOM 6023 O O . GLU B 1 233 ? -12.023 11.117 -9.672 1 91.31 233 GLU B O 1
ATOM 6028 N N . ASN B 1 234 ? -11.055 13.023 -10.344 1 86.94 234 ASN B N 1
ATOM 6029 C CA . ASN B 1 234 ? -12.305 13.773 -10.266 1 86.94 234 ASN B CA 1
ATOM 6030 C C . ASN B 1 234 ? -13.359 13.195 -11.195 1 86.94 234 ASN B C 1
ATOM 6032 O O . ASN B 1 234 ? -14.523 13.047 -10.812 1 86.94 234 ASN B O 1
ATOM 6036 N N . PHE B 1 235 ? -12.969 12.859 -12.312 1 90.56 235 PHE B N 1
ATOM 6037 C CA . PHE B 1 235 ? -13.875 12.266 -13.289 1 90.56 235 PHE B CA 1
ATOM 6038 C C . PHE B 1 235 ? -14.359 10.898 -12.82 1 90.56 235 PHE B C 1
ATOM 6040 O O . PHE B 1 235 ? -15.547 10.578 -12.914 1 90.56 235 PHE B O 1
ATOM 6047 N N . LEU B 1 236 ? -13.492 10.125 -12.312 1 92.38 236 LEU B N 1
ATOM 6048 C CA . LEU B 1 236 ? -13.828 8.766 -11.922 1 92.38 236 LEU B CA 1
ATOM 6049 C C . LEU B 1 236 ? -14.672 8.758 -10.648 1 92.38 236 LEU B C 1
ATOM 6051 O O . LEU B 1 236 ? -15.5 7.867 -10.453 1 92.38 236 LEU B O 1
ATOM 6055 N N . ILE B 1 237 ? -14.477 9.711 -9.742 1 91.94 237 ILE B N 1
ATOM 6056 C CA . ILE B 1 237 ? -15.32 9.844 -8.555 1 91.94 237 ILE B CA 1
ATOM 6057 C C . ILE B 1 237 ? -16.781 10.047 -8.984 1 91.94 237 ILE B C 1
ATOM 6059 O O . ILE B 1 237 ? -17.688 9.414 -8.43 1 91.94 237 ILE B O 1
ATOM 6063 N N . TRP B 1 238 ? -16.922 10.828 -9.984 1 90.56 238 TRP B N 1
ATOM 6064 C CA . TRP B 1 238 ? -18.25 11.07 -10.531 1 90.56 238 TRP B CA 1
ATOM 6065 C C . TRP B 1 238 ? -18.812 9.812 -11.18 1 90.56 238 TRP B C 1
ATOM 6067 O O . TRP B 1 238 ? -19.953 9.438 -10.93 1 90.56 238 TRP B O 1
ATOM 6077 N N . VAL B 1 239 ? -18.016 9.156 -11.953 1 91.69 239 VAL B N 1
ATOM 6078 C CA . VAL B 1 239 ? -18.469 7.988 -12.703 1 91.69 239 VAL B CA 1
ATOM 6079 C C . VAL B 1 239 ? -18.891 6.891 -11.734 1 91.69 239 VAL B C 1
ATOM 6081 O O . VAL B 1 239 ? -19.953 6.277 -11.906 1 91.69 239 VAL B O 1
ATOM 6084 N N . VAL B 1 240 ? -18.125 6.66 -10.719 1 93.19 240 VAL B N 1
ATOM 6085 C CA . VAL B 1 240 ? -18.422 5.586 -9.773 1 93.19 240 VAL B CA 1
ATOM 6086 C C . VAL B 1 240 ? -19.672 5.926 -8.969 1 93.19 240 VAL B C 1
ATOM 6088 O O . VAL B 1 240 ? -20.5 5.059 -8.719 1 93.19 240 VAL B O 1
ATOM 6091 N N . SER B 1 241 ? -19.828 7.141 -8.594 1 91.88 241 SER B N 1
ATOM 6092 C CA . SER B 1 241 ? -21 7.559 -7.836 1 91.88 241 SER B CA 1
ATOM 6093 C C . SER B 1 241 ? -22.266 7.496 -8.695 1 91.88 241 SER B C 1
ATOM 6095 O O . SER B 1 241 ? -23.328 7.09 -8.219 1 91.88 241 SER B O 1
ATOM 6097 N N . ALA B 1 242 ? -22.125 7.824 -9.93 1 92.19 242 ALA B N 1
ATOM 6098 C CA . ALA B 1 242 ? -23.266 7.906 -10.828 1 92.19 242 ALA B CA 1
ATOM 6099 C C . ALA B 1 242 ? -23.641 6.523 -11.359 1 92.19 242 ALA B C 1
ATOM 6101 O O . ALA B 1 242 ? -24.734 6.344 -11.906 1 92.19 242 ALA B O 1
ATOM 6102 N N . THR B 1 243 ? -22.797 5.555 -11.18 1 92.69 243 THR B N 1
ATOM 6103 C CA . THR B 1 243 ? -23.109 4.215 -11.656 1 92.69 243 THR B CA 1
ATOM 6104 C C . THR B 1 243 ? -23.484 3.299 -10.492 1 92.69 243 THR B C 1
ATOM 6106 O O . THR B 1 243 ? -23.844 2.137 -10.703 1 92.69 243 THR B O 1
ATOM 6109 N N . TYR B 1 244 ? -23.359 3.789 -9.305 1 94.62 244 TYR B N 1
ATOM 6110 C CA . TYR B 1 244 ? -23.75 3.039 -8.117 1 94.62 244 TYR B CA 1
ATOM 6111 C C . TYR B 1 244 ? -25.203 3.279 -7.773 1 94.62 244 TYR B C 1
ATOM 6113 O O . TYR B 1 244 ? -25.547 4.23 -7.066 1 94.62 244 TYR B O 1
ATOM 6121 N N . LYS B 1 245 ? -26.109 2.385 -8.125 1 93.75 245 LYS B N 1
ATOM 6122 C CA . LYS B 1 245 ? -27.562 2.529 -8.062 1 93.75 245 LYS B CA 1
ATOM 6123 C C . LYS B 1 245 ? -28.047 2.67 -6.625 1 93.75 245 LYS B C 1
ATOM 6125 O O . LYS B 1 245 ? -28.875 3.521 -6.324 1 93.75 245 LYS B O 1
ATOM 6130 N N . PRO B 1 246 ? -27.5 1.856 -5.734 1 93.38 246 PRO B N 1
ATOM 6131 C CA . PRO B 1 246 ? -27.984 1.987 -4.359 1 93.38 246 PRO B CA 1
ATOM 6132 C C . PRO B 1 246 ? -27.734 3.375 -3.773 1 93.38 246 PRO B C 1
ATOM 6134 O O . PRO B 1 246 ? -28.516 3.844 -2.934 1 93.38 246 PRO B O 1
ATOM 6137 N N . GLY B 1 247 ? -26.719 4.039 -4.242 1 92.56 247 GLY B N 1
ATOM 6138 C CA . GLY B 1 247 ? -26.406 5.371 -3.756 1 92.56 247 GLY B CA 1
ATOM 6139 C C . GLY B 1 247 ? -27.266 6.453 -4.375 1 92.56 247 GLY B C 1
ATOM 6140 O O . GLY B 1 247 ? -27.547 7.473 -3.742 1 92.56 247 GLY B O 1
ATOM 6141 N N . ILE B 1 248 ? -27.734 6.219 -5.539 1 91.81 248 ILE B N 1
ATOM 6142 C CA . ILE B 1 248 ? -28.531 7.188 -6.273 1 91.81 248 ILE B CA 1
ATOM 6143 C C . ILE B 1 248 ? -29.953 7.199 -5.715 1 91.81 248 ILE B C 1
ATOM 6145 O O . ILE B 1 248 ? -30.562 8.266 -5.543 1 91.81 248 ILE B O 1
ATOM 6149 N N . VAL B 1 249 ? -30.438 5.984 -5.41 1 90.56 249 VAL B N 1
ATOM 6150 C CA . VAL B 1 249 ? -31.844 5.828 -5.012 1 90.56 249 VAL B CA 1
ATOM 6151 C C . VAL B 1 249 ? -32 6.207 -3.543 1 90.56 249 VAL B C 1
ATOM 6153 O O . VAL B 1 249 ? -33.031 6.727 -3.141 1 90.56 249 VAL B O 1
ATOM 6156 N N . GLY B 1 250 ? -30.953 5.973 -2.785 1 88.94 250 GLY B N 1
ATOM 6157 C CA . GLY B 1 250 ? -31.078 6.277 -1.367 1 88.94 250 GLY B CA 1
ATOM 6158 C C . GLY B 1 250 ? -29.766 6.16 -0.62 1 88.94 250 GLY B C 1
ATOM 6159 O O . GLY B 1 250 ? -28.719 6.602 -1.111 1 88.94 250 GLY B O 1
ATOM 6160 N N . SER B 1 251 ? -29.969 5.727 0.657 1 90 251 SER B N 1
ATOM 6161 C CA . SER B 1 251 ? -28.812 5.566 1.533 1 90 251 SER B CA 1
ATOM 6162 C C . SER B 1 251 ? -28.453 4.098 1.725 1 90 251 SER B C 1
ATOM 6164 O O . SER B 1 251 ? -29.078 3.402 2.529 1 90 251 SER B O 1
ATOM 6166 N N . PRO B 1 252 ? -27.422 3.688 0.97 1 92.25 252 PRO B N 1
ATOM 6167 C CA . PRO B 1 252 ? -27.016 2.293 1.152 1 92.25 252 PRO B CA 1
ATOM 6168 C C . PRO B 1 252 ? -26.562 1.996 2.578 1 92.25 252 PRO B C 1
ATOM 6170 O O . PRO B 1 252 ? -26.125 2.904 3.291 1 92.25 252 PRO B O 1
ATOM 6173 N N . THR B 1 253 ? -26.641 0.758 2.959 1 91.5 253 THR B N 1
ATOM 6174 C CA . THR B 1 253 ? -26.188 0.353 4.285 1 91.5 253 THR B CA 1
ATOM 6175 C C . THR B 1 253 ? -24.672 0.413 4.379 1 91.5 253 THR B C 1
ATOM 6177 O O . THR B 1 253 ? -23.969 -0.177 3.553 1 91.5 253 THR B O 1
ATOM 6180 N N . PRO B 1 254 ? -24.234 1.176 5.316 1 94.25 254 PRO B N 1
ATOM 6181 C CA . PRO B 1 254 ? -22.766 1.251 5.469 1 94.25 254 PRO B CA 1
ATOM 6182 C C . PRO B 1 254 ? -22.156 -0.078 5.895 1 94.25 254 PRO B C 1
ATOM 6184 O O . PRO B 1 254 ? -22.859 -0.946 6.426 1 94.25 254 PRO B O 1
ATOM 6187 N N . LEU B 1 255 ? -20.891 -0.217 5.66 1 95.94 255 LEU B N 1
ATOM 6188 C CA . LEU B 1 255 ? -20.156 -1.403 6.078 1 95.94 255 LEU B CA 1
ATOM 6189 C C . LEU B 1 255 ? -19.891 -1.38 7.578 1 95.94 255 LEU B C 1
ATOM 6191 O O . LEU B 1 255 ? -19.906 -0.314 8.203 1 95.94 255 LEU B O 1
ATOM 6195 N N . GLN B 1 256 ? -19.75 -2.553 8.109 1 95.69 256 GLN B N 1
ATOM 6196 C CA . GLN B 1 256 ? -19.297 -2.613 9.492 1 95.69 256 GLN B CA 1
ATOM 6197 C C . GLN B 1 256 ? -17.859 -2.102 9.617 1 95.69 256 GLN B C 1
ATOM 6199 O O . GLN B 1 256 ? -16.938 -2.684 9.039 1 95.69 256 GLN B O 1
ATOM 6204 N N . ASP B 1 257 ? -17.672 -1.053 10.297 1 97 257 ASP B N 1
ATOM 6205 C CA . ASP B 1 257 ? -16.375 -0.45 10.547 1 97 257 ASP B CA 1
ATOM 6206 C C . ASP B 1 257 ? -15.969 -0.584 12.016 1 97 257 ASP B C 1
ATOM 6208 O O . ASP B 1 257 ? -16.344 0.248 12.844 1 97 257 ASP B O 1
ATOM 6212 N N . ASN B 1 258 ? -15.133 -1.584 12.266 1 97.19 258 ASN B N 1
ATOM 6213 C CA . ASN B 1 258 ? -14.703 -1.862 13.633 1 97.19 258 ASN B CA 1
ATOM 6214 C C . ASN B 1 258 ? -13.867 -0.719 14.203 1 97.19 258 ASN B C 1
ATOM 6216 O O . ASN B 1 258 ? -13.906 -0.45 15.398 1 97.19 258 ASN B O 1
ATOM 6220 N N . GLY B 1 259 ? -13.062 -0.1 13.328 1 96.69 259 GLY B N 1
ATOM 6221 C CA . GLY B 1 259 ? -12.336 1.07 13.789 1 96.69 259 GLY B CA 1
ATOM 6222 C C . GLY B 1 259 ? -13.234 2.17 14.32 1 96.69 259 GLY B C 1
ATOM 6223 O O . GLY B 1 259 ? -12.969 2.736 15.383 1 96.69 259 GLY B O 1
ATOM 6224 N N . ARG B 1 260 ? -14.281 2.375 13.617 1 96.75 260 ARG B N 1
ATOM 6225 C CA . ARG B 1 260 ? -15.234 3.396 14.047 1 96.75 260 ARG B CA 1
ATOM 6226 C C . ARG B 1 260 ? -15.945 2.975 15.328 1 96.75 260 ARG B C 1
ATOM 6228 O O . ARG B 1 260 ? -16.172 3.795 16.219 1 96.75 260 ARG B O 1
ATOM 6235 N N . ILE B 1 261 ? -16.312 1.727 15.406 1 96.19 261 ILE B N 1
ATOM 6236 C CA . ILE B 1 261 ? -17 1.2 16.578 1 96.19 261 ILE B CA 1
ATOM 6237 C C . ILE B 1 261 ? -16.141 1.407 17.828 1 96.19 261 ILE B C 1
ATOM 6239 O O . ILE B 1 261 ? -16.641 1.852 18.859 1 96.19 261 ILE B O 1
ATOM 6243 N N . VAL B 1 262 ? -14.875 1.115 17.703 1 94.75 262 VAL B N 1
ATOM 6244 C CA . VAL B 1 262 ? -13.953 1.281 18.812 1 94.75 262 VAL B CA 1
ATOM 6245 C C . VAL B 1 262 ? -13.812 2.764 19.156 1 94.75 262 VAL B C 1
ATOM 6247 O O . VAL B 1 262 ? -13.789 3.143 20.328 1 94.75 262 VAL B O 1
ATOM 6250 N N . LEU B 1 263 ? -13.742 3.615 18.172 1 95.75 263 LEU B N 1
ATOM 6251 C CA . LEU B 1 263 ? -13.594 5.055 18.375 1 95.75 263 LEU B CA 1
ATOM 6252 C C . LEU B 1 263 ? -14.844 5.641 19.031 1 95.75 263 LEU B C 1
ATOM 6254 O O . LEU B 1 263 ? -14.75 6.547 19.859 1 95.75 263 LEU B O 1
ATOM 6258 N N . GLU B 1 264 ? -16.016 5.117 18.625 1 96.31 264 GLU B N 1
ATOM 6259 C CA . GLU B 1 264 ? -17.266 5.551 19.234 1 96.31 264 GLU B CA 1
ATOM 6260 C C . GLU B 1 264 ? -17.328 5.137 20.703 1 96.31 264 GLU B C 1
ATOM 6262 O O . GLU B 1 264 ? -17.766 5.918 21.547 1 96.31 264 GLU B O 1
ATOM 6267 N N . ALA B 1 265 ? -16.891 3.939 20.953 1 93.06 265 ALA B N 1
ATOM 6268 C CA . ALA B 1 265 ? -16.859 3.469 22.328 1 93.06 265 ALA B CA 1
ATOM 6269 C C . ALA B 1 265 ? -15.906 4.312 23.172 1 93.06 265 ALA B C 1
ATOM 6271 O O . ALA B 1 265 ? -16.203 4.648 24.312 1 93.06 265 ALA B O 1
ATOM 6272 N N . LEU B 1 266 ? -14.797 4.633 22.594 1 91.12 266 LEU B N 1
ATOM 6273 C CA . LEU B 1 266 ? -13.812 5.465 23.281 1 91.12 266 LEU B CA 1
ATOM 6274 C C . LEU B 1 266 ? -14.344 6.875 23.484 1 91.12 266 LEU B C 1
ATOM 6276 O O . LEU B 1 266 ? -14.133 7.473 24.547 1 91.12 266 LEU B O 1
ATOM 6280 N N . ALA B 1 267 ? -15.023 7.434 22.516 1 93.69 267 ALA B N 1
ATOM 6281 C CA . ALA B 1 267 ? -15.602 8.773 22.609 1 93.69 267 ALA B CA 1
ATOM 6282 C C . ALA B 1 267 ? -16.641 8.844 23.719 1 93.69 267 ALA B C 1
ATOM 6284 O O . ALA B 1 267 ? -16.703 9.836 24.453 1 93.69 267 ALA B O 1
ATOM 6285 N N . LYS B 1 268 ? -17.453 7.816 23.844 1 92.5 268 LYS B N 1
ATOM 6286 C CA . LYS B 1 268 ? -18.453 7.754 24.906 1 92.5 268 LYS B CA 1
ATOM 6287 C C . LYS B 1 268 ? -17.781 7.789 26.281 1 92.5 268 LYS B C 1
ATOM 6289 O O . LYS B 1 268 ? -18.25 8.484 27.188 1 92.5 268 LYS B O 1
ATOM 6294 N N . LYS B 1 269 ? -16.703 7.082 26.344 1 89.25 269 LYS B N 1
ATOM 6295 C CA . LYS B 1 269 ? -15.992 7.02 27.609 1 89.25 269 LYS B CA 1
ATOM 6296 C C . LYS B 1 269 ? -15.25 8.32 27.891 1 89.25 269 LYS B C 1
ATOM 6298 O O . LYS B 1 269 ? -15.18 8.766 29.047 1 89.25 269 LYS B O 1
ATOM 6303 N N . LEU B 1 270 ? -14.719 8.93 26.922 1 90.19 270 LEU B N 1
ATOM 6304 C CA . LEU B 1 270 ? -13.914 10.141 27.047 1 90.19 270 LEU B CA 1
ATOM 6305 C C . LEU B 1 270 ? -14.781 11.312 27.484 1 90.19 270 LEU B C 1
ATOM 6307 O O . LEU B 1 270 ? -14.359 12.109 28.328 1 90.19 270 LEU B O 1
ATOM 6311 N N . TRP B 1 271 ? -15.953 11.406 26.938 1 91 271 TRP B N 1
ATOM 6312 C CA . TRP B 1 271 ? -16.797 12.562 27.234 1 91 271 TRP B CA 1
ATOM 6313 C C . TRP B 1 271 ? -17.938 12.188 28.172 1 91 271 TRP B C 1
ATOM 6315 O O . TRP B 1 271 ? -18.812 13.016 28.453 1 91 271 TRP B O 1
ATOM 6325 N N . ASN B 1 272 ? -17.922 10.93 28.609 1 89.06 272 ASN B N 1
ATOM 6326 C CA . ASN B 1 272 ? -18.953 10.445 29.531 1 89.06 272 ASN B CA 1
ATOM 6327 C C . ASN B 1 272 ? -20.359 10.789 29.047 1 89.06 272 ASN B C 1
ATOM 6329 O O . ASN B 1 272 ? -21.125 11.414 29.766 1 89.06 272 ASN B O 1
ATOM 6333 N N . VAL B 1 273 ? -20.625 10.375 27.797 1 91.25 273 VAL B N 1
ATOM 6334 C CA . VAL B 1 273 ? -21.922 10.625 27.172 1 91.25 273 VAL B CA 1
ATOM 6335 C C . VAL B 1 273 ? -22.625 9.305 26.906 1 91.25 273 VAL B C 1
ATOM 6337 O O . VAL B 1 273 ? -22 8.25 26.828 1 91.25 273 VAL B O 1
ATOM 6340 N N . GLU B 1 274 ? -23.953 9.367 26.812 1 89.5 274 GLU B N 1
ATOM 6341 C CA . GLU B 1 274 ? -24.781 8.18 26.609 1 89.5 274 GLU B CA 1
ATOM 6342 C C . GLU B 1 274 ? -24.719 7.703 25.156 1 89.5 274 GLU B C 1
ATOM 6344 O O . GLU B 1 274 ? -24.656 6.5 24.906 1 89.5 274 GLU B O 1
ATOM 6349 N N . GLN B 1 275 ? -24.734 8.773 24.312 1 91.94 275 GLN B N 1
ATOM 6350 C CA . GLN B 1 275 ? -24.688 8.445 22.891 1 91.94 275 GLN B CA 1
ATOM 6351 C C . GLN B 1 275 ? -23.422 8.969 22.25 1 91.94 275 GLN B C 1
ATOM 6353 O O . GLN B 1 275 ? -22.938 10.047 22.594 1 91.94 275 GLN B O 1
ATOM 6358 N N . SER B 1 276 ? -22.938 8.188 21.266 1 90.62 276 SER B N 1
ATOM 6359 C CA . SER B 1 276 ? -21.656 8.508 20.656 1 90.62 276 SER B CA 1
ATOM 6360 C C . SER B 1 276 ? -21.719 9.82 19.891 1 90.62 276 SER B C 1
ATOM 6362 O O . SER B 1 276 ? -20.734 10.562 19.828 1 90.62 276 SER B O 1
ATOM 6364 N N . TRP B 1 277 ? -22.891 10.164 19.297 1 90.12 277 TRP B N 1
ATOM 6365 C CA . TRP B 1 277 ? -22.984 11.359 18.469 1 90.12 277 TRP B CA 1
ATOM 6366 C C . TRP B 1 277 ? -22.828 12.617 19.312 1 90.12 277 TRP B C 1
ATOM 6368 O O . TRP B 1 277 ? -22.531 13.695 18.797 1 90.12 277 TRP B O 1
ATOM 6378 N N . MET B 1 278 ? -22.984 12.523 20.625 1 90 278 MET B N 1
ATOM 6379 C CA . MET B 1 278 ? -22.875 13.664 21.531 1 90 278 MET B CA 1
ATOM 6380 C C . MET B 1 278 ? -21.438 14.133 21.641 1 90 278 MET B C 1
ATOM 6382 O O . MET B 1 278 ? -21.172 15.258 22.062 1 90 278 MET B O 1
ATOM 6386 N N . ALA B 1 279 ? -20.578 13.289 21.297 1 93.62 279 ALA B N 1
ATOM 6387 C CA . ALA B 1 279 ? -19.156 13.633 21.375 1 93.62 279 ALA B CA 1
ATOM 6388 C C . ALA B 1 279 ? -18.672 14.25 20.078 1 93.62 279 ALA B C 1
ATOM 6390 O O . ALA B 1 279 ? -17.5 14.625 19.953 1 93.62 279 ALA B O 1
ATOM 6391 N N . LYS B 1 280 ? -19.5 14.414 19.094 1 93.44 280 LYS B N 1
ATOM 6392 C CA . LYS B 1 280 ? -19.125 14.906 17.781 1 93.44 280 LYS B CA 1
ATOM 6393 C C . LYS B 1 280 ? -18.609 16.344 17.859 1 93.44 280 LYS B C 1
ATOM 6395 O O . LYS B 1 280 ? -17.578 16.672 17.266 1 93.44 280 LYS B O 1
ATOM 6400 N N . ARG B 1 281 ? -19.281 17.172 18.547 1 91.62 281 ARG B N 1
ATOM 6401 C CA . ARG B 1 281 ? -18.938 18.594 18.609 1 91.62 281 ARG B CA 1
ATOM 6402 C C . ARG B 1 281 ? -17.594 18.812 19.312 1 91.62 281 ARG B C 1
ATOM 6404 O O . ARG B 1 281 ? -16.719 19.484 18.766 1 91.62 281 ARG B O 1
ATOM 6411 N N . PRO B 1 282 ? -17.438 18.297 20.5 1 91.94 282 PRO B N 1
ATOM 6412 C CA . PRO B 1 282 ? -16.141 18.484 21.141 1 91.94 282 PRO B CA 1
ATOM 6413 C C . PRO B 1 282 ? -14.992 17.906 20.312 1 91.94 282 PRO B C 1
ATOM 6415 O O . PRO B 1 282 ? -13.898 18.469 20.297 1 91.94 282 PRO B O 1
ATOM 6418 N N . LEU B 1 283 ? -15.188 16.797 19.734 1 94.25 283 LEU B N 1
ATOM 6419 C CA . LEU B 1 283 ? -14.141 16.203 18.906 1 94.25 283 LEU B CA 1
ATOM 6420 C C . LEU B 1 283 ? -13.844 17.078 17.688 1 94.25 283 LEU B C 1
ATOM 6422 O O . LEU B 1 283 ? -12.68 17.25 17.312 1 94.25 283 LEU B O 1
ATOM 6426 N N . GLN B 1 284 ? -14.844 17.625 17.109 1 93.19 284 GLN B N 1
ATOM 6427 C CA . GLN B 1 284 ? -14.648 18.562 16 1 93.19 284 GLN B CA 1
ATOM 6428 C C . GLN B 1 284 ? -13.906 19.812 16.453 1 93.19 284 GLN B C 1
ATOM 6430 O O . GLN B 1 284 ? -13.102 20.375 15.703 1 93.19 284 GLN B O 1
ATOM 6435 N N . LYS B 1 285 ? -14.211 20.25 17.625 1 90.06 285 LYS B N 1
ATOM 6436 C CA . LYS B 1 285 ? -13.516 21.422 18.172 1 90.06 285 LYS B CA 1
ATOM 6437 C C . LYS B 1 285 ? -12.016 21.141 18.312 1 90.06 285 LYS B C 1
ATOM 6439 O O . LYS B 1 285 ? -11.195 22 18.031 1 90.06 285 LYS B O 1
ATOM 6444 N N . ILE B 1 286 ? -11.703 19.969 18.766 1 92.5 286 ILE B N 1
ATOM 6445 C CA . ILE B 1 286 ? -10.305 19.578 18.875 1 92.5 286 ILE B CA 1
ATOM 6446 C C . ILE B 1 286 ? -9.648 19.594 17.5 1 92.5 286 ILE B C 1
ATOM 6448 O O . ILE B 1 286 ? -8.539 20.094 17.328 1 92.5 286 ILE B O 1
ATOM 6452 N N . ARG B 1 287 ? -10.328 19 16.562 1 93.44 287 ARG B N 1
ATOM 6453 C CA . ARG B 1 287 ? -9.82 18.953 15.203 1 93.44 287 ARG B CA 1
ATOM 6454 C C . ARG B 1 287 ? -9.586 20.344 14.648 1 93.44 287 ARG B C 1
ATOM 6456 O O . ARG B 1 287 ? -8.547 20.625 14.047 1 93.44 287 ARG B O 1
ATOM 6463 N N . ASP B 1 288 ? -10.508 21.25 14.898 1 89.06 288 ASP B N 1
ATOM 6464 C CA . ASP B 1 288 ? -10.414 22.625 14.406 1 89.06 288 ASP B CA 1
ATOM 6465 C C . ASP B 1 288 ? -9.297 23.375 15.125 1 89.06 288 ASP B C 1
ATOM 6467 O O . ASP B 1 288 ? -8.617 24.203 14.523 1 89.06 288 ASP B O 1
ATOM 6471 N N . THR B 1 289 ? -9.195 23.141 16.344 1 89.25 289 THR B N 1
ATOM 6472 C CA . THR B 1 289 ? -8.172 23.812 17.141 1 89.25 289 THR B CA 1
ATOM 6473 C C . THR B 1 289 ? -6.777 23.406 16.688 1 89.25 289 THR B C 1
ATOM 6475 O O . THR B 1 289 ? -5.891 24.25 16.562 1 89.25 289 THR B O 1
ATOM 6478 N N . LEU B 1 290 ? -6.582 22.156 16.438 1 93.25 290 LEU B N 1
ATOM 6479 C CA . LEU B 1 290 ? -5.27 21.672 16.031 1 93.25 290 LEU B CA 1
ATOM 6480 C C . LEU B 1 290 ? -4.996 21.953 14.562 1 93.25 290 LEU B C 1
ATOM 6482 O O . LEU B 1 290 ? -3.875 22.312 14.195 1 93.25 290 LEU B O 1
ATOM 6486 N N . ASN B 1 291 ? -5.996 21.875 13.742 1 92.31 291 ASN B N 1
ATOM 6487 C CA . ASN B 1 291 ? -5.879 22.125 12.312 1 92.31 291 ASN B CA 1
ATOM 6488 C C . ASN B 1 291 ? -4.578 21.547 11.75 1 92.31 291 ASN B C 1
ATOM 6490 O O . ASN B 1 291 ? -3.805 22.266 11.109 1 92.31 291 ASN B O 1
ATOM 6494 N N . VAL B 1 292 ? -4.441 20.25 11.93 1 93.75 292 VAL B N 1
ATOM 6495 C CA . VAL B 1 292 ? -3.197 19.547 11.625 1 93.75 292 VAL B CA 1
ATOM 6496 C C . VAL B 1 292 ? -2.869 19.688 10.141 1 93.75 292 VAL B C 1
ATOM 6498 O O . VAL B 1 292 ? -1.701 19.797 9.766 1 93.75 292 VAL B O 1
ATOM 6501 N N . GLN B 1 293 ? -3.803 19.734 9.281 1 90.12 293 GLN B N 1
ATOM 6502 C CA . GLN B 1 293 ? -3.592 19.828 7.84 1 90.12 293 GLN B CA 1
ATOM 6503 C C . GLN B 1 293 ? -2.844 21.109 7.473 1 90.12 293 GLN B C 1
ATOM 6505 O O . GLN B 1 293 ? -1.865 21.062 6.723 1 90.12 293 GLN B O 1
ATOM 6510 N N . TYR B 1 294 ? -3.225 22.156 8.062 1 86.31 294 TYR B N 1
ATOM 6511 C CA . TYR B 1 294 ? -2.588 23.438 7.723 1 86.31 294 TYR B CA 1
ATOM 6512 C C . TYR B 1 294 ? -1.268 23.594 8.461 1 86.31 294 TYR B C 1
ATOM 6514 O O . TYR B 1 294 ? -0.348 24.25 7.969 1 86.31 294 TYR B O 1
ATOM 6522 N N . ALA B 1 295 ? -1.215 23 9.625 1 92.81 295 ALA B N 1
ATOM 6523 C CA . ALA B 1 295 ? 0.077 22.953 10.305 1 92.81 295 ALA B CA 1
ATOM 6524 C C . ALA B 1 295 ? 1.121 22.234 9.461 1 92.81 295 ALA B C 1
ATOM 6526 O O . ALA B 1 295 ? 2.289 22.625 9.43 1 92.81 295 ALA B O 1
ATOM 6527 N N . LEU B 1 296 ? 0.663 21.203 8.781 1 93.75 296 LEU B N 1
ATOM 6528 C CA . LEU B 1 296 ? 1.552 20.469 7.895 1 93.75 296 LEU B CA 1
ATOM 6529 C C . LEU B 1 296 ? 1.993 21.328 6.715 1 93.75 296 LEU B C 1
ATOM 6531 O O . LEU B 1 296 ? 3.156 21.281 6.309 1 93.75 296 LEU B O 1
ATOM 6535 N N . VAL B 1 297 ? 1.089 22.094 6.195 1 85.75 297 VAL B N 1
ATOM 6536 C CA . VAL B 1 297 ? 1.417 22.969 5.082 1 85.75 297 VAL B CA 1
ATOM 6537 C C . VAL B 1 297 ? 2.461 24 5.523 1 85.75 297 VAL B C 1
ATOM 6539 O O . VAL B 1 297 ? 3.406 24.281 4.785 1 85.75 297 VAL B O 1
ATOM 6542 N N . SER B 1 298 ? 2.301 24.516 6.715 1 86.75 298 SER B N 1
ATOM 6543 C CA . SER B 1 298 ? 3.273 25.453 7.266 1 86.75 298 SER B CA 1
ATOM 6544 C C . SER B 1 298 ? 4.637 24.797 7.441 1 86.75 298 SER B C 1
ATOM 6546 O O . SER B 1 298 ? 5.668 25.422 7.172 1 86.75 298 SER B O 1
ATOM 6548 N N . ALA B 1 299 ? 4.574 23.594 7.898 1 92.44 299 ALA B N 1
ATOM 6549 C CA . ALA B 1 299 ? 5.832 22.875 8.047 1 92.44 299 ALA B CA 1
ATOM 6550 C C . ALA B 1 299 ? 6.496 22.641 6.699 1 92.44 299 ALA B C 1
ATOM 6552 O O . ALA B 1 299 ? 7.723 22.703 6.586 1 92.44 299 ALA B O 1
ATOM 6553 N N . LEU B 1 300 ? 5.723 22.312 5.746 1 90 300 LEU B N 1
ATOM 6554 C CA . LEU B 1 300 ? 6.262 22.109 4.402 1 90 300 LEU B CA 1
ATOM 6555 C C . LEU B 1 300 ? 6.852 23.422 3.863 1 90 300 LEU B C 1
ATOM 6557 O O . LEU B 1 300 ? 7.941 23.422 3.287 1 90 300 LEU B O 1
ATOM 6561 N N . GLY B 1 301 ? 6.094 24.5 3.998 1 83.69 301 GLY B N 1
ATOM 6562 C CA . GLY B 1 301 ? 6.617 25.797 3.59 1 83.69 301 GLY B CA 1
ATOM 6563 C C . GLY B 1 301 ? 7.934 26.141 4.258 1 83.69 301 GLY B C 1
ATOM 6564 O O . GLY B 1 301 ? 8.867 26.609 3.598 1 83.69 301 GLY B O 1
ATOM 6565 N N . ALA B 1 302 ? 8.023 25.922 5.527 1 87.19 302 ALA B N 1
ATOM 6566 C CA . ALA B 1 302 ? 9.258 26.156 6.262 1 87.19 302 ALA B CA 1
ATOM 6567 C C . ALA B 1 302 ? 10.383 25.266 5.75 1 87.19 302 ALA B C 1
ATOM 6569 O O . ALA B 1 302 ? 11.547 25.672 5.699 1 87.19 302 ALA B O 1
ATOM 6570 N N . SER B 1 303 ? 10.039 24.031 5.43 1 90.56 303 SER B N 1
ATOM 6571 C CA . SER B 1 303 ? 11.031 23.109 4.875 1 90.56 303 SER B CA 1
ATOM 6572 C C . SER B 1 303 ? 11.609 23.641 3.57 1 90.56 303 SER B C 1
ATOM 6574 O O . SER B 1 303 ? 12.82 23.578 3.352 1 90.56 303 SER B O 1
ATOM 6576 N N . PHE B 1 304 ? 10.805 24.156 2.783 1 83.75 304 PHE B N 1
ATOM 6577 C CA . PHE B 1 304 ? 11.25 24.688 1.499 1 83.75 304 PHE B CA 1
ATOM 6578 C C . PHE B 1 304 ? 12.156 25.906 1.695 1 83.75 304 PHE B C 1
ATOM 6580 O O . PHE B 1 304 ? 13.164 26.047 1.001 1 83.75 304 PHE B O 1
ATOM 6587 N N . VAL B 1 305 ? 11.82 26.719 2.625 1 77.56 305 VAL B N 1
ATOM 6588 C CA . VAL B 1 305 ? 12.641 27.891 2.926 1 77.56 305 VAL B CA 1
ATOM 6589 C C . VAL B 1 305 ? 14.016 27.438 3.418 1 77.56 305 VAL B C 1
ATOM 6591 O O . VAL B 1 305 ? 15.039 27.984 2.998 1 77.56 305 VAL B O 1
ATOM 6594 N N . CYS B 1 306 ? 13.992 26.469 4.223 1 84.94 306 CYS B N 1
ATOM 6595 C CA . CYS B 1 306 ? 15.242 25.969 4.777 1 84.94 306 CYS B CA 1
ATOM 6596 C C . CYS B 1 306 ? 16.109 25.328 3.699 1 84.94 306 CYS B C 1
ATOM 6598 O O . CYS B 1 306 ? 17.328 25.453 3.717 1 84.94 306 CYS B O 1
ATOM 6600 N N . LEU B 1 307 ? 15.5 24.656 2.816 1 84.12 307 LEU B N 1
ATOM 6601 C CA . LEU B 1 307 ? 16.25 24.031 1.732 1 84.12 307 LEU B CA 1
ATOM 6602 C C . LEU B 1 307 ? 16.812 25.078 0.776 1 84.12 307 LEU B C 1
ATOM 6604 O O . LEU B 1 307 ? 17.953 24.969 0.326 1 84.12 307 LEU B O 1
ATOM 6608 N N . GLU B 1 308 ? 16 26.062 0.521 1 75.25 308 GLU B N 1
ATOM 6609 C CA . GLU B 1 308 ? 16.422 27.109 -0.404 1 75.25 308 GLU B CA 1
ATOM 6610 C C . GLU B 1 308 ? 17.578 27.922 0.177 1 75.25 308 GLU B C 1
ATOM 6612 O O . GLU B 1 308 ? 18.516 28.297 -0.542 1 75.25 308 GLU B O 1
ATOM 6617 N N . LEU B 1 309 ? 17.531 28.125 1.469 1 74.81 309 LEU B N 1
ATOM 6618 C CA . LEU B 1 309 ? 18.547 28.922 2.127 1 74.81 309 LEU B CA 1
ATOM 6619 C C . LEU B 1 309 ? 19.672 28.047 2.684 1 74.81 309 LEU B C 1
ATOM 6621 O O . LEU B 1 309 ? 20.594 28.547 3.318 1 74.81 309 LEU B O 1
ATOM 6625 N N . GLN B 1 310 ? 19.562 26.719 2.48 1 79.06 310 GLN B N 1
ATOM 6626 C CA . GLN B 1 310 ? 20.547 25.75 2.922 1 79.06 310 GLN B CA 1
ATOM 6627 C C . GLN B 1 310 ? 20.875 25.922 4.402 1 79.06 310 GLN B C 1
ATOM 6629 O O . GLN B 1 310 ? 22.047 26.016 4.781 1 79.06 310 GLN B O 1
ATOM 6634 N N . LEU B 1 311 ? 19.891 26.047 5.16 1 78 311 LEU B N 1
ATOM 6635 C CA . LEU B 1 311 ? 20.031 26.281 6.594 1 78 311 LEU B CA 1
ATOM 6636 C C . LEU B 1 311 ? 20.328 24.984 7.336 1 78 311 LEU B C 1
ATOM 6638 O O . LEU B 1 311 ? 20.609 25 8.531 1 78 311 LEU B O 1
ATOM 6642 N N . GLY B 1 312 ? 20.188 23.812 6.754 1 75.44 312 GLY B N 1
ATOM 6643 C CA . GLY B 1 312 ? 20.359 22.531 7.418 1 75.44 312 GLY B CA 1
ATOM 6644 C C . GLY B 1 312 ? 21.797 22.047 7.445 1 75.44 312 GLY B C 1
ATOM 6645 O O . GLY B 1 312 ? 22.094 21.031 8.078 1 75.44 312 GLY B O 1
ATOM 6646 N N . GLY B 1 313 ? 22.625 22.812 6.961 1 66.88 313 GLY B N 1
ATOM 6647 C CA . GLY B 1 313 ? 24.031 22.438 6.938 1 66.88 313 GLY B CA 1
ATOM 6648 C C . GLY B 1 313 ? 24.297 21.156 6.199 1 66.88 313 GLY B C 1
ATOM 6649 O O . GLY B 1 313 ? 23.797 20.938 5.09 1 66.88 313 GLY B O 1
ATOM 6650 N N . LYS B 1 314 ? 25.031 20.188 6.863 1 62.91 314 LYS B N 1
ATOM 6651 C CA . LYS B 1 314 ? 25.5 18.953 6.258 1 62.91 314 LYS B CA 1
ATOM 6652 C C . LYS B 1 314 ? 24.391 17.906 6.18 1 62.91 314 LYS B C 1
ATOM 6654 O O . LYS B 1 314 ? 24.406 17.016 5.328 1 62.91 314 LYS B O 1
ATOM 6659 N N . LYS B 1 315 ? 23.375 18.125 6.984 1 64.44 315 LYS B N 1
ATOM 6660 C CA . LYS B 1 315 ? 22.297 17.141 7.055 1 64.44 315 LYS B CA 1
ATOM 6661 C C . LYS B 1 315 ? 21.375 17.234 5.848 1 64.44 315 LYS B C 1
ATOM 6663 O O . LYS B 1 315 ? 20.844 16.219 5.383 1 64.44 315 LYS B O 1
ATOM 6668 N N . THR B 1 316 ? 21.219 18.438 5.387 1 71.12 316 THR B N 1
ATOM 6669 C CA . THR B 1 316 ? 20.266 18.609 4.293 1 71.12 316 THR B CA 1
ATOM 6670 C C . THR B 1 316 ? 20.953 19.234 3.074 1 71.12 316 THR B C 1
ATOM 6672 O O . THR B 1 316 ? 20.281 19.578 2.098 1 71.12 316 THR B O 1
ATOM 6675 N N . SER B 1 317 ? 22.266 19.359 3.191 1 64 317 SER B N 1
ATOM 6676 C CA . SER B 1 317 ? 23 20.094 2.156 1 64 317 SER B CA 1
ATOM 6677 C C . SER B 1 317 ? 22.922 19.375 0.813 1 64 317 SER B C 1
ATOM 6679 O O . SER B 1 317 ? 23.078 20 -0.239 1 64 317 SER B O 1
ATOM 6681 N N . HIS B 1 318 ? 22.516 18.141 0.937 1 73.81 318 HIS B N 1
ATOM 6682 C CA . HIS B 1 318 ? 22.531 17.406 -0.325 1 73.81 318 HIS B CA 1
ATOM 6683 C C . HIS B 1 318 ? 21.156 17.438 -0.99 1 73.81 318 HIS B C 1
ATOM 6685 O O . HIS B 1 318 ? 21.016 17 -2.139 1 73.81 318 HIS B O 1
ATOM 6691 N N . ARG B 1 319 ? 20.234 18.109 -0.27 1 85.56 319 ARG B N 1
ATOM 6692 C CA . ARG B 1 319 ? 18.875 18.094 -0.81 1 85.56 319 ARG B CA 1
ATOM 6693 C C . ARG B 1 319 ? 18.469 19.453 -1.341 1 85.56 319 ARG B C 1
ATOM 6695 O O . ARG B 1 319 ? 18.828 20.484 -0.76 1 85.56 319 ARG B O 1
ATOM 6702 N N . SER B 1 320 ? 17.844 19.5 -2.48 1 83.88 320 SER B N 1
ATOM 6703 C CA . SER B 1 320 ? 17.359 20.75 -3.078 1 83.88 320 SER B CA 1
ATOM 6704 C C . SER B 1 320 ? 15.836 20.859 -2.939 1 83.88 320 SER B C 1
ATOM 6706 O O . SER B 1 320 ? 15.148 19.844 -2.787 1 83.88 320 SER B O 1
ATOM 6708 N N . LEU B 1 321 ? 15.352 22.094 -2.895 1 84.38 321 LEU B N 1
ATOM 6709 C CA . LEU B 1 321 ? 13.922 22.359 -2.846 1 84.38 321 LEU B CA 1
ATOM 6710 C C . LEU B 1 321 ? 13.195 21.672 -4 1 84.38 321 LEU B C 1
ATOM 6712 O O . LEU B 1 321 ? 12.172 21.016 -3.793 1 84.38 321 LEU B O 1
ATOM 6716 N N . THR B 1 322 ? 13.734 21.812 -5.195 1 82.81 322 THR B N 1
ATOM 6717 C CA . THR B 1 322 ? 13.109 21.219 -6.379 1 82.81 322 THR B CA 1
ATOM 6718 C C . THR B 1 322 ? 13.109 19.688 -6.281 1 82.81 322 THR B C 1
ATOM 6720 O O . THR B 1 322 ? 12.148 19.047 -6.699 1 82.81 322 THR B O 1
ATOM 6723 N N . GLY B 1 323 ? 14.117 19.172 -5.773 1 87.88 323 GLY B N 1
ATOM 6724 C CA . GLY B 1 323 ? 14.18 17.734 -5.605 1 87.88 323 GLY B CA 1
ATOM 6725 C C . GLY B 1 323 ? 13.102 17.188 -4.68 1 87.88 323 GLY B C 1
ATOM 6726 O O . GLY B 1 323 ? 12.422 16.219 -5.016 1 87.88 323 GLY B O 1
ATOM 6727 N N . VAL B 1 324 ? 12.922 17.891 -3.586 1 91.94 324 VAL B N 1
ATOM 6728 C CA . VAL B 1 324 ? 11.938 17.453 -2.605 1 91.94 324 VAL B CA 1
ATOM 6729 C C . VAL B 1 324 ? 10.531 17.688 -3.15 1 91.94 324 VAL B C 1
ATOM 6731 O O . VAL B 1 324 ? 9.633 16.859 -2.949 1 91.94 324 VAL B O 1
ATOM 6734 N N . ALA B 1 325 ? 10.344 18.766 -3.785 1 88.38 325 ALA B N 1
ATOM 6735 C CA . ALA B 1 325 ? 9.039 19.078 -4.363 1 88.38 325 ALA B CA 1
ATOM 6736 C C . ALA B 1 325 ? 8.633 18.031 -5.406 1 88.38 325 ALA B C 1
ATOM 6738 O O . ALA B 1 325 ? 7.496 17.578 -5.418 1 88.38 325 ALA B O 1
ATOM 6739 N N . LEU B 1 326 ? 9.578 17.703 -6.242 1 91.31 326 LEU B N 1
ATOM 6740 C CA . LEU B 1 326 ? 9.305 16.719 -7.277 1 91.31 326 LEU B CA 1
ATOM 6741 C C . LEU B 1 326 ? 9.078 15.336 -6.66 1 91.31 326 LEU B C 1
ATOM 6743 O O . LEU B 1 326 ? 8.219 14.578 -7.121 1 91.31 326 LEU B O 1
ATOM 6747 N N . HIS B 1 327 ? 9.844 15.047 -5.68 1 94.06 327 HIS B N 1
ATOM 6748 C CA . HIS B 1 327 ? 9.648 13.828 -4.898 1 94.06 327 HIS B CA 1
ATOM 6749 C C . HIS B 1 327 ? 8.234 13.758 -4.34 1 94.06 327 HIS B C 1
ATOM 6751 O O . HIS B 1 327 ? 7.562 12.727 -4.477 1 94.06 327 HIS B O 1
ATOM 6757 N N . ALA B 1 328 ? 7.762 14.812 -3.857 1 94.44 328 ALA B N 1
ATOM 6758 C CA . ALA B 1 328 ? 6.426 14.883 -3.27 1 94.44 328 ALA B CA 1
ATOM 6759 C C . ALA B 1 328 ? 5.348 14.781 -4.348 1 94.44 328 ALA B C 1
ATOM 6761 O O . ALA B 1 328 ? 4.34 14.102 -4.164 1 94.44 328 ALA B O 1
ATOM 6762 N N . LEU B 1 329 ? 5.582 15.438 -5.402 1 92.56 329 LEU B N 1
ATOM 6763 C CA . LEU B 1 329 ? 4.594 15.453 -6.477 1 92.56 329 LEU B CA 1
ATOM 6764 C C . LEU B 1 329 ? 4.418 14.055 -7.07 1 92.56 329 LEU B C 1
ATOM 6766 O O . LEU B 1 329 ? 3.289 13.609 -7.281 1 92.56 329 LEU B O 1
ATOM 6770 N N . ILE B 1 330 ? 5.484 13.383 -7.285 1 94.75 330 ILE B N 1
ATOM 6771 C CA . ILE B 1 330 ? 5.402 12.055 -7.879 1 94.75 330 ILE B CA 1
ATOM 6772 C C . ILE B 1 330 ? 4.805 11.07 -6.867 1 94.75 330 ILE B C 1
ATOM 6774 O O . ILE B 1 330 ? 4.051 10.172 -7.238 1 94.75 330 ILE B O 1
ATOM 6778 N N . THR B 1 331 ? 5.176 11.258 -5.625 1 96.38 331 THR B N 1
ATOM 6779 C CA . THR B 1 331 ? 4.574 10.438 -4.578 1 96.38 331 THR B CA 1
ATOM 6780 C C . THR B 1 331 ? 3.059 10.609 -4.559 1 96.38 331 THR B C 1
ATOM 6782 O O . THR B 1 331 ? 2.318 9.625 -4.535 1 96.38 331 THR B O 1
ATOM 6785 N N . LEU B 1 332 ? 2.656 11.828 -4.582 1 95.56 332 LEU B N 1
ATOM 6786 C CA . LEU B 1 332 ? 1.229 12.125 -4.535 1 95.56 332 LEU B CA 1
ATOM 6787 C C . LEU B 1 332 ? 0.519 11.578 -5.77 1 95.56 332 LEU B C 1
ATOM 6789 O O . LEU B 1 332 ? -0.546 10.969 -5.656 1 95.56 332 LEU B O 1
ATOM 6793 N N . ALA B 1 333 ? 1.128 11.797 -6.91 1 95.62 333 ALA B N 1
ATOM 6794 C CA . ALA B 1 333 ? 0.532 11.312 -8.148 1 95.62 333 ALA B CA 1
ATOM 6795 C C . ALA B 1 333 ? 0.394 9.789 -8.133 1 95.62 333 ALA B C 1
ATOM 6797 O O . ALA B 1 333 ? -0.629 9.25 -8.555 1 95.62 333 ALA B O 1
ATOM 6798 N N . SER B 1 334 ? 1.367 9.133 -7.668 1 96.31 334 SER B N 1
ATOM 6799 C CA . SER B 1 334 ? 1.341 7.676 -7.598 1 96.31 334 SER B CA 1
ATOM 6800 C C . SER B 1 334 ? 0.299 7.188 -6.598 1 96.31 334 SER B C 1
ATOM 6802 O O . SER B 1 334 ? -0.394 6.199 -6.848 1 96.31 334 SER B O 1
ATOM 6804 N N . ALA B 1 335 ? 0.23 7.855 -5.48 1 97.06 335 ALA B N 1
ATOM 6805 C CA . ALA B 1 335 ? -0.758 7.488 -4.469 1 97.06 335 ALA B CA 1
ATOM 6806 C C . ALA B 1 335 ? -2.178 7.664 -5.004 1 97.06 335 ALA B C 1
ATOM 6808 O O . ALA B 1 335 ? -3.045 6.82 -4.766 1 97.06 335 ALA B O 1
ATOM 6809 N N . ARG B 1 336 ? -2.379 8.711 -5.727 1 95.75 336 ARG B N 1
ATOM 6810 C CA . ARG B 1 336 ? -3.697 8.977 -6.293 1 95.75 336 ARG B CA 1
ATOM 6811 C C . ARG B 1 336 ? -4.039 7.961 -7.379 1 95.75 336 ARG B C 1
ATOM 6813 O O . ARG B 1 336 ? -5.203 7.59 -7.547 1 95.75 336 ARG B O 1
ATOM 6820 N N . LEU B 1 337 ? -3.07 7.547 -8.078 1 95.94 337 LEU B N 1
ATOM 6821 C CA . LEU B 1 337 ? -3.279 6.512 -9.086 1 95.94 337 LEU B CA 1
ATOM 6822 C C . LEU B 1 337 ? -3.775 5.223 -8.445 1 95.94 337 LEU B C 1
ATOM 6824 O O . LEU B 1 337 ? -4.75 4.629 -8.914 1 95.94 337 LEU B O 1
ATOM 6828 N N . ILE B 1 338 ? -3.137 4.82 -7.402 1 96.94 338 ILE B N 1
ATOM 6829 C CA . ILE B 1 338 ? -3.551 3.611 -6.695 1 96.94 338 ILE B CA 1
ATOM 6830 C C . ILE B 1 338 ? -4.949 3.807 -6.113 1 96.94 338 ILE B C 1
ATOM 6832 O O . ILE B 1 338 ? -5.773 2.893 -6.141 1 96.94 338 ILE B O 1
ATOM 6836 N N . ARG B 1 339 ? -5.18 4.988 -5.66 1 96.12 339 ARG B N 1
ATOM 6837 C CA . ARG B 1 339 ? -6.465 5.34 -5.07 1 96.12 339 ARG B CA 1
ATOM 6838 C C . ARG B 1 339 ? -7.598 5.168 -6.078 1 96.12 339 ARG B C 1
ATOM 6840 O O . ARG B 1 339 ? -8.57 4.461 -5.812 1 96.12 339 ARG B O 1
ATOM 6847 N N . TYR B 1 340 ? -7.52 5.828 -7.172 1 95 340 TYR B N 1
ATOM 6848 C CA . TYR B 1 340 ? -8.688 5.809 -8.039 1 95 340 TYR B CA 1
ATOM 6849 C C . TYR B 1 340 ? -8.828 4.457 -8.734 1 95 340 TYR B C 1
ATOM 6851 O O . TYR B 1 340 ? -9.938 4.039 -9.078 1 95 340 TYR B O 1
ATOM 6859 N N . ILE B 1 341 ? -7.762 3.668 -8.938 1 96.62 341 ILE B N 1
ATOM 6860 C CA . ILE B 1 341 ? -7.914 2.301 -9.422 1 96.62 341 ILE B CA 1
ATOM 6861 C C . ILE B 1 341 ? -8.672 1.47 -8.383 1 96.62 341 ILE B C 1
ATOM 6863 O O . ILE B 1 341 ? -9.547 0.674 -8.734 1 96.62 341 ILE B O 1
ATOM 6867 N N . SER B 1 342 ? -8.414 1.7 -7.164 1 96.81 342 SER B N 1
ATOM 6868 C CA . SER B 1 342 ? -9.016 0.931 -6.078 1 96.81 342 SER B CA 1
ATOM 6869 C C . SER B 1 342 ? -10.516 1.177 -5.988 1 96.81 342 SER B C 1
ATOM 6871 O O . SER B 1 342 ? -11.305 0.23 -5.965 1 96.81 342 SER B O 1
ATOM 6873 N N . PHE B 1 343 ? -10.938 2.459 -5.941 1 95.44 343 PHE B N 1
ATOM 6874 C CA . PHE B 1 343 ? -12.359 2.693 -5.719 1 95.44 343 PHE B CA 1
ATOM 6875 C C . PHE B 1 343 ? -13.156 2.463 -6.996 1 95.44 343 PHE B C 1
ATOM 6877 O O . PHE B 1 343 ? -14.383 2.309 -6.953 1 95.44 343 PHE B O 1
ATOM 6884 N N . VAL B 1 344 ? -12.484 2.473 -8.188 1 96.44 344 VAL B N 1
ATOM 6885 C CA . VAL B 1 344 ? -13.172 2.152 -9.43 1 96.44 344 VAL B CA 1
ATOM 6886 C C . VAL B 1 344 ? -13.43 0.65 -9.508 1 96.44 344 VAL B C 1
ATOM 6888 O O . VAL B 1 344 ? -14.461 0.216 -10.031 1 96.44 344 VAL B O 1
ATOM 6891 N N . LEU B 1 345 ? -12.523 -0.152 -8.953 1 97.06 345 LEU B N 1
ATOM 6892 C CA . LEU B 1 345 ? -12.641 -1.604 -9.023 1 97.06 345 LEU B CA 1
ATOM 6893 C C . LEU B 1 345 ? -13.781 -2.1 -8.133 1 97.06 345 LEU B C 1
ATOM 6895 O O . LEU B 1 345 ? -14.625 -2.877 -8.578 1 97.06 345 LEU B O 1
ATOM 6899 N N . THR B 1 346 ? -13.773 -1.714 -6.914 1 97.5 346 THR B N 1
ATOM 6900 C CA . THR B 1 346 ? -14.789 -2.117 -5.957 1 97.5 346 THR B CA 1
ATOM 6901 C C . THR B 1 346 ? -15.383 -0.898 -5.254 1 97.5 346 THR B C 1
ATOM 6903 O O . THR B 1 346 ? -14.648 -0.083 -4.691 1 97.5 346 THR B O 1
ATOM 6906 N N . VAL B 1 347 ? -16.688 -0.809 -5.262 1 96.5 347 VAL B N 1
ATOM 6907 C CA . VAL B 1 347 ? -17.375 0.373 -4.75 1 96.5 347 VAL B CA 1
ATOM 6908 C C . VAL B 1 347 ? -17.812 0.133 -3.303 1 96.5 347 VAL B C 1
ATOM 6910 O O . VAL B 1 347 ? -18.516 -0.832 -3.014 1 96.5 347 VAL B O 1
ATOM 6913 N N . LEU B 1 348 ? -17.359 0.965 -2.383 1 95.94 348 LEU B N 1
ATOM 6914 C CA . LEU B 1 348 ? -17.797 0.93 -0.995 1 95.94 348 LEU B CA 1
ATOM 6915 C C . LEU B 1 348 ? -18.938 1.925 -0.765 1 95.94 348 LEU B C 1
ATOM 6917 O O . LEU B 1 348 ? -18.875 3.057 -1.254 1 95.94 348 LEU B O 1
ATOM 6921 N N . PRO B 1 349 ? -19.984 1.476 -0.123 1 95.62 349 PRO B N 1
ATOM 6922 C CA . PRO B 1 349 ? -21.094 2.385 0.139 1 95.62 349 PRO B CA 1
ATOM 6923 C C . PRO B 1 349 ? -20.719 3.525 1.083 1 95.62 349 PRO B C 1
ATOM 6925 O O . PRO B 1 349 ? -19.938 3.324 2.018 1 95.62 349 PRO B O 1
ATOM 6928 N N . SER B 1 350 ? -21.281 4.684 0.828 1 93.44 350 SER B N 1
ATOM 6929 C CA . SER B 1 350 ? -21.016 5.844 1.672 1 93.44 350 SER B CA 1
ATOM 6930 C C . SER B 1 350 ? -21.703 5.703 3.029 1 93.44 350 SER B C 1
ATOM 6932 O O . SER B 1 350 ? -22.797 5.145 3.127 1 93.44 350 SER B O 1
ATOM 6934 N N . GLN B 1 351 ? -21.016 6.191 4.047 1 92.81 351 GLN B N 1
ATOM 6935 C CA . GLN B 1 351 ? -21.594 6.207 5.387 1 92.81 351 GLN B CA 1
ATOM 6936 C C . GLN B 1 351 ? -22.484 7.43 5.59 1 92.81 351 GLN B C 1
ATOM 6938 O O . GLN B 1 351 ? -23.25 7.5 6.559 1 92.81 351 GLN B O 1
ATOM 6943 N N . VAL B 1 352 ? -22.391 8.352 4.668 1 90.94 352 VAL B N 1
ATOM 6944 C CA . VAL B 1 352 ? -23.172 9.586 4.738 1 90.94 352 VAL B CA 1
ATOM 6945 C C . VAL B 1 352 ? -24.531 9.383 4.059 1 90.94 352 VAL B C 1
ATOM 6947 O O . VAL B 1 352 ? -24.594 9.023 2.881 1 90.94 352 VAL B O 1
ATOM 6950 N N . PRO B 1 353 ? -25.594 9.641 4.781 1 91.56 353 PRO B N 1
ATOM 6951 C CA . PRO B 1 353 ? -26.922 9.461 4.184 1 91.56 353 PRO B CA 1
ATOM 6952 C C . PRO B 1 353 ? -27.172 10.398 3.006 1 91.56 353 PRO B C 1
ATOM 6954 O O . PRO B 1 353 ? -26.797 11.578 3.057 1 91.56 353 PRO B O 1
ATOM 6957 N N . ASN B 1 354 ? -27.703 9.961 1.923 1 91.06 354 ASN B N 1
ATOM 6958 C CA . ASN B 1 354 ? -28.078 10.711 0.732 1 91.06 354 ASN B CA 1
ATOM 6959 C C . ASN B 1 354 ? -26.891 11.5 0.166 1 91.06 354 ASN B C 1
ATOM 6961 O O . ASN B 1 354 ? -27.047 12.664 -0.212 1 91.06 354 ASN B O 1
ATOM 6965 N N . CYS B 1 355 ? -25.797 10.844 0.219 1 89.88 355 CYS B N 1
ATOM 6966 C CA . CYS B 1 355 ? -24.562 11.492 -0.221 1 89.88 355 CYS B CA 1
ATOM 6967 C C . CYS B 1 355 ? -24.656 11.898 -1.688 1 89.88 355 CYS B C 1
ATOM 6969 O O . CYS B 1 355 ? -24.344 13.031 -2.045 1 89.88 355 CYS B O 1
ATOM 6971 N N . TYR B 1 356 ? -25.141 11.016 -2.561 1 90.62 356 TYR B N 1
ATOM 6972 C CA . TYR B 1 356 ? -25.203 11.273 -3.994 1 90.62 356 TYR B CA 1
ATOM 6973 C C . TYR B 1 356 ? -26.062 12.492 -4.297 1 90.62 356 TYR B C 1
ATOM 6975 O O . TYR B 1 356 ? -25.672 13.367 -5.066 1 90.62 356 TYR B O 1
ATOM 6983 N N . ARG B 1 357 ? -27.234 12.586 -3.682 1 88 357 ARG B N 1
ATOM 6984 C CA . ARG B 1 357 ? -28.203 13.656 -3.939 1 88 357 ARG B CA 1
ATOM 6985 C C . ARG B 1 357 ? -27.625 15.016 -3.539 1 88 357 ARG B C 1
ATOM 6987 O O . ARG B 1 357 ? -27.938 16.031 -4.152 1 88 357 ARG B O 1
ATOM 6994 N N . HIS B 1 358 ? -26.75 14.984 -2.6 1 85.94 358 HIS B N 1
ATOM 6995 C CA . HIS B 1 358 ? -26.203 16.234 -2.094 1 85.94 358 HIS B CA 1
ATOM 6996 C C . HIS B 1 358 ? -25.031 16.703 -2.949 1 85.94 358 HIS B C 1
ATOM 6998 O O . HIS B 1 358 ? -24.703 17.891 -2.979 1 85.94 358 HIS B O 1
ATOM 7004 N N . HIS B 1 359 ? -24.484 15.773 -3.689 1 84.44 359 HIS B N 1
ATOM 7005 C CA . HIS B 1 359 ? -23.219 16.125 -4.309 1 84.44 359 HIS B CA 1
ATOM 7006 C C . HIS B 1 359 ? -23.328 16.156 -5.828 1 84.44 359 HIS B C 1
ATOM 7008 O O . HIS B 1 359 ? -22.578 16.875 -6.5 1 84.44 359 HIS B O 1
ATOM 7014 N N . PHE B 1 360 ? -24.219 15.289 -6.348 1 86.19 360 PHE B N 1
ATOM 7015 C CA . PHE B 1 360 ? -24.203 15.102 -7.793 1 86.19 360 PHE B CA 1
ATOM 7016 C C . PHE B 1 360 ? -25.609 15.219 -8.367 1 86.19 360 PHE B C 1
ATOM 7018 O O . PHE B 1 360 ? -26.594 14.93 -7.684 1 86.19 360 PHE B O 1
ATOM 7025 N N . PRO B 1 361 ? -25.703 15.641 -9.594 1 87.06 361 PRO B N 1
ATOM 7026 C CA . PRO B 1 361 ? -26.984 15.602 -10.297 1 87.06 361 PRO B CA 1
ATOM 7027 C C . PRO B 1 361 ? -27.375 14.188 -10.734 1 87.06 361 PRO B C 1
ATOM 7029 O O . PRO B 1 361 ? -26.547 13.281 -10.695 1 87.06 361 PRO B O 1
ATOM 7032 N N . PRO B 1 362 ? -28.625 13.977 -11.039 1 88.94 362 PRO B N 1
ATOM 7033 C CA . PRO B 1 362 ? -29 12.672 -11.578 1 88.94 362 PRO B CA 1
ATOM 7034 C C . PRO B 1 362 ? -28.172 12.281 -12.805 1 88.94 362 PRO B C 1
ATOM 7036 O O . PRO B 1 362 ? -27.812 13.141 -13.602 1 88.94 362 PRO B O 1
ATOM 7039 N N . PRO B 1 363 ? -27.844 11 -12.859 1 90 363 PRO B N 1
ATOM 7040 C CA . PRO B 1 363 ? -27.031 10.57 -14 1 90 363 PRO B CA 1
ATOM 7041 C C . PRO B 1 363 ? -27.656 10.953 -15.344 1 90 363 PRO B C 1
ATOM 7043 O O . PRO B 1 363 ? -28.828 10.656 -15.586 1 90 363 PRO B O 1
ATOM 7046 N N . PRO B 1 364 ? -26.828 11.562 -16.109 1 89.19 364 PRO B N 1
ATOM 7047 C CA . PRO B 1 364 ? -27.344 12.023 -17.406 1 89.19 364 PRO B CA 1
ATOM 7048 C C . PRO B 1 364 ? -27.531 10.883 -18.406 1 89.19 364 PRO B C 1
ATOM 7050 O O . PRO B 1 364 ? -27.016 9.781 -18.203 1 89.19 364 PRO B O 1
ATOM 7053 N N . ASP B 1 365 ? -28.25 11.164 -19.484 1 88.19 365 ASP B N 1
ATOM 7054 C CA . ASP B 1 365 ? -28.531 10.172 -20.516 1 88.19 365 ASP B CA 1
ATOM 7055 C C . ASP B 1 365 ? -27.516 10.258 -21.656 1 88.19 365 ASP B C 1
ATOM 7057 O O . ASP B 1 365 ? -27.297 9.281 -22.375 1 88.19 365 ASP B O 1
ATOM 7061 N N . ASN B 1 366 ? -26.906 11.461 -21.719 1 88.75 366 ASN B N 1
ATOM 7062 C CA . ASN B 1 366 ? -25.984 11.641 -22.828 1 88.75 366 ASN B CA 1
ATOM 7063 C C . ASN B 1 366 ? -24.531 11.672 -22.359 1 88.75 366 ASN B C 1
ATOM 7065 O O . ASN B 1 366 ? -24.25 12.102 -21.234 1 88.75 366 ASN B O 1
ATOM 7069 N N . TRP B 1 367 ? -23.641 11.195 -23.281 1 86.94 367 TRP B N 1
ATOM 7070 C CA . TRP B 1 367 ? -22.234 11.055 -22.953 1 86.94 367 TRP B CA 1
ATOM 7071 C C . TRP B 1 367 ? -21.578 12.422 -22.781 1 86.94 367 TRP B C 1
ATOM 7073 O O . TRP B 1 367 ? -20.641 12.57 -21.984 1 86.94 367 TRP B O 1
ATOM 7083 N N . LYS B 1 368 ? -22.031 13.445 -23.484 1 87.38 368 LYS B N 1
ATOM 7084 C CA . LYS B 1 368 ? -21.453 14.781 -23.375 1 87.38 368 LYS B CA 1
ATOM 7085 C C . LYS B 1 368 ? -21.656 15.352 -21.969 1 87.38 368 LYS B C 1
ATOM 7087 O O . LYS B 1 368 ? -20.75 15.953 -21.406 1 87.38 368 LYS B O 1
ATOM 7092 N N . ASP B 1 369 ? -22.812 15.117 -21.453 1 88.75 369 ASP B N 1
ATOM 7093 C CA . ASP B 1 369 ? -23.109 15.609 -20.109 1 88.75 369 ASP B CA 1
ATOM 7094 C C . ASP B 1 369 ? -22.297 14.844 -19.062 1 88.75 369 ASP B C 1
ATOM 7096 O O . ASP B 1 369 ? -21.953 15.406 -18.016 1 88.75 369 ASP B O 1
ATOM 7100 N N . TRP B 1 370 ? -22.047 13.594 -19.344 1 88.94 370 TRP B N 1
ATOM 7101 C CA . TRP B 1 370 ? -21.219 12.805 -18.438 1 88.94 370 TRP B CA 1
ATOM 7102 C C . TRP B 1 370 ? -19.844 13.43 -18.266 1 88.94 370 TRP B C 1
ATOM 7104 O O . TRP B 1 370 ? -19.312 13.516 -17.156 1 88.94 370 TRP B O 1
ATOM 7114 N N . ILE B 1 371 ? -19.312 13.93 -19.359 1 86.88 371 ILE B N 1
ATOM 7115 C CA . ILE B 1 371 ? -17.984 14.516 -19.344 1 86.88 371 ILE B CA 1
ATOM 7116 C C . ILE B 1 371 ? -18.031 15.883 -18.672 1 86.88 371 ILE B C 1
ATOM 7118 O O . ILE B 1 371 ? -17.141 16.234 -17.891 1 86.88 371 ILE B O 1
ATOM 7122 N N . LEU B 1 372 ? -19.047 16.672 -18.922 1 82.31 372 LEU B N 1
ATOM 7123 C CA . LEU B 1 372 ? -19.156 18.016 -18.375 1 82.31 372 LEU B CA 1
ATOM 7124 C C . LEU B 1 372 ? -19.297 17.984 -16.844 1 82.31 372 LEU B C 1
ATOM 7126 O O . LEU B 1 372 ? -18.641 18.75 -16.141 1 82.31 372 LEU B O 1
ATOM 7130 N N . VAL B 1 373 ? -20.047 17.078 -16.391 1 80.75 373 VAL B N 1
ATOM 7131 C CA . VAL B 1 373 ? -20.25 16.953 -14.953 1 80.75 373 VAL B CA 1
ATOM 7132 C C . VAL B 1 373 ? -18.969 16.453 -14.289 1 80.75 373 VAL B C 1
ATOM 7134 O O . VAL B 1 373 ? -18.609 16.906 -13.203 1 80.75 373 VAL B O 1
ATOM 7137 N N . GLY B 1 374 ? -18.344 15.57 -15 1 80.06 374 GLY B N 1
ATOM 7138 C CA . GLY B 1 374 ? -17.156 14.953 -14.453 1 80.06 374 GLY B CA 1
ATOM 7139 C C . GLY B 1 374 ? -15.984 15.914 -14.352 1 80.06 374 GLY B C 1
ATOM 7140 O O . GLY B 1 374 ? -15.055 15.688 -13.57 1 80.06 374 GLY B O 1
ATOM 7141 N N . MET B 1 375 ? -16.031 16.953 -15.078 1 77.38 375 MET B N 1
ATOM 7142 C CA . MET B 1 375 ? -14.906 17.891 -15.102 1 77.38 375 MET B CA 1
ATOM 7143 C C . MET B 1 375 ? -15.125 19.016 -14.109 1 77.38 375 MET B C 1
ATOM 7145 O O . MET B 1 375 ? -14.227 19.828 -13.883 1 77.38 375 MET B O 1
ATOM 7149 N N . LEU B 1 376 ? -16.25 19 -13.477 1 70.69 376 LEU B N 1
ATOM 7150 C CA . LEU B 1 376 ? -16.484 20 -12.438 1 70.69 376 LEU B CA 1
ATOM 7151 C C . LEU B 1 376 ? -15.734 19.641 -11.156 1 70.69 376 LEU B C 1
ATOM 7153 O O . LEU B 1 376 ? -15.719 18.469 -10.75 1 70.69 376 LEU B O 1
ATOM 7157 N N . PRO B 1 377 ? -14.922 20.625 -10.75 1 60.66 377 PRO B N 1
ATOM 7158 C CA . PRO B 1 377 ? -14.219 20.312 -9.5 1 60.66 377 PRO B CA 1
ATOM 7159 C C . PRO B 1 377 ? -15.164 19.938 -8.367 1 60.66 377 PRO B C 1
ATOM 7161 O O . PRO B 1 377 ? -16.156 20.625 -8.133 1 60.66 377 PRO B O 1
ATOM 7164 N N . SER B 1 378 ? -15.078 18.719 -7.996 1 57.72 378 SER B N 1
ATOM 7165 C CA . SER B 1 378 ? -15.875 18.297 -6.848 1 57.72 378 SER B CA 1
ATOM 7166 C C . SER B 1 378 ? -15.227 18.734 -5.539 1 57.72 378 SER B C 1
ATOM 7168 O O . SER B 1 378 ? -14.25 18.141 -5.09 1 57.72 378 SER B O 1
ATOM 7170 N N . SER B 1 379 ? -15.453 20.031 -5.203 1 49.09 379 SER B N 1
ATOM 7171 C CA . SER B 1 379 ? -14.82 20.625 -4.027 1 49.09 379 SER B CA 1
ATOM 7172 C C . SER B 1 379 ? -15.141 19.828 -2.766 1 49.09 379 SER B C 1
ATOM 7174 O O . SER B 1 379 ? -14.445 19.938 -1.758 1 49.09 379 SER B O 1
ATOM 7176 N N . ARG B 1 380 ? -16.172 18.969 -2.783 1 54.84 380 ARG B N 1
ATOM 7177 C CA . ARG B 1 380 ? -16.594 18.469 -1.479 1 54.84 380 ARG B CA 1
ATOM 7178 C C . ARG B 1 380 ? -16.406 16.953 -1.386 1 54.84 380 ARG B C 1
ATOM 7180 O O . ARG B 1 380 ? -17.062 16.297 -0.577 1 54.84 380 ARG B O 1
ATOM 7187 N N . GLY B 1 381 ? -15.719 16.406 -2.152 1 65.62 381 GLY B N 1
ATOM 7188 C CA . GLY B 1 381 ? -15.43 14.992 -1.956 1 65.62 381 GLY B CA 1
ATOM 7189 C C . GLY B 1 381 ? -16.438 14.07 -2.625 1 65.62 381 GLY B C 1
ATOM 7190 O O . GLY B 1 381 ? -17.531 14.508 -2.982 1 65.62 381 GLY B O 1
ATOM 7191 N N . GLY B 1 382 ? -16.062 12.898 -2.869 1 79.62 382 GLY B N 1
ATOM 7192 C CA . GLY B 1 382 ? -16.938 11.914 -3.496 1 79.62 382 GLY B CA 1
ATOM 7193 C C . GLY B 1 382 ? -17.688 11.062 -2.496 1 79.62 382 GLY B C 1
ATOM 7194 O O . GLY B 1 382 ? -17.594 11.281 -1.286 1 79.62 382 GLY B O 1
ATOM 7195 N N . CYS B 1 383 ? -18.609 10.312 -2.902 1 85.31 383 CYS B N 1
ATOM 7196 C CA . CYS B 1 383 ? -19.453 9.477 -2.049 1 85.31 383 CYS B CA 1
ATOM 7197 C C . CYS B 1 383 ? -18.891 8.062 -1.945 1 85.31 383 CYS B C 1
ATOM 7199 O O . CYS B 1 383 ? -19.078 7.387 -0.934 1 85.31 383 CYS B O 1
ATOM 7201 N N . ASN B 1 384 ? -18.125 7.641 -2.982 1 89.38 384 ASN B N 1
ATOM 7202 C CA . ASN B 1 384 ? -17.75 6.23 -3.021 1 89.38 384 ASN B CA 1
ATOM 7203 C C . ASN B 1 384 ? -16.25 6.055 -3.174 1 89.38 384 ASN B C 1
ATOM 7205 O O . ASN B 1 384 ? -15.781 4.98 -3.561 1 89.38 384 ASN B O 1
ATOM 7209 N N . ASP B 1 385 ? -15.516 7.105 -2.945 1 84.19 385 ASP B N 1
ATOM 7210 C CA . ASP B 1 385 ? -14.055 7.039 -2.969 1 84.19 385 ASP B CA 1
ATOM 7211 C C . ASP B 1 385 ? -13.5 6.711 -1.584 1 84.19 385 ASP B C 1
ATOM 7213 O O . ASP B 1 385 ? -12.742 7.5 -1.012 1 84.19 385 ASP B O 1
ATOM 7217 N N . LEU B 1 386 ? -13.781 5.434 -1.082 1 88.62 386 LEU B N 1
ATOM 7218 C CA . LEU B 1 386 ? -13.656 5.164 0.346 1 88.62 386 LEU B CA 1
ATOM 7219 C C . LEU B 1 386 ? -12.719 3.99 0.595 1 88.62 386 LEU B C 1
ATOM 7221 O O . LEU B 1 386 ? -12.93 3.201 1.52 1 88.62 386 LEU B O 1
ATOM 7225 N N . ILE B 1 387 ? -11.695 3.824 -0.199 1 90.31 387 ILE B N 1
ATOM 7226 C CA . ILE B 1 387 ? -10.703 2.795 0.085 1 90.31 387 ILE B CA 1
ATOM 7227 C C . ILE B 1 387 ? -9.383 3.447 0.504 1 90.31 387 ILE B C 1
ATOM 7229 O O . ILE B 1 387 ? -8.836 3.133 1.564 1 90.31 387 ILE B O 1
ATOM 7233 N N . LEU B 1 388 ? -8.914 4.363 -0.375 1 93.38 388 LEU B N 1
ATOM 7234 C CA . LEU B 1 388 ? -7.836 5.266 0.023 1 93.38 388 LEU B CA 1
ATOM 7235 C C . LEU B 1 388 ? -8.32 6.711 0.045 1 93.38 388 LEU B C 1
ATOM 7237 O O . LEU B 1 388 ? -8.758 7.238 -0.979 1 93.38 388 LEU B O 1
ATOM 7241 N N . SER B 1 389 ? -8.203 7.273 1.178 1 93.38 389 SER B N 1
ATOM 7242 C CA . SER B 1 389 ? -8.648 8.656 1.332 1 93.38 389 SER B CA 1
ATOM 7243 C C . SER B 1 389 ? -7.734 9.617 0.576 1 93.38 389 SER B C 1
ATOM 7245 O O . SER B 1 389 ? -6.508 9.531 0.692 1 93.38 389 SER B O 1
ATOM 7247 N N . GLY B 1 390 ? -8.352 10.469 -0.198 1 90.5 390 GLY B N 1
ATOM 7248 C CA . GLY B 1 390 ? -7.586 11.5 -0.881 1 90.5 390 GLY B CA 1
ATOM 7249 C C . GLY B 1 390 ? -6.922 12.477 0.07 1 90.5 390 GLY B C 1
ATOM 7250 O O . GLY B 1 390 ? -5.77 12.867 -0.133 1 90.5 390 GLY B O 1
ATOM 7251 N N . HIS B 1 391 ? -7.656 12.875 1.084 1 88.38 391 HIS B N 1
ATOM 7252 C CA . HIS B 1 391 ? -7.102 13.766 2.092 1 88.38 391 HIS B CA 1
ATOM 7253 C C . HIS B 1 391 ? -5.914 13.133 2.803 1 88.38 391 HIS B C 1
ATOM 7255 O O . HIS B 1 391 ? -4.922 13.805 3.098 1 88.38 391 HIS B O 1
ATOM 7261 N N . ALA B 1 392 ? -6.039 11.844 3.053 1 94.12 392 ALA B N 1
ATOM 7262 C CA . ALA B 1 392 ? -4.953 11.148 3.734 1 94.12 392 ALA B CA 1
ATOM 7263 C C . ALA B 1 392 ? -3.707 11.078 2.854 1 94.12 392 ALA B C 1
ATOM 7265 O O . ALA B 1 392 ? -2.582 11.141 3.354 1 94.12 392 ALA B O 1
ATOM 7266 N N . THR B 1 393 ? -3.916 10.906 1.535 1 95.19 393 THR B N 1
ATOM 7267 C CA . THR B 1 393 ? -2.762 10.852 0.644 1 95.19 393 THR B CA 1
ATOM 7268 C C . THR B 1 393 ? -2.039 12.195 0.617 1 95.19 393 THR B C 1
ATOM 7270 O O . THR B 1 393 ? -0.807 12.242 0.583 1 95.19 393 THR B O 1
ATOM 7273 N N . VAL B 1 394 ? -2.768 13.305 0.662 1 92.06 394 VAL B N 1
ATOM 7274 C CA . VAL B 1 394 ? -2.176 14.641 0.62 1 92.06 394 VAL B CA 1
ATOM 7275 C C . VAL B 1 394 ? -1.459 14.93 1.937 1 92.06 394 VAL B C 1
ATOM 7277 O O . VAL B 1 394 ? -0.286 15.305 1.941 1 92.06 394 VAL B O 1
ATOM 7280 N N . THR B 1 395 ? -2.131 14.719 3.021 1 95.44 395 THR B N 1
ATOM 7281 C CA . THR B 1 395 ? -1.558 15.039 4.324 1 95.44 395 THR B CA 1
ATOM 7282 C C . THR B 1 395 ? -0.348 14.148 4.613 1 95.44 395 THR B C 1
ATOM 7284 O O . THR B 1 395 ? 0.655 14.625 5.156 1 95.44 395 THR B O 1
ATOM 7287 N N . SER B 1 396 ? -0.426 12.898 4.242 1 97.38 396 SER B N 1
ATOM 7288 C CA . SER B 1 396 ? 0.702 12.008 4.473 1 97.38 396 SER B CA 1
ATOM 7289 C C . SER B 1 396 ? 1.892 12.375 3.592 1 97.38 396 SER B C 1
ATOM 7291 O O . SER B 1 396 ? 3.043 12.25 4.012 1 97.38 396 SER B O 1
ATOM 7293 N N . THR B 1 397 ? 1.626 12.758 2.367 1 96.81 397 THR B N 1
ATOM 7294 C CA . THR B 1 397 ? 2.711 13.195 1.496 1 96.81 397 THR B CA 1
ATOM 7295 C C . THR B 1 397 ? 3.43 14.406 2.088 1 96.81 397 THR B C 1
ATOM 7297 O O . THR B 1 397 ? 4.66 14.438 2.141 1 96.81 397 THR B O 1
ATOM 7300 N N . ILE B 1 398 ? 2.645 15.375 2.52 1 95.5 398 ILE B N 1
ATOM 7301 C CA . ILE B 1 398 ? 3.219 16.594 3.094 1 95.5 398 ILE B CA 1
ATOM 7302 C C . ILE B 1 398 ? 3.965 16.25 4.379 1 95.5 398 ILE B C 1
ATOM 7304 O O . ILE B 1 398 ? 5.055 16.766 4.633 1 95.5 398 ILE B O 1
ATOM 7308 N N . ALA B 1 399 ? 3.385 15.367 5.172 1 97.69 399 ALA B N 1
ATOM 7309 C CA . ALA B 1 399 ? 4.027 14.945 6.414 1 97.69 399 ALA B CA 1
ATOM 7310 C C . ALA B 1 399 ? 5.355 14.25 6.133 1 97.69 399 ALA B C 1
ATOM 7312 O O . ALA B 1 399 ? 6.352 14.492 6.824 1 97.69 399 ALA B O 1
ATOM 7313 N N . CYS B 1 400 ? 5.336 13.398 5.156 1 97.5 400 CYS B N 1
ATOM 7314 C CA . CYS B 1 400 ? 6.574 12.719 4.785 1 97.5 400 CYS B CA 1
ATOM 7315 C C . CYS B 1 400 ? 7.633 13.719 4.34 1 97.5 400 CYS B C 1
ATOM 7317 O O . CYS B 1 400 ? 8.797 13.617 4.742 1 97.5 400 CYS B O 1
ATOM 7319 N N . ALA B 1 401 ? 7.273 14.672 3.549 1 95.44 401 ALA B N 1
ATOM 7320 C CA . ALA B 1 401 ? 8.219 15.672 3.051 1 95.44 401 ALA B CA 1
ATOM 7321 C C . ALA B 1 401 ? 8.789 16.5 4.191 1 95.44 401 ALA B C 1
ATOM 7323 O O . ALA B 1 401 ? 10.008 16.625 4.336 1 95.44 401 ALA B O 1
ATOM 7324 N N . ALA B 1 402 ? 7.938 17 5.031 1 94.88 402 ALA B N 1
ATOM 7325 C CA . ALA B 1 402 ? 8.359 17.891 6.105 1 94.88 402 ALA B CA 1
ATOM 7326 C C . ALA B 1 402 ? 9.203 17.141 7.141 1 94.88 402 ALA B C 1
ATOM 7328 O O . ALA B 1 402 ? 10.219 17.672 7.613 1 94.88 402 ALA B O 1
ATOM 7329 N N . THR B 1 403 ? 8.797 15.953 7.52 1 96.25 403 THR B N 1
ATOM 7330 C CA . THR B 1 403 ? 9.539 15.211 8.539 1 96.25 403 THR B CA 1
ATOM 7331 C C . THR B 1 403 ? 10.859 14.703 7.977 1 96.25 403 THR B C 1
ATOM 7333 O O . THR B 1 403 ? 11.852 14.594 8.711 1 96.25 403 THR B O 1
ATOM 7336 N N . SER B 1 404 ? 10.844 14.375 6.699 1 93.56 404 SER B N 1
ATOM 7337 C CA . SER B 1 404 ? 12.094 13.938 6.09 1 93.56 404 SER B CA 1
ATOM 7338 C C . SER B 1 404 ? 13.125 15.062 6.066 1 93.56 404 SER B C 1
ATOM 7340 O O . SER B 1 404 ? 14.32 14.82 6.258 1 93.56 404 SER B O 1
ATOM 7342 N N . VAL B 1 405 ? 12.711 16.281 5.773 1 93.06 405 VAL B N 1
ATOM 7343 C CA . VAL B 1 405 ? 13.625 17.406 5.734 1 93.06 405 VAL B CA 1
ATOM 7344 C C . VAL B 1 405 ? 14.07 17.766 7.152 1 93.06 405 VAL B C 1
ATOM 7346 O O . VAL B 1 405 ? 15.242 18.047 7.391 1 93.06 405 VAL B O 1
ATOM 7349 N N . SER B 1 406 ? 13.156 17.797 8.078 1 93 406 SER B N 1
ATOM 7350 C CA . SER B 1 406 ? 13.508 18.094 9.461 1 93 406 SER B CA 1
ATOM 7351 C C . SER B 1 406 ? 14.477 17.062 10.023 1 93 406 SER B C 1
ATOM 7353 O O . SER B 1 406 ? 15.406 17.422 10.758 1 93 406 SER B O 1
ATOM 7355 N N . SER B 1 407 ? 14.266 15.773 9.734 1 89.56 407 SER B N 1
ATOM 7356 C CA . SER B 1 407 ? 15.086 14.641 10.156 1 89.56 407 SER B CA 1
ATOM 7357 C C . SER B 1 407 ? 15.172 14.562 11.68 1 89.56 407 SER B C 1
ATOM 7359 O O . SER B 1 407 ? 16.188 14.141 12.227 1 89.56 407 SER B O 1
ATOM 7361 N N . ASN B 1 408 ? 14.227 15.195 12.375 1 91.88 408 ASN B N 1
ATOM 7362 C CA . ASN B 1 408 ? 14.117 15.102 13.828 1 91.88 408 ASN B CA 1
ATOM 7363 C C . ASN B 1 408 ? 13.109 14.039 14.25 1 91.88 408 ASN B C 1
ATOM 7365 O O . ASN B 1 408 ? 11.938 14.109 13.891 1 91.88 408 ASN B O 1
ATOM 7369 N N . THR B 1 409 ? 13.547 13.125 14.984 1 91.69 409 THR B N 1
ATOM 7370 C CA . THR B 1 409 ? 12.727 11.977 15.352 1 91.69 409 THR B CA 1
ATOM 7371 C C . THR B 1 409 ? 11.562 12.414 16.234 1 91.69 409 THR B C 1
ATOM 7373 O O . THR B 1 409 ? 10.438 11.914 16.094 1 91.69 409 THR B O 1
ATOM 7376 N N . SER B 1 410 ? 11.82 13.273 17.172 1 92.56 410 SER B N 1
ATOM 7377 C CA . SER B 1 410 ? 10.766 13.742 18.062 1 92.56 410 SER B CA 1
ATOM 7378 C C . SER B 1 410 ? 9.695 14.508 17.297 1 92.56 410 SER B C 1
ATOM 7380 O O . SER B 1 410 ? 8.5 14.383 17.578 1 92.56 410 SER B O 1
ATOM 7382 N N . PHE B 1 411 ? 10.18 15.328 16.375 1 95.81 411 PHE B N 1
ATOM 7383 C CA . PHE B 1 411 ? 9.227 16.062 15.547 1 95.81 411 PHE B CA 1
ATOM 7384 C C . PHE B 1 411 ? 8.391 15.109 14.711 1 95.81 411 PHE B C 1
ATOM 7386 O O . PHE B 1 411 ? 7.176 15.289 14.586 1 95.81 411 PHE B O 1
ATOM 7393 N N . SER B 1 412 ? 9.039 14.117 14.172 1 96.38 412 SER B N 1
ATOM 7394 C CA . SER B 1 412 ? 8.328 13.125 13.367 1 96.38 412 SER B CA 1
ATOM 7395 C C . SER B 1 412 ? 7.262 12.414 14.188 1 96.38 412 SER B C 1
ATOM 7397 O O . SER B 1 412 ? 6.129 12.234 13.727 1 96.38 412 SER B O 1
ATOM 7399 N N . PHE B 1 413 ? 7.594 12.039 15.352 1 95.81 413 PHE B N 1
ATOM 7400 C CA . PHE B 1 413 ? 6.637 11.352 16.219 1 95.81 413 PHE B CA 1
ATOM 7401 C C . PHE B 1 413 ? 5.457 12.266 16.547 1 95.81 413 PHE B C 1
ATOM 7403 O O . PHE B 1 413 ? 4.312 11.805 16.609 1 95.81 413 PHE B O 1
ATOM 7410 N N . ALA B 1 414 ? 5.742 13.484 16.797 1 96.75 414 ALA B N 1
ATOM 7411 C CA . ALA B 1 414 ? 4.688 14.438 17.109 1 96.75 414 ALA B CA 1
ATOM 7412 C C . ALA B 1 414 ? 3.73 14.609 15.938 1 96.75 414 ALA B C 1
ATOM 7414 O O . ALA B 1 414 ? 2.51 14.555 16.109 1 96.75 414 ALA B O 1
ATOM 7415 N N . VAL B 1 415 ? 4.312 14.789 14.758 1 97.88 415 VAL B N 1
ATOM 7416 C CA . VAL B 1 415 ? 3.518 15.023 13.562 1 97.88 415 VAL B CA 1
ATOM 7417 C C . VAL B 1 415 ? 2.633 13.812 13.273 1 97.88 415 VAL B C 1
ATOM 7419 O O . VAL B 1 415 ? 1.423 13.953 13.07 1 97.88 415 VAL B O 1
ATOM 7422 N N . TRP B 1 416 ? 3.164 12.648 13.305 1 97.88 416 TRP B N 1
ATOM 7423 C CA . TRP B 1 416 ? 2.414 11.453 12.93 1 97.88 416 TRP B CA 1
ATOM 7424 C C . TRP B 1 416 ? 1.396 11.102 14.008 1 97.88 416 TRP B C 1
ATOM 7426 O O . TRP B 1 416 ? 0.345 10.523 13.711 1 97.88 416 TRP B O 1
ATOM 7436 N N . THR B 1 417 ? 1.649 11.43 15.266 1 97.56 417 THR B N 1
ATOM 7437 C CA . THR B 1 417 ? 0.658 11.25 16.328 1 97.56 417 THR B CA 1
ATOM 7438 C C . THR B 1 417 ? -0.55 12.156 16.094 1 97.56 417 THR B C 1
ATOM 7440 O O . THR B 1 417 ? -1.694 11.711 16.203 1 97.56 417 THR B O 1
ATOM 7443 N N . LEU B 1 418 ? -0.294 13.328 15.742 1 97.81 418 LEU B N 1
ATOM 7444 C CA . LEU B 1 418 ? -1.38 14.281 15.516 1 97.81 418 LEU B CA 1
ATOM 7445 C C . LEU B 1 418 ? -2.16 13.922 14.258 1 97.81 418 LEU B C 1
ATOM 7447 O O . LEU B 1 418 ? -3.375 14.117 14.195 1 97.81 418 LEU B O 1
ATOM 7451 N N . ILE B 1 419 ? -1.465 13.398 13.242 1 97.62 419 ILE B N 1
ATOM 7452 C CA . ILE B 1 419 ? -2.137 12.93 12.031 1 97.62 419 ILE B CA 1
ATOM 7453 C C . ILE B 1 419 ? -3.039 11.742 12.367 1 97.62 419 ILE B C 1
ATOM 7455 O O . ILE B 1 419 ? -4.18 11.672 11.906 1 97.62 419 ILE B O 1
ATOM 7459 N N . ALA B 1 420 ? -2.51 10.852 13.172 1 97.12 420 ALA B N 1
ATOM 7460 C CA . ALA B 1 420 ? -3.311 9.711 13.594 1 97.12 420 ALA B CA 1
ATOM 7461 C C . ALA B 1 420 ? -4.566 10.156 14.336 1 97.12 420 ALA B C 1
ATOM 7463 O O . ALA B 1 420 ? -5.641 9.578 14.156 1 97.12 420 ALA B O 1
ATOM 7464 N N . LEU B 1 421 ? -4.418 11.148 15.156 1 96.5 421 LEU B N 1
ATOM 7465 C CA . LEU B 1 421 ? -5.57 11.703 15.859 1 96.5 421 LEU B CA 1
ATOM 7466 C C . LEU B 1 421 ? -6.57 12.297 14.875 1 96.5 421 LEU B C 1
ATOM 7468 O O . LEU B 1 421 ? -7.773 12.055 14.984 1 96.5 421 LEU B O 1
ATOM 7472 N N . ASP B 1 422 ? -6.059 13.055 13.945 1 96.38 422 ASP B N 1
ATOM 7473 C CA . ASP B 1 422 ? -6.914 13.672 12.938 1 96.38 422 ASP B CA 1
ATOM 7474 C C . ASP B 1 422 ? -7.676 12.617 12.141 1 96.38 422 ASP B C 1
ATOM 7476 O O . ASP B 1 422 ? -8.883 12.734 11.93 1 96.38 422 ASP B O 1
ATOM 7480 N N . TYR B 1 423 ? -6.984 11.539 11.695 1 96.69 423 TYR B N 1
ATOM 7481 C CA . TYR B 1 423 ? -7.594 10.461 10.93 1 96.69 423 TYR B CA 1
ATOM 7482 C C . TYR B 1 423 ? -8.648 9.734 11.758 1 96.69 423 TYR B C 1
ATOM 7484 O O . TYR B 1 423 ? -9.688 9.328 11.234 1 96.69 423 TYR B O 1
ATOM 7492 N N . SER B 1 424 ? -8.383 9.594 13.078 1 96.38 424 SER B N 1
ATOM 7493 C CA . SER B 1 424 ? -9.32 8.906 13.961 1 96.38 424 SER B CA 1
ATOM 7494 C C . SER B 1 424 ? -10.617 9.688 14.109 1 96.38 424 SER B C 1
ATOM 7496 O O . SER B 1 424 ? -11.703 9.102 14.133 1 96.38 424 SER B O 1
ATOM 7498 N N . ILE B 1 425 ? -10.508 10.969 14.172 1 95.88 425 ILE B N 1
ATOM 7499 C CA . ILE B 1 425 ? -11.703 11.789 14.312 1 95.88 425 ILE B CA 1
ATOM 7500 C C . ILE B 1 425 ? -12.516 11.758 13.023 1 95.88 425 ILE B C 1
ATOM 7502 O O . ILE B 1 425 ? -13.75 11.703 13.055 1 95.88 425 ILE B O 1
ATOM 7506 N N . GLU B 1 426 ? -11.852 11.75 11.906 1 93.69 426 GLU B N 1
ATOM 7507 C CA . GLU B 1 426 ? -12.547 11.656 10.625 1 93.69 426 GLU B CA 1
ATOM 7508 C C . GLU B 1 426 ? -13.281 10.32 10.5 1 93.69 426 GLU B C 1
ATOM 7510 O O . GLU B 1 426 ? -14.406 10.273 10 1 93.69 426 GLU B O 1
ATOM 7515 N N . ALA B 1 427 ? -12.648 9.266 10.922 1 95.06 427 ALA B N 1
ATOM 7516 C CA . ALA B 1 427 ? -13.281 7.949 10.898 1 95.06 427 ALA B CA 1
ATOM 7517 C C . ALA B 1 427 ? -14.453 7.887 11.867 1 95.06 427 ALA B C 1
ATOM 7519 O O . ALA B 1 427 ? -15.5 7.312 11.555 1 95.06 427 ALA B O 1
ATOM 7520 N N . TYR B 1 428 ? -14.305 8.492 13.062 1 96.12 428 TYR B N 1
ATOM 7521 C CA . TYR B 1 428 ? -15.375 8.57 14.047 1 96.12 428 TYR B CA 1
ATOM 7522 C C . TYR B 1 428 ? -16.594 9.273 13.469 1 96.12 428 TYR B C 1
ATOM 7524 O O . TYR B 1 428 ? -17.734 8.844 13.695 1 96.12 428 TYR B O 1
ATOM 7532 N N . GLN B 1 429 ? -16.375 10.297 12.641 1 93.5 429 GLN B N 1
ATOM 7533 C CA . GLN B 1 429 ? -17.469 11.109 12.102 1 93.5 429 GLN B CA 1
ATOM 7534 C C . GLN B 1 429 ? -18.156 10.391 10.945 1 93.5 429 GLN B C 1
ATOM 7536 O O . GLN B 1 429 ? -19.219 10.828 10.484 1 93.5 429 GLN B O 1
ATOM 7541 N N . GLY B 1 430 ? -17.609 9.32 10.516 1 91 430 GLY B N 1
ATOM 7542 C CA . GLY B 1 430 ? -18.234 8.523 9.477 1 91 430 GLY B CA 1
ATOM 7543 C C . GLY B 1 430 ? -18.062 9.109 8.086 1 91 430 GLY B C 1
ATOM 7544 O O . GLY B 1 430 ? -18.844 8.812 7.18 1 91 430 GLY B O 1
ATOM 7545 N N . LEU B 1 431 ? -17.078 9.969 7.918 1 88.31 431 LEU B N 1
ATOM 7546 C CA . LEU B 1 431 ? -16.781 10.539 6.609 1 88.31 431 LEU B CA 1
ATOM 7547 C C . LEU B 1 431 ? -15.969 9.57 5.758 1 88.31 431 LEU B C 1
ATOM 7549 O O . LEU B 1 431 ? -16.109 9.555 4.531 1 88.31 431 LEU B O 1
ATOM 7553 N N . HIS B 1 432 ? -15.156 8.852 6.422 1 93.38 432 HIS B N 1
ATOM 7554 C CA . HIS B 1 432 ? -14.305 7.824 5.828 1 93.38 432 HIS B CA 1
ATOM 7555 C C . HIS B 1 432 ? -14.328 6.543 6.66 1 93.38 432 HIS B C 1
ATOM 7557 O O . HIS B 1 432 ? -14.57 6.59 7.867 1 93.38 432 HIS B O 1
ATOM 7563 N N . TYR B 1 433 ? -14.172 5.461 5.996 1 96.75 433 TYR B N 1
ATOM 7564 C CA . TYR B 1 433 ? -13.938 4.227 6.734 1 96.75 433 TYR B CA 1
ATOM 7565 C C . TYR B 1 433 ? -12.555 4.23 7.371 1 96.75 433 TYR B C 1
ATOM 7567 O O . TYR B 1 433 ? -11.641 4.898 6.883 1 96.75 433 TYR B O 1
ATOM 7575 N N . SER B 1 434 ? -12.43 3.531 8.461 1 97.19 434 SER B N 1
ATOM 7576 C CA . SER B 1 434 ? -11.141 3.443 9.141 1 97.19 434 SER B CA 1
ATOM 7577 C C . SER B 1 434 ? -10.062 2.875 8.219 1 97.19 434 SER B C 1
ATOM 7579 O O . SER B 1 434 ? -8.922 3.336 8.234 1 97.19 434 SER B O 1
ATOM 7581 N N . VAL B 1 435 ? -10.43 1.89 7.426 1 96.88 435 VAL B N 1
ATOM 7582 C CA . VAL B 1 435 ? -9.461 1.276 6.523 1 96.88 435 VAL B CA 1
ATOM 7583 C C . VAL B 1 435 ? -9.031 2.287 5.461 1 96.88 435 VAL B C 1
ATOM 7585 O O . VAL B 1 435 ? -7.879 2.285 5.023 1 96.88 435 VAL B O 1
ATOM 7588 N N . ASP B 1 436 ? -9.953 3.189 5.105 1 95.12 436 ASP B N 1
ATOM 7589 C CA . ASP B 1 436 ? -9.727 4.242 4.121 1 95.12 436 ASP B CA 1
ATOM 7590 C C . ASP B 1 436 ? -8.602 5.176 4.566 1 95.12 436 ASP B C 1
ATOM 7592 O O . ASP B 1 436 ? -7.699 5.484 3.787 1 95.12 436 ASP B O 1
ATOM 7596 N N . MET B 1 437 ? -8.695 5.539 5.742 1 96.38 437 MET B N 1
ATOM 7597 C CA . MET B 1 437 ? -7.695 6.438 6.312 1 96.38 437 MET B CA 1
ATOM 7598 C C . MET B 1 437 ? -6.375 5.703 6.539 1 96.38 437 MET B C 1
ATOM 7600 O O . MET B 1 437 ? -5.305 6.25 6.273 1 96.38 437 MET B O 1
ATOM 7604 N N . PHE B 1 438 ? -6.441 4.504 7.027 1 97.12 438 PHE B N 1
ATOM 7605 C CA . PHE B 1 438 ? -5.258 3.695 7.301 1 97.12 438 PHE B CA 1
ATOM 7606 C C . PHE B 1 438 ? -4.477 3.43 6.023 1 97.12 438 PHE B C 1
ATOM 7608 O O . PHE B 1 438 ? -3.279 3.721 5.949 1 97.12 438 PHE B O 1
ATOM 7615 N N . LEU B 1 439 ? -5.129 2.902 4.996 1 97.44 439 LEU B N 1
ATOM 7616 C CA . LEU B 1 439 ? -4.461 2.566 3.742 1 97.44 439 LEU B CA 1
ATOM 7617 C C . LEU B 1 439 ? -3.998 3.826 3.018 1 97.44 439 LEU B C 1
ATOM 7619 O O . LEU B 1 439 ? -2.961 3.818 2.352 1 97.44 439 LEU B O 1
ATOM 7623 N N . GLY B 1 440 ? -4.789 4.918 3.086 1 97 440 GLY B N 1
ATOM 7624 C CA . GLY B 1 440 ? -4.34 6.172 2.51 1 97 440 GLY B CA 1
ATOM 7625 C C . GLY B 1 440 ? -3.012 6.645 3.072 1 97 440 GLY B C 1
ATOM 7626 O O . GLY B 1 440 ? -2.148 7.117 2.33 1 97 440 GLY B O 1
ATOM 7627 N N . GLY B 1 441 ? -2.869 6.469 4.367 1 97 441 GLY B N 1
ATOM 7628 C CA . GLY B 1 441 ? -1.627 6.863 5.016 1 97 441 GLY B CA 1
ATOM 7629 C C . GLY B 1 441 ? -0.478 5.914 4.727 1 97 441 GLY B C 1
ATOM 7630 O O . GLY B 1 441 ? 0.585 6.34 4.273 1 97 441 GLY B O 1
ATOM 7631 N N . ILE B 1 442 ? -0.698 4.625 4.898 1 97.12 442 ILE B N 1
ATOM 7632 C CA . ILE B 1 442 ? 0.385 3.65 4.848 1 97.12 442 ILE B CA 1
ATOM 7633 C C . ILE B 1 442 ? 0.89 3.514 3.414 1 97.12 442 ILE B C 1
ATOM 7635 O O . ILE B 1 442 ? 2.098 3.432 3.18 1 97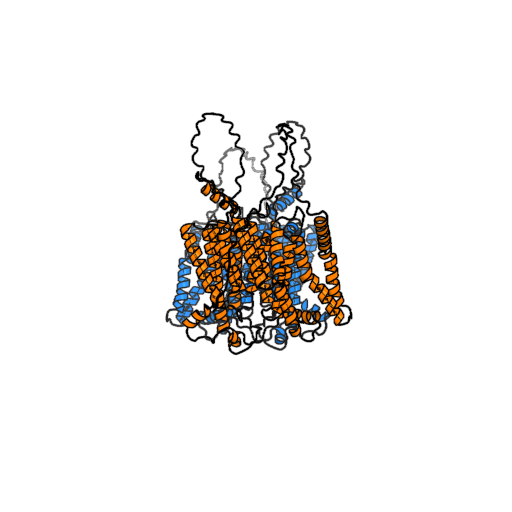.12 442 ILE B O 1
ATOM 7639 N N . VAL B 1 443 ? 0.019 3.471 2.436 1 97.56 443 VAL B N 1
ATOM 7640 C CA . VAL B 1 443 ? 0.428 3.324 1.043 1 97.56 443 VAL B CA 1
ATOM 7641 C C . VAL B 1 443 ? 1.223 4.555 0.606 1 97.56 443 VAL B C 1
ATOM 7643 O O . VAL B 1 443 ? 2.232 4.43 -0.091 1 97.56 443 VAL B O 1
ATOM 7646 N N . THR B 1 444 ? 0.795 5.711 1.04 1 97.62 444 THR B N 1
ATOM 7647 C CA . THR B 1 444 ? 1.501 6.941 0.695 1 97.62 444 THR B CA 1
ATOM 7648 C C . THR B 1 444 ? 2.898 6.953 1.308 1 97.62 444 THR B C 1
ATOM 7650 O O . THR B 1 444 ? 3.867 7.344 0.652 1 97.62 444 THR B O 1
ATOM 7653 N N . CYS B 1 445 ? 3.016 6.5 2.521 1 97.38 445 CYS B N 1
ATOM 7654 C CA . CYS B 1 445 ? 4.316 6.426 3.18 1 97.38 445 CYS B CA 1
ATOM 7655 C C . CYS B 1 445 ? 5.238 5.449 2.463 1 97.38 445 CYS B C 1
ATOM 7657 O O . CYS B 1 445 ? 6.426 5.719 2.291 1 97.38 445 CYS B O 1
ATOM 7659 N N . LEU B 1 446 ? 4.668 4.336 2.064 1 97 446 LEU B N 1
ATOM 7660 C CA . LEU B 1 446 ? 5.453 3.363 1.315 1 97 446 LEU B CA 1
ATOM 7661 C C . LEU B 1 446 ? 5.945 3.959 -0 1 97 446 LEU B C 1
ATOM 7663 O O . LEU B 1 446 ? 7.109 3.789 -0.368 1 97 446 LEU B O 1
ATOM 7667 N N . LEU B 1 447 ? 5.109 4.676 -0.63 1 97.44 447 LEU B N 1
ATOM 7668 C CA . LEU B 1 447 ? 5.445 5.277 -1.915 1 97.44 447 LEU B CA 1
ATOM 7669 C C . LEU B 1 447 ? 6.504 6.363 -1.746 1 97.44 447 LEU B C 1
ATOM 7671 O O . LEU B 1 447 ? 7.379 6.52 -2.6 1 97.44 447 LEU B O 1
ATOM 7675 N N . TRP B 1 448 ? 6.418 7.129 -0.68 1 96.94 448 TRP B N 1
ATOM 7676 C CA . TRP B 1 448 ? 7.418 8.156 -0.42 1 96.94 448 TRP B CA 1
ATOM 7677 C C . TRP B 1 448 ? 8.812 7.555 -0.348 1 96.94 448 TRP B C 1
ATOM 7679 O O . TRP B 1 448 ? 9.758 8.094 -0.927 1 96.94 448 TRP B O 1
ATOM 7689 N N . HIS B 1 449 ? 8.914 6.457 0.306 1 94.25 449 HIS B N 1
ATOM 7690 C CA . HIS B 1 449 ? 10.219 5.816 0.456 1 94.25 449 HIS B CA 1
ATOM 7691 C C . HIS B 1 449 ? 10.672 5.18 -0.853 1 94.25 449 HIS B C 1
ATOM 7693 O O . HIS B 1 449 ? 11.875 5.137 -1.145 1 94.25 449 HIS B O 1
ATOM 7699 N N . LEU B 1 450 ? 9.742 4.758 -1.6 1 92.06 450 LEU B N 1
ATOM 7700 C CA . LEU B 1 450 ? 10.07 4.137 -2.877 1 92.06 450 LEU B CA 1
ATOM 7701 C C . LEU B 1 450 ? 10.547 5.18 -3.883 1 92.06 450 LEU B C 1
ATOM 7703 O O . LEU B 1 450 ? 11.391 4.891 -4.73 1 92.06 450 LEU B O 1
ATOM 7707 N N . THR B 1 451 ? 9.992 6.332 -3.82 1 92.12 451 THR B N 1
ATOM 7708 C CA . THR B 1 451 ? 10.312 7.375 -4.789 1 92.12 451 THR B CA 1
ATOM 7709 C C . THR B 1 451 ? 11.477 8.234 -4.301 1 92.12 451 THR B C 1
ATOM 7711 O O . THR B 1 451 ? 11.812 9.242 -4.918 1 92.12 451 THR B O 1
ATOM 7714 N N . ALA B 1 452 ? 12.102 7.844 -3.277 1 89.38 452 ALA B N 1
ATOM 7715 C CA . ALA B 1 452 ? 13.203 8.602 -2.68 1 89.38 452 ALA B CA 1
ATOM 7716 C C . ALA B 1 452 ? 14.344 8.797 -3.676 1 89.38 452 ALA B C 1
ATOM 7718 O O . ALA B 1 452 ? 14.945 9.867 -3.742 1 89.38 452 ALA B O 1
ATOM 7719 N N . PRO B 1 453 ? 14.609 7.816 -4.523 1 86.5 453 PRO B N 1
ATOM 7720 C CA . PRO B 1 453 ? 15.734 7.965 -5.453 1 86.5 453 PRO B CA 1
ATOM 7721 C C . PRO B 1 453 ? 15.469 9.008 -6.535 1 86.5 453 PRO B C 1
ATOM 7723 O O . PRO B 1 453 ? 16.391 9.367 -7.281 1 86.5 453 PRO B O 1
ATOM 7726 N N . LEU B 1 454 ? 14.297 9.43 -6.594 1 87.12 454 LEU B N 1
ATOM 7727 C CA . LEU B 1 454 ? 13.992 10.461 -7.578 1 87.12 454 LEU B CA 1
ATOM 7728 C C . LEU B 1 454 ? 14.648 11.781 -7.199 1 87.12 454 LEU B C 1
ATOM 7730 O O . LEU B 1 454 ? 14.742 12.688 -8.031 1 87.12 454 LEU B O 1
ATOM 7734 N N . GLU B 1 455 ? 15.023 11.891 -5.918 1 87.88 455 GLU B N 1
ATOM 7735 C CA . GLU B 1 455 ? 15.859 13.008 -5.516 1 87.88 455 GLU B CA 1
ATOM 7736 C C . GLU B 1 455 ? 17.312 12.797 -5.945 1 87.88 455 GLU B C 1
ATOM 7738 O O . GLU B 1 455 ? 18.078 12.141 -5.246 1 87.88 455 GLU B O 1
ATOM 7743 N N . ILE B 1 456 ? 17.641 13.312 -7.02 1 81.94 456 ILE B N 1
ATOM 7744 C CA . ILE B 1 456 ? 18.953 13.062 -7.613 1 81.94 456 ILE B CA 1
ATOM 7745 C C . ILE B 1 456 ? 20.047 13.734 -6.777 1 81.94 456 ILE B C 1
ATOM 7747 O O . ILE B 1 456 ? 19.969 14.938 -6.504 1 81.94 456 ILE B O 1
ATOM 7751 N N . GLU B 1 457 ? 20.953 12.914 -6.41 1 72.44 457 GLU B N 1
ATOM 7752 C CA . GLU B 1 457 ? 22.078 13.414 -5.629 1 72.44 457 GLU B CA 1
ATOM 7753 C C . GLU B 1 457 ? 22.969 14.336 -6.461 1 72.44 457 GLU B C 1
ATOM 7755 O O . GLU B 1 457 ? 23.219 14.062 -7.637 1 72.44 457 GLU B O 1
ATOM 7760 N N . GLY B 1 458 ? 23.375 15.422 -5.938 1 70.06 458 GLY B N 1
ATOM 7761 C CA . GLY B 1 458 ? 24.312 16.312 -6.598 1 70.06 458 GLY B CA 1
ATOM 7762 C C . GLY B 1 458 ? 23.641 17.375 -7.438 1 70.06 458 GLY B C 1
ATOM 7763 O O . GLY B 1 458 ? 24.297 18.25 -8.008 1 70.06 458 GLY B O 1
ATOM 7764 N N . GLU B 1 459 ? 22.359 17.188 -7.539 1 72.31 459 GLU B N 1
ATOM 7765 C CA . GLU B 1 459 ? 21.609 18.156 -8.352 1 72.31 459 GLU B CA 1
ATOM 7766 C C . GLU B 1 459 ? 21.797 19.578 -7.824 1 72.31 459 GLU B C 1
ATOM 7768 O O . GLU B 1 459 ? 21.906 20.516 -8.609 1 72.31 459 GLU B O 1
ATOM 7773 N N . LEU B 1 460 ? 21.828 19.641 -6.547 1 69.88 460 LEU B N 1
ATOM 7774 C CA . LEU B 1 460 ? 22.016 20.969 -5.953 1 69.88 460 LEU B CA 1
ATOM 7775 C C . LEU B 1 460 ? 23.359 21.547 -6.352 1 69.88 460 LEU B C 1
ATOM 7777 O O . LEU B 1 460 ? 23.438 22.734 -6.688 1 69.88 460 LEU B O 1
ATOM 7781 N N . GLU B 1 461 ? 24.312 20.688 -6.285 1 71.81 461 GLU B N 1
ATOM 7782 C CA . GLU B 1 461 ? 25.641 21.141 -6.668 1 71.81 461 GLU B CA 1
ATOM 7783 C C . GLU B 1 461 ? 25.688 21.578 -8.133 1 71.81 461 GLU B C 1
ATOM 7785 O O . GLU B 1 461 ? 26.312 22.578 -8.469 1 71.81 461 GLU B O 1
ATOM 7790 N N . GLN B 1 462 ? 25.031 20.875 -8.922 1 69.38 462 GLN B N 1
ATOM 7791 C CA . GLN B 1 462 ? 25 21.219 -10.344 1 69.38 462 GLN B CA 1
ATOM 7792 C C . GLN B 1 462 ? 24.25 22.531 -10.578 1 69.38 462 GLN B C 1
ATOM 7794 O O . GLN B 1 462 ? 24.656 23.344 -11.406 1 69.38 462 GLN B O 1
ATOM 7799 N N . LEU B 1 463 ? 23.234 22.656 -9.82 1 67.62 463 LEU B N 1
ATOM 7800 C CA . LEU B 1 463 ? 22.438 23.875 -9.945 1 67.62 463 LEU B CA 1
ATOM 7801 C C . LEU B 1 463 ? 23.234 25.094 -9.484 1 67.62 463 LEU B C 1
ATOM 7803 O O . LEU B 1 463 ? 23.141 26.156 -10.102 1 67.62 463 LEU B O 1
ATOM 7807 N N . GLN B 1 464 ? 23.969 24.828 -8.523 1 66 464 GLN B N 1
ATOM 7808 C CA . GLN B 1 464 ? 24.812 25.906 -8.008 1 66 464 GLN B CA 1
ATOM 7809 C C . GLN B 1 464 ? 25.938 26.234 -8.977 1 66 464 GLN B C 1
ATOM 7811 O O . GLN B 1 464 ? 26.281 27.406 -9.172 1 66 464 GLN B O 1
ATOM 7816 N N . LYS B 1 465 ? 26.484 25.188 -9.57 1 65.75 465 LYS B N 1
ATOM 7817 C CA . LYS B 1 465 ? 27.531 25.391 -10.555 1 65.75 465 LYS B CA 1
ATOM 7818 C C . LYS B 1 465 ? 27.016 26.141 -11.773 1 65.75 465 LYS B C 1
ATOM 7820 O O . LYS B 1 465 ? 27.688 27.031 -12.305 1 65.75 465 LYS B O 1
ATOM 7825 N N . GLU B 1 466 ? 25.922 25.781 -12.219 1 62.84 466 GLU B N 1
ATOM 7826 C CA . GLU B 1 466 ? 25.312 26.422 -13.375 1 62.84 466 GLU B CA 1
ATOM 7827 C C . GLU B 1 466 ? 24.984 27.891 -13.07 1 62.84 466 GLU B C 1
ATOM 7829 O O . GLU B 1 466 ? 25.156 28.75 -13.93 1 62.84 466 GLU B O 1
ATOM 7834 N N . LYS B 1 467 ? 24.609 28.125 -11.969 1 59.94 467 LYS B N 1
ATOM 7835 C CA . LYS B 1 467 ? 24.312 29.484 -11.555 1 59.94 467 LYS B CA 1
ATOM 7836 C C . LYS B 1 467 ? 25.578 30.328 -11.484 1 59.94 467 LYS B C 1
ATOM 7838 O O . LYS B 1 467 ? 25.578 31.5 -11.875 1 59.94 467 LYS B O 1
ATOM 7843 N N . ARG B 1 468 ? 26.688 29.719 -11.125 1 59.25 468 ARG B N 1
ATOM 7844 C CA . ARG B 1 468 ? 27.984 30.375 -11.07 1 59.25 468 ARG B CA 1
ATOM 7845 C C . ARG B 1 468 ? 28.516 30.656 -12.477 1 59.25 468 ARG B C 1
ATOM 7847 O O . ARG B 1 468 ? 29.141 31.688 -12.719 1 59.25 468 ARG B O 1
ATOM 7854 N N . ARG B 1 469 ? 28.516 29.688 -13.289 1 55.41 469 ARG B N 1
ATOM 7855 C CA . ARG B 1 469 ? 28.984 29.875 -14.656 1 55.41 469 ARG B CA 1
ATOM 7856 C C . ARG B 1 469 ? 28.234 30.984 -15.352 1 55.41 469 ARG B C 1
ATOM 7858 O O . ARG B 1 469 ? 28.812 31.75 -16.125 1 55.41 469 ARG B O 1
ATOM 7865 N N . LYS B 1 470 ? 27.031 30.953 -15.211 1 53.69 470 LYS B N 1
ATOM 7866 C CA . LYS B 1 470 ? 26.234 32 -15.844 1 53.69 470 LYS B CA 1
ATOM 7867 C C . LYS B 1 470 ? 26.562 33.375 -15.25 1 53.69 470 LYS B C 1
ATOM 7869 O O . LYS B 1 470 ? 26.516 34.375 -15.945 1 53.69 470 LYS B O 1
ATOM 7874 N N . GLU B 1 471 ? 26.984 33.281 -14.117 1 47.19 471 GLU B N 1
ATOM 7875 C CA . GLU B 1 471 ? 27.391 34.531 -13.469 1 47.19 471 GLU B CA 1
ATOM 7876 C C . GLU B 1 471 ? 28.828 34.906 -13.812 1 47.19 471 GLU B C 1
ATOM 7878 O O . GLU B 1 471 ? 29.25 36.031 -13.602 1 47.19 471 GLU B O 1
ATOM 7883 N N . GLY B 1 472 ? 29.688 34.062 -14.227 1 44.41 472 GLY B N 1
ATOM 7884 C CA . GLY B 1 472 ? 31.047 34.438 -14.594 1 44.41 472 GLY B CA 1
ATOM 7885 C C . GLY B 1 472 ? 31.125 35.375 -15.773 1 44.41 472 GLY B C 1
ATOM 7886 O O . GLY B 1 472 ? 32.188 35.625 -16.328 1 44.41 472 GLY B O 1
ATOM 7887 N N . GLY B 1 473 ? 30.391 35.531 -16.781 1 37.94 473 GLY B N 1
ATOM 7888 C CA . GLY B 1 473 ? 30.844 36.719 -17.469 1 37.94 473 GLY B CA 1
ATOM 7889 C C . GLY B 1 473 ? 31.156 37.875 -16.547 1 37.94 473 GLY B C 1
ATOM 7890 O O . GLY B 1 473 ? 30.766 37.844 -15.375 1 37.94 473 GLY B O 1
ATOM 7891 N N . GLY B 1 474 ? 32.188 38.906 -16.859 1 36.12 474 GLY B N 1
ATOM 7892 C CA . GLY B 1 474 ? 32.656 40.094 -16.188 1 36.12 474 GLY B CA 1
ATOM 7893 C C . GLY B 1 474 ? 31.578 40.781 -15.352 1 36.12 474 GLY B C 1
ATOM 7894 O O . GLY B 1 474 ? 31.75 41.906 -14.906 1 36.12 474 GLY B O 1
ATOM 7895 N N . GLY B 1 475 ? 30.297 40.688 -15.82 1 32.75 475 GLY B N 1
ATOM 7896 C CA . GLY B 1 475 ? 29.406 41.656 -15.219 1 32.75 475 GLY B CA 1
ATOM 7897 C C . GLY B 1 475 ? 29.328 41.562 -13.711 1 32.75 475 GLY B C 1
ATOM 7898 O O . GLY B 1 475 ? 29.734 40.531 -13.141 1 32.75 475 GLY B O 1
ATOM 7899 N N . ASN B 1 476 ? 29.203 42.688 -12.938 1 31.45 476 ASN B N 1
ATOM 7900 C CA . ASN B 1 476 ? 29.016 43.062 -11.539 1 31.45 476 ASN B CA 1
ATOM 7901 C C . ASN B 1 476 ? 28.109 42.094 -10.812 1 31.45 476 ASN B C 1
ATOM 7903 O O . ASN B 1 476 ? 27.031 41.719 -11.312 1 31.45 476 ASN B O 1
ATOM 7907 N N . ALA B 1 477 ? 28.547 41.062 -10.219 1 36.75 477 ALA B N 1
ATOM 7908 C CA . ALA B 1 477 ? 27.75 40.438 -9.164 1 36.75 477 ALA B CA 1
ATOM 7909 C C . ALA B 1 477 ? 26.625 41.344 -8.703 1 36.75 477 ALA B C 1
ATOM 7911 O O . ALA B 1 477 ? 26.859 42.375 -8.055 1 36.75 477 ALA B O 1
ATOM 7912 N N . ALA B 1 478 ? 25.734 41.781 -9.484 1 37.81 478 ALA B N 1
ATOM 7913 C CA . ALA B 1 478 ? 24.703 42.719 -9.102 1 37.81 478 ALA B CA 1
ATOM 7914 C C . ALA B 1 478 ? 24.219 42.469 -7.68 1 37.81 478 ALA B C 1
ATOM 7916 O O . ALA B 1 478 ? 23.688 41.406 -7.387 1 37.81 478 ALA B O 1
ATOM 7917 N N . ARG B 1 479 ? 24.984 42.719 -6.586 1 42.31 479 ARG B N 1
ATOM 7918 C CA . ARG B 1 479 ? 24.531 42.906 -5.215 1 42.31 479 ARG B CA 1
ATOM 7919 C C . ARG B 1 479 ? 23.031 43.156 -5.164 1 42.31 479 ARG B C 1
ATOM 7921 O O . ARG B 1 479 ? 22.484 43.875 -6.008 1 42.31 479 ARG B O 1
ATOM 7928 N N . ALA B 1 480 ? 22.266 42.219 -4.625 1 50.19 480 ALA B N 1
ATOM 7929 C CA . ALA B 1 480 ? 20.875 42.625 -4.398 1 50.19 480 ALA B CA 1
ATOM 7930 C C . ALA B 1 480 ? 20.766 44.125 -4.117 1 50.19 480 ALA B C 1
ATOM 7932 O O . ALA B 1 480 ? 21.594 44.688 -3.404 1 50.19 480 ALA B O 1
ATOM 7933 N N . PRO B 1 481 ? 20.25 44.875 -5.051 1 53.12 481 PRO B N 1
ATOM 7934 C CA . PRO B 1 481 ? 20.156 46.312 -4.793 1 53.12 481 PRO B CA 1
ATOM 7935 C C . PRO B 1 481 ? 19.875 46.656 -3.326 1 53.12 481 PRO B C 1
ATOM 7937 O O . PRO B 1 481 ? 19.266 45.844 -2.619 1 53.12 481 PRO B O 1
ATOM 7940 N N . PRO B 1 482 ? 20.625 47.5 -2.633 1 60.75 482 PRO B N 1
ATOM 7941 C CA . PRO B 1 482 ? 20.359 47.906 -1.258 1 60.75 482 PRO B CA 1
ATOM 7942 C C . PRO B 1 482 ? 18.859 48 -0.948 1 60.75 482 PRO B C 1
ATOM 7944 O O . PRO B 1 482 ? 18.062 48.25 -1.847 1 60.75 482 PRO B O 1
ATOM 7947 N N . LEU B 1 483 ? 18.562 47.375 0.167 1 71.31 483 LEU B N 1
ATOM 7948 C CA . LEU B 1 483 ? 17.188 47.469 0.644 1 71.31 483 LEU B CA 1
ATOM 7949 C C . LEU B 1 483 ? 16.734 48.938 0.689 1 71.31 483 LEU B C 1
ATOM 7951 O O . LEU B 1 483 ? 17.125 49.688 1.583 1 71.31 483 LEU B O 1
ATOM 7955 N N . ASP B 1 484 ? 16.344 49.531 -0.473 1 80.5 484 ASP B N 1
ATOM 7956 C CA . ASP B 1 484 ? 15.75 50.844 -0.53 1 80.5 484 ASP B CA 1
ATOM 7957 C C . ASP B 1 484 ? 14.242 50.812 -0.337 1 80.5 484 ASP B C 1
ATOM 7959 O O . ASP B 1 484 ? 13.648 49.719 -0.33 1 80.5 484 ASP B O 1
ATOM 7963 N N . ALA B 1 485 ? 13.672 51.875 0.12 1 83.19 485 ALA B N 1
ATOM 7964 C CA . ALA B 1 485 ? 12.242 52 0.385 1 83.19 485 ALA B CA 1
ATOM 7965 C C . ALA B 1 485 ? 11.422 51.531 -0.808 1 83.19 485 ALA B C 1
ATOM 7967 O O . ALA B 1 485 ? 10.328 50.969 -0.638 1 83.19 485 ALA B O 1
ATOM 7968 N N . THR B 1 486 ? 12.023 51.625 -1.957 1 84.62 486 THR B N 1
ATOM 7969 C CA . THR B 1 486 ? 11.289 51.219 -3.152 1 84.62 486 THR B CA 1
ATOM 7970 C C . THR B 1 486 ? 11.211 49.688 -3.254 1 84.62 486 THR B C 1
ATOM 7972 O O . THR B 1 486 ? 10.172 49.156 -3.617 1 84.62 486 THR B O 1
ATOM 7975 N N . VAL B 1 487 ? 12.289 49.094 -2.924 1 86.62 487 VAL B N 1
ATOM 7976 C CA . VAL B 1 487 ? 12.32 47.625 -2.977 1 86.62 487 VAL B CA 1
ATOM 7977 C C . VAL B 1 487 ? 11.383 47.062 -1.916 1 86.62 487 VAL B C 1
ATOM 7979 O O . VAL B 1 487 ? 10.641 46.094 -2.184 1 86.62 487 VAL B O 1
ATOM 7982 N N . VAL B 1 488 ? 11.375 47.656 -0.742 1 88.69 488 VAL B N 1
ATOM 7983 C CA . VAL B 1 488 ? 10.508 47.188 0.341 1 88.69 488 VAL B CA 1
ATOM 7984 C C . VAL B 1 488 ? 9.047 47.344 -0.071 1 88.69 488 VAL B C 1
ATOM 7986 O O . VAL B 1 488 ? 8.227 46.438 0.185 1 88.69 488 VAL B O 1
ATOM 7989 N N . ALA B 1 489 ? 8.797 48.438 -0.747 1 90 489 ALA B N 1
ATOM 7990 C CA . ALA B 1 489 ? 7.422 48.688 -1.179 1 90 489 ALA B CA 1
ATOM 7991 C C . ALA B 1 489 ? 7 47.688 -2.25 1 90 489 ALA B C 1
ATOM 7993 O O . ALA B 1 489 ? 5.844 47.25 -2.281 1 90 489 ALA B O 1
ATOM 7994 N N . MET B 1 490 ? 7.891 47.312 -3.029 1 89.19 490 MET B N 1
ATOM 7995 C CA . MET B 1 490 ? 7.578 46.375 -4.125 1 89.19 490 MET B CA 1
ATOM 7996 C C . MET B 1 490 ? 7.281 45 -3.598 1 89.19 490 MET B C 1
ATOM 7998 O O . MET B 1 490 ? 6.48 44.25 -4.18 1 89.19 490 MET B O 1
ATOM 8002 N N . TYR B 1 491 ? 7.863 44.656 -2.496 1 90.31 491 TYR B N 1
ATOM 8003 C CA . TYR B 1 491 ? 7.613 43.344 -1.904 1 90.31 491 TYR B CA 1
ATOM 8004 C C . TYR B 1 491 ? 6.434 43.406 -0.941 1 90.31 491 TYR B C 1
ATOM 8006 O O . TYR B 1 491 ? 5.746 42.406 -0.735 1 90.31 491 TYR B O 1
ATOM 8014 N N . ALA B 1 492 ? 6.164 44.594 -0.441 1 91.94 492 ALA B N 1
ATOM 8015 C CA . ALA B 1 492 ? 5.078 44.75 0.523 1 91.94 492 ALA B CA 1
ATOM 8016 C C . ALA B 1 492 ? 3.725 44.781 -0.181 1 91.94 492 ALA B C 1
ATOM 8018 O O . ALA B 1 492 ? 2.73 44.281 0.332 1 91.94 492 ALA B O 1
ATOM 8019 N N . ALA B 1 493 ? 3.662 45.406 -1.276 1 92.81 493 ALA B N 1
ATOM 8020 C CA . ALA B 1 493 ? 2.396 45.656 -1.959 1 92.81 493 ALA B CA 1
ATOM 8021 C C . ALA B 1 493 ? 1.671 44.344 -2.279 1 92.81 493 ALA B C 1
ATOM 8023 O O . ALA B 1 493 ? 0.508 44.156 -1.91 1 92.81 493 ALA B O 1
ATOM 8024 N N . PRO B 1 494 ? 2.33 43.406 -2.924 1 93.12 494 PRO B N 1
ATOM 8025 C CA . PRO B 1 494 ? 1.598 42.156 -3.191 1 93.12 494 PRO B CA 1
ATOM 8026 C C . PRO B 1 494 ? 1.228 41.406 -1.917 1 93.12 494 PRO B C 1
ATOM 8028 O O . PRO B 1 494 ? 0.17 40.781 -1.854 1 93.12 494 PRO B O 1
ATOM 8031 N N . ALA B 1 495 ? 1.977 41.469 -0.902 1 92.94 495 ALA B N 1
ATOM 8032 C CA . ALA B 1 495 ? 1.699 40.781 0.357 1 92.94 495 ALA B CA 1
ATOM 8033 C C . ALA B 1 495 ? 0.521 41.438 1.084 1 92.94 495 ALA B C 1
ATOM 8035 O O . ALA B 1 495 ? -0.332 40.75 1.636 1 92.94 495 ALA B O 1
ATOM 8036 N N . ILE B 1 496 ? 0.528 42.812 1.004 1 92.38 496 ILE B N 1
ATOM 8037 C CA . ILE B 1 496 ? -0.564 43.531 1.646 1 92.38 496 ILE B CA 1
ATOM 8038 C C . ILE B 1 496 ? -1.871 43.25 0.907 1 92.38 496 ILE B C 1
ATOM 8040 O O . ILE B 1 496 ? -2.916 43.062 1.532 1 92.38 496 ILE B O 1
ATOM 8044 N N . LEU B 1 497 ? -1.766 43.25 -0.326 1 92.75 497 LEU B N 1
ATOM 8045 C CA . LEU B 1 497 ? -2.967 42.938 -1.1 1 92.75 497 LEU B CA 1
ATOM 8046 C C . LEU B 1 497 ? -3.453 41.531 -0.822 1 92.75 497 LEU B C 1
ATOM 8048 O O . LEU B 1 497 ? -4.656 41.281 -0.705 1 92.75 497 LEU B O 1
ATOM 8052 N N . ALA B 1 498 ? -2.598 40.625 -0.767 1 92.25 498 ALA B N 1
ATOM 8053 C CA . ALA B 1 498 ? -2.967 39.25 -0.457 1 92.25 498 ALA B CA 1
ATOM 8054 C C . ALA B 1 498 ? -3.615 39.156 0.92 1 92.25 498 ALA B C 1
ATOM 8056 O O . ALA B 1 498 ? -4.578 38.406 1.107 1 92.25 498 ALA B O 1
ATOM 8057 N N . PHE B 1 499 ? -3.08 39.938 1.868 1 91.12 499 PHE B N 1
ATOM 8058 C CA . PHE B 1 499 ? -3.676 40 3.197 1 91.12 499 PHE B CA 1
ATOM 8059 C C . PHE B 1 499 ? -5.105 40.531 3.125 1 91.12 499 PHE B C 1
ATOM 8061 O O . PHE B 1 499 ? -6.012 39.938 3.73 1 91.12 499 PHE B O 1
ATOM 8068 N N . LEU B 1 500 ? -5.285 41.5 2.383 1 90.69 500 LEU B N 1
ATOM 8069 C CA . LEU B 1 500 ? -6.609 42.094 2.254 1 90.69 500 LEU B CA 1
ATOM 8070 C C . LEU B 1 500 ? -7.57 41.156 1.554 1 90.69 500 LEU B C 1
ATOM 8072 O O . LEU B 1 500 ? -8.75 41.094 1.901 1 90.69 500 LEU B O 1
ATOM 8076 N N . ILE B 1 501 ? -7.094 40.438 0.633 1 90.88 501 ILE B N 1
ATOM 8077 C CA . ILE B 1 501 ? -7.918 39.469 -0.074 1 90.88 501 ILE B CA 1
ATOM 8078 C C . ILE B 1 501 ? -8.406 38.406 0.902 1 90.88 501 ILE B C 1
ATOM 8080 O O . ILE B 1 501 ? -9.586 38.031 0.893 1 90.88 501 ILE B O 1
ATOM 8084 N N . LEU B 1 502 ? -7.566 37.938 1.746 1 87.56 502 LEU B N 1
ATOM 8085 C CA . LEU B 1 502 ? -7.898 36.875 2.682 1 87.56 502 LEU B CA 1
ATOM 8086 C C . LEU B 1 502 ? -8.758 37.406 3.826 1 87.56 502 LEU B C 1
ATOM 8088 O O . LEU B 1 502 ? -9.641 36.688 4.324 1 87.56 502 LEU B O 1
ATOM 8092 N N . ALA B 1 503 ? -8.562 38.719 4.199 1 85.5 503 ALA B N 1
ATOM 8093 C CA . ALA B 1 503 ? -9.188 39.25 5.418 1 85.5 503 ALA B CA 1
ATOM 8094 C C . ALA B 1 503 ? -10.484 39.969 5.105 1 85.5 503 ALA B C 1
ATOM 8096 O O . ALA B 1 503 ? -11.406 40 5.926 1 85.5 503 ALA B O 1
ATOM 8097 N N . VAL B 1 504 ? -10.586 40.531 3.941 1 85.56 504 VAL B N 1
ATOM 8098 C CA . VAL B 1 504 ? -11.664 41.5 3.754 1 85.56 504 VAL B CA 1
ATOM 8099 C C . VAL B 1 504 ? -12.547 41.062 2.584 1 85.56 504 VAL B C 1
ATOM 8101 O O . VAL B 1 504 ? -13.773 41.094 2.678 1 85.56 504 VAL B O 1
ATOM 8104 N N . PHE B 1 505 ? -12 40.531 1.488 1 87.19 505 PHE B N 1
ATOM 8105 C CA . PHE B 1 505 ? -12.758 40.344 0.256 1 87.19 505 PHE B CA 1
ATOM 8106 C C . PHE B 1 505 ? -13.508 39 0.291 1 87.19 505 PHE B C 1
ATOM 8108 O O . PHE B 1 505 ? -12.992 38 0.795 1 87.19 505 PHE B O 1
ATOM 8115 N N . PRO B 1 506 ? -14.734 39.062 -0.169 1 81.75 506 PRO B N 1
ATOM 8116 C CA . PRO B 1 506 ? -15.492 37.812 -0.3 1 81.75 506 PRO B CA 1
ATOM 8117 C C . PRO B 1 506 ? -14.875 36.844 -1.312 1 81.75 506 PRO B C 1
ATOM 8119 O O . PRO B 1 506 ? -14.141 37.281 -2.211 1 81.75 506 PRO B O 1
ATOM 8122 N N . GLU B 1 507 ? -15.188 35.562 -1.222 1 80.06 507 GLU B N 1
ATOM 8123 C CA . GLU B 1 507 ? -14.625 34.469 -2.014 1 80.06 507 GLU B CA 1
ATOM 8124 C C . GLU B 1 507 ? -14.961 34.656 -3.494 1 80.06 507 GLU B C 1
ATOM 8126 O O . GLU B 1 507 ? -14.172 34.25 -4.359 1 80.06 507 GLU B O 1
ATOM 8131 N N . ALA B 1 508 ? -16.078 35.281 -3.766 1 77.69 508 ALA B N 1
ATOM 8132 C CA . ALA B 1 508 ? -16.547 35.406 -5.145 1 77.69 508 ALA B CA 1
ATOM 8133 C C . ALA B 1 508 ? -15.578 36.25 -5.969 1 77.69 508 ALA B C 1
ATOM 8135 O O . ALA B 1 508 ? -15.523 36.125 -7.195 1 77.69 508 ALA B O 1
ATOM 8136 N N . TYR B 1 509 ? -14.727 37.094 -5.309 1 84.94 509 TYR B N 1
ATOM 8137 C CA . TYR B 1 509 ? -13.859 38 -6.023 1 84.94 509 TYR B CA 1
ATOM 8138 C C . TYR B 1 509 ? -12.438 37.469 -6.117 1 84.94 509 TYR B C 1
ATOM 8140 O O . TYR B 1 509 ? -11.586 38.031 -6.801 1 84.94 509 TYR B O 1
ATOM 8148 N N . VAL B 1 510 ? -12.148 36.406 -5.461 1 84.94 510 VAL B N 1
ATOM 8149 C CA . VAL B 1 510 ? -10.781 35.906 -5.32 1 84.94 510 VAL B CA 1
ATOM 8150 C C . VAL B 1 510 ? -10.242 35.469 -6.684 1 84.94 510 VAL B C 1
ATOM 8152 O O . VAL B 1 510 ? -9.07 35.719 -6.988 1 84.94 510 VAL B O 1
ATOM 8155 N N . ASN B 1 511 ? -11.125 35 -7.551 1 83.88 511 ASN B N 1
ATOM 8156 C CA . ASN B 1 511 ? -10.664 34.594 -8.875 1 83.88 511 ASN B CA 1
ATOM 8157 C C . ASN B 1 511 ? -10.203 35.781 -9.711 1 83.88 511 ASN B C 1
ATOM 8159 O O . ASN B 1 511 ? -9.273 35.656 -10.508 1 83.88 511 ASN B O 1
ATOM 8163 N N . TYR B 1 512 ? -10.82 36.906 -9.516 1 86.5 512 TYR B N 1
ATOM 8164 C CA . TYR B 1 512 ? -10.414 38.094 -10.234 1 86.5 512 TYR B CA 1
ATOM 8165 C C . TYR B 1 512 ? -9.031 38.562 -9.789 1 86.5 512 TYR B C 1
ATOM 8167 O O . TYR B 1 512 ? -8.219 39 -10.609 1 86.5 512 TYR B O 1
ATOM 8175 N N . PHE B 1 513 ? -8.797 38.438 -8.539 1 90.81 513 PHE B N 1
ATOM 8176 C CA . PHE B 1 513 ? -7.477 38.781 -8.031 1 90.81 513 PHE B CA 1
ATOM 8177 C C . PHE B 1 513 ? -6.422 37.812 -8.547 1 90.81 513 PHE B C 1
ATOM 8179 O O . PHE B 1 513 ? -5.301 38.219 -8.859 1 90.81 513 PHE B O 1
ATOM 8186 N N . ALA B 1 514 ? -6.793 36.562 -8.625 1 88.38 514 ALA B N 1
ATOM 8187 C CA . ALA B 1 514 ? -5.859 35.562 -9.133 1 88.38 514 ALA B CA 1
ATOM 8188 C C . ALA B 1 514 ? -5.473 35.844 -10.578 1 88.38 514 ALA B C 1
ATOM 8190 O O . ALA B 1 514 ? -4.305 35.75 -10.953 1 88.38 514 ALA B O 1
ATOM 8191 N N . ILE B 1 515 ? -6.453 36.312 -11.336 1 87.81 515 ILE B N 1
ATOM 8192 C CA . ILE B 1 515 ? -6.18 36.688 -12.719 1 87.81 515 ILE B CA 1
ATOM 8193 C C . ILE B 1 515 ? -5.273 37.906 -12.734 1 87.81 515 ILE B C 1
ATOM 8195 O O . ILE B 1 515 ? -4.328 38 -13.531 1 87.81 515 ILE B O 1
ATOM 8199 N N . GLY B 1 516 ? -5.523 38.812 -11.922 1 90.88 516 GLY B N 1
ATOM 8200 C CA . GLY B 1 516 ? -4.688 40 -11.812 1 90.88 516 GLY B CA 1
ATOM 8201 C C . GLY B 1 516 ? -3.244 39.688 -11.469 1 90.88 516 GLY B C 1
ATOM 8202 O O . GLY B 1 516 ? -2.324 40.188 -12.117 1 90.88 516 GLY B O 1
ATOM 8203 N N . TYR B 1 517 ? -3.039 38.906 -10.398 1 92.56 517 TYR B N 1
ATOM 8204 C CA . TYR B 1 517 ? -1.693 38.5 -10.016 1 92.56 517 TYR B CA 1
ATOM 8205 C C . TYR B 1 517 ? -0.991 37.781 -11.18 1 92.56 517 TYR B C 1
ATOM 8207 O O . TYR B 1 517 ? 0.203 38 -11.406 1 92.56 517 TYR B O 1
ATOM 8215 N N . SER B 1 518 ? -1.718 36.969 -11.977 1 89.5 518 SER B N 1
ATOM 8216 C CA . SER B 1 518 ? -1.143 36.25 -13.094 1 89.5 518 SER B CA 1
ATOM 8217 C C . SER B 1 518 ? -0.729 37.188 -14.219 1 89.5 518 SER B C 1
ATOM 8219 O O . SER B 1 518 ? 0.318 37 -14.844 1 89.5 518 SER B O 1
ATOM 8221 N N . LEU B 1 519 ? -1.525 38.188 -14.492 1 88.81 519 LEU B N 1
ATOM 8222 C CA . LEU B 1 519 ? -1.196 39.156 -15.523 1 88.81 519 LEU B CA 1
ATOM 8223 C C . LEU B 1 519 ? 0.046 39.969 -15.133 1 88.81 519 LEU B C 1
ATOM 8225 O O . LEU B 1 519 ? 0.93 40.188 -15.969 1 88.81 519 LEU B O 1
ATOM 8229 N N . VAL B 1 520 ? 0.076 40.375 -13.891 1 92 520 VAL B N 1
ATOM 8230 C CA . VAL B 1 520 ? 1.239 41.094 -13.406 1 92 520 VAL B CA 1
ATOM 8231 C C . VAL B 1 520 ? 2.482 40.219 -13.492 1 92 520 VAL B C 1
ATOM 8233 O O . VAL B 1 520 ? 3.553 40.688 -13.898 1 92 520 VAL B O 1
ATOM 8236 N N . ALA B 1 521 ? 2.373 39 -13.086 1 89.69 521 ALA B N 1
ATOM 8237 C CA . ALA B 1 521 ? 3.477 38.062 -13.172 1 89.69 521 ALA B CA 1
ATOM 8238 C C . ALA B 1 521 ? 3.939 37.875 -14.617 1 89.69 521 ALA B C 1
ATOM 8240 O O . ALA B 1 521 ? 5.141 37.812 -14.883 1 89.69 521 ALA B O 1
ATOM 8241 N N . GLY B 1 522 ? 3.004 37.844 -15.516 1 85.69 522 GLY B N 1
ATOM 8242 C CA . GLY B 1 522 ? 3.348 37.75 -16.922 1 85.69 522 GLY B CA 1
ATOM 8243 C C . GLY B 1 522 ? 4.152 38.906 -17.422 1 85.69 522 GLY B C 1
ATOM 8244 O O . GLY B 1 522 ? 5.137 38.75 -18.141 1 85.69 522 GLY B O 1
ATOM 8245 N N . VAL B 1 523 ? 3.75 40.031 -17.062 1 88.75 523 VAL B N 1
ATOM 8246 C CA . VAL B 1 523 ? 4.441 41.25 -17.453 1 88.75 523 VAL B CA 1
ATOM 8247 C C . VAL B 1 523 ? 5.844 41.281 -16.859 1 88.75 523 VAL B C 1
ATOM 8249 O O . VAL B 1 523 ? 6.812 41.625 -17.531 1 88.75 523 VAL B O 1
ATOM 8252 N N . MET B 1 524 ? 5.926 40.906 -15.578 1 88.19 524 MET B N 1
ATOM 8253 C CA . MET B 1 524 ? 7.227 40.875 -14.906 1 88.19 524 MET B CA 1
ATOM 8254 C C . MET B 1 524 ? 8.141 39.844 -15.562 1 88.19 524 MET B C 1
ATOM 8256 O O . MET B 1 524 ? 9.344 40.062 -15.688 1 88.19 524 MET B O 1
ATOM 8260 N N . PHE B 1 525 ? 7.559 38.781 -15.953 1 84.19 525 PHE B N 1
ATOM 8261 C CA . PHE B 1 525 ? 8.32 37.719 -16.609 1 84.19 525 PHE B CA 1
ATOM 8262 C C . PHE B 1 525 ? 8.891 38.188 -17.938 1 84.19 525 PHE B C 1
ATOM 8264 O O . PHE B 1 525 ? 10.039 37.906 -18.266 1 84.19 525 PHE B O 1
ATOM 8271 N N . LYS B 1 526 ? 8.133 38.875 -18.75 1 82.5 526 LYS B N 1
ATOM 8272 C CA . LYS B 1 526 ? 8.562 39.406 -20.031 1 82.5 526 LYS B CA 1
ATOM 8273 C C . LYS B 1 526 ? 9.664 40.469 -19.859 1 82.5 526 LYS B C 1
ATOM 8275 O O . LYS B 1 526 ? 10.602 40.5 -20.656 1 82.5 526 LYS B O 1
ATOM 8280 N N . LYS B 1 527 ? 9.625 41.094 -18.797 1 82.25 527 LYS B N 1
ATOM 8281 C CA . LYS B 1 527 ? 10.562 42.188 -18.594 1 82.25 527 LYS B CA 1
ATOM 8282 C C . LYS B 1 527 ? 11.852 41.688 -17.938 1 82.25 527 LYS B C 1
ATOM 8284 O O . LYS B 1 527 ? 12.945 42.062 -18.391 1 82.25 527 LYS B O 1
ATOM 8289 N N . ASP B 1 528 ? 11.719 40.969 -16.828 1 78.19 528 ASP B N 1
ATOM 8290 C CA . ASP B 1 528 ? 12.883 40.688 -16.016 1 78.19 528 ASP B CA 1
ATOM 8291 C C . ASP B 1 528 ? 13.133 39.188 -15.938 1 78.19 528 ASP B C 1
ATOM 8293 O O . ASP B 1 528 ? 14.031 38.719 -15.227 1 78.19 528 ASP B O 1
ATOM 8297 N N . GLY B 1 529 ? 12.43 38.375 -16.641 1 73.25 529 GLY B N 1
ATOM 8298 C CA . GLY B 1 529 ? 12.562 36.938 -16.516 1 73.25 529 GLY B CA 1
ATOM 8299 C C . GLY B 1 529 ? 12.062 36.406 -15.188 1 73.25 529 GLY B C 1
ATOM 8300 O O . GLY B 1 529 ? 11.195 37.031 -14.555 1 73.25 529 GLY B O 1
ATOM 8301 N N . PHE B 1 530 ? 12.531 35.312 -14.703 1 74.38 530 PHE B N 1
ATOM 8302 C CA . PHE B 1 530 ? 12.078 34.688 -13.461 1 74.38 530 PHE B CA 1
ATOM 8303 C C . PHE B 1 530 ? 12.852 35.25 -12.273 1 74.38 530 PHE B C 1
ATOM 8305 O O . PHE B 1 530 ? 13.602 34.5 -11.617 1 74.38 530 PHE B O 1
ATOM 8312 N N . SER B 1 531 ? 12.648 36.625 -12.125 1 77.12 531 SER B N 1
ATOM 8313 C CA . SER B 1 531 ? 13.344 37.375 -11.078 1 77.12 531 SER B CA 1
ATOM 8314 C C . SER B 1 531 ? 12.805 37 -9.695 1 77.12 531 SER B C 1
ATOM 8316 O O . SER B 1 531 ? 11.781 36.312 -9.586 1 77.12 531 SER B O 1
ATOM 8318 N N . ASN B 1 532 ? 13.453 37.375 -8.617 1 78.25 532 ASN B N 1
ATOM 8319 C CA . ASN B 1 532 ? 13.023 37.156 -7.238 1 78.25 532 ASN B CA 1
ATOM 8320 C C . ASN B 1 532 ? 11.688 37.844 -6.945 1 78.25 532 ASN B C 1
ATOM 8322 O O . ASN B 1 532 ? 10.875 37.312 -6.195 1 78.25 532 ASN B O 1
ATOM 8326 N N . LEU B 1 533 ? 11.547 38.969 -7.547 1 83.38 533 LEU B N 1
ATOM 8327 C CA . LEU B 1 533 ? 10.289 39.688 -7.34 1 83.38 533 LEU B CA 1
ATOM 8328 C C . LEU B 1 533 ? 9.125 38.906 -7.949 1 83.38 533 LEU B C 1
ATOM 8330 O O . LEU B 1 533 ? 8.031 38.875 -7.383 1 83.38 533 LEU B O 1
ATOM 8334 N N . LEU B 1 534 ? 9.336 38.375 -9.078 1 86 534 LEU B N 1
ATOM 8335 C CA . LEU B 1 534 ? 8.305 37.562 -9.711 1 86 534 LEU B CA 1
ATOM 8336 C C . LEU B 1 534 ? 7.969 36.344 -8.852 1 86 534 LEU B C 1
ATOM 8338 O O . LEU B 1 534 ? 6.797 36 -8.688 1 86 534 LEU B O 1
ATOM 8342 N N . GLN B 1 535 ? 8.938 35.688 -8.32 1 80.81 535 GLN B N 1
ATOM 8343 C CA . GLN B 1 535 ? 8.719 34.562 -7.441 1 80.81 535 GLN B CA 1
ATOM 8344 C C . GLN B 1 535 ? 7.922 34.969 -6.207 1 80.81 535 GLN B C 1
ATOM 8346 O O . GLN B 1 535 ? 7.043 34.219 -5.762 1 80.81 535 GLN B O 1
ATOM 8351 N N . HIS B 1 536 ? 8.258 36.094 -5.711 1 86.5 536 HIS B N 1
ATOM 8352 C CA . HIS B 1 536 ? 7.516 36.625 -4.57 1 86.5 536 HIS B CA 1
ATOM 8353 C C . HIS B 1 536 ? 6.055 36.875 -4.926 1 86.5 536 HIS B C 1
ATOM 8355 O O . HIS B 1 536 ? 5.156 36.562 -4.141 1 86.5 536 HIS B O 1
ATOM 8361 N N . GLU B 1 537 ? 5.848 37.438 -6.074 1 88.5 537 GLU B N 1
ATOM 8362 C CA . GLU B 1 537 ? 4.488 37.656 -6.551 1 88.5 537 GLU B CA 1
ATOM 8363 C C . GLU B 1 537 ? 3.705 36.375 -6.664 1 88.5 537 GLU B C 1
ATOM 8365 O O . GLU B 1 537 ? 2.545 36.281 -6.254 1 88.5 537 GLU B O 1
ATOM 8370 N N . LEU B 1 538 ? 4.332 35.375 -7.16 1 85.69 538 LEU B N 1
ATOM 8371 C CA . LEU B 1 538 ? 3.689 34.094 -7.312 1 85.69 538 LEU B CA 1
ATOM 8372 C C . LEU B 1 538 ? 3.451 33.438 -5.953 1 85.69 538 LEU B C 1
ATOM 8374 O O . LEU B 1 538 ? 2.443 32.75 -5.758 1 85.69 538 LEU B O 1
ATOM 8378 N N . LEU B 1 539 ? 4.297 33.625 -5.039 1 82.19 539 LEU B N 1
ATOM 8379 C CA . LEU B 1 539 ? 4.137 33.125 -3.689 1 82.19 539 LEU B CA 1
ATOM 8380 C C . LEU B 1 539 ? 2.943 33.75 -2.992 1 82.19 539 LEU B C 1
ATOM 8382 O O . LEU B 1 539 ? 2.203 33.094 -2.268 1 82.19 539 LEU B O 1
ATOM 8386 N N . CYS B 1 540 ? 2.783 35.062 -3.232 1 88.94 540 CYS B N 1
ATOM 8387 C CA . CYS B 1 540 ? 1.629 35.75 -2.676 1 88.94 540 CYS B CA 1
ATOM 8388 C C . CYS B 1 540 ? 0.332 35.219 -3.287 1 88.94 540 CYS B C 1
ATOM 8390 O O . CYS B 1 540 ? -0.66 35.062 -2.58 1 88.94 540 CYS B O 1
ATOM 8392 N N . MET B 1 541 ? 0.437 34.969 -4.52 1 87.12 541 MET B N 1
ATOM 8393 C CA . MET B 1 541 ? -0.735 34.406 -5.172 1 87.12 541 MET B CA 1
ATOM 8394 C C . MET B 1 541 ? -1.053 33 -4.613 1 87.12 541 MET B C 1
ATOM 8396 O O . MET B 1 541 ? -2.215 32.688 -4.348 1 87.12 541 MET B O 1
ATOM 8400 N N . LEU B 1 542 ? -0.057 32.219 -4.477 1 78.12 542 LEU B N 1
ATOM 8401 C CA . LEU B 1 542 ? -0.236 30.906 -3.906 1 78.12 542 LEU B CA 1
ATOM 8402 C C . LEU B 1 542 ? -0.818 30.984 -2.5 1 78.12 542 LEU B C 1
ATOM 8404 O O . LEU B 1 542 ? -1.688 30.188 -2.133 1 78.12 542 LEU B O 1
ATOM 8408 N N . MET B 1 543 ? -0.364 31.969 -1.812 1 81.25 543 MET B N 1
ATOM 8409 C CA . MET B 1 543 ? -0.809 32.156 -0.431 1 81.25 543 MET B CA 1
ATOM 8410 C C . MET B 1 543 ? -2.314 32.375 -0.371 1 81.25 543 MET B C 1
ATOM 8412 O O . MET B 1 543 ? -3.023 31.703 0.378 1 81.25 543 MET B O 1
ATOM 8416 N N . PHE B 1 544 ? -2.846 33.25 -1.168 1 82.62 544 PHE B N 1
ATOM 8417 C CA . PHE B 1 544 ? -4.262 33.562 -0.994 1 82.62 544 PHE B CA 1
ATOM 8418 C C . PHE B 1 544 ? -5.125 32.531 -1.738 1 82.62 544 PHE B C 1
ATOM 8420 O O . PHE B 1 544 ? -6.281 32.312 -1.379 1 82.62 544 PHE B O 1
ATOM 8427 N N . THR B 1 545 ? -4.602 31.844 -2.734 1 78 545 THR B N 1
ATOM 8428 C CA . THR B 1 545 ? -5.371 30.797 -3.389 1 78 545 THR B CA 1
ATOM 8429 C C . THR B 1 545 ? -5.523 29.578 -2.473 1 78 545 THR B C 1
ATOM 8431 O O . THR B 1 545 ? -6.605 29 -2.379 1 78 545 THR B O 1
ATOM 8434 N N . ILE B 1 546 ? -4.473 29.281 -1.812 1 70.69 546 ILE B N 1
ATOM 8435 C CA . ILE B 1 546 ? -4.535 28.188 -0.861 1 70.69 546 ILE B CA 1
ATOM 8436 C C . ILE B 1 546 ? -5.414 28.578 0.325 1 70.69 546 ILE B C 1
ATOM 8438 O O . ILE B 1 546 ? -6.207 27.766 0.814 1 70.69 546 ILE B O 1
ATOM 8442 N N . GLY B 1 547 ? -5.297 29.844 0.675 1 72 547 GLY B N 1
ATOM 8443 C CA . GLY B 1 547 ? -6.074 30.344 1.805 1 72 547 GLY B CA 1
ATOM 8444 C C . GLY B 1 547 ? -7.566 30.328 1.55 1 72 547 GLY B C 1
ATOM 8445 O O . GLY B 1 547 ? -8.359 30.062 2.459 1 72 547 GLY B O 1
ATOM 8446 N N . VAL B 1 548 ? -7.898 30.453 0.306 1 71.81 548 VAL B N 1
ATOM 8447 C CA . VAL B 1 548 ? -9.32 30.578 -0.008 1 71.81 548 VAL B CA 1
ATOM 8448 C C . VAL B 1 548 ? -9.867 29.219 -0.438 1 71.81 548 VAL B C 1
ATOM 8450 O O . VAL B 1 548 ? -10.969 28.828 -0.038 1 71.81 548 VAL B O 1
ATOM 8453 N N . TYR B 1 549 ? -9.086 28.547 -1.126 1 60.5 549 TYR B N 1
ATOM 8454 C CA . TYR B 1 549 ? -9.656 27.359 -1.757 1 60.5 549 TYR B CA 1
ATOM 8455 C C . TYR B 1 549 ? -9.273 26.094 -1 1 60.5 549 TYR B C 1
ATOM 8457 O O . TYR B 1 549 ? -9.797 25.016 -1.272 1 60.5 549 TYR B O 1
ATOM 8465 N N . LEU B 1 550 ? -8.281 26.203 -0.179 1 55.41 550 LEU B N 1
ATOM 8466 C CA . LEU B 1 550 ? -7.914 25.062 0.642 1 55.41 550 LEU B CA 1
ATOM 8467 C C . LEU B 1 550 ? -8.094 25.375 2.123 1 55.41 550 LEU B C 1
ATOM 8469 O O . LEU B 1 550 ? -8.383 24.469 2.92 1 55.41 550 LEU B O 1
#

Secondary structure (DSSP, 8-state):
------------------------------------------------HHHHHHHHHHHHHHHHHTSHHHHHHHHHHHHHHHHS---HHHHHHHHHHHHHIIIIIHHHHHHHHHHT---TTS-HHHHHHHHHHHHHHHHTTS-HHHHHHHHHHHHHHHHHHTTT-S--------------------------------------HHHHHHHHS-HHHHHHHHHHHHHHHHHHHHHHHHHHHHH-HHHHHS-PPPPEEHHHHHHHHHHHHHHT-SSGGGGHHHHHHHHHHH-HHHHHHHHHHHHHHHHHTTTTTTTTTT--HHHHHHHHHHHHHHHHHHHHHHHHHEEPPPSSTTHHHHH-PPPPSSHHHHHHHHTS--TT--SS--SS-HHHHHHHHHHHHHHHHH--HHHHHHHHHHHHHHHHHHHHTTSS-HHHHHHHHHHHHHHHHHTGGGS-TTHHHHHHHHHHHHHTSSS---------HHHHHHHHHHHHHHHHHHHTS-GGGHHHHHHHHHHHHHHHHHHHSS-HHHHHHHHHHHHHHHHHH-/------------------------------------------------HHHHHHHHHHHHHHHHHTSHHHHHHHHHHHHHHHHS---HHHHHHHHHHHHHIIIIIHHHHHHHHHHT---TTS-HHHHHHHHHHHHHHHHTTS-HHHHHHHHHHHHHHHHHHTTT-S--------------------------------------HHHHHHHHS-HHHHHHHHHHHHHHHHHHHHHHHHHHHHH-HHHHHS-PPPPEEHHHHHHHHHHHHHHT-SSGGGGHHHHHHHHHHH-HHHHHHHHHHHHHHHHHTTTTTTTTTT--HHHHHHHHHHHHHHHHHHHHHHHHHEEPPPSSTTHHHHH-PPPPSSHHHHHHHHTS--TT--SS--SS-HHHHHHHHHHHHHHHHH--HHHHHHHHHHHHHHHHHHHHTTSS-HHHHHHHHHHHHHHHHHTGGGS-TTHHHHHHHHHHHHH-SSS---------HHHHHHHHHHHHHHHHHHHTS-GGGHHHHHHHHHHHHHHHHHHHSS-HHHHHHHHHHHHHHHHHH-

pLDDT: mean 76.31, std 25.05, range [13.09, 97.94]